Protein 6MBK (pdb70)

CATH classification: 3.90.1410.10 (+1 more: 3.90.1420.10)

GO terms:
  GO:0005737 cytoplasm (C, IDA)
  GO:0018064 protein-L-histidine N-tele-methyltransferase activity (F, IDA)
  GO:0005634 nucleus (C, EXP)
  GO:0005737 cytoplasm (C, EXP)
  GO:0005654 nucleoplasm (C, TAS)
  GO:0005515 protein binding (F, IPI)
  GO:0007015 actin filament organization (P, IDA)

Structure (mmCIF, N/CA/C/O backbone):
data_6MBK
#
_entry.id   6MBK
#
_cell.length_a   60.279
_cell.length_b   115.970
_cell.length_c   173.589
_cell.angle_alpha   90.00
_cell.angle_beta   90.00
_cell.angle_gamma   90.00
#
_symmetry.space_group_name_H-M   'P 21 21 21'
#
loop_
_entity.id
_entity.type
_entity.pdbx_description
1 polymer 'Actin peptide'
2 polymer 'Histone-lysine N-methyltransferase setd3'
3 non-polymer S-ADENOSYL-L-HOMOCYSTEINE
4 non-polymer 1,2-ETHANEDIOL
5 non-polymer GLYCEROL
6 non-polymer 'SULFATE ION'
7 water water
#
loop_
_atom_site.group_PDB
_atom_site.id
_atom_site.type_symbol
_atom_site.label_atom_id
_atom_site.label_alt_id
_atom_site.label_comp_id
_atom_site.label_asym_id
_atom_site.label_entity_id
_atom_site.label_seq_id
_atom_site.pdbx_PDB_ins_code
_atom_site.Cartn_x
_atom_site.Cartn_y
_atom_site.Cartn_z
_atom_site.occupancy
_atom_site.B_iso_or_equiv
_atom_site.auth_seq_id
_atom_site.auth_comp_id
_atom_site.auth_asym_id
_atom_site.auth_atom_id
_atom_site.pdbx_PDB_model_num
ATOM 1 N N . THR A 1 1 ? 44.322 -20.310 -21.508 1.00 68.15 66 THR Y N 1
ATOM 2 C CA . THR A 1 1 ? 45.115 -19.150 -21.891 1.00 71.92 66 THR Y CA 1
ATOM 3 C C . THR A 1 1 ? 44.421 -17.859 -21.491 1.00 64.71 66 THR Y C 1
ATOM 4 O O . THR A 1 1 ? 45.066 -16.888 -21.079 1.00 68.23 66 THR Y O 1
ATOM 8 N N . LEU A 1 2 ? 43.097 -17.856 -21.614 1.00 59.06 67 LEU Y N 1
ATOM 9 C CA . LEU A 1 2 ? 42.321 -16.623 -21.504 1.00 50.86 67 LEU Y CA 1
ATOM 10 C C . LEU A 1 2 ? 42.254 -16.175 -20.049 1.00 47.67 67 LEU Y C 1
ATOM 11 O O . LEU A 1 2 ? 41.473 -16.694 -19.249 1.00 44.92 67 LEU Y O 1
ATOM 16 N N . LYS A 1 3 ? 43.077 -15.191 -19.713 1.00 48.70 68 LYS Y N 1
ATOM 17 C CA . LYS A 1 3 ? 42.988 -14.542 -18.414 1.00 51.78 68 LYS Y CA 1
ATOM 18 C C . LYS A 1 3 ? 41.752 -13.662 -18.332 1.00 48.50 68 LYS Y C 1
ATOM 19 O O . LYS A 1 3 ? 41.186 -13.482 -17.246 1.00 47.40 68 LYS Y O 1
ATOM 25 N N . TYR A 1 4 ? 41.314 -13.121 -19.466 1.00 35.42 69 TYR Y N 1
ATOM 26 C CA . TYR A 1 4 ? 40.216 -12.168 -19.512 1.00 32.93 69 TYR Y CA 1
ATOM 27 C C . TYR A 1 4 ? 39.255 -12.600 -20.619 1.00 30.54 69 TYR Y C 1
ATOM 28 O O . TYR A 1 4 ? 39.175 -11.962 -21.674 1.00 29.79 69 TYR Y O 1
ATOM 37 N N . PRO A 1 5 ? 38.511 -13.689 -20.417 1.00 29.85 70 PRO Y N 1
ATOM 38 C CA . PRO A 1 5 ? 37.554 -14.121 -21.453 1.00 28.08 70 PRO Y CA 1
ATOM 39 C C . PRO A 1 5 ? 36.510 -13.055 -21.726 1.00 25.75 70 PRO Y C 1
ATOM 40 O O . PRO A 1 5 ? 36.034 -12.374 -20.821 1.00 25.16 70 PRO Y O 1
ATOM 44 N N . ILE A 1 6 ? 36.161 -12.918 -22.995 1.00 24.81 71 ILE Y N 1
ATOM 45 C CA . ILE A 1 6 ? 35.180 -11.930 -23.467 1.00 22.95 71 ILE Y CA 1
ATOM 46 C C . ILE A 1 6 ? 33.921 -12.648 -23.922 1.00 24.67 71 ILE Y C 1
ATOM 47 O O . ILE A 1 6 ? 33.955 -13.473 -24.844 1.00 23.07 71 ILE Y O 1
ATOM 52 N N . GLU A 1 7 ? 32.798 -12.309 -23.285 1.00 20.41 72 GLU Y N 1
ATOM 53 C CA . GLU A 1 7 ? 31.503 -12.926 -23.551 1.00 19.44 72 GLU Y CA 1
ATOM 54 C C . GLU A 1 7 ? 30.650 -11.938 -24.354 1.00 19.44 72 GLU Y C 1
ATOM 55 O O . GLU A 1 7 ? 30.245 -10.887 -23.839 1.00 25.68 72 GLU Y O 1
ATOM 61 N N . HIS A 1 8 ? 30.354 -12.295 -25.589 1.00 18.87 73 HIS Y N 1
ATOM 62 C CA . HIS A 1 8 ? 29.571 -11.456 -26.477 1.00 17.66 73 HIS Y CA 1
ATOM 63 C C . HIS A 1 8 ? 28.149 -11.347 -25.936 1.00 17.54 73 HIS Y C 1
ATOM 64 O O . HIS A 1 8 ? 27.447 -12.345 -25.871 1.00 19.36 73 HIS Y O 1
ATOM 71 N N . GLY A 1 9 ? 27.717 -10.134 -25.626 1.00 16.42 74 GLY Y N 1
ATOM 72 C CA . GLY A 1 9 ? 26.347 -9.928 -25.150 1.00 16.43 74 GLY Y CA 1
ATOM 73 C C . GLY A 1 9 ? 26.127 -10.356 -23.711 1.00 20.80 74 GLY Y C 1
ATOM 74 O O . GLY A 1 9 ? 25.009 -10.790 -23.357 1.00 19.09 74 GLY Y O 1
ATOM 75 N N . ILE A 1 10 ? 27.180 -10.303 -22.901 1.00 20.97 75 ILE Y N 1
ATOM 76 C CA . ILE A 1 10 ? 27.077 -10.708 -21.495 1.00 20.29 75 ILE Y CA 1
ATOM 77 C C . ILE A 1 10 ? 25.879 -10.039 -20.840 1.00 20.89 75 ILE Y C 1
ATOM 78 O O . ILE A 1 10 ? 25.624 -8.844 -21.029 1.00 22.29 75 ILE Y O 1
ATOM 83 N N . VAL A 1 11 ? 25.130 -10.820 -20.056 1.00 22.55 76 VAL Y N 1
ATOM 84 C CA . VAL A 1 11 ? 23.878 -10.338 -19.488 1.00 21.66 76 VAL Y CA 1
ATOM 85 C C . VAL A 1 11 ? 24.176 -9.413 -18.313 1.00 26.98 76 VAL Y C 1
ATOM 86 O O . VAL A 1 11 ? 25.015 -9.717 -17.445 1.00 28.25 76 VAL Y O 1
ATOM 90 N N . THR A 1 12 ? 23.493 -8.264 -18.286 1.00 28.90 77 THR Y N 1
ATOM 91 C CA . THR A 1 12 ? 23.635 -7.263 -17.249 1.00 26.86 77 THR Y CA 1
ATOM 92 C C . THR A 1 12 ? 22.269 -6.964 -16.637 1.00 27.86 77 THR Y C 1
ATOM 93 O O . THR A 1 12 ? 21.220 -7.327 -17.179 1.00 30.56 77 THR Y O 1
ATOM 97 N N . ASN A 1 13 ? 22.294 -6.286 -15.503 1.00 31.56 78 ASN Y N 1
ATOM 98 C CA . ASN A 1 13 ? 21.082 -5.882 -14.817 1.00 33.49 78 ASN Y CA 1
ATOM 99 C C . ASN A 1 13 ? 20.666 -4.488 -15.267 1.00 34.76 78 ASN Y C 1
ATOM 100 O O . ASN A 1 13 ? 21.452 -3.541 -15.185 1.00 33.66 78 ASN Y O 1
ATOM 105 N N . TRP A 1 14 ? 19.416 -4.361 -15.714 1.00 34.94 79 TRP Y N 1
ATOM 106 C CA . TRP A 1 14 ? 18.882 -3.087 -16.168 1.00 38.27 79 TRP Y CA 1
ATOM 107 C C . TRP A 1 14 ? 17.919 -2.449 -15.179 1.00 43.74 79 TRP Y C 1
ATOM 108 O O . TRP A 1 14 ? 17.275 -1.457 -15.526 1.00 51.20 79 TRP Y O 1
ATOM 119 N N . ASP A 1 15 ? 17.809 -2.997 -13.972 1.00 43.13 80 ASP Y N 1
ATOM 120 C CA . ASP A 1 15 ? 17.230 -2.299 -12.801 1.00 53.22 80 ASP Y CA 1
ATOM 121 C C . ASP A 1 15 ? 16.658 -3.334 -11.827 1.00 62.06 80 ASP Y C 1
ATOM 122 O O . ASP A 1 15 ? 16.735 -4.541 -12.063 1.00 63.49 80 ASP Y O 1
ATOM 127 N N . SER B 2 26 ? 2.844 20.489 -29.066 1.00 67.22 20 SER A N 1
ATOM 128 C CA . SER B 2 26 ? 3.278 19.098 -29.151 1.00 66.46 20 SER A CA 1
ATOM 129 C C . SER B 2 26 ? 4.451 18.804 -28.212 1.00 64.69 20 SER A C 1
ATOM 130 O O . SER B 2 26 ? 4.487 17.741 -27.594 1.00 64.10 20 SER A O 1
ATOM 133 N N . PRO B 2 27 ? 5.417 19.724 -28.109 1.00 62.48 21 PRO A N 1
ATOM 134 C CA . PRO B 2 27 ? 6.454 19.549 -27.073 1.00 57.23 21 PRO A CA 1
ATOM 135 C C . PRO B 2 27 ? 5.870 19.428 -25.677 1.00 55.80 21 PRO A C 1
ATOM 136 O O . PRO B 2 27 ? 6.276 18.549 -24.906 1.00 56.49 21 PRO A O 1
ATOM 140 N N . LYS B 2 28 ? 4.916 20.289 -25.326 1.00 52.98 22 LYS A N 1
ATOM 141 C CA . LYS B 2 28 ? 4.237 20.143 -24.046 1.00 50.23 22 LYS A CA 1
ATOM 142 C C . LYS B 2 28 ? 3.429 18.848 -23.994 1.00 49.88 22 LYS A C 1
ATOM 143 O O . LYS B 2 28 ? 3.274 18.261 -22.916 1.00 50.77 22 LYS A O 1
ATOM 145 N N . GLU B 2 29 ? 2.915 18.384 -25.139 1.00 51.00 23 GLU A N 1
ATOM 146 C CA . GLU B 2 29 ? 2.109 17.168 -25.143 1.00 51.69 23 GLU A CA 1
ATOM 147 C C . GLU B 2 29 ? 2.963 15.935 -24.864 1.00 44.74 23 GLU A C 1
ATOM 148 O O . GLU B 2 29 ? 2.559 15.052 -24.096 1.00 45.31 23 GLU A O 1
ATOM 154 N N . ILE B 2 30 ? 4.132 15.838 -25.496 1.00 40.14 24 ILE A N 1
ATOM 155 C CA . ILE B 2 30 ? 4.995 14.689 -25.257 1.00 37.74 24 ILE A CA 1
ATOM 156 C C . ILE B 2 30 ? 5.505 14.709 -23.821 1.00 42.01 24 ILE A C 1
ATOM 157 O O . ILE B 2 30 ? 5.567 13.669 -23.149 1.00 45.46 24 ILE A O 1
ATOM 162 N N . LEU B 2 31 ? 5.875 15.889 -23.323 1.00 41.31 25 LEU A N 1
ATOM 163 C CA . LEU B 2 31 ? 6.367 15.978 -21.954 1.00 43.09 25 LEU A CA 1
ATOM 164 C C . LEU B 2 31 ? 5.334 15.457 -20.960 1.00 42.21 25 LEU A C 1
ATOM 165 O O . LEU B 2 31 ? 5.689 14.817 -19.960 1.00 42.59 25 LEU A O 1
ATOM 170 N N . ASN B 2 32 ? 4.049 15.709 -21.220 1.00 41.91 26 ASN A N 1
ATOM 171 C CA . ASN B 2 32 ? 3.016 15.241 -20.310 1.00 39.20 26 ASN A CA 1
ATOM 172 C C . ASN B 2 32 ? 2.776 13.751 -20.470 1.00 36.83 26 ASN A C 1
ATOM 173 O O . ASN B 2 32 ? 2.512 13.061 -19.487 1.00 35.85 26 ASN A O 1
ATOM 178 N N . LEU B 2 33 ? 2.848 13.231 -21.702 1.00 33.91 27 LEU A N 1
ATOM 179 C CA . LEU B 2 33 ? 2.730 11.792 -21.889 1.00 35.19 27 LEU A CA 1
ATOM 180 C C . LEU B 2 33 ? 3.887 11.059 -21.215 1.00 33.48 27 LEU A C 1
ATOM 181 O O . LEU B 2 33 ? 3.690 9.988 -20.627 1.00 31.15 27 LEU A O 1
ATOM 186 N N . THR B 2 34 ? 5.105 11.611 -21.297 1.00 32.27 28 THR A N 1
ATOM 187 C CA . THR B 2 34 ? 6.238 10.981 -20.618 1.00 29.75 28 THR A CA 1
ATOM 188 C C . THR B 2 34 ? 6.094 11.067 -19.101 1.00 32.79 28 THR A C 1
ATOM 189 O O . THR B 2 34 ? 6.495 10.137 -18.392 1.00 32.17 28 THR A O 1
ATOM 193 N N . SER B 2 35 ? 5.526 12.162 -18.587 1.00 33.52 29 SER A N 1
ATOM 194 C CA . SER B 2 35 ? 5.271 12.262 -17.152 1.00 36.54 29 SER A CA 1
ATOM 195 C C . SER B 2 35 ? 4.372 11.123 -16.690 1.00 36.17 29 SER A C 1
ATOM 196 O O . SER B 2 35 ? 4.651 10.468 -15.677 1.00 36.72 29 SER A O 1
ATOM 199 N N . GLU B 2 36 ? 3.271 10.890 -17.413 1.00 36.21 30 GLU A N 1
ATOM 200 C CA . GLU B 2 36 ? 2.363 9.802 -17.057 1.00 40.68 30 GLU A CA 1
ATOM 201 C C . GLU B 2 36 ? 3.070 8.461 -17.176 1.00 36.11 30 GLU A C 1
ATOM 202 O O . GLU B 2 36 ? 2.856 7.556 -16.366 1.00 34.70 30 GLU A O 1
ATOM 208 N N . LEU B 2 37 ? 3.901 8.302 -18.208 1.00 27.83 31 LEU A N 1
ATOM 209 C CA . LEU B 2 37 ? 4.599 7.034 -18.389 1.00 26.73 31 LEU A CA 1
ATOM 210 C C . LEU B 2 37 ? 5.588 6.807 -17.247 1.00 28.24 31 LEU A C 1
ATOM 211 O O . LEU B 2 37 ? 5.717 5.686 -16.743 1.00 29.24 31 LEU A O 1
ATOM 216 N N . LEU B 2 38 ? 6.275 7.867 -16.809 1.00 30.28 32 LEU A N 1
ATOM 217 C CA . LEU B 2 38 ? 7.194 7.739 -15.682 1.00 29.16 32 LEU A CA 1
ATOM 218 C C . LEU B 2 38 ? 6.454 7.321 -14.424 1.00 35.75 32 LEU A C 1
ATOM 219 O O . LEU B 2 38 ? 6.910 6.438 -13.689 1.00 33.52 32 LEU A O 1
ATOM 224 N N . GLN B 2 39 ? 5.298 7.930 -14.173 1.00 33.99 33 GLN A N 1
ATOM 225 C CA . GLN B 2 39 ? 4.517 7.579 -12.992 1.00 35.38 33 GLN A CA 1
ATOM 226 C C . GLN B 2 39 ? 4.042 6.138 -13.065 1.00 33.06 33 GLN A C 1
ATOM 227 O O . GLN B 2 39 ? 4.073 5.414 -12.062 1.00 33.97 33 GLN A O 1
ATOM 233 N N . LYS B 2 40 ? 3.597 5.704 -14.248 1.00 32.29 34 LYS A N 1
ATOM 234 C CA . LYS B 2 40 ? 3.092 4.348 -14.403 1.00 31.27 34 LYS A CA 1
ATOM 235 C C . LYS B 2 40 ? 4.197 3.312 -14.234 1.00 30.76 34 LYS A C 1
ATOM 236 O O . LYS B 2 40 ? 3.982 2.254 -13.627 1.00 35.90 34 LYS A O 1
ATOM 242 N N . CYS B 2 41 ? 5.375 3.588 -14.767 1.00 31.36 35 CYS A N 1
ATOM 243 C CA . CYS B 2 41 ? 6.459 2.615 -14.774 1.00 29.02 35 CYS A CA 1
ATOM 244 C C . CYS B 2 41 ? 7.356 2.730 -13.555 1.00 32.89 35 CYS A C 1
ATOM 245 O O . CYS B 2 41 ? 8.291 1.937 -13.430 1.00 35.32 35 CYS A O 1
ATOM 248 N N . SER B 2 42 ? 7.094 3.703 -12.674 1.00 34.45 36 SER A N 1
ATOM 249 C CA . SER B 2 42 ? 7.753 3.808 -11.377 1.00 38.02 36 SER A CA 1
ATOM 250 C C . SER B 2 42 ? 6.914 3.190 -10.271 1.00 38.58 36 SER A C 1
ATOM 251 O O . SER B 2 42 ? 7.348 3.182 -9.116 1.00 39.90 36 SER A O 1
ATOM 254 N N . SER B 2 43 ? 5.722 2.695 -10.592 1.00 37.60 37 SER A N 1
ATOM 255 C CA . SER B 2 43 ? 4.864 2.114 -9.567 1.00 44.57 37 SER A CA 1
ATOM 256 C C . SER B 2 43 ? 5.445 0.779 -9.095 1.00 44.13 37 SER A C 1
ATOM 257 O O . SER B 2 43 ? 6.143 0.095 -9.844 1.00 42.60 37 SER A O 1
ATOM 260 N N . PRO B 2 44 ? 5.180 0.387 -7.852 1.00 45.57 38 PRO A N 1
ATOM 261 C CA . PRO B 2 44 ? 5.713 -0.894 -7.363 1.00 45.65 38 PRO A CA 1
ATOM 262 C C . PRO B 2 44 ? 5.197 -2.071 -8.185 1.00 50.40 38 PRO A C 1
ATOM 263 O O . PRO B 2 44 ? 4.312 -1.952 -9.039 1.00 46.67 38 PRO A O 1
ATOM 267 N N . ALA B 2 45 ? 5.784 -3.230 -7.923 1.00 50.92 39 ALA A N 1
ATOM 268 C CA . ALA B 2 45 ? 5.362 -4.449 -8.598 1.00 48.10 39 ALA A CA 1
ATOM 269 C C . ALA B 2 45 ? 3.883 -4.710 -8.328 1.00 42.65 39 ALA A C 1
ATOM 270 O O . ALA B 2 45 ? 3.448 -4.644 -7.178 1.00 44.67 39 ALA A O 1
ATOM 272 N N . PRO B 2 46 ? 3.082 -5.011 -9.351 1.00 38.03 40 PRO A N 1
ATOM 273 C CA . PRO B 2 46 ? 1.634 -5.153 -9.136 1.00 39.32 40 PRO A CA 1
ATOM 274 C C . PRO B 2 46 ? 1.194 -6.509 -8.605 1.00 45.25 40 PRO A C 1
ATOM 275 O O . PRO B 2 46 ? 0.014 -6.668 -8.256 1.00 50.34 40 PRO A O 1
ATOM 279 N N . GLY B 2 47 ? 2.092 -7.480 -8.519 1.00 40.92 41 GLY A N 1
ATOM 280 C CA . GLY B 2 47 ? 1.717 -8.840 -8.198 1.00 37.12 41 GLY A CA 1
ATOM 281 C C . GLY B 2 47 ? 1.803 -9.693 -9.439 1.00 38.05 41 GLY A C 1
ATOM 282 O O . GLY B 2 47 ? 1.373 -9.266 -10.518 1.00 36.26 41 GLY A O 1
ATOM 283 N N . PRO B 2 48 ? 2.364 -10.910 -9.326 1.00 38.87 42 PRO A N 1
ATOM 284 C CA . PRO B 2 48 ? 2.563 -11.729 -10.539 1.00 36.32 42 PRO A CA 1
ATOM 285 C C . PRO B 2 48 ? 1.297 -11.918 -11.356 1.00 36.12 42 PRO A C 1
ATOM 286 O O . PRO B 2 48 ? 1.367 -11.974 -12.604 1.00 31.58 42 PRO A O 1
ATOM 290 N N . GLY B 2 49 ? 0.140 -12.025 -10.703 1.00 34.58 43 GLY A N 1
ATOM 291 C CA . GLY B 2 49 ? -1.107 -12.240 -11.417 1.00 32.36 43 GLY A CA 1
ATOM 292 C C . GLY B 2 49 ? -1.627 -11.023 -12.158 1.00 32.29 43 GLY A C 1
ATOM 293 O O . GLY B 2 49 ? -2.562 -11.162 -12.950 1.00 30.86 43 GLY A O 1
ATOM 294 N N . LYS B 2 50 ? -1.072 -9.842 -11.905 1.00 27.86 44 LYS A N 1
ATOM 295 C CA . LYS B 2 50 ? -1.535 -8.638 -12.581 1.00 27.17 44 LYS A CA 1
ATOM 296 C C . LYS B 2 50 ? -0.460 -8.105 -13.520 1.00 25.20 44 LYS A C 1
ATOM 297 O O . LYS B 2 50 ? -0.616 -7.017 -14.075 1.00 24.44 44 LYS A O 1
ATOM 303 N N . GLU B 2 51 ? 0.627 -8.862 -13.722 1.00 23.48 45 GLU A N 1
ATOM 304 C CA . GLU B 2 51 ? 1.745 -8.349 -14.512 1.00 21.92 45 GLU A CA 1
ATOM 305 C C . GLU B 2 51 ? 1.393 -8.274 -15.992 1.00 23.01 45 GLU A C 1
ATOM 306 O O . GLU B 2 51 ? 1.865 -7.360 -16.683 1.00 24.57 45 GLU A O 1
ATOM 312 N N . TRP B 2 52 ? 0.602 -9.216 -16.499 1.00 20.71 46 TRP A N 1
ATOM 313 C CA . TRP B 2 52 ? 0.157 -9.129 -17.896 1.00 21.35 46 TRP A CA 1
ATOM 314 C C . TRP B 2 52 ? -0.690 -7.882 -18.127 1.00 23.65 46 TRP A C 1
ATOM 315 O O . TRP B 2 52 ? -0.468 -7.122 -19.086 1.00 20.25 46 TRP A O 1
ATOM 326 N N . GLU B 2 53 ? -1.666 -7.659 -17.252 1.00 23.38 47 GLU A N 1
ATOM 327 C CA . GLU B 2 53 ? -2.501 -6.466 -17.320 1.00 23.61 47 GLU A CA 1
ATOM 328 C C . GLU B 2 53 ? -1.660 -5.202 -17.308 1.00 23.63 47 GLU A C 1
ATOM 329 O O . GLU B 2 53 ? -1.910 -4.282 -18.096 1.00 23.25 47 GLU A O 1
ATOM 335 N N . GLU B 2 54 ? -0.651 -5.140 -16.427 1.00 22.30 48 GLU A N 1
ATOM 336 C CA . GLU B 2 54 ? 0.200 -3.966 -16.353 1.00 22.51 48 GLU A CA 1
ATOM 337 C C . GLU B 2 54 ? 0.981 -3.798 -17.643 1.00 21.55 48 GLU A C 1
ATOM 338 O O . GLU B 2 54 ? 1.164 -2.678 -18.131 1.00 22.30 48 GLU A O 1
ATOM 344 N N . TYR B 2 55 ? 1.499 -4.897 -18.165 1.00 20.68 49 TYR A N 1
ATOM 345 C CA . TYR B 2 55 ? 2.293 -4.852 -19.392 1.00 21.30 49 TYR A CA 1
ATOM 346 C C . TYR B 2 55 ? 1.497 -4.260 -20.545 1.00 20.22 49 TYR A C 1
ATOM 347 O O . TYR B 2 55 ? 1.996 -3.387 -21.268 1.00 20.13 49 TYR A O 1
ATOM 356 N N . VAL B 2 56 ? 0.261 -4.714 -20.730 1.00 19.78 50 VAL A N 1
ATOM 357 C CA . VAL B 2 56 ? -0.577 -4.175 -21.799 1.00 23.11 50 VAL A CA 1
ATOM 358 C C . VAL B 2 56 ? -0.824 -2.693 -21.569 1.00 21.71 50 VAL A C 1
ATOM 359 O O . VAL B 2 56 ? -0.804 -1.903 -22.521 1.00 21.58 50 VAL A O 1
ATOM 363 N N . GLN B 2 57 ? -1.090 -2.288 -20.300 1.00 21.38 51 GLN A N 1
ATOM 364 C CA . GLN B 2 57 ? -1.280 -0.868 -20.009 1.00 24.76 51 GLN A CA 1
ATOM 365 C C . GLN B 2 57 ? -0.050 -0.041 -20.388 1.00 25.11 51 GLN A C 1
ATOM 366 O O . GLN B 2 57 ? -0.179 1.084 -20.918 1.00 24.93 51 GLN A O 1
ATOM 372 N N . ILE B 2 58 ? 1.147 -0.524 -20.037 1.00 21.61 52 ILE A N 1
ATOM 373 C CA . ILE B 2 58 ? 2.363 0.216 -20.366 1.00 21.47 52 ILE A CA 1
ATOM 374 C C . ILE B 2 58 ? 2.559 0.264 -21.881 1.00 20.69 52 ILE A C 1
ATOM 375 O O . ILE B 2 58 ? 2.901 1.317 -22.433 1.00 23.01 52 ILE A O 1
ATOM 380 N N . ARG B 2 59 ? 2.325 -0.857 -22.564 1.00 19.87 53 ARG A N 1
ATOM 381 C CA . ARG B 2 59 ? 2.438 -0.902 -24.028 1.00 19.18 53 ARG A CA 1
ATOM 382 C C . ARG B 2 59 ? 1.539 0.147 -24.671 1.00 25.00 53 ARG A C 1
ATOM 383 O O . ARG B 2 59 ? 1.915 0.788 -25.660 1.00 21.01 53 ARG A O 1
ATOM 391 N N . THR B 2 60 ? 0.330 0.311 -24.137 1.00 21.57 54 THR A N 1
ATOM 392 C CA . THR B 2 60 ? -0.621 1.264 -24.708 1.00 24.09 54 THR A CA 1
ATOM 393 C C . THR B 2 60 ? -0.073 2.681 -24.638 1.00 29.53 54 THR A C 1
ATOM 394 O O . THR B 2 60 ? -0.182 3.451 -25.606 1.00 27.36 54 THR A O 1
ATOM 398 N N . LEU B 2 61 ? 0.548 3.035 -23.509 1.00 22.14 55 LEU A N 1
ATOM 399 C CA . LEU B 2 61 ? 1.112 4.366 -23.353 1.00 22.87 55 LEU A CA 1
ATOM 400 C C . LEU B 2 61 ? 2.314 4.550 -24.271 1.00 22.45 55 LEU A C 1
ATOM 401 O O . LEU B 2 61 ? 2.476 5.613 -24.893 1.00 25.25 55 LEU A O 1
ATOM 406 N N . VAL B 2 62 ? 3.188 3.540 -24.321 1.00 21.33 56 VAL A N 1
ATOM 407 C CA . VAL B 2 62 ? 4.402 3.628 -25.140 1.00 20.80 56 VAL A CA 1
ATOM 408 C C . VAL B 2 62 ? 4.028 3.776 -26.608 1.00 20.40 56 VAL A C 1
ATOM 409 O O . VAL B 2 62 ? 4.574 4.621 -27.316 1.00 21.82 56 VAL A O 1
ATOM 413 N N . GLU B 2 63 ? 3.057 2.991 -27.069 1.00 22.33 57 GLU A N 1
ATOM 414 C CA . GLU B 2 63 ? 2.715 3.017 -28.490 1.00 26.69 57 GLU A CA 1
ATOM 415 C C . GLU B 2 63 ? 2.035 4.331 -28.866 1.00 27.27 57 GLU A C 1
ATOM 416 O O . GLU B 2 63 ? 2.217 4.821 -29.992 1.00 31.45 57 GLU A O 1
ATOM 422 N N . LYS B 2 64 ? 1.298 4.937 -27.929 1.00 22.99 58 LYS A N 1
ATOM 423 C CA . LYS B 2 64 ? 0.735 6.256 -28.169 1.00 24.37 58 LYS A CA 1
ATOM 424 C C . LYS B 2 64 ? 1.834 7.310 -28.311 1.00 30.42 58 LYS A C 1
ATOM 425 O O . LYS B 2 64 ? 1.747 8.202 -29.161 1.00 34.86 58 LYS A O 1
ATOM 431 N N . ILE B 2 65 ? 2.863 7.236 -27.471 1.00 25.13 59 ILE A N 1
ATOM 432 C CA . ILE B 2 65 ? 3.993 8.152 -27.581 1.00 23.18 59 ILE A CA 1
ATOM 433 C C . ILE B 2 65 ? 4.729 7.891 -28.894 1.00 22.40 59 ILE A C 1
ATOM 434 O O . ILE B 2 65 ? 5.054 8.825 -29.636 1.00 25.03 59 ILE A O 1
ATOM 439 N N . ARG B 2 66 ? 5.003 6.620 -29.189 1.00 21.30 60 ARG A N 1
ATOM 440 C CA . ARG B 2 66 ? 5.813 6.278 -30.361 1.00 20.57 60 ARG A CA 1
ATOM 441 C C . ARG B 2 66 ? 5.142 6.741 -31.660 1.00 30.09 60 ARG A C 1
ATOM 442 O O . ARG B 2 66 ? 5.810 7.223 -32.585 1.00 27.76 60 ARG A O 1
ATOM 450 N N . LYS B 2 67 ? 3.818 6.650 -31.734 1.00 24.89 61 LYS A N 1
ATOM 451 C CA . LYS B 2 67 ? 3.120 7.049 -32.959 1.00 32.28 61 LYS A CA 1
ATOM 452 C C . LYS B 2 67 ? 3.052 8.551 -33.097 1.00 31.89 61 LYS A C 1
ATOM 453 O O . LYS B 2 67 ? 2.736 9.039 -34.181 1.00 37.20 61 LYS A O 1
ATOM 459 N N . LYS B 2 68 ? 3.346 9.297 -32.034 1.00 27.42 62 LYS A N 1
ATOM 460 C CA . LYS B 2 68 ? 3.413 10.748 -32.066 1.00 26.94 62 LYS A CA 1
ATOM 461 C C . LYS B 2 68 ? 4.825 11.253 -32.341 1.00 27.68 62 LYS A C 1
ATOM 462 O O . LYS B 2 68 ? 5.026 12.463 -32.441 1.00 30.20 62 LYS A O 1
ATOM 468 N N . GLN B 2 69 ? 5.798 10.359 -32.450 1.00 23.74 63 GLN A N 1
ATOM 469 C CA . GLN B 2 69 ? 7.184 10.714 -32.726 1.00 24.72 63 GLN A CA 1
ATOM 470 C C . GLN B 2 69 ? 7.569 10.222 -34.115 1.00 23.26 63 GLN A C 1
ATOM 471 O O . GLN B 2 69 ? 6.820 9.495 -34.780 1.00 30.82 63 GLN A O 1
ATOM 477 N N . LYS B 2 70 ? 8.771 10.619 -34.545 1.00 22.63 64 LYS A N 1
ATOM 478 C CA . LYS B 2 70 ? 9.209 10.360 -35.919 1.00 26.78 64 LYS A CA 1
ATOM 479 C C . LYS B 2 70 ? 10.262 9.260 -36.032 1.00 27.63 64 LYS A C 1
ATOM 480 O O . LYS B 2 70 ? 11.094 9.267 -36.955 1.00 24.36 64 LYS A O 1
ATOM 486 N N . GLY B 2 71 ? 10.206 8.253 -35.167 1.00 24.02 65 GLY A N 1
ATOM 487 C CA . GLY B 2 71 ? 11.132 7.145 -35.302 1.00 21.28 65 GLY A CA 1
ATOM 488 C C . GLY B 2 71 ? 12.516 7.519 -34.799 1.00 19.68 65 GLY A C 1
ATOM 489 O O . GLY B 2 71 ? 12.680 8.391 -33.976 1.00 20.45 65 GLY A O 1
ATOM 490 N N . LEU B 2 72 ? 13.534 6.863 -35.369 1.00 21.35 66 LEU A N 1
ATOM 491 C CA . LEU B 2 72 ? 14.920 7.234 -35.050 1.00 22.04 66 LEU A CA 1
ATOM 492 C C . LEU B 2 72 ? 15.186 8.672 -35.454 1.00 26.74 66 LEU A C 1
ATOM 493 O O . LEU B 2 72 ? 14.828 9.080 -36.559 1.00 25.69 66 LEU A O 1
ATOM 498 N N . SER B 2 73 ? 15.826 9.431 -34.554 1.00 22.77 67 SER A N 1
ATOM 499 C CA . SER B 2 73 ? 16.092 10.835 -34.800 1.00 22.71 67 SER A CA 1
ATOM 500 C C . SER B 2 73 ? 17.096 11.024 -35.920 1.00 28.95 67 SER A C 1
ATOM 501 O O . SER B 2 73 ? 17.016 12.000 -36.669 1.00 27.88 67 SER A O 1
ATOM 504 N N . VAL B 2 74 ? 18.042 10.108 -36.037 1.00 23.51 68 VAL A N 1
ATOM 505 C CA . VAL B 2 74 ? 19.102 10.158 -37.041 1.00 23.37 68 VAL A CA 1
ATOM 506 C C . VAL B 2 74 ? 19.015 8.884 -37.857 1.00 22.51 68 VAL A C 1
ATOM 507 O O . VAL B 2 74 ? 19.008 7.761 -37.304 1.00 23.92 68 VAL A O 1
ATOM 511 N N . THR B 2 75 ? 18.853 9.038 -39.171 1.00 21.14 69 THR A N 1
ATOM 512 C CA . THR B 2 75 ? 18.889 7.891 -40.068 1.00 21.55 69 THR A CA 1
ATOM 513 C C . THR B 2 75 ? 19.943 8.194 -41.123 1.00 21.23 69 THR A C 1
ATOM 514 O O . THR B 2 75 ? 20.351 9.340 -41.302 1.00 25.02 69 THR A O 1
ATOM 518 N N . PHE B 2 76 ? 20.391 7.157 -41.794 1.00 24.83 70 PHE A N 1
ATOM 519 C CA . PHE B 2 76 ? 21.455 7.304 -42.780 1.00 28.76 70 PHE A CA 1
ATOM 520 C C . PHE B 2 76 ? 20.923 7.030 -44.180 1.00 26.72 70 PHE A C 1
ATOM 521 O O . PHE B 2 76 ? 19.953 6.280 -44.378 1.00 28.27 70 PHE A O 1
ATOM 529 N N . ASP B 2 77 ? 21.578 7.655 -45.161 1.00 23.85 71 ASP A N 1
ATOM 530 C CA . ASP B 2 77 ? 21.075 7.600 -46.528 1.00 24.93 71 ASP A CA 1
ATOM 531 C C . ASP B 2 77 ? 21.378 6.269 -47.205 1.00 29.79 71 ASP A C 1
ATOM 532 O O . ASP B 2 77 ? 20.601 5.811 -48.057 1.00 26.42 71 ASP A O 1
ATOM 537 N N . GLY B 2 78 ? 22.497 5.663 -46.873 1.00 27.00 72 GLY A N 1
ATOM 538 C CA . GLY B 2 78 ? 22.907 4.445 -47.534 1.00 22.78 72 GLY A CA 1
ATOM 539 C C . GLY B 2 78 ? 22.381 3.224 -46.873 1.00 29.02 72 GLY A C 1
ATOM 540 O O . GLY B 2 78 ? 21.826 3.265 -45.769 1.00 29.25 72 GLY A O 1
ATOM 541 N N . LYS B 2 79 ? 22.545 2.113 -47.566 1.00 26.42 73 LYS A N 1
ATOM 542 C CA . LYS B 2 79 ? 22.183 0.822 -47.004 1.00 29.63 73 LYS A CA 1
ATOM 543 C C . LYS B 2 79 ? 23.250 0.389 -46.009 1.00 24.28 73 LYS A C 1
ATOM 544 O O . LYS B 2 79 ? 24.389 0.833 -46.054 1.00 20.37 73 LYS A O 1
ATOM 550 N N . ARG B 2 80 ? 22.872 -0.517 -45.114 1.00 26.92 74 ARG A N 1
ATOM 551 C CA . ARG B 2 80 ? 23.787 -1.022 -44.094 1.00 26.84 74 ARG A CA 1
ATOM 552 C C . ARG B 2 80 ? 25.129 -1.491 -44.660 1.00 19.84 74 ARG A C 1
ATOM 553 O O . ARG B 2 80 ? 26.183 -1.190 -44.100 1.00 23.57 74 ARG A O 1
ATOM 561 N N . GLU B 2 81 ? 25.088 -2.227 -45.767 1.00 20.23 75 GLU A N 1
ATOM 562 C CA . GLU B 2 81 ? 26.304 -2.747 -46.386 1.00 23.63 75 GLU A CA 1
ATOM 563 C C . GLU B 2 81 ? 27.111 -1.676 -47.098 1.00 22.28 75 GLU A C 1
ATOM 564 O O . GLU B 2 81 ? 28.313 -1.874 -47.325 1.00 22.69 75 GLU A O 1
ATOM 570 N N . ASP B 2 82 ? 26.518 -0.505 -47.382 1.00 21.52 76 ASP A N 1
ATOM 571 C CA . ASP B 2 82 ? 27.286 0.568 -48.006 1.00 19.86 76 ASP A CA 1
ATOM 572 C C . ASP B 2 82 ? 28.328 1.133 -47.054 1.00 20.95 76 ASP A C 1
ATOM 573 O O . ASP B 2 82 ? 29.272 1.795 -47.498 1.00 24.44 76 ASP A O 1
ATOM 578 N N . TYR B 2 83 ? 28.148 0.927 -45.730 1.00 17.57 77 TYR A N 1
ATOM 579 C CA . TYR B 2 83 ? 29.053 1.496 -44.750 1.00 19.53 77 TYR A CA 1
ATOM 580 C C . TYR B 2 83 ? 30.116 0.519 -44.252 1.00 17.87 77 TYR A C 1
ATOM 581 O O . TYR B 2 83 ? 31.041 0.942 -43.563 1.00 18.39 77 TYR A O 1
ATOM 590 N N . PHE B 2 84 ? 30.025 -0.765 -44.580 1.00 21.16 78 PHE A N 1
ATOM 591 C CA . PHE B 2 84 ? 31.071 -1.686 -44.118 1.00 22.81 78 PHE A CA 1
ATOM 592 C C . PHE B 2 84 ? 32.457 -1.378 -44.698 1.00 23.46 78 PHE A C 1
ATOM 593 O O . PHE B 2 84 ? 33.451 -1.518 -43.964 1.00 19.59 78 PHE A O 1
ATOM 601 N N . PRO B 2 85 ? 32.610 -0.883 -45.915 1.00 23.06 79 PRO A N 1
ATOM 602 C CA . PRO B 2 85 ? 33.961 -0.448 -46.322 1.00 25.90 79 PRO A CA 1
ATOM 603 C C . PRO B 2 85 ? 34.569 0.606 -45.432 1.00 23.39 79 PRO A C 1
ATOM 604 O O . PRO B 2 85 ? 35.790 0.563 -45.196 1.00 24.11 79 PRO A O 1
ATOM 608 N N . ASP B 2 86 ? 33.773 1.569 -44.943 1.00 23.80 80 ASP A N 1
ATOM 609 C CA . ASP B 2 86 ? 34.300 2.573 -44.032 1.00 28.05 80 ASP A CA 1
ATOM 610 C C . ASP B 2 86 ? 34.686 1.956 -42.694 1.00 20.53 80 ASP A C 1
ATOM 611 O O . ASP B 2 86 ? 35.662 2.397 -42.060 1.00 21.69 80 ASP A O 1
ATOM 616 N N . LEU B 2 87 ? 33.886 1.001 -42.210 1.00 20.79 81 LEU A N 1
ATOM 617 C CA . LEU B 2 87 ? 34.224 0.314 -40.963 1.00 19.49 81 LEU A CA 1
ATOM 618 C C . LEU B 2 87 ? 35.592 -0.345 -41.095 1.00 19.89 81 LEU A C 1
ATOM 619 O O . LEU B 2 87 ? 36.455 -0.189 -40.231 1.00 20.48 81 LEU A O 1
ATOM 624 N N . MET B 2 88 ? 35.815 -1.038 -42.211 1.00 22.19 82 MET A N 1
ATOM 625 C CA . MET B 2 88 ? 37.091 -1.737 -42.434 1.00 23.58 82 MET A CA 1
ATOM 626 C C . MET B 2 88 ? 38.278 -0.775 -42.534 1.00 23.74 82 MET A C 1
ATOM 627 O O . MET B 2 88 ? 39.354 -1.006 -41.940 1.00 24.92 82 MET A O 1
ATOM 632 N N . LYS B 2 89 ? 38.110 0.342 -43.251 1.00 22.34 83 LYS A N 1
ATOM 633 C CA . LYS B 2 89 ? 39.189 1.321 -43.339 1.00 24.77 83 LYS A CA 1
ATOM 634 C C . LYS B 2 89 ? 39.519 1.931 -41.990 1.00 23.30 83 LYS A C 1
ATOM 635 O O . LYS B 2 89 ? 40.697 2.077 -41.626 1.00 24.17 83 LYS A O 1
ATOM 641 N N . TRP B 2 90 ? 38.485 2.328 -41.234 1.00 22.89 84 TRP A N 1
ATOM 642 C CA . TRP B 2 90 ? 38.687 2.892 -39.912 1.00 23.43 84 TRP A CA 1
ATOM 643 C C . TRP B 2 90 ? 39.352 1.886 -38.996 1.00 23.41 84 TRP A C 1
ATOM 644 O O . TRP B 2 90 ? 40.294 2.215 -38.282 1.00 24.31 84 TRP A O 1
ATOM 655 N N . ALA B 2 91 ? 38.886 0.641 -39.009 1.00 22.65 85 ALA A N 1
ATOM 656 C CA . ALA B 2 91 ? 39.500 -0.369 -38.149 1.00 24.03 85 ALA A CA 1
ATOM 657 C C . ALA B 2 91 ? 40.948 -0.589 -38.554 1.00 23.33 85 ALA A C 1
ATOM 658 O O . ALA B 2 91 ? 41.838 -0.696 -37.707 1.00 24.06 85 ALA A O 1
ATOM 660 N N . SER B 2 92 ? 4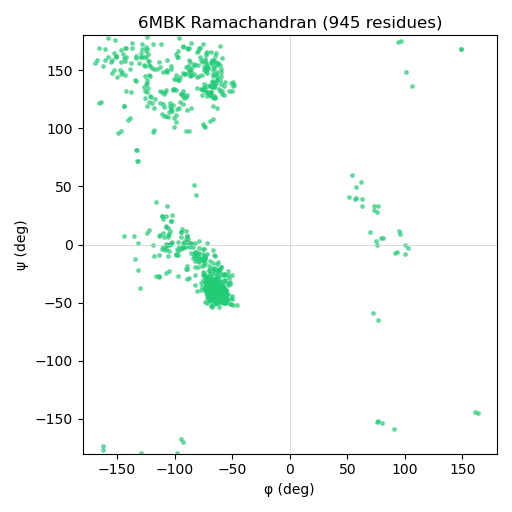1.201 -0.593 -39.853 1.00 23.35 86 SER A N 1
ATOM 661 C CA . SER B 2 92 ? 42.547 -0.825 -40.370 1.00 27.19 86 SER A CA 1
ATOM 662 C C . SER B 2 92 ? 43.502 0.264 -39.911 1.00 25.42 86 SER A C 1
ATOM 663 O O . SER B 2 92 ? 44.610 -0.016 -39.416 1.00 27.08 86 SER A O 1
ATOM 666 N N . GLU B 2 93 ? 43.091 1.525 -40.058 1.00 28.08 87 GLU A N 1
ATOM 667 C CA . GLU B 2 93 ? 43.947 2.638 -39.676 1.00 29.48 87 GLU A CA 1
ATOM 668 C C . GLU B 2 93 ? 44.291 2.614 -38.191 1.00 31.64 87 GLU A C 1
ATOM 669 O O . GLU B 2 93 ? 45.264 3.241 -37.779 1.00 30.79 87 GLU A O 1
ATOM 675 N N . ASN B 2 94 ? 43.483 1.943 -37.369 1.00 29.09 88 ASN A N 1
ATOM 676 C CA . ASN B 2 94 ? 43.672 1.931 -35.928 1.00 28.91 88 ASN A CA 1
ATOM 677 C C . ASN B 2 94 ? 44.189 0.590 -35.414 1.00 31.13 88 ASN A C 1
ATOM 678 O O . ASN B 2 94 ? 44.118 0.324 -34.207 1.00 32.58 88 ASN A O 1
ATOM 683 N N . GLY B 2 95 ? 44.703 -0.258 -36.303 1.00 28.97 89 GLY A N 1
ATOM 684 C CA . GLY B 2 95 ? 45.452 -1.433 -35.907 1.00 26.96 89 GLY A CA 1
ATOM 685 C C . GLY B 2 95 ? 44.691 -2.736 -35.831 1.00 28.19 89 GLY A C 1
ATOM 686 O O . GLY B 2 95 ? 45.248 -3.720 -35.336 1.00 27.98 89 GLY A O 1
ATOM 687 N N . ALA B 2 96 ? 43.443 -2.786 -36.292 1.00 24.70 90 ALA A N 1
A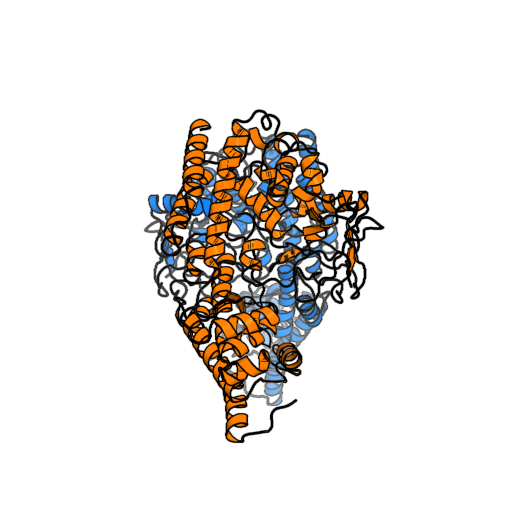TOM 688 C CA . ALA B 2 96 ? 42.666 -4.015 -36.220 1.00 23.68 90 ALA A CA 1
ATOM 689 C C . ALA B 2 96 ? 42.949 -4.891 -37.444 1.00 23.37 90 ALA A C 1
ATOM 690 O O . ALA B 2 96 ? 43.361 -4.413 -38.496 1.00 23.87 90 ALA A O 1
ATOM 692 N N . SER B 2 97 ? 42.702 -6.187 -37.288 1.00 23.97 91 SER A N 1
ATOM 693 C CA . SER B 2 97 ? 42.690 -7.133 -38.396 1.00 22.41 91 SER A CA 1
ATOM 694 C C . SER B 2 97 ? 41.501 -6.885 -39.322 1.00 21.47 91 SER A C 1
ATOM 695 O O . SER B 2 97 ? 40.363 -6.844 -38.878 1.00 21.32 91 SER A O 1
ATOM 698 N N . VAL B 2 98 ? 41.776 -6.771 -40.622 1.00 21.57 92 VAL A N 1
ATOM 699 C CA . VAL B 2 98 ? 40.759 -6.544 -41.635 1.00 20.86 92 VAL A CA 1
ATOM 700 C C . VAL B 2 98 ? 40.887 -7.479 -42.831 1.00 22.60 92 VAL A C 1
ATOM 701 O O . VAL B 2 98 ? 40.083 -7.383 -43.758 1.00 24.49 92 VAL A O 1
ATOM 705 N N . GLU B 2 99 ? 41.848 -8.394 -42.851 1.00 21.19 93 GLU A N 1
ATOM 706 C CA . GLU B 2 99 ? 42.025 -9.326 -43.961 1.00 21.18 93 GLU A CA 1
ATOM 707 C C . GLU B 2 99 ? 41.566 -10.727 -43.568 1.00 20.97 93 GLU A C 1
ATOM 708 O O . GLU B 2 99 ? 41.617 -11.111 -42.396 1.00 27.82 93 GLU A O 1
ATOM 714 N N . GLY B 2 100 ? 41.102 -11.480 -44.558 1.00 20.32 94 GLY A N 1
ATOM 715 C CA . GLY B 2 100 ? 40.756 -12.871 -44.382 1.00 20.01 94 GLY A CA 1
ATOM 716 C C . GLY B 2 100 ? 39.270 -13.121 -44.218 1.00 19.02 94 GLY A C 1
ATOM 717 O O . GLY B 2 100 ? 38.866 -14.283 -44.073 1.00 18.75 94 GLY A O 1
ATOM 718 N N . PHE B 2 101 ? 38.446 -12.079 -44.249 1.00 18.55 95 PHE A N 1
ATOM 719 C CA . PHE B 2 101 ? 36.997 -12.247 -44.077 1.00 17.67 95 PHE A CA 1
ATOM 720 C C . PHE B 2 101 ? 36.273 -11.114 -44.788 1.00 20.38 95 PHE A C 1
ATOM 721 O O . PHE B 2 101 ? 36.866 -10.093 -45.143 1.00 18.69 95 PHE A O 1
ATOM 729 N N . GLU B 2 102 ? 34.970 -11.304 -44.995 1.00 18.68 96 GLU A N 1
ATOM 730 C CA . GLU B 2 102 ? 34.121 -10.309 -45.632 1.00 19.19 96 GLU A CA 1
ATOM 731 C C . GLU B 2 102 ? 32.768 -10.353 -44.930 1.00 17.59 96 GLU A C 1
ATOM 732 O O . GLU B 2 102 ? 32.414 -11.360 -44.311 1.00 19.40 96 GLU A O 1
ATOM 738 N N . MET B 2 103 ? 32.012 -9.249 -45.038 1.00 19.51 97 MET A N 1
ATOM 739 C CA A MET B 2 103 ? 30.689 -9.163 -44.412 0.53 18.43 97 MET A CA 1
ATOM 740 C CA B MET B 2 103 ? 30.686 -9.144 -44.423 0.47 16.32 97 MET A CA 1
ATOM 741 C C . MET B 2 103 ? 29.639 -9.682 -45.384 1.00 15.44 97 MET A C 1
ATOM 742 O O . MET B 2 103 ? 29.632 -9.288 -46.572 1.00 18.32 97 MET A O 1
ATOM 751 N N . VAL B 2 104 ? 28.772 -10.590 -44.893 1.00 14.14 98 VAL A N 1
ATOM 752 C CA . VAL B 2 104 ? 27.746 -11.209 -45.701 1.00 13.86 98 VAL A CA 1
ATOM 753 C C . VAL B 2 104 ? 26.428 -11.176 -44.916 1.00 15.55 98 VAL A C 1
ATOM 754 O O . VAL B 2 104 ? 26.410 -11.418 -43.705 1.00 13.76 98 VAL A O 1
ATOM 758 N N . ASN B 2 105 ? 25.334 -10.912 -45.612 1.00 13.21 99 ASN A N 1
ATOM 759 C CA . ASN B 2 105 ? 23.984 -10.950 -45.048 1.00 14.10 99 ASN A CA 1
ATOM 760 C C . ASN B 2 105 ? 23.479 -12.366 -45.165 1.00 12.61 99 ASN A C 1
ATOM 761 O O . ASN B 2 105 ? 22.972 -12.788 -46.214 1.00 15.77 99 ASN A O 1
ATOM 766 N N . PHE B 2 106 ? 23.595 -13.126 -44.084 1.00 15.33 100 PHE A N 1
ATOM 767 C CA . PHE B 2 106 ? 23.053 -14.486 -44.015 1.00 15.07 100 PHE A CA 1
ATOM 768 C C . PHE B 2 106 ? 21.553 -14.429 -43.584 1.00 16.73 100 PHE A C 1
ATOM 769 O O . PHE B 2 106 ? 21.150 -13.625 -42.743 1.00 24.41 100 PHE A O 1
ATOM 777 N N . LYS B 2 107 ? 20.735 -15.343 -44.107 1.00 31.27 101 LYS A N 1
ATOM 778 C CA A LYS B 2 107 ? 19.310 -15.323 -43.766 0.50 33.35 101 LYS A CA 1
ATOM 779 C CA B LYS B 2 107 ? 19.316 -15.276 -43.757 0.50 33.31 101 LYS A CA 1
ATOM 780 C C . LYS B 2 107 ? 19.082 -15.638 -42.291 1.00 37.69 101 LYS A C 1
ATOM 781 O O . LYS B 2 107 ? 18.303 -14.963 -41.606 1.00 48.30 101 LYS A O 1
ATOM 792 N N . GLU B 2 108 ? 19.751 -16.674 -41.777 1.00 30.70 102 GLU A N 1
ATOM 793 C CA . GLU B 2 108 ? 19.434 -17.123 -40.427 1.00 21.64 102 GLU A CA 1
ATOM 794 C C . GLU B 2 108 ? 19.925 -16.165 -39.349 1.00 31.07 102 GLU A C 1
ATOM 795 O O . GLU B 2 108 ? 19.221 -15.936 -38.356 1.00 34.08 102 GLU A O 1
ATOM 801 N N . GLU B 2 109 ? 21.155 -15.655 -39.467 1.00 20.73 103 GLU A N 1
ATOM 802 C CA . GLU B 2 109 ? 21.714 -14.871 -38.414 1.00 23.81 103 GLU A CA 1
ATOM 803 C C . GLU B 2 109 ? 21.764 -13.383 -38.722 1.00 24.33 103 GLU A C 1
ATOM 804 O O . GLU B 2 109 ? 22.083 -12.595 -37.821 1.00 29.10 103 GLU A O 1
ATOM 810 N N . GLY B 2 110 ? 21.492 -12.985 -39.959 1.00 23.87 104 GLY A N 1
ATOM 811 C CA . GLY B 2 110 ? 21.702 -11.599 -40.333 1.00 19.91 104 GLY A CA 1
ATOM 812 C C . GLY B 2 110 ? 23.108 -11.440 -40.870 1.00 14.62 104 GLY A C 1
ATOM 813 O O . GLY B 2 110 ? 23.762 -12.422 -41.280 1.00 13.87 104 GLY A O 1
ATOM 814 N N . PHE B 2 111 ? 23.594 -10.192 -40.846 1.00 14.72 105 PHE A N 1
ATOM 815 C CA . PHE B 2 111 ? 24.972 -9.981 -41.266 1.00 15.30 105 PHE A CA 1
ATOM 816 C C . PHE B 2 111 ? 25.923 -10.723 -40.328 1.00 16.28 105 PHE A C 1
ATOM 817 O O . PHE B 2 111 ? 25.672 -10.889 -39.148 1.00 14.69 105 PHE A O 1
ATOM 825 N N . GLY B 2 112 ? 27.032 -11.179 -40.869 1.00 14.47 106 GLY A N 1
ATOM 826 C CA . GLY B 2 112 ? 28.073 -11.864 -40.125 1.00 13.51 106 GLY A CA 1
ATOM 827 C C . GLY B 2 112 ? 29.339 -11.839 -40.972 1.00 17.06 106 GLY A C 1
ATOM 828 O O . GLY B 2 112 ? 29.389 -11.237 -42.053 1.00 14.68 106 GLY A O 1
ATOM 829 N N . LEU B 2 113 ? 30.385 -12.487 -40.460 1.00 15.32 107 LEU A N 1
ATOM 830 C CA . LEU B 2 113 ? 31.664 -12.582 -41.167 1.00 14.86 107 LEU A CA 1
ATOM 831 C C . LEU B 2 113 ? 31.776 -13.914 -41.869 1.00 17.28 107 LEU A C 1
ATOM 832 O O . LEU B 2 113 ? 31.293 -14.932 -41.360 1.00 14.71 107 LEU A O 1
ATOM 837 N N . ARG B 2 114 ? 32.374 -13.897 -43.062 1.00 15.20 108 ARG A N 1
ATOM 838 C CA . ARG B 2 114 ? 32.596 -15.099 -43.859 1.00 15.38 108 ARG A CA 1
ATOM 839 C C . ARG B 2 114 ? 34.082 -15.182 -44.205 1.00 16.12 108 ARG A C 1
ATOM 840 O O . ARG B 2 114 ? 34.686 -14.185 -44.641 1.00 16.43 108 ARG A O 1
ATOM 848 N N . ALA B 2 115 ? 34.661 -16.349 -43.993 1.00 16.46 109 ALA A N 1
ATOM 849 C CA . ALA B 2 115 ? 36.073 -16.516 -44.317 1.00 17.25 109 ALA A CA 1
ATOM 850 C C . ALA B 2 115 ? 36.299 -16.385 -45.824 1.00 17.52 109 ALA A C 1
ATOM 851 O O . ALA B 2 115 ? 35.527 -16.899 -46.630 1.00 17.48 109 ALA A O 1
ATOM 853 N N . THR B 2 116 ? 37.375 -15.705 -46.206 1.00 18.12 110 THR A N 1
ATOM 854 C CA . THR B 2 116 ? 37.800 -15.643 -47.604 1.00 18.58 110 THR A CA 1
ATOM 855 C C . THR B 2 116 ? 39.036 -16.492 -47.846 1.00 20.90 110 THR A C 1
ATOM 856 O O . THR B 2 116 ? 39.554 -16.528 -48.980 1.00 19.97 110 THR A O 1
ATOM 860 N N . ARG B 2 117 ? 39.540 -17.130 -46.789 1.00 19.63 111 ARG A N 1
ATOM 861 C CA . ARG B 2 117 ? 40.659 -18.071 -46.869 1.00 21.36 111 ARG A CA 1
ATOM 862 C C . ARG B 2 117 ? 40.391 -19.130 -45.807 1.00 20.36 111 ARG A C 1
ATOM 863 O O . ARG B 2 117 ? 39.554 -18.935 -44.919 1.00 19.69 111 ARG A O 1
ATOM 871 N N . ASP B 2 118 ? 41.141 -20.238 -45.874 1.00 21.09 112 ASP A N 1
ATOM 872 C CA . ASP B 2 118 ? 41.048 -21.240 -44.818 1.00 21.26 112 ASP A CA 1
ATOM 873 C C . ASP B 2 118 ? 41.655 -20.692 -43.523 1.00 21.38 112 ASP A C 1
ATOM 874 O O . ASP B 2 118 ? 42.787 -20.175 -43.511 1.00 23.94 112 ASP A O 1
ATOM 879 N N . ILE B 2 119 ? 40.912 -20.843 -42.433 1.00 20.88 113 ILE A N 1
ATOM 880 C CA . ILE B 2 119 ? 41.327 -20.411 -41.099 1.00 21.10 113 ILE A CA 1
ATOM 881 C C . ILE B 2 119 ? 41.364 -21.644 -40.209 1.00 21.47 113 ILE A C 1
ATOM 882 O O . ILE B 2 119 ? 40.365 -22.330 -40.071 1.00 28.51 113 ILE A O 1
ATOM 887 N N . LYS B 2 120 ? 42.536 -21.943 -39.624 1.00 22.46 114 LYS A N 1
ATOM 888 C CA . LYS B 2 120 ? 42.662 -23.140 -38.799 1.00 30.07 114 LYS A CA 1
ATOM 889 C C . LYS B 2 120 ? 42.226 -22.863 -37.362 1.00 28.49 114 LYS A C 1
ATOM 890 O O . LYS B 2 120 ? 42.407 -21.763 -36.833 1.00 22.70 114 LYS A O 1
ATOM 896 N N . ALA B 2 121 ? 41.626 -23.872 -36.735 1.00 23.99 115 ALA A N 1
ATOM 897 C CA . ALA B 2 121 ? 41.273 -23.753 -35.327 1.00 25.32 115 ALA A CA 1
ATOM 898 C C . ALA B 2 121 ? 42.477 -23.295 -34.516 1.00 24.21 115 ALA A C 1
ATOM 899 O O . ALA B 2 121 ? 43.615 -23.705 -34.764 1.00 27.91 115 ALA A O 1
ATOM 901 N N . GLU B 2 122 ? 42.237 -22.403 -33.565 1.00 23.50 116 GLU A N 1
ATOM 902 C CA . GLU B 2 122 ? 43.220 -21.789 -32.677 1.00 28.68 116 GLU A CA 1
ATOM 903 C C . GLU B 2 122 ? 44.071 -20.701 -33.338 1.00 28.71 116 GLU A C 1
ATOM 904 O O . GLU B 2 122 ? 44.885 -20.105 -32.676 1.00 25.90 116 GLU A O 1
ATOM 910 N N . GLU B 2 123 ? 43.874 -20.412 -34.606 1.00 28.83 117 GLU A N 1
ATOM 911 C CA . GLU B 2 123 ? 44.613 -19.336 -35.241 1.00 28.28 117 GLU A CA 1
ATOM 912 C C . GLU B 2 123 ? 44.086 -17.986 -34.773 1.00 23.74 117 GLU A C 1
ATOM 913 O O . GLU B 2 123 ? 42.865 -17.739 -34.795 1.00 24.26 117 GLU A O 1
ATOM 919 N N . LEU B 2 124 ? 45.013 -17.097 -34.418 1.00 24.50 118 LEU A N 1
ATOM 920 C CA . LEU B 2 124 ? 44.636 -15.730 -34.062 1.00 26.48 118 LEU A CA 1
ATOM 921 C C . LEU B 2 124 ? 44.309 -14.977 -35.345 1.00 27.27 118 LEU A C 1
ATOM 922 O O . LEU B 2 124 ? 45.204 -14.587 -36.099 1.00 29.44 118 LEU A O 1
ATOM 927 N N . PHE B 2 125 ? 43.029 -14.782 -35.610 1.00 23.80 119 PHE A N 1
ATOM 928 C CA . PHE B 2 125 ? 42.610 -14.204 -36.884 1.00 28.07 119 PHE A CA 1
ATOM 929 C C . PHE B 2 125 ? 41.872 -12.871 -36.755 1.00 30.79 119 PHE A C 1
ATOM 930 O O . PHE B 2 125 ? 41.615 -12.217 -37.781 1.00 27.35 119 PHE A O 1
ATOM 938 N N . LEU B 2 126 ? 41.497 -12.467 -35.547 1.00 24.86 120 LEU A N 1
ATOM 939 C CA . LEU B 2 126 ? 40.810 -11.220 -35.321 1.00 20.96 120 LEU A CA 1
ATOM 940 C C . LEU B 2 126 ? 41.379 -10.546 -34.085 1.00 28.17 120 LEU A C 1
ATOM 941 O O . LEU B 2 126 ? 41.512 -11.174 -33.026 1.00 24.55 120 LEU A O 1
ATOM 946 N N . TRP B 2 127 ? 41.700 -9.263 -34.207 1.00 22.15 121 TRP A N 1
ATOM 947 C CA . TRP B 2 127 ? 42.132 -8.484 -33.052 1.00 22.96 121 TRP A CA 1
ATOM 948 C C . TRP B 2 127 ? 41.654 -7.051 -33.218 1.00 26.27 121 TRP A C 1
ATOM 949 O O . TRP B 2 127 ? 41.569 -6.539 -34.332 1.00 24.01 121 TRP A O 1
ATOM 960 N N . VAL B 2 128 ? 41.341 -6.410 -32.094 1.00 23.42 122 VAL A N 1
ATOM 961 C CA . VAL B 2 128 ? 40.698 -5.100 -32.092 1.00 23.04 122 VAL A CA 1
ATOM 962 C C . VAL B 2 128 ? 41.307 -4.256 -30.973 1.00 24.17 122 VAL A C 1
ATOM 963 O O . VAL B 2 128 ? 41.029 -4.488 -29.781 1.00 24.36 122 VAL A O 1
ATOM 967 N N . PRO B 2 129 ? 42.128 -3.263 -31.296 1.00 25.22 123 PRO A N 1
ATOM 968 C CA . PRO B 2 129 ? 42.772 -2.459 -30.241 1.00 26.25 123 PRO A CA 1
ATOM 969 C C . PRO B 2 129 ? 41.772 -1.627 -29.451 1.00 26.14 123 PRO A C 1
ATOM 970 O O . PRO B 2 129 ? 40.671 -1.305 -29.919 1.00 25.25 123 PRO A O 1
ATOM 974 N N . ARG B 2 130 ? 42.189 -1.253 -28.240 1.00 27.18 124 ARG A N 1
ATOM 975 C CA . ARG B 2 130 ? 41.272 -0.628 -27.296 1.00 27.21 124 ARG A CA 1
ATOM 976 C C . ARG B 2 130 ? 40.734 0.712 -27.795 1.00 27.20 124 ARG A C 1
ATOM 977 O O . ARG B 2 130 ? 39.587 1.095 -27.451 1.00 26.72 124 ARG A O 1
ATOM 985 N N . LYS B 2 131 ? 41.539 1.442 -28.579 1.00 27.81 125 LYS A N 1
ATOM 986 C CA . LYS B 2 131 ? 41.104 2.749 -29.056 1.00 27.98 125 LYS A CA 1
ATOM 987 C C . LYS B 2 131 ? 39.848 2.685 -29.918 1.00 26.65 125 LYS A C 1
ATOM 988 O O . LYS B 2 131 ? 39.116 3.677 -29.991 1.00 28.94 125 LYS A O 1
ATOM 994 N N . LEU B 2 132 ? 39.547 1.542 -30.520 1.00 25.57 126 LEU A N 1
ATOM 995 C CA . LEU B 2 132 ? 38.327 1.421 -31.317 1.00 24.37 126 LEU A CA 1
ATOM 996 C C . LEU B 2 132 ? 37.080 1.193 -30.468 1.00 23.76 126 LEU A C 1
ATOM 997 O O . LEU B 2 132 ? 35.954 1.386 -30.957 1.00 22.98 126 LEU A O 1
ATOM 1002 N N . LEU B 2 133 ? 37.250 0.748 -29.230 1.00 24.14 127 LEU A N 1
ATOM 1003 C CA . LEU B 2 133 ? 36.107 0.377 -28.407 1.00 25.82 127 LEU A CA 1
ATOM 1004 C C . LEU B 2 133 ? 35.304 1.598 -27.941 1.00 23.94 127 LEU A C 1
ATOM 1005 O O . LEU B 2 133 ? 35.818 2.705 -27.806 1.00 24.93 127 LEU A O 1
ATOM 1010 N N . MET B 2 134 ? 34.020 1.371 -27.672 1.00 23.19 128 MET A N 1
ATOM 1011 C CA . MET B 2 134 ? 33.192 2.321 -26.940 1.00 24.54 128 MET A CA 1
ATOM 1012 C C . MET B 2 134 ? 33.044 1.744 -25.542 1.00 23.98 128 MET A C 1
ATOM 1013 O O . MET B 2 134 ? 32.567 0.609 -25.384 1.00 27.68 128 MET A O 1
ATOM 1018 N N . THR B 2 135 ? 33.454 2.507 -24.546 1.00 25.08 129 THR A N 1
ATOM 1019 C CA . THR B 2 135 ? 33.511 2.025 -23.171 1.00 25.64 129 THR A CA 1
ATOM 1020 C C . THR B 2 135 ? 32.788 2.995 -22.248 1.00 26.85 129 THR A C 1
ATOM 1021 O O . THR B 2 135 ? 32.490 4.138 -22.603 1.00 26.67 129 THR A O 1
ATOM 1025 N N . VAL B 2 136 ? 32.561 2.539 -21.020 1.00 28.18 130 VAL A N 1
ATOM 1026 C CA . VAL B 2 136 ? 32.091 3.453 -19.984 1.00 31.73 130 VAL A CA 1
ATOM 1027 C C . VAL B 2 136 ? 33.059 4.626 -19.861 1.00 30.64 130 VAL A C 1
ATOM 1028 O O . VAL B 2 136 ? 32.654 5.785 -19.695 1.00 33.09 130 VAL A O 1
ATOM 1032 N N . GLU B 2 137 ? 34.365 4.358 -19.974 1.00 31.00 131 GLU A N 1
ATOM 1033 C CA . GLU B 2 137 ? 35.337 5.436 -19.870 1.00 33.35 131 GLU A CA 1
ATOM 1034 C C . GLU B 2 137 ? 35.188 6.443 -21.002 1.00 30.83 131 GLU A C 1
ATOM 1035 O O . GLU B 2 137 ? 35.280 7.654 -20.769 1.00 33.97 131 GLU A O 1
ATOM 1041 N N . SER B 2 138 ? 34.999 5.973 -22.245 1.00 29.67 132 SER A N 1
ATOM 1042 C CA . SER B 2 138 ? 34.827 6.906 -23.352 1.00 33.25 132 SER A CA 1
ATOM 1043 C C . SER B 2 138 ? 33.504 7.662 -23.234 1.00 29.28 132 SER A C 1
ATOM 1044 O O . SER B 2 138 ? 33.422 8.845 -23.604 1.00 29.92 132 SER A O 1
ATOM 1047 N N . ALA B 2 139 ? 32.477 7.028 -22.665 1.00 28.59 133 ALA A N 1
ATOM 1048 C CA . ALA B 2 139 ? 31.220 7.735 -22.448 1.00 28.58 133 ALA A CA 1
ATOM 1049 C C . ALA B 2 139 ? 31.434 8.939 -21.550 1.00 34.09 133 ALA A C 1
ATOM 1050 O O . ALA B 2 139 ? 30.889 10.020 -21.809 1.00 36.39 133 ALA A O 1
ATOM 1052 N N . LYS B 2 140 ? 32.235 8.767 -20.492 1.00 34.35 134 LYS A N 1
ATOM 1053 C CA . LYS B 2 140 ? 32.438 9.843 -19.526 1.00 40.18 134 LYS A CA 1
ATOM 1054 C C . LYS B 2 140 ? 33.162 11.024 -20.159 1.00 45.19 134 LYS A C 1
ATOM 1055 O O . LYS B 2 140 ? 32.870 12.182 -19.840 1.00 50.39 134 LYS A O 1
ATOM 1061 N N . ASN B 2 141 ? 34.122 10.749 -21.037 1.00 40.42 135 ASN A N 1
ATOM 1062 C CA . ASN B 2 141 ? 34.954 11.793 -21.616 1.00 43.35 135 ASN A CA 1
ATOM 1063 C C . ASN B 2 141 ? 34.345 12.393 -22.871 1.00 47.29 135 ASN A C 1
ATOM 1064 O O . ASN B 2 141 ? 34.984 13.236 -23.512 1.00 48.42 135 ASN A O 1
ATOM 1069 N N . SER B 2 142 ? 33.128 11.990 -23.221 1.00 42.57 136 SER A N 1
ATOM 1070 C CA . SER B 2 142 ? 32.464 12.486 -24.410 1.00 33.24 136 SER A CA 1
ATOM 1071 C C . SER B 2 142 ? 31.563 13.667 -24.048 1.00 32.85 136 SER A C 1
ATOM 1072 O O . SER B 2 142 ? 31.622 14.217 -22.947 1.00 34.12 136 SER A O 1
ATOM 1075 N N . VAL B 2 143 ? 30.689 14.056 -24.977 1.00 35.36 137 VAL A N 1
ATOM 1076 C CA . VAL B 2 143 ? 29.736 15.131 -24.720 1.00 36.84 137 VAL A CA 1
ATOM 1077 C C . VAL B 2 143 ? 28.725 14.732 -23.658 1.00 36.92 137 VAL A C 1
ATOM 1078 O O . VAL B 2 143 ? 28.057 15.594 -23.090 1.00 35.91 137 VAL A O 1
ATOM 1082 N N . LEU B 2 144 ? 28.614 13.441 -23.344 1.00 34.94 138 LEU A N 1
ATOM 1083 C CA . LEU B 2 144 ? 27.753 12.992 -22.247 1.00 33.52 138 LEU A CA 1
ATOM 1084 C C . LEU B 2 144 ? 28.344 13.296 -20.882 1.00 39.09 138 LEU A C 1
ATOM 1085 O O . LEU B 2 144 ? 27.609 13.300 -19.897 1.00 39.50 138 LEU A O 1
ATOM 1090 N N . GLY B 2 145 ? 29.646 13.576 -20.814 1.00 42.96 139 GLY A N 1
ATOM 1091 C CA . GLY B 2 145 ? 30.360 13.719 -19.568 1.00 45.22 139 GLY A CA 1
ATOM 1092 C C . GLY B 2 145 ? 29.684 14.571 -18.511 1.00 45.27 139 GLY A C 1
ATOM 1093 O O . GLY B 2 145 ? 29.547 14.161 -17.355 1.00 50.11 139 GLY A O 1
ATOM 1094 N N . PRO B 2 146 ? 29.281 15.791 -18.871 1.00 42.12 140 PRO A N 1
ATOM 1095 C CA . PRO B 2 146 ? 28.639 16.653 -17.860 1.00 46.04 140 PRO A CA 1
ATOM 1096 C C . PRO B 2 146 ? 27.431 16.002 -17.207 1.00 45.76 140 PRO A C 1
ATOM 1097 O O . PRO B 2 146 ? 27.338 15.977 -15.976 1.00 46.99 140 PRO A O 1
ATOM 1101 N N . LEU B 2 147 ? 26.504 15.459 -17.996 1.00 42.80 141 LEU A N 1
ATOM 1102 C CA . LEU B 2 147 ? 25.334 14.806 -17.410 1.00 43.10 141 LEU A CA 1
ATOM 1103 C C . LEU B 2 147 ? 25.737 13.551 -16.644 1.00 41.09 141 LEU A C 1
ATOM 1104 O O . LEU B 2 147 ? 25.174 13.257 -15.584 1.00 43.99 141 LEU A O 1
ATOM 1109 N N . TYR B 2 148 ? 26.717 12.800 -17.159 1.00 40.03 142 TYR A N 1
ATOM 1110 C CA . TYR B 2 148 ? 27.206 11.630 -16.439 1.00 36.36 142 TYR A CA 1
ATOM 1111 C C . TYR B 2 148 ? 27.704 12.018 -15.046 1.00 41.99 142 TYR A C 1
ATOM 1112 O O . TYR B 2 148 ? 27.411 11.331 -14.057 1.00 38.86 142 TYR A O 1
ATOM 1121 N N . SER B 2 149 ? 28.448 13.124 -14.946 1.00 44.44 143 SER A N 1
ATOM 1122 C CA A SER B 2 149 ? 29.033 13.521 -13.672 0.45 50.21 143 SER A CA 1
ATOM 1123 C CA B SER B 2 149 ? 29.033 13.535 -13.676 0.55 50.24 143 SER A CA 1
ATOM 1124 C C . SER B 2 149 ? 27.992 13.928 -12.639 1.00 51.20 143 SER A C 1
ATOM 1125 O O . SER B 2 149 ? 28.344 14.067 -11.463 1.00 54.43 143 SER A O 1
ATOM 1130 N N . GLN B 2 150 ? 26.735 14.114 -13.041 1.00 50.20 144 GLN A N 1
ATOM 1131 C CA . GLN B 2 150 ? 25.689 14.567 -12.137 1.00 54.99 144 GLN A CA 1
ATOM 1132 C C . GLN B 2 150 ? 24.604 13.537 -11.879 1.00 53.98 144 GLN A C 1
ATOM 1133 O O . GLN B 2 150 ? 23.981 13.571 -10.814 1.00 57.99 144 GLN A O 1
ATOM 1139 N N . ASP B 2 151 ? 24.356 12.623 -12.817 1.00 49.02 145 ASP A N 1
ATOM 1140 C CA . ASP B 2 151 ? 23.196 11.742 -12.737 1.00 44.46 145 ASP A CA 1
ATOM 1141 C C . ASP B 2 151 ? 23.563 10.436 -12.041 1.00 45.36 145 ASP A C 1
ATOM 1142 O O . ASP B 2 151 ? 24.433 9.692 -12.516 1.00 45.13 145 ASP A O 1
ATOM 1147 N N . ARG B 2 152 ? 22.873 10.144 -10.937 1.00 44.25 146 ARG A N 1
ATOM 1148 C CA . ARG B 2 152 ? 23.180 8.961 -10.143 1.00 45.38 146 ARG A CA 1
ATOM 1149 C C . ARG B 2 152 ? 22.941 7.671 -10.921 1.00 42.33 146 ARG A C 1
ATOM 1150 O O . ARG B 2 152 ? 23.663 6.686 -10.725 1.00 45.00 146 ARG A O 1
ATOM 1158 N N . ILE B 2 153 ? 21.959 7.651 -11.818 1.00 38.20 147 ILE A N 1
ATOM 1159 C CA . ILE B 2 153 ? 21.645 6.413 -12.531 1.00 33.96 147 ILE A CA 1
ATOM 1160 C C . ILE B 2 153 ? 22.745 6.085 -13.538 1.00 33.78 147 ILE A C 1
ATOM 1161 O O . ILE B 2 153 ? 23.229 4.948 -13.605 1.00 35.85 147 ILE A O 1
ATOM 1166 N N . LEU B 2 154 ? 23.179 7.084 -14.315 1.00 31.87 148 LEU A N 1
ATOM 1167 C CA . LEU B 2 154 ? 24.256 6.857 -15.270 1.00 32.94 148 LEU A CA 1
ATOM 1168 C C . LEU B 2 154 ? 25.523 6.371 -14.573 1.00 34.65 148 LEU A C 1
ATOM 1169 O O . LEU B 2 154 ? 26.212 5.478 -15.074 1.00 31.96 148 LEU A O 1
ATOM 1174 N N . GLN B 2 155 ? 25.851 6.944 -13.412 1.00 38.16 149 GLN A N 1
ATOM 1175 C CA . GLN B 2 155 ? 27.078 6.548 -12.734 1.00 39.37 149 GLN A CA 1
ATOM 1176 C C . GLN B 2 155 ? 27.001 5.115 -12.228 1.00 38.85 149 GLN A C 1
ATOM 1177 O O . GLN B 2 155 ? 28.026 4.427 -12.152 1.00 43.02 149 GLN A O 1
ATOM 1183 N N . ALA B 2 156 ? 25.806 4.648 -11.889 1.00 36.11 150 ALA A N 1
ATOM 1184 C CA . ALA B 2 156 ? 25.639 3.306 -11.342 1.00 40.05 150 ALA A CA 1
ATOM 1185 C C . ALA B 2 156 ? 25.406 2.227 -12.393 1.00 40.78 150 ALA A C 1
ATOM 1186 O O . ALA B 2 156 ? 25.647 1.047 -12.112 1.00 42.81 150 ALA A O 1
ATOM 1188 N N . MET B 2 157 ? 24.964 2.595 -13.591 1.00 33.91 151 MET A N 1
ATOM 1189 C CA A MET B 2 157 ? 24.506 1.649 -14.608 0.50 30.54 151 MET A CA 1
ATOM 1190 C CA B MET B 2 157 ? 24.531 1.628 -14.600 0.50 30.53 151 MET A CA 1
ATOM 1191 C C . MET B 2 157 ? 25.315 1.863 -15.885 1.00 29.26 151 MET A C 1
ATOM 1192 O O . MET B 2 157 ? 24.904 2.643 -16.751 1.00 27.29 151 MET A O 1
ATOM 1201 N N . GLY B 2 158 ? 26.442 1.160 -15.996 1.00 26.64 152 GLY A N 1
ATOM 1202 C CA . GLY B 2 158 ? 27.309 1.305 -17.148 1.00 27.60 152 GLY A CA 1
ATOM 1203 C C . GLY B 2 158 ? 26.638 0.930 -18.446 1.00 26.36 152 GLY A C 1
ATOM 1204 O O . GLY B 2 158 ? 27.010 1.445 -19.514 1.00 25.92 152 GLY A O 1
ATOM 1205 N N . ASN B 2 159 ? 25.680 -0.005 -18.393 1.00 23.93 153 ASN A N 1
ATOM 1206 C CA . ASN B 2 159 ? 24.960 -0.398 -19.609 1.00 22.63 153 ASN A CA 1
ATOM 1207 C C . ASN B 2 159 ? 24.099 0.755 -20.112 1.00 23.96 153 ASN A C 1
ATOM 1208 O O . ASN B 2 159 ? 24.072 1.032 -21.317 1.00 21.98 153 ASN A O 1
ATOM 1213 N N . ILE B 2 160 ? 23.418 1.467 -19.197 1.00 23.36 154 ILE A N 1
ATOM 1214 C CA . ILE B 2 160 ? 22.635 2.632 -19.610 1.00 23.51 154 ILE A CA 1
ATOM 1215 C C . ILE B 2 160 ? 23.555 3.741 -20.104 1.00 24.15 154 ILE A C 1
ATOM 1216 O O . ILE B 2 160 ? 23.244 4.436 -21.091 1.00 24.58 154 ILE A O 1
ATOM 1221 N N . ALA B 2 161 ? 24.730 3.892 -19.470 1.00 25.05 155 ALA A N 1
ATOM 1222 C CA . ALA B 2 161 ? 25.683 4.890 -19.935 1.00 25.73 155 ALA A CA 1
ATOM 1223 C C . ALA B 2 161 ? 26.130 4.609 -21.359 1.00 24.80 155 ALA A C 1
ATOM 1224 O O . ALA B 2 161 ? 26.234 5.539 -22.169 1.00 26.91 155 ALA A O 1
ATOM 1226 N N . LEU B 2 162 ? 26.421 3.341 -21.677 1.00 23.91 156 LEU A N 1
ATOM 1227 C CA . LEU B 2 162 ? 26.802 2.989 -23.046 1.00 23.04 156 LEU A CA 1
ATOM 1228 C C . LEU B 2 162 ? 25.692 3.306 -24.028 1.00 25.63 156 LEU A C 1
ATOM 1229 O O . LEU B 2 162 ? 25.963 3.689 -25.174 1.00 23.37 156 LEU A O 1
ATOM 1234 N N . ALA B 2 163 ? 24.431 3.084 -23.626 1.00 22.67 157 ALA A N 1
ATOM 1235 C CA . ALA B 2 163 ? 23.330 3.356 -24.546 1.00 21.29 157 ALA A CA 1
ATOM 1236 C C . ALA B 2 163 ? 23.286 4.842 -24.902 1.00 22.04 157 ALA A C 1
ATOM 1237 O O . ALA B 2 163 ? 23.070 5.200 -26.062 1.00 21.67 157 ALA A O 1
ATOM 1239 N N . PHE B 2 164 ? 23.479 5.732 -23.906 1.00 23.20 158 PHE A N 1
ATOM 1240 C CA . PHE B 2 164 ? 23.449 7.159 -24.210 1.00 24.05 158 PHE A CA 1
ATOM 1241 C C . PHE B 2 164 ? 24.710 7.578 -24.943 1.00 24.37 158 PHE A C 1
ATOM 1242 O O . PHE B 2 164 ? 24.652 8.452 -25.814 1.00 24.59 158 PHE A O 1
ATOM 1250 N N . HIS B 2 165 ? 25.844 6.934 -24.648 1.00 25.46 159 HIS A N 1
ATOM 1251 C CA . HIS B 2 165 ? 27.067 7.139 -25.433 1.00 28.94 159 HIS A CA 1
ATOM 1252 C C . HIS B 2 165 ? 26.802 6.830 -26.913 1.00 25.96 159 HIS A C 1
ATOM 1253 O O . HIS B 2 165 ? 27.122 7.622 -27.803 1.00 24.75 159 HIS A O 1
ATOM 1260 N N . LEU B 2 166 ? 26.150 5.697 -27.190 1.00 22.45 160 LEU A N 1
ATOM 1261 C CA . LEU B 2 166 ? 25.784 5.353 -28.554 1.00 21.52 160 LEU A CA 1
ATOM 1262 C C . LEU B 2 166 ? 24.886 6.421 -29.169 1.00 22.32 160 LEU A C 1
ATOM 1263 O O . LEU B 2 166 ? 25.131 6.887 -30.290 1.00 21.75 160 LEU A O 1
ATOM 1268 N N . LEU B 2 167 ? 23.837 6.841 -28.448 1.00 23.78 161 LEU A N 1
ATOM 1269 C CA . LEU B 2 167 ? 22.922 7.835 -29.008 1.00 22.29 161 LEU A CA 1
ATOM 1270 C C . LEU B 2 167 ? 23.597 9.182 -29.224 1.00 23.43 161 LEU A C 1
ATOM 1271 O O . LEU B 2 167 ? 23.330 9.862 -30.226 1.00 27.54 161 LEU A O 1
ATOM 1276 N N . CYS B 2 168 ? 24.434 9.613 -28.286 1.00 24.37 162 CYS A N 1
ATOM 1277 C CA . CYS B 2 168 ? 25.081 10.911 -28.435 1.00 28.40 162 CYS A CA 1
ATOM 1278 C C . CYS B 2 168 ? 26.038 10.899 -29.625 1.00 26.46 162 CYS A C 1
ATOM 1279 O O . CYS B 2 168 ? 26.126 11.880 -30.365 1.00 27.01 162 CYS A O 1
ATOM 1282 N N . GLU B 2 169 ? 26.784 9.811 -29.804 1.00 24.70 163 GLU A N 1
ATOM 1283 C CA . GLU B 2 169 ? 27.694 9.754 -30.944 1.00 24.59 163 GLU A CA 1
ATOM 1284 C C . GLU B 2 169 ? 26.937 9.577 -32.256 1.00 25.03 163 GLU A C 1
ATOM 1285 O O . GLU B 2 169 ? 27.350 10.136 -33.282 1.00 31.41 163 GLU A O 1
ATOM 1291 N N . ARG B 2 170 ? 25.821 8.854 -32.235 1.00 22.84 164 ARG A N 1
ATOM 1292 C CA . ARG B 2 170 ? 24.975 8.722 -33.417 1.00 22.96 164 ARG A CA 1
ATOM 1293 C C . ARG B 2 170 ? 24.495 10.088 -33.889 1.00 24.76 164 ARG A C 1
ATOM 1294 O O . ARG B 2 170 ? 24.414 10.342 -35.097 1.00 25.63 164 ARG A O 1
ATOM 1302 N N . ALA B 2 171 ? 24.206 10.986 -32.953 1.00 23.93 165 ALA A N 1
ATOM 1303 C CA . ALA B 2 171 ? 23.699 12.308 -33.256 1.00 26.68 165 ALA A CA 1
ATOM 1304 C C . ALA B 2 171 ? 24.805 13.331 -33.455 1.00 32.97 165 ALA A C 1
ATOM 1305 O O . ALA B 2 171 ? 24.505 14.525 -33.555 1.00 33.90 165 ALA A O 1
ATOM 1307 N N . SER B 2 172 ? 26.070 12.902 -33.476 1.00 33.30 166 SER A N 1
ATOM 1308 C CA . SER B 2 172 ? 27.209 13.812 -33.613 1.00 34.01 166 SER A CA 1
ATOM 1309 C C . SER B 2 172 ? 27.837 13.636 -34.989 1.00 42.87 166 SER A C 1
ATOM 1310 O O . SER B 2 172 ? 28.361 12.555 -35.287 1.00 39.21 166 SER A O 1
ATOM 1313 N N . PRO B 2 173 ? 27.854 14.666 -35.838 1.00 55.31 167 PRO A N 1
ATOM 1314 C CA . PRO B 2 173 ? 28.240 14.445 -37.245 1.00 59.58 167 PRO A CA 1
ATOM 1315 C C . PRO B 2 173 ? 29.661 13.936 -37.439 1.00 53.13 167 PRO A C 1
ATOM 1316 O O . PRO B 2 173 ? 29.913 13.193 -38.397 1.00 58.34 167 PRO A O 1
ATOM 1320 N N . ASN B 2 174 ? 30.598 14.303 -36.573 1.00 40.99 168 ASN A N 1
ATOM 1321 C CA . ASN B 2 174 ? 32.001 13.939 -36.769 1.00 39.59 168 ASN A CA 1
ATOM 1322 C C . ASN B 2 174 ? 32.519 13.026 -35.663 1.00 35.19 168 ASN A C 1
ATOM 1323 O O . ASN B 2 174 ? 33.674 13.102 -35.254 1.00 37.81 168 ASN A O 1
ATOM 1328 N N . SER B 2 175 ? 31.667 12.125 -35.172 1.00 30.80 169 SER A N 1
ATOM 1329 C CA . SER B 2 175 ? 32.098 11.212 -34.126 1.00 29.23 169 SER A CA 1
ATOM 1330 C C . SER B 2 175 ? 33.208 10.292 -34.632 1.00 26.36 169 SER A C 1
ATOM 1331 O O . SER B 2 175 ? 33.151 9.775 -35.748 1.00 25.66 169 SER A O 1
ATOM 1334 N N . PHE B 2 176 ? 34.211 10.067 -33.782 1.00 28.03 170 PHE A N 1
ATOM 1335 C CA . PHE B 2 176 ? 35.226 9.051 -34.077 1.00 27.05 170 PHE A CA 1
ATOM 1336 C C . PHE B 2 176 ? 34.600 7.705 -34.416 1.00 25.98 170 PHE A C 1
ATOM 1337 O O . PHE B 2 176 ? 35.128 6.948 -35.235 1.00 24.67 170 PHE A O 1
ATOM 1345 N N . TRP B 2 177 ? 33.476 7.368 -33.792 1.00 24.45 171 TRP A N 1
ATOM 1346 C CA . TRP B 2 177 ? 32.882 6.048 -33.983 1.00 23.17 171 TRP A CA 1
ATOM 1347 C C . TRP B 2 177 ? 31.807 6.009 -35.065 1.00 22.37 171 TRP A C 1
ATOM 1348 O O . TRP B 2 177 ? 31.091 5.008 -35.180 1.00 21.36 171 TRP A O 1
ATOM 1359 N N . GLN B 2 178 ? 31.668 7.059 -35.862 1.00 22.87 172 GLN A N 1
ATOM 1360 C CA A GLN B 2 178 ? 30.667 7.033 -36.923 0.50 22.23 172 GLN A CA 1
ATOM 1361 C CA B GLN B 2 178 ? 30.678 7.041 -36.936 0.50 22.24 172 GLN A CA 1
ATOM 1362 C C . GLN B 2 178 ? 30.759 5.797 -37.811 1.00 22.65 172 GLN A C 1
ATOM 1363 O O . GLN B 2 178 ? 29.705 5.276 -38.203 1.00 20.48 172 GLN A O 1
ATOM 1374 N N . PRO B 2 179 ? 31.932 5.288 -38.171 1.00 22.41 173 PRO A N 1
ATOM 1375 C CA . PRO B 2 179 ? 31.950 4.085 -39.027 1.00 21.74 173 PRO A CA 1
ATOM 1376 C C . PRO B 2 179 ? 31.377 2.860 -38.346 1.00 21.29 173 PRO A C 1
ATOM 1377 O O . PRO B 2 179 ? 30.820 1.993 -39.018 1.00 22.78 173 PRO A O 1
ATOM 1381 N N . TYR B 2 180 ? 31.476 2.760 -37.021 1.00 19.83 174 TYR A N 1
ATOM 1382 C CA . TYR B 2 180 ? 30.811 1.678 -36.300 1.00 19.06 174 TYR A CA 1
ATOM 1383 C C . TYR B 2 180 ? 29.311 1.897 -36.225 1.00 18.57 174 TYR A C 1
ATOM 1384 O O . TYR B 2 180 ? 28.529 0.987 -36.509 1.00 21.07 174 TYR A O 1
ATOM 1393 N N . ILE B 2 181 ? 28.886 3.091 -35.823 1.00 19.15 175 ILE A N 1
ATOM 1394 C CA . ILE B 2 181 ? 27.458 3.328 -35.629 1.00 18.81 175 ILE A CA 1
ATOM 1395 C C . ILE B 2 181 ? 26.688 3.212 -36.930 1.00 18.29 175 ILE A C 1
ATOM 1396 O O . ILE B 2 181 ? 25.563 2.667 -36.974 1.00 17.67 175 ILE A O 1
ATOM 1401 N N . GLN B 2 182 ? 27.304 3.608 -38.051 1.00 19.54 176 GLN A N 1
ATOM 1402 C CA . GLN B 2 182 ? 26.596 3.494 -39.320 1.00 18.21 176 GLN A CA 1
ATOM 1403 C C . GLN B 2 182 ? 26.490 2.073 -39.840 1.00 19.28 176 GLN A C 1
ATOM 1404 O O . GLN B 2 182 ? 25.677 1.832 -40.731 1.00 18.90 176 GLN A O 1
ATOM 1410 N N . THR B 2 183 ? 27.220 1.110 -39.266 1.00 17.08 177 THR A N 1
ATOM 1411 C CA . THR B 2 183 ? 27.061 -0.277 -39.629 1.00 16.34 177 THR A CA 1
ATOM 1412 C C . THR B 2 183 ? 26.255 -1.103 -38.635 1.00 15.77 177 THR A C 1
ATOM 1413 O O . THR B 2 183 ? 26.057 -2.285 -38.888 1.00 15.34 177 THR A O 1
ATOM 1417 N N . LEU B 2 184 ? 25.735 -0.505 -37.580 1.00 17.01 178 LEU A N 1
ATOM 1418 C CA . LEU B 2 184 ? 24.882 -1.242 -36.651 1.00 16.11 178 LEU A CA 1
ATOM 1419 C C . LEU B 2 184 ? 23.503 -1.489 -37.252 1.00 19.06 178 LEU A C 1
ATOM 1420 O O . LEU B 2 184 ? 23.042 -0.734 -38.114 1.00 18.24 178 LEU A O 1
ATOM 1425 N N . PRO B 2 185 ? 22.822 -2.558 -36.824 1.00 14.44 179 PRO A N 1
ATOM 1426 C CA . PRO B 2 185 ? 21.446 -2.771 -37.278 1.00 14.77 179 PRO A CA 1
ATOM 1427 C C . PRO B 2 185 ? 20.585 -1.574 -36.894 1.00 15.22 179 PRO A C 1
ATOM 1428 O O . PRO B 2 185 ? 20.941 -0.795 -36.007 1.00 17.89 179 PRO A O 1
ATOM 1432 N N . SER B 2 186 ? 19.436 -1.454 -37.585 1.00 15.86 180 SER A N 1
ATOM 1433 C CA A SER B 2 186 ? 18.453 -0.424 -37.269 0.50 18.44 180 SER A CA 1
ATOM 1434 C CA B SER B 2 186 ? 18.463 -0.419 -37.252 0.50 18.37 180 SER A CA 1
ATOM 1435 C C . SER B 2 186 ? 17.276 -0.951 -36.460 1.00 17.26 180 SER A C 1
ATOM 1436 O O . SER B 2 186 ? 16.463 -0.165 -36.025 1.00 19.46 180 SER A O 1
ATOM 1441 N N . GLU B 2 187 ? 17.155 -2.256 -36.320 1.00 15.44 181 GLU A N 1
ATOM 1442 C CA . GLU B 2 187 ? 16.076 -2.964 -35.646 1.00 19.47 181 GLU A CA 1
ATOM 1443 C C . GLU B 2 187 ? 16.672 -4.213 -35.013 1.00 16.79 181 GLU A C 1
ATOM 1444 O O . GLU B 2 187 ? 17.683 -4.730 -35.499 1.00 16.65 181 GLU A O 1
ATOM 1450 N N . TYR B 2 188 ? 16.004 -4.748 -33.985 1.00 13.82 182 TYR A N 1
ATOM 1451 C CA . TYR B 2 188 ? 16.442 -5.969 -33.312 1.00 12.91 182 TYR A CA 1
ATOM 1452 C C . TYR B 2 188 ? 15.229 -6.852 -33.064 1.00 18.34 182 TYR A C 1
ATOM 1453 O O . TYR B 2 188 ? 14.099 -6.443 -33.286 1.00 15.86 182 TYR A O 1
ATOM 1462 N N . ASP B 2 189 ? 15.487 -8.101 -32.655 1.00 14.14 183 ASP A N 1
ATOM 1463 C CA . ASP B 2 189 ? 14.452 -9.035 -32.255 1.00 14.09 183 ASP A CA 1
ATOM 1464 C C . ASP B 2 189 ? 14.439 -9.251 -30.738 1.00 12.60 183 ASP A C 1
ATOM 1465 O O . ASP B 2 189 ? 13.998 -10.312 -30.299 1.00 15.36 183 ASP A O 1
ATOM 1470 N N . THR B 2 190 ? 14.921 -8.302 -29.975 1.00 13.00 184 THR A N 1
ATOM 1471 C CA . THR B 2 190 ? 14.664 -8.317 -28.517 1.00 13.42 184 THR A CA 1
ATOM 1472 C C . THR B 2 190 ? 13.154 -8.209 -28.308 1.00 14.18 184 THR A C 1
ATOM 1473 O O . THR B 2 190 ? 12.418 -7.714 -29.185 1.00 14.25 184 THR A O 1
ATOM 1477 N N . PRO B 2 191 ? 12.655 -8.674 -27.156 1.00 14.75 185 PRO A N 1
ATOM 1478 C CA . PRO B 2 191 ? 11.204 -8.610 -26.924 1.00 14.45 185 PRO A CA 1
ATOM 1479 C C . PRO B 2 191 ? 10.640 -7.192 -26.943 1.00 14.29 185 PRO A C 1
ATOM 1480 O O . PRO B 2 191 ? 9.399 -7.050 -27.065 1.00 16.15 185 PRO A O 1
ATOM 1484 N N . LEU B 2 192 ? 11.466 -6.171 -26.724 1.00 14.61 186 LEU A N 1
ATOM 1485 C CA . LEU B 2 192 ? 11.005 -4.794 -26.847 1.00 16.56 186 LEU A CA 1
ATOM 1486 C C . LEU B 2 192 ? 10.352 -4.540 -28.211 1.00 18.73 186 LEU A C 1
ATOM 1487 O O . LEU B 2 192 ? 9.546 -3.616 -28.351 1.00 16.29 186 LEU A O 1
ATOM 1492 N N . TYR B 2 193 ? 10.726 -5.293 -29.216 1.00 14.12 187 TYR A N 1
ATOM 1493 C CA . TYR B 2 193 ? 10.180 -5.141 -30.566 1.00 17.88 187 TYR A CA 1
ATOM 1494 C C . TYR B 2 193 ? 9.007 -6.064 -30.861 1.00 16.96 187 TYR A C 1
ATOM 1495 O O . TYR B 2 193 ? 8.423 -5.982 -31.961 1.00 15.21 187 TYR A O 1
ATOM 1504 N N . PHE B 2 194 ? 8.640 -6.961 -29.933 1.00 15.83 188 PHE A N 1
ATOM 1505 C CA . PHE B 2 194 ? 7.586 -7.905 -30.236 1.00 18.25 188 PHE A CA 1
ATOM 1506 C C . PHE B 2 194 ? 6.230 -7.215 -30.260 1.00 13.94 188 PHE A C 1
ATOM 1507 O O . PHE B 2 194 ? 5.988 -6.249 -29.515 1.00 16.84 188 PHE A O 1
ATOM 1515 N N . GLU B 2 195 ? 5.324 -7.785 -31.043 1.00 13.93 189 GLU A N 1
ATOM 1516 C CA . GLU B 2 195 ? 3.914 -7.445 -30.963 1.00 14.30 189 GLU A CA 1
ATOM 1517 C C . GLU B 2 195 ? 3.320 -8.061 -29.692 1.00 18.72 189 GLU A C 1
ATOM 1518 O O . GLU B 2 195 ? 3.833 -9.044 -29.146 1.00 15.03 189 GLU A O 1
ATOM 1524 N N . GLU B 2 196 ? 2.208 -7.486 -29.245 1.00 16.59 190 GLU A N 1
ATOM 1525 C CA . GLU B 2 196 ? 1.545 -7.980 -28.036 1.00 15.54 190 GLU A CA 1
ATOM 1526 C C . GLU B 2 196 ? 1.225 -9.468 -28.164 1.00 15.29 190 GLU A C 1
ATOM 1527 O O . GLU B 2 196 ? 1.466 -10.253 -27.238 1.00 18.08 190 GLU A O 1
ATOM 1533 N N . ASP B 2 197 ? 0.697 -9.886 -29.315 1.00 16.93 191 ASP A N 1
ATOM 1534 C CA . ASP B 2 197 ? 0.305 -11.269 -29.492 1.00 16.26 191 ASP A CA 1
ATOM 1535 C C . ASP B 2 197 ? 1.506 -12.202 -29.558 1.00 19.90 191 ASP A C 1
ATOM 1536 O O . ASP B 2 197 ? 1.357 -13.389 -29.257 1.00 20.22 191 ASP A O 1
ATOM 1541 N N . GLU B 2 198 ? 2.683 -11.703 -29.959 1.00 15.70 192 GLU A N 1
ATOM 1542 C CA . GLU B 2 198 ? 3.884 -12.518 -29.955 1.00 15.78 192 GLU A CA 1
ATOM 1543 C C . GLU B 2 198 ? 4.356 -12.779 -28.521 1.00 20.19 192 GLU A C 1
ATOM 1544 O O . GLU B 2 198 ? 4.766 -13.896 -28.195 1.00 20.31 192 GLU A O 1
ATOM 1550 N N . VAL B 2 199 ? 4.259 -11.777 -27.639 1.00 18.37 193 VAL A N 1
ATOM 1551 C CA . VAL B 2 199 ? 4.579 -11.990 -26.232 1.00 17.49 193 VAL A CA 1
ATOM 1552 C C . VAL B 2 199 ? 3.517 -12.844 -25.551 1.00 19.29 193 VAL A C 1
ATOM 1553 O O . VAL B 2 199 ? 3.835 -13.626 -24.643 1.00 17.11 193 VAL A O 1
ATOM 1557 N N . ARG B 2 200 ? 2.259 -12.739 -25.984 1.00 16.81 194 ARG A N 1
ATOM 1558 C CA . ARG B 2 200 ? 1.176 -13.505 -25.369 1.00 16.39 194 ARG A CA 1
ATOM 1559 C C . ARG B 2 200 ? 1.453 -15.015 -25.400 1.00 17.28 194 ARG A C 1
ATOM 1560 O O . ARG B 2 200 ? 0.995 -15.743 -24.512 1.00 18.86 194 ARG A O 1
ATOM 1568 N N . TYR B 2 201 ? 2.179 -15.497 -26.413 1.00 14.95 195 TYR A N 1
ATOM 1569 C CA . TYR B 2 201 ? 2.569 -16.897 -26.469 1.00 15.67 195 TYR A CA 1
ATOM 1570 C C . TYR B 2 201 ? 3.360 -17.353 -25.231 1.00 16.45 195 TYR A C 1
ATOM 1571 O O . TYR B 2 201 ? 3.386 -18.551 -24.920 1.00 18.07 195 TYR A O 1
ATOM 1580 N N . LEU B 2 202 ? 4.027 -16.440 -24.544 1.00 15.13 196 LEU A N 1
ATOM 1581 C CA . LEU B 2 202 ? 4.844 -16.752 -23.366 1.00 15.44 196 LEU A CA 1
ATOM 1582 C C . LEU B 2 202 ? 4.028 -16.780 -22.058 1.00 16.19 196 LEU A C 1
ATOM 1583 O O . LEU B 2 202 ? 4.620 -16.974 -20.979 1.00 19.50 196 LEU A O 1
ATOM 1588 N N . GLN B 2 203 ? 2.721 -16.536 -22.110 1.00 16.47 197 GLN A N 1
ATOM 1589 C CA . GLN B 2 203 ? 1.942 -16.566 -20.872 1.00 17.25 197 GLN A CA 1
ATOM 1590 C C . GLN B 2 203 ? 2.118 -17.921 -20.209 1.00 18.07 197 GLN A C 1
ATOM 1591 O O . GLN B 2 203 ? 2.142 -18.952 -20.875 1.00 18.23 197 GLN A O 1
ATOM 1597 N N . SER B 2 204 ? 2.307 -17.905 -18.892 1.00 19.07 198 SER A N 1
ATOM 1598 C CA . SER B 2 204 ? 2.453 -19.094 -18.027 1.00 18.83 198 SER A CA 1
ATOM 1599 C C . SER B 2 204 ? 3.859 -19.691 -18.034 1.00 20.45 198 SER A C 1
ATOM 1600 O O . SER B 2 204 ? 4.077 -20.729 -17.396 1.00 23.52 198 SER A O 1
ATOM 1603 N N . THR B 2 205 ? 4.840 -19.070 -18.690 1.00 17.95 199 THR A N 1
ATOM 1604 C CA . THR B 2 205 ? 6.209 -19.568 -18.684 1.00 17.81 199 THR A CA 1
ATOM 1605 C C . THR B 2 205 ? 7.026 -18.942 -17.570 1.00 18.28 199 THR A C 1
ATOM 1606 O O . THR B 2 205 ? 6.624 -17.981 -16.918 1.00 20.11 199 THR A O 1
ATOM 1610 N N . GLN B 2 206 ? 8.221 -19.483 -17.356 1.00 18.37 200 GLN A N 1
ATOM 1611 C CA . GLN B 2 206 ? 9.175 -18.836 -16.468 1.00 20.06 200 GLN A CA 1
ATOM 1612 C C . GLN B 2 206 ? 9.709 -17.535 -17.083 1.00 24.02 200 GLN A C 1
ATOM 1613 O O . GLN B 2 206 ? 9.967 -16.566 -16.378 1.00 29.64 200 GLN A O 1
ATOM 1619 N N . ALA B 2 207 ? 9.870 -17.502 -18.395 1.00 17.53 201 ALA A N 1
ATOM 1620 C CA . ALA B 2 207 ? 10.577 -16.398 -19.037 1.00 16.98 201 ALA A CA 1
ATOM 1621 C C . ALA B 2 207 ? 9.769 -15.100 -19.092 1.00 18.13 201 ALA A C 1
ATOM 1622 O O . ALA B 2 207 ? 10.341 -14.012 -19.176 1.00 17.98 201 ALA A O 1
ATOM 1624 N N . ILE B 2 208 ? 8.453 -15.165 -19.048 1.00 17.05 202 ILE A N 1
ATOM 1625 C CA . ILE B 2 208 ? 7.690 -13.962 -19.371 1.00 19.06 202 ILE A CA 1
ATOM 1626 C C . ILE B 2 208 ? 7.872 -12.880 -18.307 1.00 17.99 202 ILE A C 1
ATOM 1627 O O . ILE B 2 208 ? 7.852 -11.677 -18.620 1.00 18.60 202 ILE A O 1
ATOM 1632 N N . HIS B 2 209 ? 8.116 -13.250 -17.033 1.00 18.45 203 HIS A N 1
ATOM 1633 C CA . HIS B 2 209 ? 8.309 -12.195 -16.043 1.00 22.36 203 HIS A CA 1
ATOM 1634 C C . HIS B 2 209 ? 9.456 -11.275 -16.452 1.00 18.90 203 HIS A C 1
ATOM 1635 O O . HIS B 2 209 ? 9.388 -10.045 -16.264 1.00 19.67 203 HIS A O 1
ATOM 1642 N N . ASP B 2 210 ? 10.537 -11.855 -17.018 1.00 20.73 204 ASP A N 1
ATOM 1643 C CA . ASP B 2 210 ? 11.697 -11.059 -17.382 1.00 21.06 204 ASP A CA 1
ATOM 1644 C C . ASP B 2 210 ? 11.422 -10.185 -18.607 1.00 17.64 204 ASP A C 1
ATOM 1645 O O . ASP B 2 210 ? 12.038 -9.111 -18.728 1.00 19.09 204 ASP A O 1
ATOM 1650 N N . VAL B 2 211 ? 10.500 -10.616 -19.469 1.00 19.25 205 VAL A N 1
ATOM 1651 C CA . VAL B 2 211 ? 10.020 -9.798 -20.585 1.00 17.99 205 VAL A CA 1
ATOM 1652 C C . VAL B 2 211 ? 9.234 -8.614 -20.063 1.00 23.43 205 VAL A C 1
ATOM 1653 O O . VAL B 2 211 ? 9.480 -7.480 -20.469 1.00 17.21 205 VAL A O 1
ATOM 1657 N N . PHE B 2 212 ? 8.306 -8.851 -19.110 1.00 17.74 206 PHE A N 1
ATOM 1658 C CA . PHE B 2 212 ? 7.613 -7.737 -18.465 1.00 18.46 206 PHE A CA 1
ATOM 1659 C C . PHE B 2 212 ? 8.586 -6.742 -17.851 1.00 19.01 206 PHE A C 1
ATOM 1660 O O . PHE B 2 212 ? 8.425 -5.514 -17.979 1.00 20.96 206 PHE A O 1
ATOM 1668 N N . SER B 2 213 ? 9.588 -7.245 -17.100 1.00 19.29 207 SER A N 1
ATOM 1669 C CA . SER B 2 213 ? 10.516 -6.345 -16.429 1.00 19.97 207 SER A CA 1
ATOM 1670 C C . SER B 2 213 ? 11.314 -5.518 -17.425 1.00 19.56 207 SER A C 1
ATOM 1671 O O . SER B 2 213 ? 11.532 -4.316 -17.211 1.00 20.84 207 SER A O 1
ATOM 1674 N N . GLN B 2 214 ? 11.772 -6.157 -18.488 1.00 18.67 208 GLN A N 1
ATOM 1675 C CA . GLN B 2 214 ? 12.525 -5.442 -19.512 1.00 18.28 208 GLN A CA 1
ATOM 1676 C C . GLN B 2 214 ? 11.698 -4.289 -20.077 1.00 18.35 208 GLN A C 1
ATOM 1677 O O . GLN B 2 214 ? 12.214 -3.168 -20.244 1.00 19.54 208 GLN A O 1
ATOM 1683 N N . TYR B 2 215 ? 10.430 -4.549 -20.373 1.00 18.12 209 TYR A N 1
ATOM 1684 C CA . TYR B 2 215 ? 9.579 -3.522 -20.970 1.00 20.16 209 TYR A CA 1
ATOM 1685 C C . TYR B 2 215 ? 9.336 -2.373 -20.011 1.00 21.42 209 TYR A C 1
ATOM 1686 O O . TYR B 2 215 ? 9.440 -1.194 -20.387 1.00 20.44 209 TYR A O 1
ATOM 1695 N N . LYS B 2 216 ? 9.031 -2.687 -18.747 1.00 19.88 210 LYS A N 1
ATOM 1696 C CA . LYS B 2 216 ? 8.786 -1.636 -17.765 1.00 20.97 210 LYS A CA 1
ATOM 1697 C C . LYS B 2 216 ? 10.041 -0.840 -17.449 1.00 23.96 210 LYS A C 1
ATOM 1698 O O . LYS B 2 216 ? 9.988 0.393 -17.402 1.00 22.14 210 LYS A O 1
ATOM 1704 N N . ASN B 2 217 ? 11.184 -1.524 -17.293 1.00 21.23 211 ASN A N 1
ATOM 1705 C CA . ASN B 2 217 ? 12.450 -0.845 -17.077 1.00 23.70 211 ASN A CA 1
ATOM 1706 C C . ASN B 2 217 ? 12.735 0.135 -18.207 1.00 30.28 211 ASN A C 1
ATOM 1707 O O . ASN B 2 217 ? 13.120 1.281 -17.962 1.00 22.49 211 ASN A O 1
ATOM 1712 N N . THR B 2 218 ? 12.598 -0.329 -19.462 1.00 20.43 212 THR A N 1
ATOM 1713 C CA . THR B 2 218 ? 12.963 0.499 -20.605 1.00 20.19 212 THR A CA 1
ATOM 1714 C C . THR B 2 218 ? 12.063 1.721 -20.705 1.00 22.83 212 THR A C 1
ATOM 1715 O O . THR B 2 218 ? 12.532 2.822 -21.013 1.00 21.27 212 THR A O 1
ATOM 1719 N N . ALA B 2 219 ? 10.761 1.539 -20.479 1.00 22.12 213 ALA A N 1
ATOM 1720 C CA . ALA B 2 219 ? 9.849 2.670 -20.572 1.00 22.53 213 ALA A CA 1
ATOM 1721 C C . ALA B 2 219 ? 10.074 3.651 -19.426 1.00 22.76 213 ALA A C 1
ATOM 1722 O O . ALA B 2 219 ? 10.043 4.880 -19.613 1.00 23.45 213 ALA A O 1
ATOM 1724 N N . ARG B 2 220 ? 10.341 3.136 -18.232 1.00 23.16 214 ARG A N 1
ATOM 1725 C CA . ARG B 2 220 ? 10.660 4.026 -17.120 1.00 24.44 214 ARG A CA 1
ATOM 1726 C C . ARG B 2 220 ? 11.917 4.839 -17.393 1.00 24.79 214 ARG A C 1
ATOM 1727 O O . ARG B 2 220 ? 11.958 6.043 -17.118 1.00 25.81 214 ARG A O 1
ATOM 1735 N N . GLN B 2 221 ? 12.956 4.183 -17.930 1.00 24.01 215 GLN A N 1
ATOM 1736 C CA . GLN B 2 221 ? 14.198 4.869 -18.215 1.00 24.34 215 GLN A CA 1
ATOM 1737 C C . GLN B 2 221 ? 14.013 5.916 -19.297 1.00 24.36 215 GLN A C 1
ATOM 1738 O O . GLN B 2 221 ? 14.563 7.013 -19.196 1.00 25.25 215 GLN A O 1
ATOM 1744 N N . TYR B 2 222 ? 13.262 5.591 -20.351 1.00 23.46 216 TYR A N 1
ATOM 1745 C CA . TYR B 2 222 ? 13.008 6.584 -21.394 1.00 23.57 216 TYR A CA 1
ATOM 1746 C C . TYR B 2 222 ? 12.320 7.819 -20.807 1.00 24.82 216 TYR A C 1
ATOM 1747 O O . TYR B 2 222 ? 12.728 8.954 -21.043 1.00 25.58 216 TYR A O 1
ATOM 1756 N N . ALA B 2 223 ? 11.258 7.601 -20.041 1.00 25.11 217 ALA A N 1
ATOM 1757 C CA . ALA B 2 223 ? 10.500 8.722 -19.482 1.00 26.65 217 ALA A CA 1
ATOM 1758 C C . ALA B 2 223 ? 11.345 9.550 -18.516 1.00 29.56 217 ALA A C 1
ATOM 1759 O O . ALA B 2 223 ? 11.284 10.790 -18.525 1.00 28.66 217 ALA A O 1
ATOM 1761 N N . TYR B 2 224 ? 12.162 8.885 -17.694 1.00 27.59 218 TYR A N 1
ATOM 1762 C CA . TYR B 2 224 ? 13.014 9.602 -16.758 1.00 29.96 218 TYR A CA 1
ATOM 1763 C C . TYR B 2 224 ? 14.020 10.462 -17.498 1.00 29.11 218 TYR A C 1
ATOM 1764 O O . TYR B 2 224 ? 14.167 11.654 -17.213 1.00 30.37 218 TYR A O 1
ATOM 1773 N N . PHE B 2 225 ? 14.721 9.878 -18.462 1.00 28.22 219 PHE A N 1
ATOM 1774 C CA . PHE B 2 225 ? 15.766 10.635 -19.140 1.00 28.31 219 PHE A CA 1
ATOM 1775 C C . PHE B 2 225 ? 15.188 11.664 -20.095 1.00 28.56 219 PHE A C 1
ATOM 1776 O O . PHE B 2 225 ? 15.828 12.682 -20.352 1.00 29.39 219 PHE A O 1
ATOM 1784 N N . TYR B 2 226 ? 14.000 11.426 -20.637 1.00 27.95 220 TYR A N 1
ATOM 1785 C CA . TYR B 2 226 ? 13.375 12.447 -21.468 1.00 28.58 220 TYR A CA 1
ATOM 1786 C C . TYR B 2 226 ? 13.169 13.721 -20.666 1.00 30.66 220 TYR A C 1
ATOM 1787 O O . TYR B 2 226 ? 13.504 14.818 -21.117 1.00 32.19 220 TYR A O 1
ATOM 1796 N N . LYS B 2 227 ? 12.621 13.584 -19.464 1.00 30.98 221 LYS A N 1
ATOM 1797 C CA . LYS B 2 227 ? 12.449 14.728 -18.581 1.00 32.69 221 LYS A CA 1
ATOM 1798 C C . LYS B 2 227 ? 13.783 15.359 -18.210 1.00 35.27 221 LYS A C 1
ATOM 1799 O O . LYS B 2 227 ? 13.917 16.591 -18.218 1.00 38.27 221 LYS A O 1
ATOM 1805 N N . VAL B 2 228 ? 14.783 14.538 -17.888 1.00 32.69 222 VAL A N 1
ATOM 1806 C CA . VAL B 2 228 ? 16.094 15.066 -17.506 1.00 33.61 222 VAL A CA 1
ATOM 1807 C C . VAL B 2 228 ? 16.699 15.879 -18.648 1.00 35.26 222 VAL A C 1
ATOM 1808 O O . VAL B 2 228 ? 17.217 16.982 -18.443 1.00 40.22 222 VAL A O 1
ATOM 1812 N N . ILE B 2 229 ? 16.642 15.343 -19.869 1.00 32.38 223 ILE A N 1
ATOM 1813 C CA . ILE B 2 229 ? 17.273 16.011 -20.996 1.00 36.75 223 ILE A CA 1
ATOM 1814 C C . ILE B 2 229 ? 16.555 17.300 -21.355 1.00 45.32 223 ILE A C 1
ATOM 1815 O O . ILE B 2 229 ? 17.197 18.273 -21.758 1.00 47.23 223 ILE A O 1
ATOM 1820 N N . GLN B 2 230 ? 15.238 17.349 -21.206 1.00 44.93 224 GLN A N 1
ATOM 1821 C CA . GLN B 2 230 ? 14.492 18.529 -21.621 1.00 53.11 224 GLN A CA 1
ATOM 1822 C C . GLN B 2 230 ? 14.487 19.640 -20.576 1.00 58.24 224 GLN A C 1
ATOM 1823 O O . GLN B 2 230 ? 14.049 20.753 -20.890 1.00 63.68 224 GLN A O 1
ATOM 1829 N N . THR B 2 231 ? 14.966 19.382 -19.363 1.00 57.40 225 THR A N 1
ATOM 1830 C CA . THR B 2 231 ? 14.882 20.388 -18.309 1.00 58.63 225 THR A CA 1
ATOM 1831 C C . THR B 2 231 ? 16.201 20.636 -17.593 1.00 57.73 225 THR A C 1
ATOM 1832 O O . THR B 2 231 ? 16.494 21.779 -17.242 1.00 64.85 225 THR A O 1
ATOM 1836 N N . HIS B 2 232 ? 17.004 19.605 -17.368 1.00 51.62 226 HIS A N 1
ATOM 1837 C CA . HIS B 2 232 ? 18.176 19.750 -16.513 1.00 53.25 226 HIS A CA 1
ATOM 1838 C C . HIS B 2 232 ? 19.281 20.518 -17.235 1.00 56.14 226 HIS A C 1
ATOM 1839 O O . HIS B 2 232 ? 19.538 20.278 -18.425 1.00 56.35 226 HIS A O 1
ATOM 1846 N N . PRO B 2 233 ? 19.960 21.440 -16.542 1.00 53.75 227 PRO A N 1
ATOM 1847 C CA . PRO B 2 233 ? 20.990 22.243 -17.223 1.00 53.15 227 PRO A CA 1
ATOM 1848 C C . PRO B 2 233 ? 22.226 21.447 -17.602 1.00 55.88 227 PRO A C 1
ATOM 1849 O O . PRO B 2 233 ? 22.838 21.730 -18.645 1.00 52.45 227 PRO A O 1
ATOM 1853 N N . HIS B 2 234 ? 22.614 20.457 -16.789 1.00 62.10 228 HIS A N 1
ATOM 1854 C CA . HIS B 2 234 ? 23.791 19.645 -17.084 1.00 69.45 228 HIS A CA 1
ATOM 1855 C C . HIS B 2 234 ? 23.614 18.777 -18.328 1.00 70.00 228 HIS A C 1
ATOM 1856 O O . HIS B 2 234 ? 24.567 18.096 -18.729 1.00 72.66 228 HIS A O 1
ATOM 1863 N N . ALA B 2 235 ? 22.427 18.777 -18.937 1.00 64.52 229 ALA A N 1
ATOM 1864 C CA . ALA B 2 235 ? 22.194 18.127 -20.217 1.00 54.71 229 ALA A CA 1
ATOM 1865 C C . ALA B 2 235 ? 21.961 19.140 -21.334 1.00 55.63 229 ALA A C 1
ATOM 1866 O O . ALA B 2 235 ? 21.582 18.749 -22.445 1.00 55.29 229 ALA A O 1
ATOM 1868 N N . ASN B 2 236 ? 22.187 20.432 -21.065 1.00 55.95 230 ASN A N 1
ATOM 1869 C CA . ASN B 2 236 ? 21.841 21.468 -22.030 1.00 57.17 230 ASN A CA 1
ATOM 1870 C C . ASN B 2 236 ? 22.610 21.314 -23.333 1.00 61.31 230 ASN A C 1
ATOM 1871 O O . ASN B 2 236 ? 22.074 21.626 -24.405 1.00 62.99 230 ASN A O 1
ATOM 1876 N N . LYS B 2 237 ? 23.855 20.841 -23.263 1.00 60.82 231 LYS A N 1
ATOM 1877 C CA . LYS B 2 237 ? 24.723 20.754 -24.429 1.00 59.16 231 LYS A CA 1
ATOM 1878 C C . LYS B 2 237 ? 24.669 19.392 -25.111 1.00 56.17 231 LYS A C 1
ATOM 1879 O O . LYS B 2 237 ? 25.522 19.102 -25.958 1.00 61.61 231 LYS A O 1
ATOM 1885 N N . LEU B 2 238 ? 23.677 18.551 -24.779 1.00 45.97 232 LEU A N 1
ATOM 1886 C CA . LEU B 2 238 ? 23.634 17.235 -25.382 1.00 40.32 232 LEU A CA 1
ATOM 1887 C C . LEU B 2 238 ? 23.018 17.320 -26.774 1.00 42.73 232 LEU A C 1
ATOM 1888 O O . LEU B 2 238 ? 22.086 18.100 -26.996 1.00 44.46 232 LEU A O 1
ATOM 1893 N N . PRO B 2 239 ? 23.505 16.518 -27.725 1.00 42.93 233 PRO A N 1
ATOM 1894 C CA . PRO B 2 239 ? 22.837 16.451 -29.035 1.00 43.70 233 PRO A CA 1
ATOM 1895 C C . PRO B 2 239 ? 21.442 15.853 -28.971 1.00 42.01 233 PRO A C 1
ATOM 1896 O O . PRO B 2 239 ? 20.723 15.892 -29.979 1.00 47.45 233 PRO A O 1
ATOM 1900 N N . LEU B 2 240 ? 21.045 15.292 -27.830 1.00 34.46 234 LEU A N 1
ATOM 1901 C CA . LEU B 2 240 ? 19.734 14.676 -27.691 1.00 32.50 234 LEU A CA 1
ATOM 1902 C C . LEU B 2 240 ? 18.636 15.668 -27.307 1.00 34.29 234 LEU A C 1
ATOM 1903 O O . LEU B 2 240 ? 17.457 15.292 -27.292 1.00 37.89 234 LEU A O 1
ATOM 1908 N N . LYS B 2 241 ? 18.988 16.918 -26.989 1.00 31.60 235 LYS A N 1
ATOM 1909 C CA . LYS B 2 241 ? 17.967 17.887 -26.597 1.00 34.17 235 LYS A CA 1
ATOM 1910 C C . LYS B 2 241 ? 17.040 18.225 -27.755 1.00 37.81 235 LYS A C 1
ATOM 1911 O O . LYS B 2 241 ? 15.849 18.463 -27.540 1.00 42.23 235 LYS A O 1
ATOM 1917 N N . ASP B 2 242 ? 17.560 18.249 -28.982 1.00 37.01 236 ASP A N 1
ATOM 1918 C CA . ASP B 2 242 ? 16.711 18.505 -30.141 1.00 45.29 236 ASP A CA 1
ATOM 1919 C C . ASP B 2 242 ? 15.756 17.340 -30.419 1.00 42.31 236 ASP A C 1
ATOM 1920 O O . ASP B 2 242 ? 14.633 17.555 -30.896 1.00 44.66 236 ASP A O 1
ATOM 1925 N N . SER B 2 243 ? 16.168 16.108 -30.128 1.00 34.46 237 SER A N 1
ATOM 1926 C CA . SER B 2 243 ? 15.338 14.962 -30.470 1.00 35.81 237 SER A CA 1
ATOM 1927 C C . SER B 2 243 ? 15.802 13.738 -29.699 1.00 31.95 237 SER A C 1
ATOM 1928 O O . SER B 2 243 ? 16.955 13.310 -29.820 1.00 28.82 237 SER A O 1
ATOM 1931 N N . PHE B 2 244 ? 14.887 13.146 -28.942 1.00 25.72 238 PHE A N 1
ATOM 1932 C CA . PHE B 2 244 ? 15.166 11.936 -28.174 1.00 25.34 238 PHE A CA 1
ATOM 1933 C C . PHE B 2 244 ? 13.845 11.168 -28.107 1.00 24.20 238 PHE A C 1
ATOM 1934 O O . PHE B 2 244 ? 12.995 11.455 -27.265 1.00 24.76 238 PHE A O 1
ATOM 1942 N N . THR B 2 245 ? 13.676 10.223 -29.021 1.00 23.08 239 THR A N 1
ATOM 1943 C CA . THR B 2 245 ? 12.428 9.499 -29.181 1.00 22.46 239 THR A CA 1
ATOM 1944 C C . THR B 2 245 ? 12.492 8.166 -28.444 1.00 21.63 239 THR A C 1
ATOM 1945 O O . THR B 2 245 ? 13.573 7.654 -28.148 1.00 21.32 239 THR A O 1
ATOM 1949 N N . TYR B 2 246 ? 11.314 7.584 -28.179 1.00 21.34 240 TYR A N 1
ATOM 1950 C CA . TYR B 2 246 ? 11.299 6.255 -27.588 1.00 20.57 240 TYR A CA 1
ATOM 1951 C C . TYR B 2 246 ? 12.025 5.260 -28.488 1.00 21.18 240 TYR A C 1
ATOM 1952 O O . TYR B 2 246 ? 12.764 4.384 -28.011 1.00 19.09 240 TYR A O 1
ATOM 1961 N N . GLU B 2 247 ? 11.813 5.366 -29.806 1.00 19.22 241 GLU A N 1
ATOM 1962 C CA . GLU B 2 247 ? 12.518 4.480 -30.730 1.00 18.35 241 GLU A CA 1
ATOM 1963 C C . GLU B 2 247 ? 14.037 4.594 -30.586 1.00 19.46 241 GLU A C 1
ATOM 1964 O O . GLU B 2 247 ? 14.736 3.566 -30.611 1.00 17.77 241 GLU A O 1
ATOM 1970 N N . ASP B 2 248 ? 14.550 5.821 -30.454 1.00 19.28 242 ASP A N 1
ATOM 1971 C CA . ASP B 2 248 ? 15.967 6.030 -30.165 1.00 19.56 242 ASP A CA 1
ATOM 1972 C C . ASP B 2 248 ? 16.410 5.194 -28.964 1.00 19.39 242 ASP A C 1
ATOM 1973 O O . ASP B 2 248 ? 17.444 4.513 -29.005 1.00 19.01 242 ASP A O 1
ATOM 1978 N N . TYR B 2 249 ? 15.671 5.293 -27.851 1.00 19.79 243 TYR A N 1
ATOM 1979 C CA . TYR B 2 249 ? 16.107 4.617 -26.646 1.00 19.83 243 TYR A CA 1
ATOM 1980 C C . TYR B 2 249 ? 15.980 3.106 -26.781 1.00 18.82 243 TYR A C 1
ATOM 1981 O O . TYR B 2 249 ? 16.882 2.371 -26.362 1.00 18.63 243 TYR A O 1
ATOM 1990 N N . ARG B 2 250 ? 14.876 2.619 -27.357 1.00 18.25 244 ARG A N 1
ATOM 1991 C CA . ARG B 2 250 ? 14.736 1.187 -27.574 1.00 17.35 244 ARG A CA 1
ATOM 1992 C C . ARG B 2 250 ? 15.897 0.661 -28.437 1.00 22.19 244 ARG A C 1
ATOM 1993 O O . ARG B 2 250 ? 16.423 -0.443 -28.218 1.00 16.39 244 ARG A O 1
ATOM 2001 N N . TRP B 2 251 ? 16.241 1.407 -29.479 1.00 16.91 245 TRP A N 1
ATOM 2002 C CA . TRP B 2 251 ? 17.358 1.018 -30.329 1.00 16.54 245 TRP A CA 1
ATOM 2003 C C . TRP B 2 251 ? 18.660 0.961 -29.547 1.00 16.89 245 TRP A C 1
ATOM 2004 O O . TRP B 2 251 ? 19.481 0.030 -29.753 1.00 16.47 245 TRP A O 1
ATOM 2015 N N . ALA B 2 252 ? 18.874 1.962 -28.675 1.00 17.76 246 ALA A N 1
ATOM 2016 C CA . ALA B 2 252 ? 20.143 2.084 -27.964 1.00 18.29 246 ALA A CA 1
ATOM 2017 C C . ALA B 2 252 ? 20.299 0.954 -26.941 1.00 18.44 246 ALA A C 1
ATOM 2018 O O . ALA B 2 252 ? 21.341 0.283 -26.891 1.00 17.99 246 ALA A O 1
ATOM 2020 N N . VAL B 2 253 ? 19.277 0.718 -26.120 1.00 19.09 247 VAL A N 1
ATOM 2021 C CA . VAL B 2 253 ? 19.442 -0.336 -25.123 1.00 20.51 247 VAL A CA 1
ATOM 2022 C C . VAL B 2 253 ? 19.488 -1.702 -25.806 1.00 17.15 247 VAL A C 1
ATOM 2023 O O . VAL B 2 253 ? 20.193 -2.604 -25.342 1.00 17.70 247 VAL A O 1
ATOM 2027 N N . SER B 2 254 ? 18.819 -1.861 -26.958 1.00 16.49 248 SER A N 1
ATOM 2028 C CA . SER B 2 254 ? 18.844 -3.132 -27.651 1.00 15.70 248 SER A CA 1
ATOM 2029 C C . SER B 2 254 ? 20.208 -3.353 -28.289 1.00 15.69 248 SER A C 1
ATOM 2030 O O . SER B 2 254 ? 20.693 -4.480 -28.321 1.00 15.28 248 SER A O 1
ATOM 2033 N N . SER B 2 255 ? 20.818 -2.282 -28.817 1.00 15.96 249 SER A N 1
ATOM 2034 C CA . SER B 2 255 ? 22.195 -2.375 -29.329 1.00 16.05 249 SER A CA 1
ATOM 2035 C C . SER B 2 255 ? 23.161 -2.826 -28.229 1.00 19.48 249 SER A C 1
ATOM 2036 O O . SER B 2 255 ? 23.988 -3.715 -28.424 1.00 17.16 249 SER A O 1
ATOM 2039 N N . VAL B 2 256 ? 23.076 -2.210 -27.060 1.00 17.19 250 VAL A N 1
ATOM 2040 C CA . VAL B 2 256 ? 23.985 -2.556 -25.967 1.00 17.79 250 VAL A CA 1
ATOM 2041 C C . VAL B 2 256 ? 23.712 -3.983 -25.468 1.00 17.38 250 VAL A C 1
ATOM 2042 O O . VAL B 2 256 ? 24.637 -4.785 -25.289 1.00 17.48 250 VAL A O 1
ATOM 2046 N N . MET B 2 257 ? 22.446 -4.321 -25.200 1.00 17.03 251 MET A N 1
ATOM 2047 C CA . MET B 2 257 ? 22.199 -5.635 -24.599 1.00 16.82 251 MET A CA 1
ATOM 2048 C C . MET B 2 257 ? 22.604 -6.774 -25.529 1.00 16.23 251 MET A C 1
ATOM 2049 O O . MET B 2 257 ? 23.072 -7.815 -25.055 1.00 17.05 251 MET A O 1
ATOM 2054 N N . THR B 2 258 ? 22.446 -6.613 -26.846 1.00 15.59 252 THR A N 1
ATOM 2055 C CA . THR B 2 258 ? 22.777 -7.693 -27.762 1.00 15.03 252 THR A CA 1
ATOM 2056 C C . THR B 2 258 ? 24.274 -7.758 -28.068 1.00 18.96 252 THR A C 1
ATOM 2057 O O . THR B 2 258 ? 24.699 -8.724 -28.733 1.00 20.37 252 THR A O 1
ATOM 2061 N N . ARG B 2 259 ? 25.070 -6.764 -27.701 1.00 15.95 253 ARG A N 1
ATOM 2062 C CA . ARG B 2 259 ? 26.473 -6.850 -28.093 1.00 16.26 253 ARG A CA 1
ATOM 2063 C C . ARG B 2 259 ? 27.498 -6.322 -27.108 1.00 20.43 253 ARG A C 1
ATOM 2064 O O . ARG B 2 259 ? 28.681 -6.235 -27.438 1.00 20.35 253 ARG A O 1
ATOM 2072 N N . GLN B 2 260 ? 27.071 -5.967 -25.906 1.00 19.06 254 GLN A N 1
ATOM 2073 C CA . GLN B 2 260 ? 28.046 -5.469 -24.950 1.00 18.69 254 GLN A CA 1
ATOM 2074 C C . GLN B 2 260 ? 28.885 -6.595 -24.352 1.00 19.03 254 GLN A C 1
ATOM 2075 O O . GLN B 2 260 ? 28.485 -7.760 -24.330 1.00 18.95 254 GLN A O 1
ATOM 2081 N N . ASN B 2 261 ? 30.059 -6.200 -23.863 1.00 22.33 255 ASN A N 1
ATOM 2082 C CA . ASN B 2 261 ? 31.091 -7.107 -23.368 1.00 23.28 255 ASN A CA 1
ATOM 2083 C C . ASN B 2 261 ? 31.699 -6.520 -22.104 1.00 21.71 255 ASN A C 1
ATOM 2084 O O . ASN B 2 261 ? 31.833 -5.291 -21.956 1.00 22.42 255 ASN A O 1
ATOM 2089 N N . GLN B 2 262 ? 32.166 -7.398 -21.222 1.00 25.86 256 GLN A N 1
ATOM 2090 C CA . GLN B 2 262 ? 32.977 -6.935 -20.089 1.00 31.17 256 GLN A CA 1
ATOM 2091 C C . GLN B 2 262 ? 34.458 -7.136 -20.425 1.00 30.18 256 GLN A C 1
ATOM 2092 O O . GLN B 2 262 ? 34.855 -8.181 -20.957 1.00 28.37 256 GLN A O 1
ATOM 2098 N N . ILE B 2 263 ? 35.254 -6.106 -20.185 1.00 25.17 257 ILE A N 1
ATOM 2099 C CA . ILE B 2 263 ? 36.696 -6.173 -20.411 1.00 26.56 257 ILE A CA 1
ATOM 2100 C C . ILE B 2 263 ? 37.396 -5.591 -19.196 1.00 28.91 257 ILE A C 1
ATOM 2101 O O . ILE B 2 263 ? 36.812 -4.814 -18.417 1.00 28.47 257 ILE A O 1
ATOM 2106 N N . PRO B 2 264 ? 38.671 -5.914 -19.016 1.00 32.18 258 PRO A N 1
ATOM 2107 C CA . PRO B 2 264 ? 39.426 -5.293 -17.926 1.00 33.41 258 PRO A CA 1
ATOM 2108 C C . PRO B 2 264 ? 39.740 -3.843 -18.244 1.00 35.76 258 PRO A C 1
ATOM 2109 O O . PRO B 2 264 ? 39.821 -3.439 -19.408 1.00 34.83 258 PRO A O 1
ATOM 2113 N N . THR B 2 265 ? 39.899 -3.051 -17.188 1.00 39.20 259 THR A N 1
ATOM 2114 C CA . THR B 2 265 ? 40.433 -1.708 -17.353 1.00 44.42 259 THR A CA 1
ATOM 2115 C C . THR B 2 265 ? 41.903 -1.794 -17.764 1.00 49.35 259 THR A C 1
ATOM 2116 O O . THR B 2 265 ? 42.541 -2.842 -17.668 1.00 42.84 259 THR A O 1
ATOM 2120 N N . GLU B 2 266 ? 42.439 -0.669 -18.244 1.00 57.59 260 GLU A N 1
ATOM 2121 C CA . GLU B 2 266 ? 43.777 -0.679 -18.830 1.00 64.72 260 GLU A CA 1
ATOM 2122 C C . GLU B 2 266 ? 44.814 -1.196 -17.842 1.00 64.63 260 GLU A C 1
ATOM 2123 O O . GLU B 2 266 ? 45.731 -1.933 -18.226 1.00 65.15 260 GLU A O 1
ATOM 2129 N N . ASP B 2 267 ? 44.682 -0.842 -16.569 1.00 63.77 261 ASP A N 1
ATOM 2130 C CA . ASP B 2 267 ? 45.606 -1.357 -15.564 1.00 64.91 261 ASP A CA 1
ATOM 2131 C C . ASP B 2 267 ? 45.229 -2.756 -15.085 1.00 62.63 261 ASP A C 1
ATOM 2132 O O . ASP B 2 267 ? 45.907 -3.303 -14.208 1.00 63.40 261 ASP A O 1
ATOM 2137 N N . GLY B 2 268 ? 44.162 -3.341 -15.627 1.00 58.06 262 GLY A N 1
ATOM 2138 C CA . GLY B 2 268 ? 43.797 -4.711 -15.321 1.00 53.38 262 GLY A CA 1
ATOM 2139 C C . GLY B 2 268 ? 43.292 -4.972 -13.923 1.00 51.17 262 GLY A C 1
ATOM 2140 O O . GLY B 2 268 ? 43.150 -6.137 -13.547 1.00 54.28 262 GLY A O 1
ATOM 2141 N N . SER B 2 269 ? 43.009 -3.934 -13.144 1.00 46.49 263 SER A N 1
ATOM 2142 C CA . SER B 2 269 ? 42.580 -4.120 -11.766 1.00 51.80 263 SER A CA 1
ATOM 2143 C C . SER B 2 269 ? 41.078 -4.262 -11.630 1.00 54.15 263 SER A C 1
ATOM 2144 O O . SER B 2 269 ? 40.612 -4.938 -10.702 1.00 57.73 263 SER A O 1
ATOM 2147 N N . ARG B 2 270 ? 40.312 -3.635 -12.523 1.00 50.84 264 ARG A N 1
ATOM 2148 C CA . ARG B 2 270 ? 38.862 -3.692 -12.487 1.00 42.79 264 ARG A CA 1
ATOM 2149 C C . ARG B 2 270 ? 38.332 -4.094 -13.863 1.00 38.27 264 ARG A C 1
ATOM 2150 O O . ARG B 2 270 ? 39.093 -4.326 -14.808 1.00 35.37 264 ARG A O 1
ATOM 2158 N N . VAL B 2 271 ? 37.011 -4.170 -13.965 1.00 36.48 265 VAL A N 1
ATOM 2159 C CA . VAL B 2 271 ? 36.335 -4.532 -15.211 1.00 35.00 265 VAL A CA 1
ATOM 2160 C C . VAL B 2 271 ? 35.368 -3.422 -15.587 1.00 36.01 265 VAL A C 1
ATOM 2161 O O . VAL B 2 271 ? 34.929 -2.633 -14.751 1.00 37.09 265 VAL A O 1
ATOM 2165 N N . THR B 2 272 ? 35.025 -3.377 -16.870 1.00 30.56 266 THR A N 1
ATOM 2166 C CA . THR B 2 272 ? 34.187 -2.316 -17.401 1.00 29.92 266 THR A CA 1
ATOM 2167 C C . THR B 2 272 ? 33.413 -2.898 -18.575 1.00 26.40 266 THR A C 1
ATOM 2168 O O . THR B 2 272 ? 33.762 -3.962 -19.095 1.00 30.09 266 THR A O 1
ATOM 2172 N N . LEU B 2 273 ? 32.344 -2.205 -18.955 1.00 25.67 267 LEU A N 1
ATOM 2173 C CA . LEU B 2 273 ? 31.555 -2.638 -20.107 1.00 24.25 267 LEU A CA 1
ATOM 2174 C C . LEU B 2 273 ? 32.047 -1.959 -21.386 1.00 23.95 267 LEU A C 1
ATOM 2175 O O . LEU B 2 273 ? 32.526 -0.822 -21.358 1.00 26.58 267 LEU A O 1
ATOM 2180 N N . ALA B 2 274 ? 31.941 -2.684 -22.511 1.00 22.89 268 ALA A N 1
ATOM 2181 C CA . ALA B 2 274 ? 32.429 -2.154 -23.778 1.00 28.57 268 ALA A CA 1
ATOM 2182 C C . ALA B 2 274 ? 31.669 -2.731 -24.964 1.00 21.34 268 ALA A C 1
ATOM 2183 O O . ALA B 2 274 ? 31.198 -3.874 -24.925 1.00 21.59 268 ALA A O 1
ATOM 2185 N N . LEU B 2 275 ? 31.584 -1.927 -26.028 1.00 21.09 269 LEU A N 1
ATOM 2186 C CA . LEU B 2 275 ? 31.207 -2.381 -27.366 1.00 20.08 269 LEU A CA 1
ATOM 2187 C C . LEU B 2 275 ? 32.480 -2.523 -28.178 1.00 21.57 269 LEU A C 1
ATOM 2188 O O . LEU B 2 275 ? 33.343 -1.636 -28.141 1.00 21.16 269 LEU A O 1
ATOM 2193 N N . ILE B 2 276 ? 32.607 -3.636 -28.884 1.00 20.12 270 ILE A N 1
ATOM 2194 C CA . ILE B 2 276 ? 33.840 -4.006 -29.569 1.00 21.68 270 ILE A CA 1
ATOM 2195 C C . ILE B 2 276 ? 33.569 -4.087 -31.072 1.00 19.20 270 ILE A C 1
ATOM 2196 O O . ILE B 2 276 ? 33.078 -5.099 -31.567 1.00 18.44 270 ILE A O 1
ATOM 2201 N N . PRO B 2 277 ? 33.887 -3.048 -31.834 1.00 19.49 271 PRO A N 1
ATOM 2202 C CA . PRO B 2 277 ? 33.557 -3.056 -33.269 1.00 19.74 271 PRO A CA 1
ATOM 2203 C C . PRO B 2 277 ? 34.283 -4.154 -34.032 1.00 21.13 271 PRO A C 1
ATOM 2204 O O . PRO B 2 277 ? 35.357 -4.608 -33.624 1.00 23.67 271 PRO A O 1
ATOM 2208 N N . LEU B 2 278 ? 33.686 -4.541 -35.174 1.00 17.97 272 LEU A N 1
ATOM 2209 C CA . LEU B 2 278 ? 34.160 -5.540 -36.130 1.00 17.73 272 LEU A CA 1
ATOM 2210 C C . LEU B 2 278 ? 34.037 -6.950 -35.584 1.00 17.39 272 LEU A C 1
ATOM 2211 O O . LEU B 2 278 ? 33.317 -7.788 -36.148 1.00 16.83 272 LEU A O 1
ATOM 2216 N N . TRP B 2 279 ? 34.696 -7.232 -34.445 1.00 18.38 273 TRP A N 1
ATOM 2217 C CA . TRP B 2 279 ? 34.527 -8.565 -33.865 1.00 18.12 273 TRP A CA 1
ATOM 2218 C C . TRP B 2 279 ? 33.093 -8.844 -33.448 1.00 16.98 273 TRP A C 1
ATOM 2219 O O . TRP B 2 279 ? 32.628 -9.990 -33.559 1.00 16.59 273 TRP A O 1
ATOM 2230 N N . ASP B 2 280 ? 32.340 -7.833 -33.007 1.00 18.82 274 ASP A N 1
ATOM 2231 C CA . ASP B 2 280 ? 30.967 -8.153 -32.566 1.00 16.31 274 ASP A CA 1
ATOM 2232 C C . ASP B 2 280 ? 30.034 -8.485 -33.707 1.00 17.19 274 ASP A C 1
ATOM 2233 O O . ASP B 2 280 ? 28.879 -8.852 -33.456 1.00 19.76 274 ASP A O 1
ATOM 2238 N N . MET B 2 281 ? 30.517 -8.482 -34.965 1.00 15.47 275 MET A N 1
ATOM 2239 C CA . MET B 2 281 ? 29.695 -8.942 -36.066 1.00 14.84 275 MET A CA 1
ATOM 2240 C C . MET B 2 281 ? 29.632 -10.465 -36.158 1.00 22.29 275 MET A C 1
ATOM 2241 O O . MET B 2 281 ? 28.828 -10.998 -36.944 1.00 19.19 275 MET A O 1
ATOM 2246 N N . CYS B 2 282 ? 30.507 -11.185 -35.428 1.00 18.56 276 CYS A N 1
ATOM 2247 C CA . CYS B 2 282 ? 30.421 -12.640 -35.460 1.00 17.22 276 CYS A CA 1
ATOM 2248 C C . CYS B 2 282 ? 29.145 -13.146 -34.797 1.00 14.38 276 CYS A C 1
ATOM 2249 O O . CYS B 2 282 ? 28.803 -12.715 -33.693 1.00 15.18 276 CYS A O 1
ATOM 2252 N N . ASN B 2 283 ? 28.501 -14.096 -35.442 1.00 13.99 277 ASN A N 1
ATOM 2253 C CA . ASN B 2 283 ? 27.321 -14.793 -34.936 1.00 13.64 277 ASN A CA 1
ATOM 2254 C C . ASN B 2 283 ? 27.751 -16.005 -34.091 1.00 17.37 277 ASN A C 1
ATOM 2255 O O . ASN B 2 283 ? 28.938 -16.396 -34.042 1.00 14.49 277 ASN A O 1
ATOM 2260 N N . HIS B 2 284 ? 26.770 -16.567 -33.404 1.00 13.82 278 HIS A N 1
ATOM 2261 C CA . HIS B 2 284 ? 26.980 -17.559 -32.361 1.00 14.98 278 HIS A CA 1
ATOM 2262 C C . HIS B 2 284 ? 26.833 -18.990 -32.858 1.00 14.23 278 HIS A C 1
ATOM 2263 O O . HIS B 2 284 ? 25.933 -19.314 -33.659 1.00 16.11 278 HIS A O 1
ATOM 2270 N N . THR B 2 285 ? 27.720 -19.874 -32.321 1.00 15.06 279 THR A N 1
ATOM 2271 C CA . THR B 2 285 ? 27.565 -21.312 -32.473 1.00 15.04 279 THR A CA 1
ATOM 2272 C C . THR B 2 285 ? 28.053 -21.967 -31.180 1.00 15.73 279 THR A C 1
ATOM 2273 O O . THR B 2 285 ? 28.651 -21.319 -30.321 1.00 16.80 279 THR A O 1
ATOM 2277 N N . ASN B 2 286 ? 27.692 -23.244 -30.997 1.00 21.84 280 ASN A N 1
ATOM 2278 C CA . ASN B 2 286 ? 28.118 -23.954 -29.788 1.00 22.16 280 ASN A CA 1
ATOM 2279 C C . ASN B 2 286 ? 29.635 -24.090 -29.767 1.00 21.73 280 ASN A C 1
ATOM 2280 O O . ASN B 2 286 ? 30.274 -24.241 -30.797 1.00 21.94 280 ASN A O 1
ATOM 2285 N N . GLY B 2 287 ? 30.211 -24.050 -28.573 1.00 20.63 281 GLY A N 1
ATOM 2286 C CA . GLY B 2 287 ? 31.635 -24.267 -28.428 1.00 23.79 281 GLY A CA 1
ATOM 2287 C C . GLY B 2 287 ? 32.162 -23.735 -27.114 1.00 22.18 281 GLY A C 1
ATOM 2288 O O . GLY B 2 287 ? 31.495 -23.833 -26.078 1.00 27.35 281 GLY A O 1
ATOM 2289 N N . LEU B 2 288 ? 33.378 -23.204 -27.141 1.00 22.45 282 LEU A N 1
ATOM 2290 C CA . LEU B 2 288 ? 34.004 -22.578 -25.987 1.00 27.20 282 LEU A CA 1
ATOM 2291 C C . LEU B 2 288 ? 34.381 -21.139 -26.332 1.00 26.47 282 LEU A C 1
ATOM 2292 O O . LEU B 2 288 ? 34.596 -20.798 -27.500 1.00 24.78 282 LEU A O 1
ATOM 2297 N N . ILE B 2 289 ? 34.524 -20.308 -25.301 1.00 22.84 283 ILE A N 1
ATOM 2298 C CA . ILE B 2 289 ? 34.981 -18.940 -25.503 1.00 22.10 283 ILE A CA 1
ATOM 2299 C C . ILE B 2 289 ? 36.423 -18.956 -26.005 1.00 26.48 283 ILE A C 1
ATOM 2300 O O . ILE B 2 289 ? 37.309 -19.601 -25.425 1.00 26.10 283 ILE A O 1
ATOM 2305 N N . THR B 2 290 ? 36.663 -18.259 -27.116 1.00 25.76 284 THR A N 1
ATOM 2306 C CA . THR B 2 290 ? 37.997 -18.155 -27.708 1.00 23.91 284 THR A CA 1
ATOM 2307 C C . THR B 2 290 ? 38.437 -16.710 -27.868 1.00 24.96 284 THR A C 1
ATOM 2308 O O . THR B 2 290 ? 39.452 -16.435 -28.539 1.00 23.60 284 THR A O 1
ATOM 2312 N N . THR B 2 291 ? 37.694 -15.784 -27.287 1.00 21.48 285 THR A N 1
ATOM 2313 C CA . THR B 2 291 ? 38.007 -14.365 -27.323 1.00 21.65 285 THR A CA 1
ATOM 2314 C C . THR B 2 291 ? 38.459 -13.924 -25.946 1.00 26.37 285 THR A C 1
ATOM 2315 O O . THR B 2 291 ? 37.769 -14.200 -24.961 1.00 27.23 285 THR A O 1
ATOM 2319 N N . GLY B 2 292 ? 39.604 -13.238 -25.880 1.00 26.65 286 GLY A N 1
ATOM 2320 C CA . GLY B 2 292 ? 40.149 -12.770 -24.617 1.00 25.87 286 GLY A CA 1
ATOM 2321 C C . GLY B 2 292 ? 40.778 -11.403 -24.793 1.00 29.61 286 GLY A C 1
ATOM 2322 O O . GLY B 2 292 ? 41.083 -10.969 -25.908 1.00 31.78 286 GLY A O 1
ATOM 2323 N N . TYR B 2 293 ? 40.960 -10.721 -23.674 1.00 26.23 287 TYR A N 1
ATOM 2324 C CA . TYR B 2 293 ? 41.647 -9.444 -23.703 1.00 26.73 287 TYR A CA 1
ATOM 2325 C C . TYR B 2 293 ? 43.128 -9.666 -23.448 1.00 31.82 287 TYR A C 1
ATOM 2326 O O . TYR B 2 293 ? 43.508 -10.362 -22.506 1.00 30.97 287 TYR A O 1
ATOM 2335 N N . ASN B 2 294 ? 43.944 -9.058 -24.282 1.00 28.36 288 ASN A N 1
ATOM 2336 C CA . ASN B 2 294 ? 45.407 -9.049 -24.117 1.00 33.00 288 ASN A CA 1
ATOM 2337 C C . ASN B 2 294 ? 45.802 -7.714 -23.510 1.00 35.24 288 ASN A C 1
ATOM 2338 O O . ASN B 2 294 ? 45.897 -6.701 -24.211 1.00 34.83 288 ASN A O 1
ATOM 2343 N N . LEU B 2 295 ? 46.050 -7.715 -22.198 1.00 31.85 289 LEU A N 1
ATOM 2344 C CA . LEU B 2 295 ? 46.373 -6.471 -21.507 1.00 39.35 289 LEU A CA 1
ATOM 2345 C C . LEU B 2 295 ? 47.688 -5.880 -22.002 1.00 45.19 289 LEU A C 1
ATOM 2346 O O . LEU B 2 295 ? 47.809 -4.660 -22.166 1.00 48.17 289 LEU A O 1
ATOM 2351 N N . GLU B 2 296 ? 48.688 -6.728 -22.247 1.00 39.17 290 GLU A N 1
ATOM 2352 C CA . GLU B 2 296 ? 50.021 -6.229 -22.567 1.00 46.61 290 GLU A CA 1
ATOM 2353 C C . GLU B 2 296 ? 50.001 -5.404 -23.843 1.00 48.22 290 GLU A C 1
ATOM 2354 O O . GLU B 2 296 ? 50.657 -4.367 -23.930 1.00 45.41 290 GLU A O 1
ATOM 2360 N N . ASP B 2 297 ? 49.234 -5.841 -24.837 1.00 47.01 291 ASP A N 1
ATOM 2361 C CA . ASP B 2 297 ? 49.140 -5.162 -26.120 1.00 43.21 291 ASP A CA 1
ATOM 2362 C C . ASP B 2 297 ? 47.835 -4.397 -26.279 1.00 41.71 291 ASP A C 1
ATOM 2363 O O . ASP B 2 297 ? 47.614 -3.776 -27.325 1.00 39.42 291 ASP A O 1
ATOM 2368 N N . ASP B 2 298 ? 46.966 -4.434 -25.271 1.00 35.21 292 ASP A N 1
ATOM 2369 C CA . ASP B 2 298 ? 45.818 -3.535 -25.207 1.00 34.29 292 ASP A CA 1
ATOM 2370 C C . ASP B 2 298 ? 44.876 -3.758 -26.386 1.00 31.60 292 ASP A C 1
ATOM 2371 O O . ASP B 2 298 ? 44.548 -2.829 -27.127 1.00 32.41 292 ASP A O 1
ATOM 2376 N N . ARG B 2 299 ? 44.453 -5.008 -26.568 1.00 28.49 293 ARG A N 1
ATOM 2377 C CA . ARG B 2 299 ? 43.530 -5.306 -27.660 1.00 27.44 293 ARG A CA 1
ATOM 2378 C C . ARG B 2 299 ? 42.756 -6.584 -27.377 1.00 26.20 293 ARG A C 1
ATOM 2379 O O . ARG B 2 299 ? 43.243 -7.479 -26.674 1.00 26.74 293 ARG A O 1
ATOM 2387 N N A CYS B 2 300 ? 41.532 -6.644 -27.906 0.30 24.95 294 CYS A N 1
ATOM 2388 N N B CYS B 2 300 ? 41.517 -6.631 -27.876 0.70 24.96 294 CYS A N 1
ATOM 2389 C CA A CYS B 2 300 ? 40.743 -7.866 -27.879 0.30 25.45 294 CYS A CA 1
ATOM 2390 C CA B CYS B 2 300 ? 40.761 -7.869 -27.866 0.70 24.47 294 CYS A CA 1
ATOM 2391 C C A CYS B 2 300 ? 41.238 -8.818 -28.959 0.30 27.56 294 CYS A C 1
ATOM 2392 C C B CYS B 2 300 ? 41.325 -8.799 -28.928 0.70 29.28 294 CYS A C 1
ATOM 2393 O O A CYS B 2 300 ? 41.438 -8.405 -30.105 0.30 28.15 294 CYS A O 1
ATOM 2394 O O B CYS B 2 300 ? 41.687 -8.351 -30.017 0.70 28.68 294 CYS A O 1
ATOM 2399 N N . GLU B 2 301 ? 41.418 -10.093 -28.600 1.00 25.80 295 GLU A N 1
ATOM 2400 C CA . GLU B 2 301 ? 41.976 -11.089 -29.523 1.00 25.93 295 GLU A CA 1
ATOM 2401 C C . GLU B 2 301 ? 41.051 -12.285 -29.608 1.00 28.10 295 GLU A C 1
ATOM 2402 O O . GLU B 2 301 ? 40.602 -12.796 -28.575 1.00 28.61 295 GLU A O 1
ATOM 2408 N N . CYS B 2 302 ? 40.767 -12.732 -30.830 1.00 22.19 296 CYS A N 1
ATOM 2409 C CA . CYS B 2 302 ? 39.907 -13.885 -31.044 1.00 21.44 296 CYS A CA 1
ATOM 2410 C C . CYS B 2 302 ? 40.692 -14.930 -31.825 1.00 27.56 296 CYS A C 1
ATOM 2411 O O . CYS B 2 302 ? 41.215 -14.628 -32.905 1.00 23.37 296 CYS A O 1
ATOM 2414 N N . VAL B 2 303 ? 40.733 -16.176 -31.309 1.00 22.01 297 VAL A N 1
ATOM 2415 C CA . VAL B 2 303 ? 41.243 -17.308 -32.076 1.00 23.70 297 VAL A CA 1
ATOM 2416 C C . VAL B 2 303 ? 40.080 -18.151 -32.586 1.00 23.56 297 VAL A C 1
ATOM 2417 O O . VAL B 2 303 ? 38.964 -18.186 -32.018 1.00 22.71 297 VAL A O 1
ATOM 2421 N N . ALA B 2 304 ? 40.329 -18.846 -33.689 1.00 21.26 298 ALA A N 1
ATOM 2422 C CA . ALA B 2 304 ? 39.281 -19.540 -34.407 1.00 20.87 298 ALA A CA 1
ATOM 2423 C C . ALA B 2 304 ? 38.759 -20.689 -33.554 1.00 22.68 298 ALA A C 1
ATOM 2424 O O . ALA B 2 304 ? 39.544 -21.517 -33.038 1.00 21.42 298 ALA A O 1
ATOM 2426 N N . LEU B 2 305 ? 37.441 -20.694 -33.370 1.00 24.33 299 LEU A N 1
ATOM 2427 C CA . LEU B 2 305 ? 36.777 -21.691 -32.558 1.00 29.31 299 LEU A CA 1
ATOM 2428 C C . LEU B 2 305 ? 36.886 -23.070 -33.182 1.00 26.80 299 LEU A C 1
ATOM 2429 O O . LEU B 2 305 ? 36.905 -24.076 -32.469 1.00 31.99 299 LEU A O 1
ATOM 2434 N N . GLN B 2 306 ? 36.903 -23.139 -34.497 1.00 24.42 300 GLN A N 1
ATOM 2435 C CA . GLN B 2 306 ? 37.032 -24.385 -35.234 1.00 23.88 300 GLN A CA 1
ATOM 2436 C C . GLN B 2 306 ? 37.694 -24.033 -36.557 1.00 28.13 300 GLN A C 1
ATOM 2437 O O . GLN B 2 306 ? 37.927 -22.853 -36.850 1.00 26.19 300 GLN A O 1
ATOM 2443 N N . ASP B 2 307 ? 37.985 -25.052 -37.367 1.00 28.95 301 ASP A N 1
ATOM 2444 C CA . ASP B 2 307 ? 38.437 -24.785 -38.729 1.00 29.79 301 ASP A CA 1
ATOM 2445 C C . ASP B 2 307 ? 37.301 -24.122 -39.510 1.00 27.08 301 ASP A C 1
ATOM 2446 O O . ASP B 2 307 ? 36.145 -24.551 -39.443 1.00 22.18 301 ASP A O 1
ATOM 2451 N N . PHE B 2 308 ? 37.643 -23.084 -40.267 1.00 23.18 302 PHE A N 1
ATOM 2452 C CA . PHE B 2 308 ? 36.711 -22.442 -41.175 1.00 18.61 302 PHE A CA 1
ATOM 2453 C C . PHE B 2 308 ? 37.336 -22.471 -42.562 1.00 23.82 302 PHE A C 1
ATOM 2454 O O . PHE B 2 308 ? 38.408 -21.899 -42.766 1.00 29.12 302 PHE A O 1
ATOM 2462 N N . ARG B 2 309 ? 36.679 -23.128 -43.509 1.00 18.85 303 ARG A N 1
ATOM 2463 C CA . ARG B 2 309 ? 37.158 -23.096 -44.887 1.00 19.23 303 ARG A CA 1
ATOM 2464 C C . ARG B 2 309 ? 36.667 -21.815 -45.554 1.00 21.31 303 ARG A C 1
ATOM 2465 O O . ARG B 2 309 ? 35.653 -21.220 -45.150 1.00 18.87 303 ARG A O 1
ATOM 2473 N N . ALA B 2 310 ? 37.394 -21.378 -46.562 1.00 20.28 304 ALA A N 1
ATOM 2474 C CA . ALA B 2 310 ? 36.948 -20.245 -47.366 1.00 20.91 304 ALA A CA 1
ATOM 2475 C C . ALA B 2 310 ? 35.508 -20.473 -47.815 1.00 19.16 304 ALA A C 1
ATOM 2476 O O . ALA B 2 310 ? 35.151 -21.565 -48.257 1.00 19.67 304 ALA A O 1
ATOM 2478 N N . GLY B 2 311 ? 34.668 -19.451 -47.635 1.00 18.79 305 GLY A N 1
ATOM 2479 C CA . GLY B 2 311 ? 33.269 -19.539 -47.951 1.00 16.81 305 GLY A CA 1
ATOM 2480 C C . GLY B 2 311 ? 32.387 -19.977 -46.802 1.00 19.82 305 GLY A C 1
ATOM 2481 O O . GLY B 2 311 ? 31.153 -19.960 -46.956 1.00 16.27 305 GLY A O 1
ATOM 2482 N N . GLU B 2 312 ? 32.971 -20.377 -45.670 1.00 18.60 306 GLU A N 1
ATOM 2483 C CA . GLU B 2 312 ? 32.198 -20.690 -44.470 1.00 19.16 306 GLU A CA 1
ATOM 2484 C C . GLU B 2 312 ? 32.053 -19.475 -43.566 1.00 16.29 306 GLU A C 1
ATOM 2485 O O . GLU B 2 312 ? 32.975 -18.693 -43.394 1.00 17.70 306 GLU A O 1
ATOM 2491 N N . GLN B 2 313 ? 30.920 -19.393 -42.885 1.00 15.05 307 GLN A N 1
ATOM 2492 C CA . GLN B 2 313 ? 30.707 -18.345 -41.913 1.00 14.74 307 GLN A CA 1
ATOM 2493 C C . GLN B 2 313 ? 31.614 -18.570 -40.701 1.00 15.85 307 GLN A C 1
ATOM 2494 O O . GLN B 2 313 ? 31.775 -19.696 -40.227 1.00 17.11 307 GLN A O 1
ATOM 2500 N N . ILE B 2 314 ? 32.201 -17.500 -40.240 1.00 15.28 308 ILE A N 1
ATOM 2501 C CA . ILE B 2 314 ? 33.009 -17.457 -39.025 1.00 15.72 308 ILE A CA 1
ATOM 2502 C C . ILE B 2 314 ? 32.089 -17.235 -37.845 1.00 19.56 308 ILE A C 1
ATOM 2503 O O . ILE B 2 314 ? 31.455 -16.176 -37.743 1.00 20.68 308 ILE A O 1
ATOM 2508 N N . TYR B 2 315 ? 32.058 -18.210 -36.931 1.00 17.31 309 TYR A N 1
ATOM 2509 C CA . TYR B 2 315 ? 31.249 -18.113 -35.724 1.00 15.35 309 TYR A CA 1
ATOM 2510 C C . TYR B 2 315 ? 32.156 -18.033 -34.508 1.00 15.99 309 TYR A C 1
ATOM 2511 O O . TYR B 2 315 ? 33.350 -18.390 -34.555 1.00 16.65 309 TYR A O 1
ATOM 2520 N N . ILE B 2 316 ? 31.599 -17.471 -33.437 1.00 15.90 310 ILE A N 1
ATOM 2521 C CA . ILE B 2 316 ? 32.195 -17.555 -32.099 1.00 16.55 310 ILE A CA 1
ATOM 2522 C C . ILE B 2 316 ? 31.165 -18.158 -31.156 1.00 16.39 310 ILE A C 1
ATOM 2523 O O . ILE B 2 316 ? 30.019 -18.340 -31.519 1.00 15.77 310 ILE A O 1
ATOM 2528 N N . PHE B 2 317 ? 31.606 -18.524 -29.963 1.00 17.05 311 PHE A N 1
ATOM 2529 C CA . PHE B 2 317 ? 30.726 -18.937 -28.870 1.00 21.09 311 PHE A CA 1
ATOM 2530 C C . PHE B 2 317 ? 30.489 -17.729 -27.965 1.00 17.16 311 PHE A C 1
ATOM 2531 O O . PHE B 2 317 ? 31.422 -17.231 -27.342 1.00 18.15 311 PHE A O 1
ATOM 2539 N N . TYR B 2 318 ? 29.225 -17.292 -27.854 1.00 16.57 312 TYR A N 1
ATOM 2540 C CA . TYR B 2 318 ? 28.935 -16.105 -27.064 1.00 16.69 312 TYR A CA 1
ATOM 2541 C C . TYR B 2 318 ? 29.132 -16.347 -25.573 1.00 21.14 312 TYR A C 1
ATOM 2542 O O . TYR B 2 318 ? 29.584 -15.454 -24.873 1.00 24.39 312 TYR A O 1
ATOM 2551 N N . GLY B 2 319 ? 28.826 -17.540 -25.095 1.00 23.63 313 GLY A N 1
ATOM 2552 C CA . GLY B 2 319 ? 28.814 -17.841 -23.678 1.00 23.71 313 GLY A CA 1
ATOM 2553 C C . GLY B 2 319 ? 27.767 -18.895 -23.373 1.00 27.39 313 GLY A C 1
ATOM 2554 O O . GLY B 2 319 ? 26.950 -19.268 -24.218 1.00 24.00 313 GLY A O 1
ATOM 2555 N N . THR B 2 320 ? 27.837 -19.420 -22.129 1.00 22.94 314 THR A N 1
ATOM 2556 C CA . THR B 2 320 ? 26.969 -20.532 -21.762 1.00 20.09 314 THR A CA 1
ATOM 2557 C C . THR B 2 320 ? 25.566 -20.098 -21.327 1.00 21.12 314 THR A C 1
ATOM 2558 O O . THR B 2 320 ? 25.048 -20.536 -20.286 1.00 25.26 314 THR A O 1
ATOM 2562 N N . ARG B 2 321 ? 24.916 -19.285 -22.126 1.00 22.36 315 ARG A N 1
ATOM 2563 C CA . ARG B 2 321 ? 23.635 -18.719 -21.772 1.00 21.22 315 ARG A CA 1
ATOM 2564 C C . ARG B 2 321 ? 22.510 -19.639 -22.205 1.00 19.45 315 ARG A C 1
ATOM 2565 O O . ARG B 2 321 ? 22.651 -20.428 -23.148 1.00 21.96 315 ARG A O 1
ATOM 2573 N N . SER B 2 322 ? 21.389 -19.534 -21.495 1.00 17.50 316 SER A N 1
ATOM 2574 C CA . SER B 2 322 ? 20.191 -20.277 -21.815 1.00 16.79 316 SER A CA 1
ATOM 2575 C C . SER B 2 322 ? 19.460 -19.622 -22.979 1.00 16.62 316 SER A C 1
ATOM 2576 O O . SER B 2 322 ? 19.722 -18.473 -23.328 1.00 18.38 316 SER A O 1
ATOM 2579 N N . ASN B 2 323 ? 18.467 -20.334 -23.507 1.00 18.56 317 ASN A N 1
ATOM 2580 C CA . ASN B 2 323 ? 17.676 -19.760 -24.609 1.00 17.06 317 ASN A CA 1
ATOM 2581 C C . ASN B 2 323 ? 16.795 -18.632 -24.115 1.00 16.22 317 ASN A C 1
ATOM 2582 O O . ASN B 2 323 ? 16.533 -17.687 -24.874 1.00 18.31 317 ASN A O 1
ATOM 2587 N N A ALA B 2 324 ? 16.419 -18.631 -22.831 0.26 18.84 318 ALA A N 1
ATOM 2588 N N B ALA B 2 324 ? 16.360 -18.684 -22.851 0.74 18.92 318 ALA A N 1
ATOM 2589 C CA A ALA B 2 324 ? 15.664 -17.496 -22.298 0.26 19.48 318 ALA A CA 1
ATOM 2590 C CA B ALA B 2 324 ? 15.695 -17.529 -22.256 0.74 19.53 318 ALA A CA 1
ATOM 2591 C C A ALA B 2 324 ? 16.533 -16.242 -22.175 0.26 17.98 318 ALA A C 1
ATOM 2592 C C B ALA B 2 324 ? 16.580 -16.289 -22.364 0.74 17.64 318 ALA A C 1
ATOM 2593 O O A ALA B 2 324 ? 16.027 -15.118 -22.294 0.26 16.35 318 ALA A O 1
ATOM 2594 O O B ALA B 2 324 ? 16.143 -15.231 -22.831 0.74 18.63 318 ALA A O 1
ATOM 2597 N N . GLU B 2 325 ? 17.828 -16.403 -21.915 1.00 15.85 319 GLU A N 1
ATOM 2598 C CA . GLU B 2 325 ? 18.734 -15.276 -21.940 1.00 15.96 319 GLU A CA 1
ATOM 2599 C C . GLU B 2 325 ? 19.043 -14.845 -23.380 1.00 15.27 319 GLU A C 1
ATOM 2600 O O . GLU B 2 325 ? 19.150 -13.642 -23.660 1.00 16.30 319 GLU A O 1
ATOM 2606 N N . PHE B 2 326 ? 19.225 -15.801 -24.280 1.00 15.56 320 PHE A N 1
ATOM 2607 C CA . PHE B 2 326 ? 19.471 -15.454 -25.689 1.00 17.62 320 PHE A CA 1
ATOM 2608 C C . PHE B 2 326 ? 18.276 -14.707 -26.291 1.00 15.52 320 PHE A C 1
ATOM 2609 O O . PHE B 2 326 ? 18.468 -13.712 -27.013 1.00 14.67 320 PHE A O 1
ATOM 2617 N N . VAL B 2 327 ? 17.038 -15.141 -25.989 1.00 13.80 321 VAL A N 1
ATOM 2618 C CA . VAL B 2 327 ? 15.875 -14.456 -26.550 1.00 15.38 321 VAL A CA 1
ATOM 2619 C C . VAL B 2 327 ? 15.775 -13.060 -25.954 1.00 17.84 321 VAL A C 1
ATOM 2620 O O . VAL B 2 327 ? 15.633 -12.059 -26.674 1.00 15.36 321 VAL A O 1
ATOM 2624 N N . ILE B 2 328 ? 15.771 -12.974 -24.625 1.00 15.67 322 ILE A N 1
ATOM 2625 C CA . ILE B 2 328 ? 15.451 -11.708 -23.966 1.00 15.66 322 ILE A CA 1
ATOM 2626 C C . ILE B 2 328 ? 16.556 -10.684 -24.151 1.00 18.12 322 ILE A C 1
ATOM 2627 O O . ILE B 2 328 ? 16.279 -9.496 -24.392 1.00 16.75 322 ILE A O 1
ATOM 2632 N N . HIS B 2 329 ? 17.828 -11.102 -24.062 1.00 14.99 323 HIS A N 1
ATOM 2633 C CA . HIS B 2 329 ? 18.936 -10.154 -24.043 1.00 17.94 323 HIS A CA 1
ATOM 2634 C C . HIS B 2 329 ? 19.741 -10.132 -25.347 1.00 16.08 323 HIS A C 1
ATOM 2635 O O . HIS B 2 329 ? 20.406 -9.126 -25.603 1.00 15.91 323 HIS A O 1
ATOM 2642 N N . SER B 2 330 ? 19.738 -11.217 -26.126 1.00 19.22 324 SER A N 1
ATOM 2643 C CA . SER B 2 330 ? 20.420 -11.241 -27.428 1.00 20.78 324 SER A CA 1
ATOM 2644 C C . SER B 2 330 ? 19.479 -11.233 -28.617 1.00 18.47 324 SER A C 1
ATOM 2645 O O . SER B 2 330 ? 19.953 -11.215 -29.765 1.00 18.89 324 SER A O 1
ATOM 2648 N N . GLY B 2 331 ? 18.173 -11.293 -28.406 1.00 16.82 325 GLY A N 1
ATOM 2649 C CA . GLY B 2 331 ? 17.252 -11.287 -29.535 1.00 17.39 325 GLY A CA 1
ATOM 2650 C C . GLY B 2 331 ? 17.336 -12.446 -30.497 1.00 16.97 325 GLY A C 1
ATOM 2651 O O . GLY B 2 331 ? 17.067 -12.269 -31.690 1.00 17.13 325 GLY A O 1
ATOM 2652 N N . PHE B 2 332 ? 17.666 -13.650 -30.032 1.00 12.63 326 PHE A N 1
ATOM 2653 C CA . PHE B 2 332 ? 17.493 -14.796 -30.884 1.00 15.67 326 PHE A CA 1
ATOM 2654 C C . PHE B 2 332 ? 17.316 -16.067 -30.070 1.00 18.56 326 PHE A C 1
ATOM 2655 O O . PHE B 2 332 ? 17.652 -16.123 -28.895 1.00 15.07 326 PHE A O 1
ATOM 2663 N N . PHE B 2 333 ? 16.689 -17.055 -30.701 1.00 16.22 327 PHE A N 1
ATOM 2664 C CA . PHE B 2 333 ? 16.583 -18.401 -30.133 1.00 17.77 327 PHE A CA 1
ATOM 2665 C C . PHE B 2 333 ? 17.609 -19.301 -30.818 1.00 15.84 327 PHE A C 1
ATOM 2666 O O . PHE B 2 333 ? 17.682 -19.318 -32.052 1.00 17.75 327 PHE A O 1
ATOM 2674 N N . PHE B 2 334 ? 18.349 -20.082 -30.030 1.00 16.13 328 PHE A N 1
ATOM 2675 C CA . PHE B 2 334 ? 19.415 -20.930 -30.575 1.00 16.43 328 PHE A CA 1
ATOM 2676 C C . PHE B 2 334 ? 19.019 -22.394 -30.497 1.00 17.65 328 PHE A C 1
ATOM 2677 O O . PHE B 2 334 ? 18.971 -22.979 -29.407 1.00 19.66 328 PHE A O 1
ATOM 2685 N N . ASP B 2 335 ? 18.773 -22.994 -31.655 1.00 16.50 329 ASP A N 1
ATOM 2686 C CA . ASP B 2 335 ? 18.455 -24.413 -31.721 1.00 23.11 329 ASP A CA 1
ATOM 2687 C C . ASP B 2 335 ? 19.645 -25.233 -31.230 1.00 27.34 329 ASP A C 1
ATOM 2688 O O . ASP B 2 335 ? 20.806 -24.863 -31.427 1.00 28.12 329 ASP A O 1
ATOM 2693 N N . ASN B 2 336 ? 19.361 -26.310 -30.503 1.00 35.27 330 ASN A N 1
ATOM 2694 C CA . ASN B 2 336 ? 20.457 -27.183 -30.031 1.00 37.96 330 ASN A CA 1
ATOM 2695 C C . ASN B 2 336 ? 21.493 -26.416 -29.184 1.00 29.48 330 ASN A C 1
ATOM 2696 O O . ASN B 2 336 ? 22.711 -26.599 -29.300 1.00 28.92 330 ASN A O 1
ATOM 2701 N N . ASN B 2 337 ? 21.001 -25.521 -28.339 1.00 23.32 331 ASN A N 1
ATOM 2702 C CA . ASN B 2 337 ? 21.778 -24.885 -27.298 1.00 20.30 331 ASN A CA 1
ATOM 2703 C C . ASN B 2 337 ? 22.110 -25.924 -26.238 1.00 21.35 331 ASN A C 1
ATOM 2704 O O . ASN B 2 337 ? 21.219 -26.351 -25.508 1.00 21.92 331 ASN A O 1
ATOM 2709 N N . SER B 2 338 ? 23.367 -26.362 -26.194 1.00 23.94 332 SER A N 1
ATOM 2710 C CA . SER B 2 338 ? 23.774 -27.406 -25.253 1.00 27.79 332 SER A CA 1
ATOM 2711 C C . SER B 2 338 ? 23.889 -26.910 -23.810 1.00 27.44 332 SER A C 1
ATOM 2712 O O . SER B 2 338 ? 24.139 -27.729 -22.902 1.00 32.76 332 SER A O 1
ATOM 2715 N N . HIS B 2 339 ? 23.697 -25.612 -23.559 1.00 21.13 333 HIS A N 1
ATOM 2716 C CA . HIS B 2 339 ? 23.676 -25.067 -22.215 1.00 22.64 333 HIS A CA 1
ATOM 2717 C C . HIS B 2 339 ? 22.293 -24.592 -21.766 1.00 22.24 333 HIS A C 1
ATOM 2718 O O . HIS B 2 339 ? 22.191 -23.780 -20.835 1.00 25.89 333 HIS A O 1
ATOM 2725 N N . ASP B 2 340 ? 21.234 -25.091 -22.382 1.00 20.91 334 ASP A N 1
ATOM 2726 C CA . ASP B 2 340 ? 19.912 -24.629 -22.057 1.00 19.74 334 ASP A CA 1
ATOM 2727 C C . ASP B 2 340 ? 19.507 -25.175 -20.687 1.00 25.19 334 ASP A C 1
ATOM 2728 O O . ASP B 2 340 ? 19.909 -26.274 -20.296 1.00 22.97 334 ASP A O 1
ATOM 2733 N N . ARG B 2 341 ? 18.680 -24.405 -19.979 1.00 21.25 335 ARG A N 1
ATOM 2734 C CA A ARG B 2 341 ? 18.272 -24.768 -18.634 0.53 22.20 335 ARG A CA 1
ATOM 2735 C CA B ARG B 2 341 ? 18.303 -24.729 -18.612 0.47 22.27 335 ARG A CA 1
ATOM 2736 C C . ARG B 2 341 ? 17.007 -24.014 -18.278 1.00 23.70 335 ARG A C 1
ATOM 2737 O O . ARG B 2 341 ? 16.623 -23.043 -18.947 1.00 24.19 335 ARG A O 1
ATOM 2752 N N . VAL B 2 342 ? 16.360 -24.490 -17.217 1.00 17.88 336 VAL A N 1
ATOM 2753 C CA . VAL B 2 342 ? 15.219 -23.842 -16.597 1.00 17.94 336 VAL A CA 1
ATOM 2754 C C . VAL B 2 342 ? 15.507 -23.746 -15.102 1.00 22.25 336 VAL A C 1
ATOM 2755 O O . VAL B 2 342 ? 16.399 -24.421 -14.584 1.00 22.43 336 VAL A O 1
ATOM 2759 N N . LYS B 2 343 ? 14.778 -22.862 -14.431 1.00 18.98 337 LYS A N 1
ATOM 2760 C CA . LYS B 2 343 ? 14.908 -22.679 -12.983 1.00 22.92 337 LYS A CA 1
ATOM 2761 C C . LYS B 2 343 ? 14.006 -23.642 -12.213 1.00 25.92 337 LYS A C 1
ATOM 2762 O O . LYS B 2 343 ? 12.918 -24.020 -12.669 1.00 24.96 337 LYS A O 1
ATOM 2768 N N . ILE B 2 344 ? 14.448 -24.015 -11.007 1.00 22.61 338 ILE A N 1
ATOM 2769 C CA . ILE B 2 344 ? 13.588 -24.776 -10.094 1.00 21.11 338 ILE A CA 1
ATOM 2770 C C . ILE B 2 344 ? 13.915 -24.284 -8.688 1.00 22.68 338 ILE A C 1
ATOM 2771 O O . ILE B 2 344 ? 15.067 -24.368 -8.253 1.00 23.93 338 ILE A O 1
ATOM 2776 N N . LYS B 2 345 ? 12.922 -23.732 -8.006 1.00 22.73 339 LYS A N 1
ATOM 2777 C CA . LYS B 2 345 ? 13.118 -23.154 -6.684 1.00 22.88 339 LYS A CA 1
ATOM 2778 C C . LYS B 2 345 ? 12.781 -24.194 -5.623 1.00 22.92 339 LYS A C 1
ATOM 2779 O O . LYS B 2 345 ? 11.713 -24.791 -5.659 1.00 21.02 339 LYS A O 1
ATOM 2785 N N . LEU B 2 346 ? 13.685 -24.388 -4.670 1.00 20.12 340 LEU A N 1
ATOM 2786 C CA . LEU B 2 346 ? 13.520 -25.420 -3.651 1.00 17.14 340 LEU A CA 1
ATOM 2787 C C . LEU B 2 346 ? 14.099 -24.932 -2.344 1.00 20.03 340 LEU A C 1
ATOM 2788 O O . LEU B 2 346 ? 15.072 -24.173 -2.309 1.00 22.21 340 LEU A O 1
ATOM 2793 N N . GLY B 2 347 ? 13.507 -25.392 -1.254 1.00 23.23 341 GLY A N 1
ATOM 2794 C CA . GLY B 2 347 ? 14.028 -25.064 0.063 1.00 25.76 341 GLY A CA 1
ATOM 2795 C C . GLY B 2 347 ? 13.503 -26.012 1.112 1.00 25.41 341 GLY A C 1
ATOM 2796 O O . GLY B 2 347 ? 12.426 -26.591 0.962 1.00 27.46 341 GLY A O 1
ATOM 2797 N N . VAL B 2 348 ? 14.275 -26.173 2.190 1.00 26.36 342 VAL A N 1
ATOM 2798 C CA . VAL B 2 348 ? 13.809 -26.940 3.334 1.00 25.10 342 VAL A CA 1
ATOM 2799 C C . VAL B 2 348 ? 12.731 -26.148 4.053 1.00 27.07 342 VAL A C 1
ATOM 2800 O O . VAL B 2 348 ? 12.917 -24.976 4.394 1.00 31.67 342 VAL A O 1
ATOM 2804 N N . SER B 2 349 ? 11.592 -26.785 4.287 1.00 31.90 343 SER A N 1
ATOM 2805 C CA . SER B 2 349 ? 10.475 -26.102 4.920 1.00 40.90 343 SER A CA 1
ATOM 2806 C C . SER B 2 349 ? 10.737 -25.902 6.405 1.00 46.33 343 SER A C 1
ATOM 2807 O O . SER B 2 349 ? 11.188 -26.815 7.114 1.00 41.14 343 SER A O 1
ATOM 2810 N N . LYS B 2 350 ? 10.443 -24.692 6.882 1.00 51.37 344 LYS A N 1
ATOM 2811 C CA . LYS B 2 350 ? 10.573 -24.397 8.307 1.00 53.35 344 LYS A CA 1
ATOM 2812 C C . LYS B 2 350 ? 9.650 -25.261 9.161 1.00 48.30 344 LYS A C 1
ATOM 2813 O O . LYS B 2 350 ? 9.841 -25.337 10.377 1.00 48.37 344 LYS A O 1
ATOM 2819 N N . SER B 2 351 ? 8.663 -25.913 8.555 1.00 48.02 345 SER A N 1
ATOM 2820 C CA . SER B 2 351 ? 7.780 -26.829 9.260 1.00 51.13 345 SER A CA 1
ATOM 2821 C C . SER B 2 351 ? 8.338 -28.241 9.341 1.00 47.98 345 SER A C 1
ATOM 2822 O O . SER B 2 351 ? 7.697 -29.110 9.943 1.00 43.53 345 SER A O 1
ATOM 2825 N N . ASP B 2 352 ? 9.498 -28.487 8.742 1.00 42.47 346 ASP A N 1
ATOM 2826 C CA . ASP B 2 352 ? 10.129 -29.796 8.816 1.00 37.59 346 ASP A CA 1
ATOM 2827 C C . ASP B 2 352 ? 10.627 -30.039 10.236 1.00 36.60 346 ASP A C 1
ATOM 2828 O O . ASP B 2 352 ? 11.316 -29.198 10.828 1.00 35.14 346 ASP A O 1
ATOM 2833 N N . ARG B 2 353 ? 10.255 -31.190 10.799 1.00 39.68 347 ARG A N 1
ATOM 2834 C CA . ARG B 2 353 ? 10.764 -31.566 12.114 1.00 45.16 347 ARG A CA 1
ATOM 2835 C C . ARG B 2 353 ? 12.286 -31.631 12.123 1.00 41.65 347 ARG A C 1
ATOM 2836 O O . ARG B 2 353 ? 12.915 -31.436 13.170 1.00 43.17 347 ARG A O 1
ATOM 2844 N N . LEU B 2 354 ? 12.899 -31.881 10.966 1.00 34.97 348 LEU A N 1
ATOM 2845 C CA . LEU B 2 354 ? 14.350 -31.992 10.850 1.00 31.85 348 LEU A CA 1
ATOM 2846 C C . LEU B 2 354 ? 14.999 -30.748 10.240 1.00 29.93 348 LEU A C 1
ATOM 2847 O O . LEU B 2 354 ? 16.146 -30.817 9.771 1.00 30.61 348 LEU A O 1
ATOM 2852 N N . TYR B 2 355 ? 14.309 -29.609 10.271 1.00 30.92 349 TYR A N 1
ATOM 2853 C CA . TYR B 2 355 ? 14.829 -28.414 9.617 1.00 28.93 349 TYR A CA 1
ATOM 2854 C C . TYR B 2 355 ? 16.200 -28.033 10.169 1.00 29.25 349 TYR A C 1
ATOM 2855 O O . TYR B 2 355 ? 17.141 -27.772 9.409 1.00 27.77 349 TYR A O 1
ATOM 2864 N N . ALA B 2 356 ? 16.327 -27.968 11.499 1.00 27.34 350 ALA A N 1
ATOM 2865 C CA . ALA B 2 356 ? 17.581 -27.513 12.089 1.00 26.88 350 ALA A CA 1
ATOM 2866 C C . ALA B 2 356 ? 18.752 -28.369 11.617 1.00 25.14 350 ALA A C 1
ATOM 2867 O O . ALA B 2 356 ? 19.802 -27.846 11.230 1.00 26.07 350 ALA A O 1
ATOM 2869 N N . MET B 2 357 ? 18.594 -29.692 11.645 1.00 25.91 351 MET A N 1
ATOM 2870 C CA . MET B 2 357 ? 19.690 -30.561 11.234 1.00 22.35 351 MET A CA 1
ATOM 2871 C C . MET B 2 357 ? 19.956 -30.441 9.740 1.00 22.65 351 MET A C 1
ATOM 2872 O O . MET B 2 357 ? 21.112 -30.462 9.312 1.00 21.56 351 MET A O 1
ATOM 2877 N N . LYS B 2 358 ? 18.896 -30.328 8.930 1.00 21.97 352 LYS A N 1
ATOM 2878 C CA . LYS B 2 358 ? 19.099 -30.230 7.488 1.00 20.32 352 LYS A CA 1
ATOM 2879 C C . LYS B 2 358 ? 19.769 -28.910 7.144 1.00 18.49 352 LYS A C 1
ATOM 2880 O O . LYS B 2 358 ? 20.692 -28.871 6.323 1.00 19.21 352 LYS A O 1
ATOM 2886 N N . ALA B 2 359 ? 19.354 -27.823 7.794 1.00 21.77 353 ALA A N 1
ATOM 2887 C CA . ALA B 2 359 ? 19.970 -26.533 7.507 1.00 24.23 353 ALA A CA 1
ATOM 2888 C C . ALA B 2 359 ? 21.439 -26.531 7.913 1.00 23.66 353 ALA A C 1
ATOM 2889 O O . ALA B 2 359 ? 22.269 -25.901 7.251 1.00 24.24 353 ALA A O 1
ATOM 2891 N N . GLU B 2 360 ? 21.782 -27.239 9.008 1.00 22.52 354 GLU A N 1
ATOM 2892 C CA . GLU B 2 360 ? 23.176 -27.294 9.449 1.00 24.60 354 GLU A CA 1
ATOM 2893 C C . GLU B 2 360 ? 24.030 -28.106 8.477 1.00 23.39 354 GLU A C 1
ATOM 2894 O O . GLU B 2 360 ? 25.143 -27.699 8.137 1.00 23.45 354 GLU A O 1
ATOM 2900 N N . VAL B 2 361 ? 23.509 -29.231 7.978 1.00 19.85 355 VAL A N 1
ATOM 2901 C CA . VAL B 2 361 ? 24.241 -30.015 6.997 1.00 18.15 355 VAL A CA 1
ATOM 2902 C C . VAL B 2 361 ? 24.472 -29.191 5.734 1.00 20.04 355 VAL A C 1
ATOM 2903 O O . VAL B 2 361 ? 25.575 -29.170 5.173 1.00 22.11 355 VAL A O 1
ATOM 2907 N N . LEU B 2 362 ? 23.429 -28.489 5.272 1.00 22.31 356 LEU A N 1
ATOM 2908 C CA . LEU B 2 362 ? 23.575 -27.661 4.087 1.00 20.80 356 LEU A CA 1
ATOM 2909 C C . LEU B 2 362 ? 24.603 -26.556 4.312 1.00 21.72 356 LEU A C 1
ATOM 2910 O O . LEU B 2 362 ? 25.449 -26.313 3.447 1.00 24.03 356 LEU A O 1
ATOM 2915 N N . ALA B 2 363 ? 24.557 -25.890 5.469 1.00 21.42 357 ALA A N 1
ATOM 2916 C CA . ALA B 2 363 ? 25.517 -24.837 5.747 1.00 25.99 357 ALA A CA 1
ATOM 2917 C C . ALA B 2 363 ? 26.937 -25.378 5.733 1.00 25.91 357 ALA A C 1
ATOM 2918 O O . ALA B 2 363 ? 27.846 -24.748 5.186 1.00 26.73 357 ALA A O 1
ATOM 2920 N N . ARG B 2 364 ? 27.151 -26.565 6.308 1.00 24.53 358 ARG A N 1
ATOM 2921 C CA . ARG B 2 364 ? 28.489 -27.154 6.292 1.00 27.05 358 ARG A CA 1
ATOM 2922 C C . ARG B 2 364 ? 28.921 -27.518 4.883 1.00 28.17 358 ARG A C 1
ATOM 2923 O O . ARG B 2 364 ? 30.122 -27.498 4.574 1.00 30.82 358 ARG A O 1
ATOM 2931 N N . ALA B 2 365 ? 27.968 -27.841 4.018 1.00 28.42 359 ALA A N 1
ATOM 2932 C CA . ALA B 2 365 ? 28.260 -28.138 2.630 1.00 28.43 359 ALA A CA 1
ATOM 2933 C C . ALA B 2 365 ? 28.346 -26.885 1.765 1.00 30.12 359 ALA A C 1
ATOM 2934 O O . ALA B 2 365 ? 28.629 -27.001 0.567 1.00 32.67 359 ALA A O 1
ATOM 2936 N N . GLY B 2 366 ? 28.113 -25.708 2.334 1.00 26.83 360 GLY A N 1
ATOM 2937 C CA . GLY B 2 366 ? 28.161 -24.484 1.553 1.00 30.08 360 GLY A CA 1
ATOM 2938 C C . GLY B 2 366 ? 26.978 -24.296 0.630 1.00 31.12 360 GLY A C 1
ATOM 2939 O O . GLY B 2 366 ? 27.127 -23.738 -0.462 1.00 32.75 360 GLY A O 1
ATOM 2940 N N . ILE B 2 367 ? 25.797 -24.766 1.037 1.00 27.04 361 ILE A N 1
ATOM 2941 C CA . ILE B 2 367 ? 24.580 -24.688 0.238 1.00 26.73 361 ILE A CA 1
ATOM 2942 C C . ILE B 2 367 ? 23.540 -23.955 1.059 1.00 27.50 361 ILE A C 1
ATOM 2943 O O . ILE B 2 367 ? 23.388 -24.239 2.248 1.00 23.87 361 ILE A O 1
ATOM 2948 N N . PRO B 2 368 ? 22.802 -23.002 0.491 1.00 30.65 362 PRO A N 1
ATOM 2949 C CA . PRO B 2 368 ? 21.763 -22.320 1.268 1.00 27.84 362 PRO A CA 1
ATOM 2950 C C . PRO B 2 368 ? 20.587 -23.242 1.516 1.00 24.38 362 PRO A C 1
ATOM 2951 O O . PRO B 2 368 ? 20.395 -24.256 0.831 1.00 27.25 362 PRO A O 1
ATOM 2955 N N A THR B 2 369 ? 19.786 -22.858 2.514 0.47 24.59 363 THR A N 1
ATOM 2956 N N B THR B 2 369 ? 19.768 -22.865 2.498 0.53 24.51 363 THR A N 1
ATOM 2957 C CA A THR B 2 369 ? 18.620 -23.651 2.876 0.47 24.25 363 THR A CA 1
ATOM 2958 C CA B THR B 2 369 ? 18.622 -23.692 2.857 0.53 24.19 363 THR A CA 1
ATOM 2959 C C A THR B 2 369 ? 17.590 -23.635 1.755 0.47 23.37 363 THR A C 1
ATOM 2960 C C B THR B 2 369 ? 17.488 -23.576 1.848 0.53 23.46 363 THR A C 1
ATOM 2961 O O A THR B 2 369 ? 16.919 -24.643 1.502 0.47 22.89 363 THR A O 1
ATOM 2962 O O B THR B 2 369 ? 16.631 -24.465 1.791 0.53 21.63 363 THR A O 1
ATOM 2969 N N . SER B 2 370 ? 17.464 -22.499 1.069 1.00 21.54 364 SER A N 1
ATOM 2970 C CA . SER B 2 370 ? 16.499 -22.335 -0.005 1.00 22.77 364 SER A CA 1
ATOM 2971 C C . SER B 2 370 ? 17.203 -21.578 -1.122 1.00 24.81 364 SER A C 1
ATOM 2972 O O . SER B 2 370 ? 17.956 -20.633 -0.866 1.00 28.75 364 SER A O 1
ATOM 2975 N N . SER B 2 371 ? 16.969 -21.994 -2.351 1.00 24.34 365 SER A N 1
ATOM 2976 C CA . SER B 2 371 ? 17.672 -21.371 -3.461 1.00 28.66 365 SER A CA 1
ATOM 2977 C C . SER B 2 371 ? 16.925 -21.659 -4.748 1.00 26.82 365 SER A C 1
ATOM 2978 O O . SER B 2 371 ? 16.041 -22.517 -4.802 1.00 24.42 365 SER A O 1
ATOM 2981 N N . VAL B 2 372 ? 17.327 -20.943 -5.794 1.00 25.23 366 VAL A N 1
ATOM 2982 C CA . VAL B 2 372 ? 16.867 -21.201 -7.152 1.00 21.12 366 VAL A CA 1
ATOM 2983 C C . VAL B 2 372 ? 17.964 -22.021 -7.819 1.00 24.24 366 VAL A C 1
ATOM 2984 O O . VAL B 2 372 ? 19.083 -21.534 -8.031 1.00 31.93 366 VAL A O 1
ATOM 2988 N N . PHE B 2 373 ? 17.675 -23.277 -8.111 1.00 18.15 367 PHE A N 1
ATOM 2989 C CA . PHE B 2 373 ? 18.591 -24.163 -8.792 1.00 20.82 367 PHE A CA 1
ATOM 2990 C C . PHE B 2 373 ? 18.253 -24.204 -10.282 1.00 20.99 367 PHE A C 1
ATOM 2991 O O . PHE B 2 373 ? 17.316 -23.566 -10.745 1.00 21.65 367 PHE A O 1
ATOM 2999 N N . ALA B 2 374 ? 19.003 -24.995 -11.018 1.00 19.11 368 ALA A N 1
ATOM 3000 C CA . ALA B 2 374 ? 18.777 -25.166 -12.452 1.00 23.72 368 ALA A CA 1
ATOM 3001 C C . ALA B 2 374 ? 18.514 -26.627 -12.789 1.00 27.74 368 ALA A C 1
ATOM 3002 O O . ALA B 2 374 ? 19.073 -27.536 -12.165 1.00 27.01 368 ALA A O 1
ATOM 3004 N N . LEU B 2 375 ? 17.646 -26.851 -13.764 1.00 19.06 369 LEU A N 1
ATOM 3005 C CA . LEU B 2 375 ? 17.529 -28.133 -14.436 1.00 18.88 369 LEU A CA 1
ATOM 3006 C C . LEU B 2 375 ? 18.107 -27.971 -15.845 1.00 19.38 369 LEU A C 1
ATOM 3007 O O . LEU B 2 375 ? 17.774 -27.013 -16.553 1.00 21.28 369 LEU A O 1
ATOM 3012 N N . HIS B 2 376 ? 18.972 -28.887 -16.243 1.00 17.75 370 HIS A N 1
ATOM 3013 C CA . HIS B 2 376 ? 19.775 -28.756 -17.460 1.00 18.42 370 HIS A CA 1
ATOM 3014 C C . HIS B 2 376 ? 19.233 -29.704 -18.522 1.00 21.97 370 HIS A C 1
ATOM 3015 O O . HIS B 2 376 ? 18.656 -30.747 -18.212 1.00 23.63 370 HIS A O 1
ATOM 3022 N N . PHE B 2 377 ? 19.364 -29.304 -19.794 1.00 23.19 371 PHE A N 1
ATOM 3023 C CA . PHE B 2 377 ? 18.938 -30.189 -20.868 1.00 29.55 371 PHE A CA 1
ATOM 3024 C C . PHE B 2 377 ? 19.940 -31.302 -21.119 1.00 29.52 371 PHE A C 1
ATOM 3025 O O . PHE B 2 377 ? 19.545 -32.457 -21.359 1.00 31.23 371 PHE A O 1
ATOM 3033 N N . THR B 2 378 ? 21.230 -30.982 -21.046 1.00 27.31 372 THR A N 1
ATOM 3034 C CA . THR B 2 378 ? 22.276 -31.958 -21.310 1.00 28.49 372 THR A CA 1
ATOM 3035 C C . THR B 2 378 ? 22.613 -32.745 -20.047 1.00 29.20 372 THR A C 1
ATOM 3036 O O . THR B 2 378 ? 22.488 -32.241 -18.926 1.00 35.98 372 THR A O 1
ATOM 3040 N N . GLU B 2 379 ? 23.041 -33.988 -20.243 1.00 32.49 373 GLU A N 1
ATOM 3041 C CA . GLU B 2 379 ? 23.370 -34.859 -19.117 1.00 39.81 373 GLU A CA 1
ATOM 3042 C C . GLU B 2 379 ? 24.597 -34.331 -18.376 1.00 41.12 373 GLU A C 1
ATOM 3043 O O . GLU B 2 379 ? 25.582 -33.920 -19.009 1.00 44.71 373 GLU A O 1
ATOM 3049 N N . PRO B 2 380 ? 24.568 -34.307 -17.024 1.00 42.59 374 PRO A N 1
ATOM 3050 C CA . PRO B 2 380 ? 23.435 -34.676 -16.165 1.00 36.54 374 PRO A CA 1
ATOM 3051 C C . PRO B 2 380 ? 22.455 -33.532 -15.937 1.00 29.34 374 PRO A C 1
ATOM 3052 O O . PRO B 2 380 ? 22.871 -32.367 -15.887 1.00 29.13 374 PRO A O 1
ATOM 3056 N N . PRO B 2 381 ? 21.177 -33.862 -15.744 1.00 32.52 375 PRO A N 1
ATOM 3057 C CA . PRO B 2 381 ? 20.167 -32.805 -15.606 1.00 30.32 375 PRO A CA 1
ATOM 3058 C C . PRO B 2 381 ? 20.299 -31.974 -14.337 1.00 26.64 375 PRO A C 1
ATOM 3059 O O . PRO B 2 381 ? 19.801 -30.840 -14.310 1.00 24.62 375 PRO A O 1
ATOM 3063 N N . ILE B 2 382 ? 20.913 -32.492 -13.267 1.00 25.73 376 ILE A N 1
ATOM 3064 C CA . ILE B 2 382 ? 21.085 -31.705 -12.051 1.00 22.10 376 ILE A CA 1
ATOM 3065 C C . ILE B 2 382 ? 22.568 -31.614 -11.714 1.00 20.14 376 ILE A C 1
ATOM 3066 O O . ILE B 2 382 ? 23.334 -32.567 -11.925 1.00 26.55 376 ILE A O 1
ATOM 3071 N N . SER B 2 383 ? 22.955 -30.470 -11.155 1.00 18.37 377 SER A N 1
ATOM 3072 C CA . SER B 2 383 ? 24.326 -30.181 -10.806 1.00 19.24 377 SER A CA 1
ATOM 3073 C C . SER B 2 383 ? 24.704 -30.905 -9.507 1.00 20.89 377 SER A C 1
ATOM 3074 O O . SER B 2 383 ? 23.843 -31.393 -8.772 1.00 18.23 377 SER A O 1
ATOM 3077 N N . ALA B 2 384 ? 25.997 -30.906 -9.208 1.00 22.24 378 ALA A N 1
ATOM 3078 C CA . ALA B 2 384 ? 26.470 -31.427 -7.920 1.00 21.73 378 ALA A CA 1
ATOM 3079 C C . ALA B 2 384 ? 25.802 -30.718 -6.748 1.00 22.57 378 ALA A C 1
ATOM 3080 O O . ALA B 2 384 ? 25.435 -31.353 -5.751 1.00 20.77 378 ALA A O 1
ATOM 3082 N N . GLN B 2 385 ? 25.612 -29.404 -6.856 1.00 23.07 379 GLN A N 1
ATOM 3083 C CA . GLN B 2 385 ? 24.980 -28.645 -5.785 1.00 24.22 379 GLN A CA 1
ATOM 3084 C C . GLN B 2 385 ? 23.536 -29.064 -5.573 1.00 21.60 379 GLN A C 1
ATOM 3085 O O . GLN B 2 385 ? 23.093 -29.210 -4.423 1.00 19.38 379 GLN A O 1
ATOM 3091 N N . LEU B 2 386 ? 22.760 -29.212 -6.659 1.00 16.98 380 LEU A N 1
ATOM 3092 C CA . LEU B 2 386 ? 21.377 -29.622 -6.515 1.00 15.58 380 LEU A CA 1
ATOM 3093 C C . LEU B 2 386 ? 21.269 -31.072 -6.029 1.00 16.32 380 LEU A C 1
ATOM 3094 O O . LEU B 2 386 ? 20.373 -31.405 -5.249 1.00 17.68 380 LEU A O 1
ATOM 3099 N N . LEU B 2 387 ? 22.154 -31.942 -6.486 1.00 18.29 381 LEU A N 1
ATOM 3100 C CA . LEU B 2 387 ? 22.156 -33.320 -5.983 1.00 18.48 381 LEU A CA 1
ATOM 3101 C C . LEU B 2 387 ? 22.391 -33.327 -4.482 1.00 16.26 381 LEU A C 1
ATOM 3102 O O . LEU B 2 387 ? 21.656 -33.995 -3.730 1.00 17.61 381 LEU A O 1
ATOM 3107 N N . ALA B 2 388 ? 23.379 -32.561 -4.030 1.00 19.47 382 ALA A N 1
ATOM 3108 C CA . ALA B 2 388 ? 23.653 -32.453 -2.594 1.00 18.04 382 ALA A CA 1
ATOM 3109 C C . ALA B 2 388 ? 22.456 -31.925 -1.846 1.00 21.86 382 ALA A C 1
ATOM 3110 O O . ALA B 2 388 ? 22.082 -32.473 -0.798 1.00 20.27 382 ALA A O 1
ATOM 3112 N N . PHE B 2 389 ? 21.819 -30.872 -2.369 1.00 17.92 383 PHE A N 1
ATOM 3113 C CA . PHE B 2 389 ? 20.626 -30.356 -1.729 1.00 17.22 383 PHE A CA 1
ATOM 3114 C C . PHE B 2 389 ? 19.535 -31.415 -1.598 1.00 18.73 383 PHE A C 1
ATOM 3115 O O . PHE B 2 389 ? 18.909 -31.536 -0.535 1.00 17.53 383 PHE A O 1
ATOM 3123 N N . LEU B 2 390 ? 19.250 -32.149 -2.679 1.00 16.01 384 LEU A N 1
ATOM 3124 C CA . LEU B 2 390 ? 18.144 -33.081 -2.663 1.00 16.53 384 LEU A CA 1
ATOM 3125 C C . LEU B 2 390 ? 18.456 -34.267 -1.743 1.00 15.00 384 LEU A C 1
ATOM 3126 O O . LEU B 2 390 ? 17.537 -34.809 -1.100 1.00 17.64 384 LEU A O 1
ATOM 3131 N N . ARG B 2 391 ? 19.725 -34.683 -1.681 1.00 15.97 385 ARG A N 1
ATOM 3132 C CA . ARG B 2 391 ? 20.099 -35.739 -0.725 1.00 16.21 385 ARG A CA 1
ATOM 3133 C C . ARG B 2 391 ? 19.800 -35.310 0.712 1.00 18.98 385 ARG A C 1
ATOM 3134 O O . ARG B 2 391 ? 19.137 -36.035 1.469 1.00 20.32 385 ARG A O 1
ATOM 3142 N N . VAL B 2 392 ? 20.205 -34.098 1.091 1.00 19.05 386 VAL A N 1
ATOM 3143 C CA . VAL B 2 392 ? 19.910 -33.613 2.451 1.00 17.75 386 VAL A CA 1
ATOM 3144 C C . VAL B 2 392 ? 18.414 -33.432 2.656 1.00 23.25 386 VAL A C 1
ATOM 3145 O O . VAL B 2 392 ? 17.846 -33.789 3.700 1.00 20.45 386 VAL A O 1
ATOM 3149 N N . PHE B 2 393 ? 17.740 -32.851 1.671 1.00 21.47 387 PHE A N 1
ATOM 3150 C CA . PHE B 2 393 ? 16.306 -32.658 1.727 1.00 21.82 387 PHE A CA 1
ATOM 3151 C C . PHE B 2 393 ? 15.591 -33.946 2.059 1.00 22.75 387 PHE A C 1
ATOM 3152 O O . PHE B 2 393 ? 14.546 -33.916 2.709 1.00 25.29 387 PHE A O 1
ATOM 3160 N N . CYS B 2 394 ? 16.136 -35.089 1.630 1.00 21.00 388 CYS A N 1
ATOM 3161 C CA . CYS B 2 394 ? 15.467 -36.369 1.796 1.00 20.88 388 CYS A CA 1
ATOM 3162 C C . CYS B 2 394 ? 16.085 -37.248 2.895 1.00 23.07 388 CYS A C 1
ATOM 3163 O O . CYS B 2 394 ? 15.671 -38.410 3.051 1.00 25.74 388 CYS A O 1
ATOM 3166 N N . MET B 2 395 ? 17.045 -36.733 3.653 1.00 22.27 389 MET A N 1
ATOM 3167 C CA . MET B 2 395 ? 17.715 -37.582 4.649 1.00 22.13 389 MET A CA 1
ATOM 3168 C C . MET B 2 395 ? 16.821 -37.884 5.845 1.00 20.70 389 MET A C 1
ATOM 3169 O O . MET B 2 395 ? 16.017 -37.058 6.266 1.00 21.26 389 MET A O 1
ATOM 3174 N N . THR B 2 396 ? 17.034 -39.066 6.437 1.00 21.98 390 THR A N 1
ATOM 3175 C CA . THR B 2 396 ? 16.472 -39.416 7.728 1.00 24.68 390 THR A CA 1
ATOM 3176 C C . THR B 2 396 ? 17.294 -38.792 8.861 1.00 21.74 390 THR A C 1
ATOM 3177 O O . THR B 2 396 ? 18.419 -38.354 8.673 1.00 19.63 390 THR A O 1
ATOM 3181 N N . GLU B 2 397 ? 16.726 -38.798 10.074 1.00 23.25 391 GLU A N 1
ATOM 3182 C CA . GLU B 2 397 ? 17.437 -38.252 11.228 1.00 21.90 391 GLU A CA 1
ATOM 3183 C C . GLU B 2 397 ? 18.787 -38.936 11.438 1.00 27.02 391 GLU A C 1
ATOM 3184 O O . GLU B 2 397 ? 19.798 -38.270 11.687 1.00 28.24 391 GLU A O 1
ATOM 3190 N N . GLU B 2 398 ? 18.840 -40.264 11.328 1.00 24.20 392 GLU A N 1
ATOM 3191 C CA . GLU B 2 398 ? 20.118 -40.942 11.539 1.00 26.56 392 GLU A CA 1
ATOM 3192 C C . GLU B 2 398 ? 21.133 -40.637 10.444 1.00 24.27 392 GLU A C 1
ATOM 3193 O O . GLU B 2 398 ? 22.343 -40.562 10.718 1.00 24.30 392 GLU A O 1
ATOM 3199 N N . GLU B 2 399 ? 20.679 -40.451 9.202 1.00 22.12 393 GLU A N 1
ATOM 3200 C CA . GLU B 2 399 ? 21.606 -40.021 8.163 1.00 21.61 393 GLU A CA 1
ATOM 3201 C C . GLU B 2 399 ? 22.136 -38.622 8.447 1.00 16.72 393 GLU A C 1
ATOM 3202 O O . GLU B 2 399 ? 23.338 -38.367 8.249 1.00 20.22 393 GLU A O 1
ATOM 3208 N N . LEU B 2 400 ? 21.264 -37.712 8.865 1.00 17.86 394 LEU A N 1
ATOM 3209 C CA . LEU B 2 400 ? 21.687 -36.358 9.208 1.00 18.43 394 LEU A CA 1
ATOM 3210 C C . LEU B 2 400 ? 22.731 -36.389 10.328 1.00 19.92 394 LEU A C 1
ATOM 3211 O O . LEU B 2 400 ? 23.764 -35.703 10.264 1.00 20.50 394 LEU A O 1
ATOM 3216 N N . LYS B 2 401 ? 22.499 -37.201 11.361 1.00 23.46 395 LYS A N 1
ATOM 3217 C CA . LYS B 2 401 ? 23.482 -37.286 12.439 1.00 21.96 395 LYS A CA 1
ATOM 3218 C C . LYS B 2 401 ? 24.838 -37.750 11.926 1.00 19.38 395 LYS A C 1
ATOM 3219 O O . LYS B 2 401 ? 25.882 -37.251 12.358 1.00 21.86 395 LYS A O 1
ATOM 3225 N N . GLU B 2 402 ? 24.858 -38.700 11.002 1.00 19.52 396 GLU A N 1
ATOM 3226 C CA . GLU B 2 402 ? 26.104 -39.181 10.453 1.00 19.82 396 GLU A CA 1
ATOM 3227 C C . GLU B 2 402 ? 26.838 -38.126 9.647 1.00 21.83 396 GLU A C 1
ATOM 3228 O O . GLU B 2 402 ? 28.042 -38.210 9.507 1.00 20.87 396 GLU A O 1
ATOM 3234 N N . HIS B 2 403 ? 26.155 -37.117 9.149 1.00 19.49 397 HIS A N 1
ATOM 3235 C CA . HIS B 2 403 ? 26.807 -36.020 8.457 1.00 16.60 397 HIS A CA 1
ATOM 3236 C C . HIS B 2 403 ? 27.143 -34.858 9.385 1.00 18.48 397 HIS A C 1
ATOM 3237 O O . HIS B 2 403 ? 27.763 -33.884 8.943 1.00 21.34 397 HIS A O 1
ATOM 3244 N N . LEU B 2 404 ? 26.782 -34.955 10.668 1.00 16.52 398 LEU A N 1
ATOM 3245 C CA . LEU B 2 404 ? 27.037 -33.903 11.635 1.00 18.57 398 LEU A CA 1
ATOM 3246 C C . LEU B 2 404 ? 28.034 -34.283 12.712 1.00 22.01 398 LEU A C 1
ATOM 3247 O O . LEU B 2 404 ? 28.733 -33.394 13.211 1.00 22.88 398 LEU A O 1
ATOM 3252 N N . LEU B 2 405 ? 28.137 -35.564 13.045 1.00 19.11 399 LEU A N 1
ATOM 3253 C CA . LEU B 2 405 ? 28.890 -35.996 14.232 1.00 19.03 399 LEU A CA 1
ATOM 3254 C C . LEU B 2 405 ? 29.963 -37.013 13.875 1.00 19.61 399 LEU A C 1
ATOM 3255 O O . LEU B 2 405 ? 29.755 -37.916 13.059 1.00 19.34 399 LEU A O 1
ATOM 3260 N N . GLY B 2 406 ? 31.135 -36.861 14.478 1.00 18.27 400 GLY A N 1
ATOM 3261 C CA . GLY B 2 406 ? 32.157 -37.881 14.433 1.00 18.52 400 GLY A CA 1
ATOM 3262 C C . GLY B 2 406 ? 33.201 -37.633 13.356 1.00 20.08 400 GLY A C 1
ATOM 3263 O O . GLY B 2 406 ? 33.105 -36.731 12.505 1.00 18.32 400 GLY A O 1
ATOM 3264 N N . ASP B 2 407 ? 34.202 -38.501 13.365 1.00 18.72 401 ASP A N 1
ATOM 3265 C CA . ASP B 2 407 ? 35.409 -38.291 12.583 1.00 22.00 401 ASP A CA 1
ATOM 3266 C C . ASP B 2 407 ? 35.222 -38.559 11.093 1.00 24.49 401 ASP A C 1
ATOM 3267 O O . ASP B 2 407 ? 36.092 -38.193 10.324 1.00 25.01 401 ASP A O 1
ATOM 3272 N N . SER B 2 408 ? 34.074 -39.093 10.673 1.00 19.53 402 SER A N 1
ATOM 3273 C CA . SER B 2 408 ? 33.796 -39.290 9.255 1.00 23.22 402 SER A CA 1
ATOM 3274 C C . SER B 2 408 ? 32.757 -38.317 8.713 1.00 18.82 402 SER A C 1
ATOM 3275 O O . SER B 2 408 ? 32.445 -38.376 7.512 1.00 20.61 402 SER A O 1
ATOM 3278 N N . ALA B 2 409 ? 32.236 -37.414 9.547 1.00 16.32 403 ALA A N 1
ATOM 3279 C CA . ALA B 2 409 ? 31.160 -36.526 9.121 1.00 18.52 403 ALA A CA 1
ATOM 3280 C C . ALA B 2 409 ? 31.607 -35.611 7.991 1.00 21.34 403 ALA A C 1
ATOM 3281 O O . ALA B 2 409 ? 30.863 -35.417 7.010 1.00 21.96 403 ALA A O 1
ATOM 3283 N N . ILE B 2 410 ? 32.828 -35.081 8.083 1.00 23.67 404 ILE A N 1
ATOM 3284 C CA . ILE B 2 410 ? 33.318 -34.161 7.062 1.00 24.71 404 ILE A CA 1
ATOM 3285 C C . ILE B 2 410 ? 33.545 -34.895 5.745 1.00 24.18 404 ILE A C 1
ATOM 3286 O O . ILE B 2 410 ? 33.230 -34.363 4.659 1.00 22.99 404 ILE A O 1
ATOM 3291 N N . ASP B 2 411 ? 34.082 -36.116 5.818 1.00 23.21 405 ASP A N 1
ATOM 3292 C CA . ASP B 2 411 ? 34.210 -36.968 4.631 1.00 25.15 405 ASP A CA 1
ATOM 3293 C C . ASP B 2 411 ? 32.854 -37.228 3.975 1.00 24.24 405 ASP A C 1
ATOM 3294 O O . ASP B 2 411 ? 32.745 -37.244 2.732 1.00 25.56 405 ASP A O 1
ATOM 3299 N N . ARG B 2 412 ? 31.817 -37.475 4.780 1.00 20.68 406 ARG A N 1
ATOM 3300 C CA . ARG B 2 412 ? 30.482 -37.687 4.215 1.00 23.71 406 ARG A CA 1
ATOM 3301 C C . ARG B 2 412 ? 29.958 -36.423 3.532 1.00 24.56 406 ARG A C 1
ATOM 3302 O O . ARG B 2 412 ? 29.359 -36.504 2.453 1.00 23.06 406 ARG A O 1
ATOM 3310 N N . ILE B 2 413 ? 30.171 -35.253 4.132 1.00 20.57 407 ILE A N 1
ATOM 3311 C CA . ILE B 2 413 ? 29.783 -33.995 3.502 1.00 23.42 407 ILE A CA 1
ATOM 3312 C C . ILE B 2 413 ? 30.445 -33.869 2.139 1.00 25.45 407 ILE A C 1
ATOM 3313 O O . ILE B 2 413 ? 29.821 -33.418 1.167 1.00 25.19 407 ILE A O 1
ATOM 3318 N N . PHE B 2 414 ? 31.716 -34.260 2.055 1.00 25.63 408 PHE A N 1
ATOM 3319 C CA . PHE B 2 414 ? 32.545 -34.010 0.873 1.00 29.55 408 PHE A CA 1
ATOM 3320 C C . PHE B 2 414 ? 32.019 -34.732 -0.352 1.00 28.28 408 PHE A C 1
ATOM 3321 O O . PHE B 2 414 ? 32.212 -34.247 -1.467 1.00 26.83 408 PHE A O 1
ATOM 3329 N N . THR B 2 415 ? 31.315 -35.856 -0.172 1.00 26.16 409 THR A N 1
ATOM 3330 C CA . THR B 2 415 ? 30.818 -36.655 -1.292 1.00 25.65 409 THR A CA 1
ATOM 3331 C C . THR B 2 415 ? 29.353 -36.346 -1.649 1.00 23.50 409 THR A C 1
ATOM 3332 O O . THR B 2 415 ? 28.790 -36.996 -2.536 1.00 26.95 409 THR A O 1
ATOM 3336 N N . LEU B 2 416 ? 28.720 -35.395 -0.972 1.00 22.95 410 LEU A N 1
ATOM 3337 C CA . LEU B 2 416 ? 27.276 -35.192 -1.132 1.00 23.28 410 LEU A CA 1
ATOM 3338 C C . LEU B 2 416 ? 26.925 -34.792 -2.558 1.00 25.86 410 LEU A C 1
ATOM 3339 O O . LEU B 2 416 ? 25.831 -35.100 -3.036 1.00 24.01 410 LEU A O 1
ATOM 3344 N N . GLY B 2 417 ? 27.846 -34.159 -3.253 1.00 23.43 411 GLY A N 1
ATOM 3345 C CA . GLY B 2 417 ? 27.593 -33.764 -4.633 1.00 27.52 411 GLY A CA 1
ATOM 3346 C C . GLY B 2 417 ? 27.954 -34.794 -5.667 1.00 27.42 411 GLY A C 1
ATOM 3347 O O . GLY B 2 417 ? 27.823 -34.541 -6.876 1.00 26.66 411 GLY A O 1
ATOM 3348 N N . ASN B 2 418 ? 28.414 -35.973 -5.237 1.00 23.87 412 ASN A N 1
ATOM 3349 C CA . ASN B 2 418 ? 28.982 -36.958 -6.138 1.00 25.94 412 ASN A CA 1
ATOM 3350 C C . ASN B 2 418 ? 27.982 -38.073 -6.407 1.00 28.05 412 ASN A C 1
ATOM 3351 O O . ASN B 2 418 ? 27.633 -38.826 -5.489 1.00 25.19 412 ASN A O 1
ATOM 3356 N N . SER B 2 419 ? 27.572 -38.212 -7.676 1.00 26.43 413 SER A N 1
ATOM 3357 C CA A SER B 2 419 ? 26.575 -39.220 -8.015 0.48 28.55 413 SER A CA 1
ATOM 3358 C CA B SER B 2 419 ? 26.585 -39.222 -8.040 0.52 28.56 413 SER A CA 1
ATOM 3359 C C . SER B 2 419 ? 27.064 -40.636 -7.742 1.00 29.83 413 SER A C 1
ATOM 3360 O O . SER B 2 419 ? 26.242 -41.544 -7.566 1.00 28.65 413 SER A O 1
ATOM 3365 N N . GLU B 2 420 ? 28.377 -40.856 -7.722 1.00 29.79 414 GLU A N 1
ATOM 3366 C CA . GLU B 2 420 ? 28.901 -42.201 -7.533 1.00 28.14 414 GLU A CA 1
ATOM 3367 C C . GLU B 2 420 ? 28.815 -42.700 -6.087 1.00 26.50 414 GLU A C 1
ATOM 3368 O O . GLU B 2 420 ? 29.040 -43.893 -5.857 1.00 32.70 414 GLU A O 1
ATOM 3374 N N . PHE B 2 421 ? 28.515 -41.838 -5.117 1.00 26.18 415 PHE A N 1
ATOM 3375 C CA . PHE B 2 421 ? 28.582 -42.180 -3.694 1.00 27.32 415 PHE A CA 1
ATOM 3376 C C . PHE B 2 421 ? 27.324 -41.739 -2.967 1.00 22.78 415 PHE A C 1
ATOM 3377 O O . PHE B 2 421 ? 27.286 -40.701 -2.287 1.00 22.25 415 PHE A O 1
ATOM 3385 N N . PRO B 2 422 ? 26.271 -42.535 -3.057 1.00 25.39 416 PRO A N 1
ATOM 3386 C CA . PRO B 2 422 ? 25.015 -42.155 -2.413 1.00 22.14 416 PRO A CA 1
ATOM 3387 C C . PRO B 2 422 ? 25.084 -42.288 -0.903 1.00 23.20 416 PRO A C 1
ATOM 3388 O O . PRO B 2 422 ? 25.871 -43.054 -0.345 1.00 27.79 416 PRO A O 1
ATOM 3392 N N . VAL B 2 423 ? 24.226 -41.520 -0.245 1.00 20.36 417 VAL A N 1
ATOM 3393 C CA . VAL B 2 423 ? 24.050 -41.636 1.199 1.00 20.72 417 VAL A CA 1
ATOM 3394 C C . VAL B 2 423 ? 23.476 -43.004 1.542 1.00 24.91 417 VAL A C 1
ATOM 3395 O O . VAL B 2 423 ? 23.925 -43.674 2.485 1.00 24.00 417 VAL A O 1
ATOM 3399 N N . SER B 2 424 ? 22.471 -43.433 0.786 1.00 22.84 418 SER A N 1
ATOM 3400 C CA . SER B 2 424 ? 21.831 -44.737 0.919 1.00 23.75 418 SER A CA 1
ATOM 3401 C C . SER B 2 424 ? 20.973 -44.926 -0.316 1.00 25.37 418 SER A C 1
ATOM 3402 O O . SER B 2 424 ? 20.641 -43.952 -0.989 1.00 25.83 418 SER A O 1
ATOM 3405 N N . TRP B 2 425 ? 20.644 -46.183 -0.625 1.00 22.63 419 TRP A N 1
ATOM 3406 C CA . TRP B 2 425 ? 19.746 -46.437 -1.753 1.00 26.29 419 TRP A CA 1
ATOM 3407 C C . TRP B 2 425 ? 18.376 -45.802 -1.501 1.00 28.59 419 TRP A C 1
ATOM 3408 O O . TRP B 2 425 ? 17.760 -45.223 -2.415 1.00 26.42 419 TRP A O 1
ATOM 3419 N N . ASP B 2 426 ? 17.872 -45.928 -0.266 1.00 25.23 420 ASP A N 1
ATOM 3420 C CA . ASP B 2 426 ? 16.601 -45.320 0.114 1.00 30.30 420 ASP A CA 1
ATOM 3421 C C . ASP B 2 426 ? 16.617 -43.818 -0.119 1.00 25.50 420 ASP A C 1
ATOM 3422 O O . ASP B 2 426 ? 15.638 -43.246 -0.618 1.00 26.79 420 ASP A O 1
ATOM 3427 N N . ASN B 2 427 ? 17.730 -43.170 0.205 1.00 22.27 421 ASN A N 1
ATOM 3428 C CA . ASN B 2 427 ? 17.845 -41.730 0.010 1.00 18.35 421 ASN A CA 1
ATOM 3429 C C . ASN B 2 427 ? 17.712 -41.366 -1.460 1.00 21.74 421 ASN A C 1
ATOM 3430 O O . ASN B 2 427 ? 17.008 -40.401 -1.798 1.00 19.70 421 ASN A O 1
ATOM 3435 N N . GLU B 2 428 ? 18.324 -42.166 -2.331 1.00 19.51 422 GLU A N 1
ATOM 3436 C CA . GLU B 2 428 ? 18.261 -41.937 -3.785 1.00 19.42 422 GLU A CA 1
ATOM 3437 C C . GLU B 2 428 ? 16.845 -42.154 -4.316 1.00 24.23 422 GLU A C 1
ATOM 3438 O O . GLU B 2 428 ? 16.338 -41.359 -5.115 1.00 22.46 422 GLU A O 1
ATOM 3444 N N . VAL B 2 429 ? 16.192 -43.248 -3.927 1.00 18.68 423 VAL A N 1
ATOM 3445 C CA . VAL B 2 429 ? 14.829 -43.474 -4.390 1.00 20.49 423 VAL A CA 1
ATOM 3446 C C . VAL B 2 429 ? 13.945 -42.290 -4.005 1.00 22.34 423 VAL A C 1
ATOM 3447 O O . VAL B 2 429 ? 13.172 -41.770 -4.822 1.00 23.57 423 VAL A O 1
ATOM 3451 N N . LYS B 2 430 ? 14.070 -41.827 -2.764 1.00 19.70 424 LYS A N 1
ATOM 3452 C CA . LYS B 2 430 ? 13.274 -40.706 -2.292 1.00 22.44 424 LYS A CA 1
ATOM 3453 C C . LYS B 2 430 ? 13.530 -39.449 -3.128 1.00 19.05 424 LYS A C 1
ATOM 3454 O O . LYS B 2 430 ? 12.587 -38.766 -3.533 1.00 23.75 424 LYS A O 1
ATOM 3460 N N . LEU B 2 431 ? 14.792 -39.121 -3.379 1.00 16.67 425 LEU A N 1
ATOM 3461 C CA . LEU B 2 431 ? 15.101 -37.831 -3.994 1.00 16.03 425 LEU A CA 1
ATOM 3462 C C . LEU B 2 431 ? 14.726 -37.834 -5.479 1.00 18.26 425 LEU A C 1
ATOM 3463 O O . LEU B 2 431 ? 14.214 -36.827 -6.000 1.00 20.98 425 LEU A O 1
ATOM 3468 N N . TRP B 2 432 ? 14.914 -38.970 -6.164 1.00 18.35 426 TRP A N 1
ATOM 3469 C CA . TRP B 2 432 ? 14.500 -39.040 -7.576 1.00 19.39 426 TRP A CA 1
ATOM 3470 C C . TRP B 2 432 ? 12.987 -39.117 -7.714 1.00 22.78 426 TRP A C 1
ATOM 3471 O O . TRP B 2 432 ? 12.417 -38.603 -8.701 1.00 22.44 426 TRP A O 1
ATOM 3482 N N . THR B 2 433 ? 12.319 -39.750 -6.751 1.00 20.74 427 THR A N 1
ATOM 3483 C CA . THR B 2 433 ? 10.874 -39.716 -6.709 1.00 23.04 427 THR A CA 1
ATOM 3484 C C . THR B 2 433 ? 10.370 -38.292 -6.537 1.00 24.12 427 THR A C 1
ATOM 3485 O O . THR B 2 433 ? 9.419 -37.875 -7.218 1.00 24.30 427 THR A O 1
ATOM 3489 N N . PHE B 2 434 ? 10.996 -37.534 -5.632 1.00 23.18 428 PHE A N 1
ATOM 3490 C CA . PHE B 2 434 ? 10.605 -36.145 -5.438 1.00 22.21 428 PHE A CA 1
ATOM 3491 C C . PHE B 2 434 ? 10.814 -35.324 -6.711 1.00 22.36 428 PHE A C 1
ATOM 3492 O O . PHE B 2 434 ? 9.923 -34.565 -7.113 1.00 26.01 428 PHE A O 1
ATOM 3500 N N . LEU B 2 435 ? 11.987 -35.459 -7.340 1.00 18.86 429 LEU A N 1
ATOM 3501 C CA . LEU B 2 435 ? 12.296 -34.668 -8.536 1.00 22.64 429 LEU A CA 1
ATOM 3502 C C . LEU B 2 435 ? 11.375 -35.044 -9.688 1.00 21.95 429 LEU A C 1
ATOM 3503 O O . LEU B 2 435 ? 10.876 -34.169 -10.426 1.00 22.82 429 LEU A O 1
ATOM 3508 N N . GLU B 2 436 ? 11.128 -36.344 -9.877 1.00 19.60 430 GLU A N 1
ATOM 3509 C CA . GLU B 2 436 ? 10.173 -36.742 -10.901 1.00 22.18 430 GLU A CA 1
ATOM 3510 C C . GLU B 2 436 ? 8.821 -36.088 -10.660 1.00 25.47 430 GLU A C 1
ATOM 3511 O O . GLU B 2 436 ? 8.191 -35.566 -11.604 1.00 26.46 430 GLU A O 1
ATOM 3517 N N . ASP 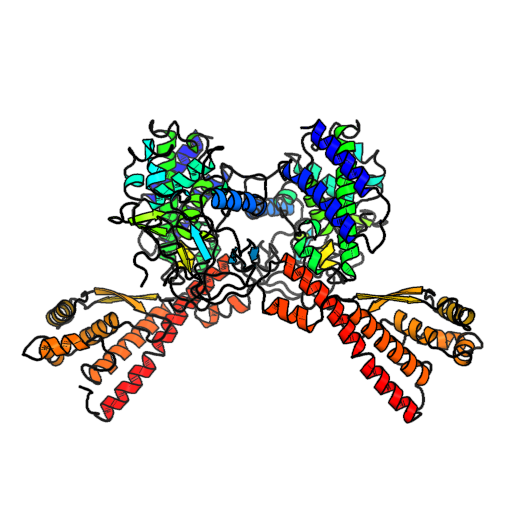B 2 437 ? 8.363 -36.084 -9.400 1.00 22.24 431 ASP A N 1
ATOM 3518 C CA . ASP B 2 437 ? 7.047 -35.543 -9.113 1.00 25.17 431 ASP A CA 1
ATOM 3519 C C . ASP B 2 437 ? 7.029 -34.027 -9.259 1.00 20.79 431 ASP A C 1
ATOM 3520 O O . ASP B 2 437 ? 6.024 -33.457 -9.718 1.00 23.13 431 ASP A O 1
ATOM 3525 N N . ARG B 2 438 ? 8.109 -33.363 -8.843 1.00 21.06 432 ARG A N 1
ATOM 3526 C CA . ARG B 2 438 ? 8.149 -31.901 -8.918 1.00 21.25 432 ARG A CA 1
ATOM 3527 C C . ARG B 2 438 ? 8.221 -31.420 -10.361 1.00 21.54 432 ARG A C 1
ATOM 3528 O O . ARG B 2 438 ? 7.529 -30.467 -10.728 1.00 21.51 432 ARG A O 1
ATOM 3536 N N . ALA B 2 439 ? 9.049 -32.060 -11.175 1.00 19.18 433 ALA A N 1
ATOM 3537 C CA . ALA B 2 439 ? 9.141 -31.686 -12.595 1.00 21.05 433 ALA A CA 1
ATOM 3538 C C . ALA B 2 439 ? 7.833 -31.955 -13.326 1.00 22.74 433 ALA A C 1
ATOM 3539 O O . ALA B 2 439 ? 7.427 -31.171 -14.213 1.00 21.06 433 ALA A O 1
ATOM 3541 N N . SER B 2 440 ? 7.161 -33.075 -12.989 1.00 17.50 434 SER A N 1
ATOM 3542 C CA . SER B 2 440 ? 5.859 -33.365 -13.578 1.00 20.45 434 SER A CA 1
ATOM 3543 C C . SER B 2 440 ? 4.834 -32.306 -13.191 1.00 26.69 434 SER A C 1
ATOM 3544 O O . SER B 2 440 ? 3.992 -31.912 -14.015 1.00 33.93 434 SER A O 1
ATOM 3547 N N . LEU B 2 441 ? 4.893 -31.835 -11.946 1.00 21.65 435 LEU A N 1
ATOM 3548 C CA . LEU B 2 441 ? 3.975 -30.800 -11.484 1.00 23.69 435 LEU A CA 1
ATOM 3549 C C . LEU B 2 441 ? 4.226 -29.495 -12.230 1.00 23.87 435 LEU A C 1
ATOM 3550 O O . LEU B 2 441 ? 3.273 -28.839 -12.692 1.00 23.26 435 LEU A O 1
ATOM 3555 N N . LEU B 2 442 ? 5.495 -29.109 -12.347 1.00 20.52 436 LEU A N 1
ATOM 3556 C CA . LEU B 2 442 ? 5.858 -27.904 -13.093 1.00 22.18 436 LEU A CA 1
ATOM 3557 C C . LEU B 2 442 ? 5.354 -27.960 -14.533 1.00 22.53 436 LEU A C 1
ATOM 3558 O O . LEU B 2 442 ? 4.818 -26.959 -15.050 1.00 21.74 436 LEU A O 1
ATOM 3563 N N . LEU B 2 443 ? 5.468 -29.131 -15.182 1.00 21.60 437 LEU A N 1
ATOM 3564 C CA . LEU B 2 443 ? 4.946 -29.271 -16.538 1.00 19.35 437 LEU A CA 1
ATOM 3565 C C . LEU B 2 443 ? 3.449 -28.987 -16.612 1.00 24.27 437 LEU A C 1
ATOM 3566 O O . LEU B 2 443 ? 2.970 -28.474 -17.622 1.00 23.18 437 LEU A O 1
ATOM 3571 N N . LYS B 2 444 ? 2.685 -29.333 -15.570 1.00 18.01 438 LYS A N 1
ATOM 3572 C CA . LYS B 2 444 ? 1.252 -29.112 -15.573 1.00 22.39 438 LYS A CA 1
ATOM 3573 C C . LYS B 2 444 ? 0.867 -27.643 -15.360 1.00 24.33 438 LYS A C 1
ATOM 3574 O O . LYS B 2 444 ? -0.331 -27.339 -15.404 1.00 26.97 438 LYS A O 1
ATOM 3580 N N . THR B 2 445 ? 1.825 -26.739 -15.114 1.00 20.69 439 THR A N 1
ATOM 3581 C CA . THR B 2 445 ? 1.465 -25.344 -14.913 1.00 21.39 439 THR A CA 1
ATOM 3582 C C . THR B 2 445 ? 1.523 -24.533 -16.215 1.00 24.85 439 THR A C 1
ATOM 3583 O O . THR B 2 445 ? 1.245 -23.328 -16.197 1.00 21.49 439 THR A O 1
ATOM 3587 N N . TYR B 2 446 ? 1.861 -25.169 -17.331 1.00 18.80 440 TYR A N 1
ATOM 3588 C CA . TYR B 2 446 ? 1.874 -24.490 -18.623 1.00 19.73 440 TYR A CA 1
ATOM 3589 C C . TYR B 2 446 ? 0.524 -24.558 -19.305 1.00 21.61 440 TYR A C 1
ATOM 3590 O O . TYR B 2 446 ? -0.231 -25.534 -19.172 1.00 22.64 440 TYR A O 1
ATOM 3599 N N . LYS B 2 447 ? 0.217 -23.491 -20.056 1.00 21.21 441 LYS A N 1
ATOM 3600 C CA . LYS B 2 447 ? -1.076 -23.376 -20.703 1.00 26.69 441 LYS A CA 1
ATOM 3601 C C . LYS B 2 447 ? -1.186 -24.207 -21.974 1.00 26.57 441 LYS A C 1
ATOM 3602 O O . LYS B 2 447 ? -2.298 -24.394 -22.479 1.00 29.60 441 LYS A O 1
ATOM 3608 N N . THR B 2 448 ? -0.069 -24.685 -22.529 1.00 24.05 442 THR A N 1
ATOM 3609 C CA . THR B 2 448 ? -0.096 -25.634 -23.629 1.00 26.02 442 THR A CA 1
ATOM 3610 C C . THR B 2 448 ? 0.803 -26.822 -23.295 1.00 24.98 442 THR A C 1
ATOM 3611 O O . THR B 2 448 ? 1.603 -26.779 -22.364 1.00 28.73 442 THR A O 1
ATOM 3615 N N . THR B 2 449 ? 0.637 -27.898 -24.055 1.00 27.35 443 THR A N 1
ATOM 3616 C CA . THR B 2 449 ? 1.481 -29.075 -23.914 1.00 25.48 443 THR A CA 1
ATOM 3617 C C . THR B 2 449 ? 2.589 -29.072 -24.969 1.00 24.74 443 THR A C 1
ATOM 3618 O O . THR B 2 449 ? 2.514 -28.366 -25.986 1.00 21.56 443 THR A O 1
ATOM 3622 N N . ILE B 2 450 ? 3.601 -29.917 -24.728 1.00 23.74 444 ILE A N 1
ATOM 3623 C CA . ILE B 2 450 ? 4.653 -30.121 -25.729 1.00 23.15 444 ILE A CA 1
ATOM 3624 C C . ILE B 2 450 ? 4.050 -30.502 -27.091 1.00 23.56 444 ILE A C 1
ATOM 3625 O O . ILE B 2 450 ? 4.397 -29.926 -28.124 1.00 22.97 444 ILE A O 1
ATOM 3630 N N . GLU B 2 451 ? 3.117 -31.458 -27.106 1.00 25.07 445 GLU A N 1
ATOM 3631 C CA . GLU B 2 451 ? 2.522 -31.911 -28.341 1.00 28.37 445 GLU A CA 1
ATOM 3632 C C . GLU B 2 451 ? 1.810 -30.766 -29.062 1.00 28.51 445 GLU A C 1
ATOM 3633 O O . GLU B 2 451 ? 1.915 -30.629 -30.292 1.00 24.92 445 GLU A O 1
ATOM 3639 N N . GLU B 2 452 ? 1.105 -29.920 -28.305 1.00 27.78 446 GLU A N 1
ATOM 3640 C CA . GLU B 2 452 ? 0.399 -28.787 -28.902 1.00 28.35 446 GLU A CA 1
ATOM 3641 C C . GLU B 2 452 ? 1.358 -27.773 -29.502 1.00 23.64 446 GLU A C 1
ATOM 3642 O O . GLU B 2 452 ? 1.103 -27.247 -30.602 1.00 26.26 446 GLU A O 1
ATOM 3648 N N . ASP B 2 453 ? 2.468 -27.481 -28.803 1.00 20.26 447 ASP A N 1
ATOM 3649 C CA . ASP B 2 453 ? 3.454 -26.541 -29.315 1.00 19.31 447 ASP A CA 1
ATOM 3650 C C . ASP B 2 453 ? 4.079 -27.049 -30.608 1.00 21.29 447 ASP A C 1
ATOM 3651 O O . ASP B 2 453 ? 4.271 -26.289 -31.569 1.00 20.30 447 ASP A O 1
ATOM 3656 N N . LYS B 2 454 ? 4.403 -28.342 -30.649 1.00 18.77 448 LYS A N 1
ATOM 3657 C CA . LYS B 2 454 ? 4.937 -28.933 -31.873 1.00 19.26 448 LYS A CA 1
ATOM 3658 C C . LYS B 2 454 ? 3.937 -28.831 -33.020 1.00 19.90 448 LYS A C 1
ATOM 3659 O O . LYS B 2 454 ? 4.321 -28.568 -34.174 1.00 23.37 448 LYS A O 1
ATOM 3665 N N . SER B 2 455 ? 2.648 -29.044 -32.729 1.00 21.54 449 SER A N 1
ATOM 3666 C CA . SER B 2 455 ? 1.649 -28.884 -33.765 1.00 23.19 449 SER A CA 1
ATOM 3667 C C . SER B 2 455 ? 1.611 -27.442 -34.262 1.00 25.65 449 SER A C 1
ATOM 3668 O O . SER B 2 455 ? 1.477 -27.206 -35.464 1.00 29.02 449 SER A O 1
ATOM 3671 N N . VAL B 2 456 ? 1.699 -26.472 -33.355 1.00 21.79 450 VAL A N 1
ATOM 3672 C CA . VAL B 2 456 ? 1.703 -25.067 -33.758 1.00 23.66 450 VAL A CA 1
ATOM 3673 C C . VAL B 2 456 ? 2.845 -24.790 -34.727 1.00 27.04 450 VAL A C 1
ATOM 3674 O O . VAL B 2 456 ? 2.663 -24.172 -35.784 1.00 24.19 450 VAL A O 1
ATOM 3678 N N . LEU B 2 457 ? 4.058 -25.206 -34.367 1.00 21.39 451 LEU A N 1
ATOM 3679 C CA . LEU B 2 457 ? 5.209 -24.935 -35.205 1.00 20.51 451 LEU A CA 1
ATOM 3680 C C . LEU B 2 457 ? 5.084 -25.634 -36.555 1.00 24.79 451 LEU A C 1
ATOM 3681 O O . LEU B 2 457 ? 5.565 -25.117 -37.571 1.00 30.21 451 LEU A O 1
ATOM 3686 N N . LYS B 2 458 ? 4.428 -26.804 -36.591 1.00 23.24 452 LYS A N 1
ATOM 3687 C CA . LYS B 2 458 ? 4.321 -27.535 -37.850 1.00 25.44 452 LYS A CA 1
ATOM 3688 C C . LYS B 2 458 ? 3.193 -27.013 -38.723 1.00 26.40 452 LYS A C 1
ATOM 3689 O O . LYS B 2 458 ? 3.302 -27.029 -39.964 1.00 30.01 452 LYS A O 1
ATOM 3695 N N . ASN B 2 459 ? 2.088 -26.583 -38.121 1.00 30.17 453 ASN A N 1
ATOM 3696 C CA . ASN B 2 459 ? 0.843 -26.368 -38.876 1.00 31.81 453 ASN A CA 1
ATOM 3697 C C . ASN B 2 459 ? 0.445 -24.894 -39.020 1.00 32.43 453 ASN A C 1
ATOM 3698 O O . ASN B 2 459 ? -0.559 -24.595 -39.679 1.00 36.81 453 ASN A O 1
ATOM 3703 N N . HIS B 2 460 ? 1.199 -23.973 -38.433 1.00 22.62 454 HIS A N 1
ATOM 3704 C CA . HIS B 2 460 ? 0.975 -22.546 -38.566 1.00 21.63 454 HIS A CA 1
ATOM 3705 C C . HIS B 2 460 ? 2.184 -21.895 -39.233 1.00 23.54 454 HIS A C 1
ATOM 3706 O O . HIS B 2 460 ? 3.323 -22.345 -39.069 1.00 24.35 454 HIS A O 1
ATOM 3713 N N . ASP B 2 461 ? 1.943 -20.799 -39.956 1.00 18.72 455 ASP A N 1
ATOM 3714 C CA . ASP B 2 461 ? 3.022 -20.008 -40.565 1.00 16.19 455 ASP A CA 1
ATOM 3715 C C . ASP B 2 461 ? 3.289 -18.785 -39.723 1.00 16.90 455 ASP A C 1
ATOM 3716 O O . ASP B 2 461 ? 2.384 -17.979 -39.479 1.00 17.01 455 ASP A O 1
ATOM 3721 N N . LEU B 2 462 ? 4.521 -18.668 -39.217 1.00 16.39 456 LEU A N 1
ATOM 3722 C CA . LEU B 2 462 ? 4.805 -17.749 -38.119 1.00 17.21 456 LEU A CA 1
ATOM 3723 C C . LEU B 2 462 ? 5.944 -16.812 -38.471 1.00 12.28 456 LEU A C 1
ATOM 3724 O O . LEU B 2 462 ? 6.783 -17.136 -39.309 1.00 14.24 456 LEU A O 1
ATOM 3729 N N . SER B 2 463 ? 5.964 -15.639 -37.834 1.00 13.23 457 SER A N 1
ATOM 3730 C CA . SER B 2 463 ? 7.074 -14.724 -37.931 1.00 16.33 457 SER A CA 1
ATOM 3731 C C . SER B 2 463 ? 8.272 -15.254 -37.147 1.00 14.23 457 SER A C 1
ATOM 3732 O O . SER B 2 463 ? 8.122 -16.155 -36.298 1.00 12.89 457 SER A O 1
ATOM 3735 N N . VAL B 2 464 ? 9.447 -14.681 -37.410 1.00 15.35 458 VAL A N 1
ATOM 3736 C CA . VAL B 2 464 ? 10.649 -15.050 -36.649 1.00 12.44 458 VAL A CA 1
ATOM 3737 C C . VAL B 2 464 ? 10.391 -14.855 -35.158 1.00 14.03 458 VAL A C 1
ATOM 3738 O O . VAL B 2 464 ? 10.708 -15.709 -34.324 1.00 13.30 458 VAL A O 1
ATOM 3742 N N . ARG B 2 465 ? 9.837 -13.694 -34.799 1.00 12.76 459 ARG A N 1
ATOM 3743 C CA . ARG B 2 465 ? 9.608 -13.370 -33.391 1.00 12.87 459 ARG A CA 1
ATOM 3744 C C . ARG B 2 465 ? 8.633 -14.331 -32.743 1.00 13.13 459 ARG A C 1
ATOM 3745 O O . ARG B 2 465 ? 8.870 -14.751 -31.584 1.00 12.76 459 ARG A O 1
ATOM 3753 N N . ALA B 2 466 ? 7.520 -14.666 -33.432 1.00 11.72 460 ALA A N 1
ATOM 3754 C CA . ALA B 2 466 ? 6.560 -15.616 -32.860 1.00 14.95 460 ALA A CA 1
ATOM 3755 C C . ALA B 2 466 ? 7.212 -16.986 -32.656 1.00 13.34 460 ALA A C 1
ATOM 3756 O O . ALA B 2 466 ? 7.000 -17.652 -31.617 1.00 14.92 460 ALA A O 1
ATOM 3758 N N . LYS B 2 467 ? 8.033 -17.409 -33.631 1.00 12.68 461 LYS A N 1
ATOM 3759 C CA . LYS B 2 467 ? 8.731 -18.691 -33.487 1.00 16.35 461 LYS A CA 1
ATOM 3760 C C . LYS B 2 467 ? 9.690 -18.667 -32.309 1.00 15.42 461 LYS A C 1
ATOM 3761 O O . LYS B 2 467 ? 9.836 -19.678 -31.594 1.00 18.62 461 LYS A O 1
ATOM 3767 N N . MET B 2 468 ? 10.342 -17.531 -32.070 1.00 13.00 462 MET A N 1
ATOM 3768 C CA . MET B 2 468 ? 11.204 -17.414 -30.895 1.00 13.90 462 MET A CA 1
ATOM 3769 C C . MET B 2 468 ? 10.420 -17.671 -29.628 1.00 16.93 462 MET A C 1
ATOM 3770 O O . MET B 2 468 ? 10.877 -18.404 -28.735 1.00 16.56 462 MET A O 1
ATOM 3775 N N . ALA B 2 469 ? 9.211 -17.086 -29.534 1.00 14.01 463 ALA A N 1
ATOM 3776 C CA . ALA B 2 469 ? 8.402 -17.222 -28.321 1.00 13.12 463 ALA A CA 1
ATOM 3777 C C . ALA B 2 469 ? 7.889 -18.641 -28.159 1.00 12.57 463 ALA A C 1
ATOM 3778 O O . ALA B 2 469 ? 7.971 -19.206 -27.054 1.00 15.16 463 ALA A O 1
ATOM 3780 N N . ILE B 2 470 ? 7.415 -19.248 -29.245 1.00 13.16 464 ILE A N 1
ATOM 3781 C CA . ILE B 2 470 ? 6.872 -20.602 -29.158 1.00 16.05 464 ILE A CA 1
ATOM 3782 C C . ILE B 2 470 ? 7.975 -21.628 -28.893 1.00 14.16 464 ILE A C 1
ATOM 3783 O O . ILE B 2 470 ? 7.793 -22.581 -28.105 1.00 13.47 464 ILE A O 1
ATOM 3788 N N . LYS B 2 471 ? 9.114 -21.471 -29.545 1.00 13.38 465 LYS A N 1
ATOM 3789 C CA . LYS B 2 471 ? 10.218 -22.373 -29.272 1.00 14.67 465 LYS A CA 1
ATOM 3790 C C . LYS B 2 471 ? 10.731 -22.233 -27.854 1.00 13.92 465 LYS A C 1
ATOM 3791 O O . LYS B 2 471 ? 11.172 -23.228 -27.252 1.00 16.77 465 LYS A O 1
ATOM 3797 N N . LEU B 2 472 ? 10.723 -21.020 -27.305 1.00 13.29 466 LEU A N 1
ATOM 3798 C CA . LEU B 2 472 ? 11.127 -20.813 -25.904 1.00 17.07 466 LEU A CA 1
ATOM 3799 C C . LEU B 2 472 ? 10.184 -21.538 -24.940 1.00 22.18 466 LEU A C 1
ATOM 3800 O O . LEU B 2 472 ? 10.638 -22.253 -24.033 1.00 16.09 466 LEU A O 1
ATOM 3805 N N . ARG B 2 473 ? 8.866 -21.412 -25.126 1.00 15.98 467 ARG A N 1
ATOM 3806 C CA . ARG B 2 473 ? 7.971 -22.107 -24.205 1.00 21.35 467 ARG A CA 1
ATOM 3807 C C . ARG B 2 473 ? 8.033 -23.618 -24.390 1.00 18.94 467 ARG A C 1
ATOM 3808 O O . ARG B 2 473 ? 7.889 -24.372 -23.413 1.00 18.57 467 ARG A O 1
ATOM 3816 N N . LEU B 2 474 ? 8.210 -24.087 -25.622 1.00 15.01 468 LEU A N 1
ATOM 3817 C CA . LEU B 2 474 ? 8.409 -25.503 -25.876 1.00 16.18 468 LEU A CA 1
ATOM 3818 C C . LEU B 2 474 ? 9.679 -25.971 -25.170 1.00 16.09 468 LEU A C 1
ATOM 3819 O O . LEU B 2 474 ? 9.712 -27.052 -24.586 1.00 18.13 468 LEU A O 1
ATOM 3824 N N . GLY B 2 475 ? 10.748 -25.192 -25.284 1.00 17.01 469 GLY A N 1
ATOM 3825 C CA . GLY B 2 475 ? 12.034 -25.596 -24.719 1.00 20.17 469 GLY A CA 1
ATOM 3826 C C . GLY B 2 475 ? 11.985 -25.755 -23.219 1.00 21.49 469 GLY A C 1
ATOM 3827 O O . GLY B 2 475 ? 12.591 -26.675 -22.675 1.00 19.23 469 GLY A O 1
ATOM 3828 N N . GLU B 2 476 ? 11.293 -24.843 -22.537 1.00 17.42 470 GLU A N 1
ATOM 3829 C CA . GLU B 2 476 ? 11.129 -24.951 -21.090 1.00 18.40 470 GLU A CA 1
ATOM 3830 C C . GLU B 2 476 ? 10.516 -26.311 -20.745 1.00 20.02 470 GLU A C 1
ATOM 3831 O O . GLU B 2 476 ? 11.028 -27.043 -19.884 1.00 19.32 470 GLU A O 1
ATOM 3837 N N . LYS B 2 477 ? 9.436 -26.682 -21.444 1.00 17.77 471 LYS A N 1
ATOM 3838 C CA . LYS B 2 477 ? 8.748 -27.941 -21.171 1.00 19.51 471 LYS A CA 1
ATOM 3839 C C . LYS B 2 477 ? 9.605 -29.148 -21.548 1.00 25.32 471 LYS A C 1
ATOM 3840 O O . LYS B 2 477 ? 9.591 -30.177 -20.860 1.00 19.08 471 LYS A O 1
ATOM 3846 N N . GLU B 2 478 ? 10.342 -29.069 -22.658 1.00 19.33 472 GLU A N 1
ATOM 3847 C CA . GLU B 2 478 ? 11.171 -30.213 -23.041 1.00 20.54 472 GLU A CA 1
ATOM 3848 C C . GLU B 2 478 ? 12.244 -30.504 -21.979 1.00 17.54 472 GLU A C 1
ATOM 3849 O O . GLU B 2 478 ? 12.597 -31.673 -21.756 1.00 22.15 472 GLU A O 1
ATOM 3855 N N . ILE B 2 479 ? 12.779 -29.472 -21.346 1.00 15.90 473 ILE A N 1
ATOM 3856 C CA . ILE B 2 479 ? 13.752 -29.682 -20.271 1.00 16.84 473 ILE A CA 1
ATOM 3857 C C . ILE B 2 479 ? 13.084 -30.346 -19.070 1.00 22.16 473 ILE A C 1
ATOM 3858 O O . ILE B 2 479 ? 13.663 -31.252 -18.453 1.00 21.95 473 ILE A O 1
ATOM 3863 N N . LEU B 2 480 ? 11.877 -29.902 -18.713 1.00 19.93 474 LEU A N 1
ATOM 3864 C CA . LEU B 2 480 ? 11.152 -30.536 -17.610 1.00 19.14 474 LEU A CA 1
ATOM 3865 C C . LEU B 2 480 ? 10.849 -31.988 -17.941 1.00 21.12 474 LEU A C 1
ATOM 3866 O O . LEU B 2 480 ? 11.008 -32.876 -17.086 1.00 19.74 474 LEU A O 1
ATOM 3871 N N . GLU B 2 481 ? 10.406 -32.254 -19.182 1.00 20.76 475 GLU A N 1
ATOM 3872 C CA . GLU B 2 481 ? 10.074 -33.608 -19.584 1.00 21.54 475 GLU A CA 1
ATOM 3873 C C . GLU B 2 481 ? 11.305 -34.509 -19.568 1.00 24.47 475 GLU A C 1
ATOM 3874 O O . GLU B 2 481 ? 11.225 -35.684 -19.168 1.00 24.82 475 GLU A O 1
ATOM 3880 N N . LYS B 2 482 ? 12.446 -33.986 -20.006 1.00 21.33 476 LYS A N 1
ATOM 3881 C CA . LYS B 2 482 ? 13.682 -34.760 -19.940 1.00 24.88 476 LYS A CA 1
ATOM 3882 C C . LYS B 2 482 ? 14.039 -35.089 -18.492 1.00 24.63 476 LYS A C 1
ATOM 3883 O O . LYS B 2 482 ? 14.502 -36.199 -18.206 1.00 27.42 476 LYS A O 1
ATOM 3889 N N . ALA B 2 483 ? 13.835 -34.135 -17.578 1.00 23.13 477 ALA A N 1
ATOM 3890 C CA . ALA B 2 483 ? 14.107 -34.370 -16.159 1.00 22.97 477 ALA A CA 1
ATOM 3891 C C . ALA B 2 483 ? 13.183 -35.438 -15.588 1.00 26.08 477 ALA A C 1
ATOM 3892 O O . ALA B 2 483 ? 13.629 -36.279 -14.797 1.00 23.88 477 ALA A O 1
ATOM 3894 N N . VAL B 2 484 ? 11.894 -35.400 -15.944 1.00 22.80 478 VAL A N 1
ATOM 3895 C CA . VAL B 2 484 ? 10.971 -36.456 -15.532 1.00 23.16 478 VAL A CA 1
ATOM 3896 C C . VAL B 2 484 ? 11.490 -37.831 -15.962 1.00 29.06 478 VAL A C 1
ATOM 3897 O O . VAL B 2 484 ? 11.537 -38.792 -15.165 1.00 26.14 478 VAL A O 1
ATOM 3901 N N . LYS B 2 485 ? 11.886 -37.954 -17.235 1.00 20.03 479 LYS A N 1
ATOM 3902 C CA . LYS B 2 485 ? 12.309 -39.257 -17.735 1.00 23.43 479 LYS A CA 1
ATOM 3903 C C . LYS B 2 485 ? 13.603 -39.705 -17.077 1.00 25.11 479 LYS A C 1
ATOM 3904 O O . LYS B 2 485 ? 13.766 -40.897 -16.756 1.00 29.04 479 LYS A O 1
ATOM 3910 N N A SER B 2 486 ? 14.538 -38.773 -16.860 0.33 23.33 480 SER A N 1
ATOM 3911 N N B SER B 2 486 ? 14.549 -38.779 -16.908 0.67 24.07 480 SER A N 1
ATOM 3912 C CA A SER B 2 486 ? 15.814 -39.139 -16.246 0.33 23.34 480 SER A CA 1
ATOM 3913 C CA B SER B 2 486 ? 15.807 -39.117 -16.241 0.67 23.42 480 SER A CA 1
ATOM 3914 C C A SER B 2 486 ? 15.643 -39.473 -14.767 0.33 22.85 480 SER A C 1
ATOM 3915 C C B SER B 2 486 ? 15.565 -39.531 -14.794 0.67 23.02 480 SER A C 1
ATOM 3916 O O A SER B 2 486 ? 16.296 -40.388 -14.253 0.33 22.75 480 SER A O 1
ATOM 3917 O O B SER B 2 486 ? 16.077 -40.558 -14.335 0.67 23.31 480 SER A O 1
ATOM 3922 N N . ALA B 2 487 ? 14.773 -38.744 -14.064 1.00 21.46 481 ALA A N 1
ATOM 3923 C CA . ALA B 2 487 ? 14.509 -39.068 -12.668 1.00 22.29 481 ALA A CA 1
ATOM 3924 C C . ALA B 2 487 ? 13.863 -40.434 -12.565 1.00 25.42 481 ALA A C 1
ATOM 3925 O O . ALA B 2 487 ? 14.147 -41.192 -11.627 1.00 26.25 481 ALA A O 1
ATOM 3927 N N . ALA B 2 488 ? 12.977 -40.766 -13.516 1.00 21.97 482 ALA A N 1
ATOM 3928 C CA . ALA B 2 488 ? 12.316 -42.067 -13.489 1.00 26.30 482 ALA A CA 1
ATOM 3929 C C . ALA B 2 488 ? 13.302 -43.206 -13.732 1.00 27.48 482 ALA A C 1
ATOM 3930 O O . ALA B 2 488 ? 13.197 -44.272 -13.108 1.00 24.91 482 ALA A O 1
ATOM 3932 N N . VAL B 2 489 ? 14.255 -43.014 -14.643 1.00 27.85 483 VAL A N 1
ATOM 3933 C CA . VAL B 2 489 ? 15.291 -44.020 -14.855 1.00 29.37 483 VAL A CA 1
ATOM 3934 C C . VAL B 2 489 ? 16.127 -44.196 -13.591 1.00 26.00 483 VAL A C 1
ATOM 3935 O O . VAL B 2 489 ? 16.433 -45.324 -13.185 1.00 29.17 483 VAL A O 1
ATOM 3939 N N . ASN B 2 490 ? 16.551 -43.080 -12.978 1.00 26.23 484 ASN A N 1
ATOM 3940 C CA . ASN B 2 490 ? 17.362 -43.159 -11.757 1.00 24.87 484 ASN A CA 1
ATOM 3941 C C . ASN B 2 490 ? 16.589 -43.812 -10.615 1.00 30.15 484 ASN A C 1
ATOM 3942 O O . ASN B 2 490 ? 17.130 -44.662 -9.896 1.00 30.26 484 ASN A O 1
ATOM 3947 N N . ARG B 2 491 ? 15.325 -43.431 -10.439 1.00 27.28 485 ARG A N 1
ATOM 3948 C CA . ARG B 2 491 ? 14.500 -44.026 -9.398 1.00 29.12 485 ARG A CA 1
ATOM 3949 C C . ARG B 2 491 ? 14.453 -45.533 -9.547 1.00 31.25 485 ARG A C 1
ATOM 3950 O O . ARG B 2 491 ? 14.614 -46.261 -8.562 1.00 30.46 485 ARG A O 1
ATOM 3958 N N . GLU B 2 492 ? 14.234 -46.022 -10.776 1.00 28.79 486 GLU A N 1
ATOM 3959 C CA . GLU B 2 492 ? 14.136 -47.460 -10.997 1.00 30.22 486 GLU A CA 1
ATOM 3960 C C . GLU B 2 492 ? 15.479 -48.143 -10.791 1.00 32.71 486 GLU A C 1
ATOM 3961 O O . GLU B 2 492 ? 15.535 -49.267 -10.281 1.00 32.39 486 GLU A O 1
ATOM 3967 N N . TYR B 2 493 ? 16.575 -47.481 -11.158 1.00 27.34 487 TYR A N 1
ATOM 3968 C CA . TYR B 2 493 ? 17.896 -48.055 -10.913 1.00 29.61 487 TYR A CA 1
ATOM 3969 C C . TYR B 2 493 ? 18.135 -48.235 -9.424 1.00 28.15 487 TYR A C 1
ATOM 3970 O O . TYR B 2 493 ? 18.549 -49.308 -8.963 1.00 32.83 487 TYR A O 1
ATOM 3979 N N . TYR B 2 494 ? 17.868 -47.193 -8.648 1.00 24.77 488 TYR A N 1
ATOM 3980 C CA . TYR B 2 494 ? 18.154 -47.253 -7.209 1.00 27.11 488 TYR A CA 1
ATOM 3981 C C . TYR B 2 494 ? 17.131 -48.105 -6.460 1.00 29.17 488 TYR A C 1
ATOM 3982 O O . TYR B 2 494 ? 17.464 -48.707 -5.427 1.00 25.46 488 TYR A O 1
ATOM 3991 N N . ARG B 2 495 ? 15.906 -48.222 -6.984 1.00 31.69 489 ARG A N 1
ATOM 3992 C CA . ARG B 2 495 ? 14.949 -49.157 -6.396 1.00 33.01 489 ARG A CA 1
ATOM 3993 C C . ARG B 2 495 ? 15.455 -50.594 -6.496 1.00 35.61 489 ARG A C 1
ATOM 3994 O O . ARG B 2 495 ? 15.285 -51.395 -5.563 1.00 35.30 489 ARG A O 1
ATOM 4002 N N . GLN B 2 496 ? 16.052 -50.949 -7.638 1.00 37.07 490 GLN A N 1
ATOM 4003 C CA . GLN B 2 496 ? 16.585 -52.293 -7.813 1.00 38.19 490 GLN A CA 1
ATOM 4004 C C . GLN B 2 496 ? 17.775 -52.541 -6.895 1.00 36.03 490 GLN A C 1
ATOM 4005 O O . GLN B 2 496 ? 17.905 -53.633 -6.334 1.00 38.22 490 GLN A O 1
ATOM 4011 N N . GLN B 2 497 ? 18.654 -51.544 -6.725 1.00 34.65 491 GLN A N 1
ATOM 4012 C CA . GLN B 2 497 ? 19.770 -51.711 -5.797 1.00 33.57 491 GLN A CA 1
ATOM 4013 C C . GLN B 2 497 ? 19.256 -51.941 -4.381 1.00 37.66 491 GLN A C 1
ATOM 4014 O O . GLN B 2 497 ? 19.826 -52.725 -3.617 1.00 36.84 491 GLN A O 1
ATOM 4020 N N . MET B 2 498 ? 18.184 -51.243 -4.012 1.00 34.12 492 MET A N 1
ATOM 4021 C CA . MET B 2 498 ? 17.597 -51.396 -2.686 1.00 39.52 492 MET A CA 1
ATOM 4022 C C . MET B 2 498 ? 16.932 -52.759 -2.543 1.00 45.78 492 MET A C 1
ATOM 4023 O O . MET B 2 498 ? 17.034 -53.393 -1.488 1.00 46.16 492 MET A O 1
ATOM 4028 N N . GLU B 2 499 ? 16.248 -53.219 -3.595 1.00 44.54 493 GLU A N 1
ATOM 4029 C CA . GLU B 2 499 ? 15.634 -54.546 -3.588 1.00 53.40 493 GLU A CA 1
ATOM 4030 C C . GLU B 2 499 ? 16.687 -55.636 -3.431 1.00 59.88 493 GLU A C 1
ATOM 4031 O O . GLU B 2 499 ? 16.499 -56.585 -2.661 1.00 64.69 493 GLU A O 1
ATOM 4037 N N . GLU B 2 500 ? 17.802 -55.517 -4.151 1.00 57.35 494 GLU A N 1
ATOM 4038 C CA . GLU B 2 500 ? 18.901 -56.464 -4.032 1.00 58.76 494 GLU A CA 1
ATOM 4039 C C . GLU B 2 500 ? 19.769 -56.209 -2.809 1.00 61.80 494 GLU A C 1
ATOM 4040 O O . GLU B 2 500 ? 20.642 -57.030 -2.509 1.00 67.10 494 GLU A O 1
ATOM 4046 N N . LYS B 2 501 ? 19.543 -55.112 -2.089 1.00 59.00 495 LYS A N 1
ATOM 4047 C CA . LYS B 2 501 ? 20.336 -54.755 -0.912 1.00 56.33 495 LYS A CA 1
ATOM 4048 C C . LYS B 2 501 ? 21.828 -54.778 -1.236 1.00 52.69 495 LYS A C 1
ATOM 4049 O O . LYS B 2 501 ? 22.657 -55.223 -0.436 1.00 49.61 495 LYS A O 1
ATOM 4055 N N . ALA B 2 502 ? 22.169 -54.269 -2.421 1.00 48.16 496 ALA A N 1
ATOM 4056 C CA . ALA B 2 502 ? 23.550 -54.261 -2.876 1.00 42.92 496 ALA A CA 1
ATOM 4057 C C . ALA B 2 502 ? 24.421 -53.470 -1.904 1.00 38.75 496 ALA A C 1
ATOM 4058 O O . ALA B 2 502 ? 23.937 -52.553 -1.217 1.00 40.06 496 ALA A O 1
ATOM 4060 N N . PRO B 2 503 ? 25.708 -53.814 -1.798 1.00 41.92 497 PRO A N 1
ATOM 4061 C CA . PRO B 2 503 ? 26.605 -53.017 -0.950 1.00 45.08 497 PRO A CA 1
ATOM 4062 C C . PRO B 2 503 ? 26.779 -51.615 -1.519 1.00 47.05 497 PRO A C 1
ATOM 4063 O O . PRO B 2 503 ? 26.949 -51.433 -2.725 1.00 48.57 497 PRO A O 1
ATOM 4067 N N . LEU B 2 504 ? 26.720 -50.627 -0.635 1.00 45.26 498 LEU A N 1
ATOM 4068 C CA . LEU B 2 504 ? 26.897 -49.243 -1.042 1.00 44.45 498 LEU A CA 1
ATOM 4069 C C . LEU B 2 504 ? 28.332 -49.003 -1.507 1.00 44.82 498 LEU A C 1
ATOM 4070 O O . LEU B 2 504 ? 29.276 -49.529 -0.910 1.00 40.57 498 LEU A O 1
ATOM 4075 N N . PRO B 2 505 ? 28.531 -48.209 -2.557 1.00 43.31 499 PRO A N 1
ATOM 4076 C CA . PRO B 2 505 ? 29.884 -47.721 -2.855 1.00 48.39 499 PRO A CA 1
ATOM 4077 C C . PRO B 2 505 ? 30.433 -46.910 -1.691 1.00 55.11 499 PRO A C 1
ATOM 4078 O O . PRO B 2 505 ? 29.699 -46.200 -1.000 1.00 56.40 499 PRO A O 1
ATOM 4082 N N . LYS B 2 506 ? 31.740 -47.025 -1.479 1.00 56.80 500 LYS A N 1
ATOM 4083 C CA . LYS B 2 506 ? 32.454 -46.245 -0.476 1.00 54.78 500 LYS A CA 1
ATOM 4084 C C . LYS B 2 506 ? 33.582 -45.493 -1.166 1.00 51.87 500 LYS A C 1
ATOM 4085 O O . LYS B 2 506 ? 34.340 -46.085 -1.936 1.00 49.96 500 LYS A O 1
ATOM 4091 N N . TYR B 2 507 ? 33.683 -44.197 -0.898 1.00 51.58 501 TYR A N 1
ATOM 4092 C CA . TYR B 2 507 ? 34.762 -43.392 -1.454 1.00 56.03 501 TYR A CA 1
ATOM 4093 C C . TYR B 2 507 ? 36.057 -43.683 -0.701 1.00 59.34 501 TYR A C 1
ATOM 4094 O O . TYR B 2 507 ? 36.089 -43.636 0.532 1.00 60.62 501 TYR A O 1
ATOM 4103 N N . GLU B 2 508 ? 37.115 -43.992 -1.446 1.00 61.78 502 GLU A N 1
ATOM 4104 C CA . GLU B 2 508 ? 38.403 -44.326 -0.849 1.00 63.32 502 GLU A CA 1
ATOM 4105 C C . GLU B 2 508 ? 39.453 -43.279 -1.209 1.00 60.07 502 GLU A C 1
ATOM 4106 O O . GLU B 2 508 ? 39.788 -43.108 -2.382 1.00 57.78 502 GLU A O 1
ATOM 4112 N N . THR C 1 1 ? -12.960 -21.050 -68.215 1.00 67.13 66 THR Z N 1
ATOM 4113 C CA . THR C 1 1 ? -12.896 -20.666 -66.808 1.00 62.17 66 THR Z CA 1
ATOM 4114 C C . THR C 1 1 ? -12.885 -19.140 -66.672 1.00 53.75 66 THR Z C 1
ATOM 4115 O O . THR C 1 1 ? -13.821 -18.468 -67.114 1.00 56.69 66 THR Z O 1
ATOM 4119 N N . LEU C 1 2 ? -11.838 -18.595 -66.063 1.00 48.97 67 LEU Z N 1
ATOM 4120 C CA . LEU C 1 2 ? -11.786 -17.161 -65.817 1.00 42.34 67 LEU Z CA 1
ATOM 4121 C C . LEU C 1 2 ? -11.708 -16.401 -67.132 1.00 39.50 67 LEU Z C 1
ATOM 4122 O O . LEU C 1 2 ? -10.816 -16.636 -67.950 1.00 39.09 67 LEU Z O 1
ATOM 4127 N N . LYS C 1 3 ? -12.632 -15.462 -67.323 1.00 39.99 68 LYS Z N 1
ATOM 4128 C CA . LYS C 1 3 ? -12.632 -14.673 -68.558 1.00 42.74 68 LYS Z CA 1
ATOM 4129 C C . LYS C 1 3 ? -11.447 -13.708 -68.591 1.00 35.77 68 LYS Z C 1
ATOM 4130 O O . LYS C 1 3 ? -10.858 -13.460 -69.652 1.00 37.38 68 LYS Z O 1
ATOM 4136 N N . TYR C 1 4 ? -11.070 -13.164 -67.437 1.00 29.88 69 TYR Z N 1
ATOM 4137 C CA . TYR C 1 4 ? -9.980 -12.196 -67.344 1.00 30.26 69 TYR Z CA 1
ATOM 4138 C C . TYR C 1 4 ? -9.030 -12.607 -66.216 1.00 26.33 69 TYR Z C 1
ATOM 4139 O O . TYR C 1 4 ? -8.968 -11.953 -65.173 1.00 26.54 69 TYR Z O 1
ATOM 4148 N N . PRO C 1 5 ? -8.255 -13.670 -66.412 1.00 27.65 70 PRO Z N 1
ATOM 4149 C CA . PRO C 1 5 ? -7.330 -14.102 -65.356 1.00 26.04 70 PRO Z CA 1
ATOM 4150 C C . PRO C 1 5 ? -6.278 -13.034 -65.078 1.00 22.34 70 PRO Z C 1
ATOM 4151 O O . PRO C 1 5 ? -5.809 -12.341 -65.989 1.00 24.43 70 PRO Z O 1
ATOM 4155 N N . ILE C 1 6 ? -5.899 -12.929 -63.814 1.00 20.06 71 ILE Z N 1
ATOM 4156 C CA . ILE C 1 6 ? -4.926 -11.936 -63.348 1.00 20.70 71 ILE Z CA 1
ATOM 4157 C C . ILE C 1 6 ? -3.661 -12.660 -62.899 1.00 23.21 71 ILE Z C 1
ATOM 4158 O O . ILE C 1 6 ? -3.695 -13.451 -61.948 1.00 22.67 71 ILE Z O 1
ATOM 4163 N N . GLU C 1 7 ? -2.543 -12.304 -63.520 1.00 23.05 72 GLU Z N 1
ATOM 4164 C CA . GLU C 1 7 ? -1.236 -12.905 -63.271 1.00 20.59 72 GLU Z CA 1
ATOM 4165 C C . GLU C 1 7 ? -0.375 -11.927 -62.473 1.00 20.24 72 GLU Z C 1
ATOM 4166 O O . GLU C 1 7 ? 0.072 -10.892 -63.007 1.00 22.09 72 GLU Z O 1
ATOM 4172 N N . HIS C 1 8 ? -0.131 -12.273 -61.209 1.00 19.36 73 HIS Z N 1
ATOM 4173 C CA . HIS C 1 8 ? 0.653 -11.447 -60.296 1.00 17.96 73 HIS Z CA 1
ATOM 4174 C C . HIS C 1 8 ? 2.082 -11.312 -60.813 1.00 18.13 73 HIS Z C 1
ATOM 4175 O O . HIS C 1 8 ? 2.812 -12.310 -60.934 1.00 17.17 73 HIS Z O 1
ATOM 4182 N N . GLY C 1 9 ? 2.483 -10.073 -61.121 1.00 17.83 74 GLY Z N 1
ATOM 4183 C CA . GLY C 1 9 ? 3.842 -9.876 -61.654 1.00 18.75 74 GLY Z CA 1
ATOM 4184 C C . GLY C 1 9 ? 4.063 -10.329 -63.100 1.00 23.10 74 GLY Z C 1
ATOM 4185 O O . GLY C 1 9 ? 5.147 -10.776 -63.449 1.00 19.99 74 GLY Z O 1
ATOM 4186 N N . ILE C 1 10 ? 3.022 -10.279 -63.947 1.00 18.41 75 ILE Z N 1
ATOM 4187 C CA . ILE C 1 10 ? 3.145 -10.671 -65.339 1.00 20.16 75 ILE Z CA 1
ATOM 4188 C C . ILE C 1 10 ? 4.375 -10.010 -65.963 1.00 18.29 75 ILE Z C 1
ATOM 4189 O O . ILE C 1 10 ? 4.654 -8.827 -65.749 1.00 20.74 75 ILE Z O 1
ATOM 4194 N N . VAL C 1 11 ? 5.113 -10.780 -66.735 1.00 20.60 76 VAL Z N 1
ATOM 4195 C CA . VAL C 1 11 ? 6.371 -10.304 -67.305 1.00 19.73 76 VAL Z CA 1
ATOM 4196 C C . VAL C 1 11 ? 6.080 -9.353 -68.447 1.00 25.11 76 VAL Z C 1
ATOM 4197 O O . VAL C 1 11 ? 5.211 -9.625 -69.292 1.00 26.67 76 VAL Z O 1
ATOM 4201 N N . THR C 1 12 ? 6.772 -8.217 -68.450 1.00 21.87 77 THR Z N 1
ATOM 4202 C CA . THR C 1 12 ? 6.667 -7.229 -69.527 1.00 27.19 77 THR Z CA 1
ATOM 4203 C C . THR C 1 12 ? 8.035 -6.958 -70.130 1.00 28.81 77 THR Z C 1
ATOM 4204 O O . THR C 1 12 ? 9.066 -7.291 -69.539 1.00 31.12 77 THR Z O 1
ATOM 4208 N N . ASN C 1 13 ? 8.039 -6.336 -71.319 1.00 27.13 78 ASN Z N 1
ATOM 4209 C CA . ASN C 1 13 ? 9.274 -5.922 -71.952 1.00 29.16 78 ASN Z CA 1
ATOM 4210 C C . ASN C 1 13 ? 9.640 -4.513 -71.510 1.00 35.26 78 ASN Z C 1
ATOM 4211 O O . ASN C 1 13 ? 8.816 -3.597 -71.599 1.00 34.82 78 ASN Z O 1
ATOM 4216 N N . TRP C 1 14 ? 10.880 -4.345 -71.042 1.00 30.99 79 TRP Z N 1
ATOM 4217 C CA . TRP C 1 14 ? 11.399 -3.044 -70.649 1.00 32.91 79 TRP Z CA 1
ATOM 4218 C C . TRP C 1 14 ? 12.449 -2.530 -71.620 1.00 36.58 79 TRP Z C 1
ATOM 4219 O O . TRP C 1 14 ? 13.080 -1.504 -71.347 1.00 36.03 79 TRP Z O 1
ATOM 4230 N N . ASP C 1 15 ? 12.667 -3.220 -72.746 1.00 40.09 80 ASP Z N 1
ATOM 4231 C CA . ASP C 1 15 ? 13.723 -2.852 -73.676 1.00 48.06 80 ASP Z CA 1
ATOM 4232 C C . ASP C 1 15 ? 13.426 -1.506 -74.339 1.00 53.19 80 ASP Z C 1
ATOM 4233 O O . ASP C 1 15 ? 14.142 -1.078 -75.249 1.00 59.83 80 ASP Z O 1
ATOM 4238 N N . SER D 2 26 ? 27.212 20.449 -57.489 1.00 69.19 20 SER B N 1
ATOM 4239 C CA . SER D 2 26 ? 26.704 19.083 -57.434 1.00 67.09 20 SER B CA 1
ATOM 4240 C C . SER D 2 26 ? 25.647 18.824 -58.513 1.00 70.36 20 SER B C 1
ATOM 4241 O O . SER D 2 26 ? 25.674 17.776 -59.162 1.00 74.31 20 SER B O 1
ATOM 4244 N N . PRO D 2 27 ? 24.709 19.760 -58.705 1.00 66.90 21 PRO B N 1
ATOM 4245 C CA . PRO D 2 27 ? 23.752 19.587 -59.813 1.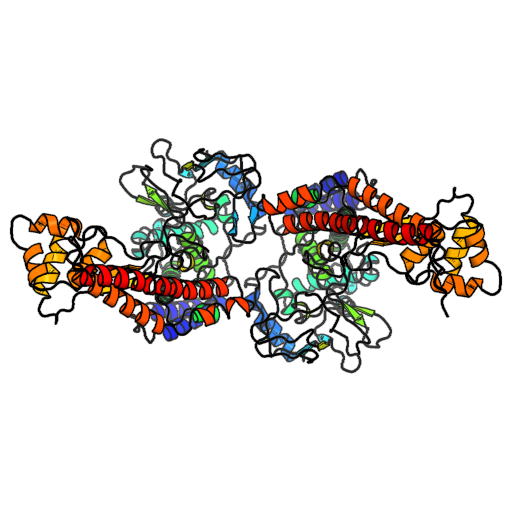00 61.28 21 PRO B CA 1
ATOM 4246 C C . PRO D 2 27 ? 24.430 19.475 -61.166 1.00 57.76 21 PRO B C 1
ATOM 4247 O O . PRO D 2 27 ? 24.023 18.648 -61.994 1.00 55.82 21 PRO B O 1
ATOM 4251 N N . LYS D 2 28 ? 25.468 20.275 -61.412 1.00 55.74 22 LYS B N 1
ATOM 4252 C CA . LYS D 2 28 ? 26.195 20.169 -62.671 1.00 54.97 22 LYS B CA 1
ATOM 4253 C C . LYS D 2 28 ? 26.910 18.826 -62.783 1.00 54.11 22 LYS B C 1
ATOM 4254 O O . LYS D 2 28 ? 26.893 18.195 -63.847 1.00 51.25 22 LYS B O 1
ATOM 4256 N N . GLU D 2 29 ? 27.526 18.363 -61.691 1.00 54.04 23 GLU B N 1
ATOM 4257 C CA . GLU D 2 29 ? 28.293 17.122 -61.739 1.00 53.58 23 GLU B CA 1
ATOM 4258 C C . GLU D 2 29 ? 27.396 15.915 -61.998 1.00 44.47 23 GLU B C 1
ATOM 4259 O O . GLU D 2 29 ? 27.764 15.025 -62.774 1.00 42.26 23 GLU B O 1
ATOM 4265 N N . ILE D 2 30 ? 26.230 15.851 -61.348 1.00 39.45 24 ILE B N 1
ATOM 4266 C CA . ILE D 2 30 ? 25.341 14.717 -61.564 1.00 38.42 24 ILE B CA 1
ATOM 4267 C C . ILE D 2 30 ? 24.825 14.718 -62.999 1.00 38.87 24 ILE B C 1
ATOM 4268 O O . ILE D 2 30 ? 24.735 13.670 -63.647 1.00 36.62 24 ILE B O 1
ATOM 4273 N N . LEU D 2 31 ? 24.472 15.891 -63.518 1.00 42.63 25 LEU B N 1
ATOM 4274 C CA . LEU D 2 31 ? 24.022 15.973 -64.901 1.00 45.25 25 LEU B CA 1
ATOM 4275 C C . LEU D 2 31 ? 25.102 15.475 -65.849 1.00 44.19 25 LEU B C 1
ATOM 4276 O O . LEU D 2 31 ? 24.801 14.806 -66.847 1.00 46.32 25 LEU B O 1
ATOM 4281 N N . ASN D 2 32 ? 26.369 15.797 -65.560 1.00 42.15 26 ASN B N 1
ATOM 4282 C CA . ASN D 2 32 ? 27.463 15.305 -66.390 1.00 39.01 26 ASN B CA 1
ATOM 4283 C C . ASN D 2 32 ? 27.575 13.790 -66.316 1.00 37.43 26 ASN B C 1
ATOM 4284 O O . ASN D 2 32 ? 27.765 13.124 -67.341 1.00 38.28 26 ASN B O 1
ATOM 4289 N N . LEU D 2 33 ? 27.469 13.225 -65.111 1.00 34.77 27 LEU B N 1
ATOM 4290 C CA . LEU D 2 33 ? 27.573 11.772 -64.977 1.00 32.90 27 LEU B CA 1
ATOM 4291 C C . LEU D 2 33 ? 26.394 11.066 -65.637 1.00 30.05 27 LEU B C 1
ATOM 4292 O O . LEU D 2 33 ? 26.561 10.001 -66.230 1.00 28.20 27 LEU B O 1
ATOM 4297 N N . THR D 2 34 ? 25.174 11.609 -65.506 1.00 29.69 28 THR B N 1
ATOM 4298 C CA . THR D 2 34 ? 24.044 10.952 -66.161 1.00 27.72 28 THR B CA 1
ATOM 4299 C C . THR D 2 34 ? 24.152 11.057 -67.676 1.00 28.86 28 THR B C 1
ATOM 4300 O O . THR D 2 34 ? 23.722 10.146 -68.387 1.00 29.85 28 THR B O 1
ATOM 4304 N N . SER D 2 35 ? 24.752 12.131 -68.191 1.00 31.31 29 SER B N 1
ATOM 4305 C CA . SER D 2 35 ? 24.989 12.208 -69.628 1.00 33.63 29 SER B CA 1
ATOM 4306 C C . SER D 2 35 ? 25.949 11.112 -70.071 1.00 32.96 29 SER B C 1
ATOM 4307 O O . SER D 2 35 ? 25.736 10.463 -71.104 1.00 34.74 29 SER B O 1
ATOM 4310 N N . GLU D 2 36 ? 27.037 10.915 -69.323 1.00 32.97 30 GLU B N 1
ATOM 4311 C CA . GLU D 2 36 ? 27.959 9.836 -69.655 1.00 34.21 30 GLU B CA 1
ATOM 4312 C C . GLU D 2 36 ? 27.267 8.485 -69.560 1.00 30.41 30 GLU B C 1
ATOM 4313 O O . GLU D 2 36 ? 27.548 7.581 -70.362 1.00 32.19 30 GLU B O 1
ATOM 4319 N N . LEU D 2 37 ? 26.368 8.331 -68.577 1.00 30.05 31 LEU B N 1
ATOM 4320 C CA . LEU D 2 37 ? 25.655 7.072 -68.404 1.00 27.56 31 LEU B CA 1
ATOM 4321 C C . LEU D 2 37 ? 24.701 6.820 -69.562 1.00 27.86 31 LEU B C 1
ATOM 4322 O O . LEU D 2 37 ? 24.608 5.693 -70.061 1.00 25.29 31 LEU B O 1
ATOM 4327 N N . LEU D 2 38 ? 23.980 7.858 -70.002 1.00 31.18 32 LEU B N 1
ATOM 4328 C CA . LEU D 2 38 ? 23.063 7.691 -71.126 1.00 30.78 32 LEU B CA 1
ATOM 4329 C C . LEU D 2 38 ? 23.817 7.316 -72.395 1.00 32.27 32 LEU B C 1
ATOM 4330 O O . LEU D 2 38 ? 23.377 6.443 -73.152 1.00 33.54 32 LEU B O 1
ATOM 4335 N N . GLN D 2 39 ? 24.951 7.969 -72.649 1.00 31.94 33 GLN B N 1
ATOM 4336 C CA . GLN D 2 39 ? 25.784 7.613 -73.793 1.00 35.36 33 GLN B CA 1
ATOM 4337 C C . GLN D 2 39 ? 26.238 6.157 -73.712 1.00 34.29 33 GLN B C 1
ATOM 4338 O O . GLN D 2 39 ? 26.206 5.425 -74.708 1.00 34.97 33 GLN B O 1
ATOM 4344 N N . LYS D 2 40 ? 26.699 5.726 -72.541 1.00 32.07 34 LYS B N 1
ATOM 4345 C CA . LYS D 2 40 ? 27.210 4.365 -72.403 1.00 34.13 34 LYS B CA 1
ATOM 4346 C C . LYS D 2 40 ? 26.106 3.331 -72.598 1.00 31.47 34 LYS B C 1
ATOM 4347 O O . LYS D 2 40 ? 26.315 2.310 -73.254 1.00 36.78 34 LYS B O 1
ATOM 4353 N N . CYS D 2 41 ? 24.913 3.603 -72.097 1.00 30.10 35 CYS B N 1
ATOM 4354 C CA . CYS D 2 41 ? 23.829 2.624 -72.110 1.00 29.34 35 CYS B CA 1
ATOM 4355 C C . CYS D 2 41 ? 22.947 2.755 -73.336 1.00 34.95 35 CYS B C 1
ATOM 4356 O O . CYS D 2 41 ? 21.975 2.002 -73.460 1.00 34.20 35 CYS B O 1
ATOM 4359 N N . SER D 2 42 ? 23.236 3.715 -74.206 1.00 30.80 36 SER B N 1
ATOM 4360 C CA . SER D 2 42 ? 22.610 3.814 -75.519 1.00 37.00 36 SER B CA 1
ATOM 4361 C C . SER D 2 42 ? 23.470 3.189 -76.600 1.00 38.08 36 SER B C 1
ATOM 4362 O O . SER D 2 42 ? 23.039 3.113 -77.756 1.00 43.68 36 SER B O 1
ATOM 4365 N N . SER D 2 43 ? 24.676 2.757 -76.255 1.00 39.52 37 SER B N 1
ATOM 4366 C CA . SER D 2 43 ? 25.583 2.204 -77.246 1.00 42.44 37 SER B CA 1
ATOM 4367 C C . SER D 2 43 ? 25.027 0.879 -77.758 1.00 43.46 37 SER B C 1
ATOM 4368 O O . SER D 2 43 ? 24.196 0.235 -77.092 1.00 40.08 37 SER B O 1
ATOM 4371 N N . PRO D 2 44 ? 25.462 0.452 -78.941 1.00 45.39 38 PRO B N 1
ATOM 4372 C CA . PRO D 2 44 ? 24.960 -0.812 -79.495 1.00 48.42 38 PRO B CA 1
ATOM 4373 C C . PRO D 2 44 ? 25.347 -2.009 -78.636 1.00 49.38 38 PRO B C 1
ATOM 4374 O O . PRO D 2 44 ? 26.209 -1.935 -77.760 1.00 44.95 38 PRO B O 1
ATOM 4378 N N . ALA D 2 45 ? 24.674 -3.123 -78.893 1.00 52.46 39 ALA B N 1
ATOM 4379 C CA . ALA D 2 45 ? 24.999 -4.367 -78.215 1.00 50.24 39 ALA B CA 1
ATOM 4380 C C . ALA D 2 45 ? 26.448 -4.729 -78.507 1.00 42.60 39 ALA B C 1
ATOM 4381 O O . ALA D 2 45 ? 26.855 -4.738 -79.671 1.00 43.68 39 ALA B O 1
ATOM 4383 N N . PRO D 2 46 ? 27.254 -5.036 -77.487 1.00 36.67 40 PRO B N 1
ATOM 4384 C CA . PRO D 2 46 ? 28.687 -5.260 -77.718 1.00 33.01 40 PRO B CA 1
ATOM 4385 C C . PRO D 2 46 ? 29.043 -6.647 -78.237 1.00 36.06 40 PRO B C 1
ATOM 4386 O O . PRO D 2 46 ? 30.215 -6.877 -78.589 1.00 38.62 40 PRO B O 1
ATOM 4390 N N . GLY D 2 47 ? 28.088 -7.567 -78.312 1.00 36.53 41 GLY B N 1
ATOM 4391 C CA . GLY D 2 47 ? 28.375 -8.940 -78.682 1.00 38.47 41 GLY B CA 1
ATOM 4392 C C . GLY D 2 47 ? 28.403 -9.785 -77.422 1.00 34.99 41 GLY B C 1
ATOM 4393 O O . GLY D 2 47 ? 28.775 -9.304 -76.351 1.00 35.72 41 GLY B O 1
ATOM 4394 N N . PRO D 2 48 ? 28.020 -11.061 -77.520 1.00 40.58 42 PRO B N 1
ATOM 4395 C CA . PRO D 2 48 ? 27.853 -11.856 -76.280 1.00 38.44 42 PRO B CA 1
ATOM 4396 C C . PRO D 2 48 ? 29.129 -11.960 -75.464 1.00 34.71 42 PRO B C 1
ATOM 4397 O O . PRO D 2 48 ? 29.071 -11.923 -74.217 1.00 33.38 42 PRO B O 1
ATOM 4401 N N . GLY D 2 49 ? 30.280 -12.041 -76.132 1.00 35.35 43 GLY B N 1
ATOM 4402 C CA . GLY D 2 49 ? 31.559 -12.192 -75.459 1.00 35.62 43 GLY B CA 1
ATOM 4403 C C . GLY D 2 49 ? 32.012 -10.974 -74.686 1.00 36.31 43 GLY B C 1
ATOM 4404 O O . GLY D 2 49 ? 32.926 -11.080 -73.860 1.00 32.49 43 GLY B O 1
ATOM 4405 N N . LYS D 2 50 ? 31.388 -9.825 -74.920 1.00 35.68 44 LYS B N 1
ATOM 4406 C CA . LYS D 2 50 ? 31.776 -8.598 -74.242 1.00 31.54 44 LYS B CA 1
ATOM 4407 C C . LYS D 2 50 ? 30.696 -8.083 -73.310 1.00 24.76 44 LYS B C 1
ATOM 4408 O O . LYS D 2 50 ? 30.838 -6.977 -72.781 1.00 24.05 44 LYS B O 1
ATOM 4414 N N . GLU D 2 51 ? 29.621 -8.852 -73.103 1.00 24.62 45 GLU B N 1
ATOM 4415 C CA . GLU D 2 51 ? 28.505 -8.366 -72.298 1.00 22.80 45 GLU B CA 1
ATOM 4416 C C . GLU D 2 51 ? 28.872 -8.284 -70.829 1.00 23.43 45 GLU B C 1
ATOM 4417 O O . GLU D 2 51 ? 28.438 -7.362 -70.139 1.00 21.78 45 GLU B O 1
ATOM 4423 N N . TRP D 2 52 ? 29.671 -9.220 -70.323 1.00 24.61 46 TRP B N 1
ATOM 4424 C CA . TRP D 2 52 ? 30.091 -9.121 -68.924 1.00 21.55 46 TRP B CA 1
ATOM 4425 C C . TRP D 2 52 ? 30.937 -7.871 -68.700 1.00 21.38 46 TRP B C 1
ATOM 4426 O O . TRP D 2 52 ? 30.679 -7.083 -67.785 1.00 21.60 46 TRP B O 1
ATOM 4437 N N . GLU D 2 53 ? 31.957 -7.667 -69.546 1.00 22.40 47 GLU B N 1
ATOM 4438 C CA . GLU D 2 53 ? 32.794 -6.472 -69.438 1.00 22.73 47 GLU B CA 1
ATOM 4439 C C . GLU D 2 53 ? 31.952 -5.200 -69.494 1.00 23.51 47 GLU B C 1
ATOM 4440 O O . GLU D 2 53 ? 32.161 -4.281 -68.694 1.00 22.78 47 GLU B O 1
ATOM 4446 N N . GLU D 2 54 ? 30.976 -5.139 -70.412 1.00 23.15 48 GLU B N 1
ATOM 4447 C CA . GLU D 2 54 ? 30.073 -3.988 -70.464 1.00 24.67 48 GLU B CA 1
ATOM 4448 C C . GLU D 2 54 ? 29.272 -3.823 -69.164 1.00 21.02 48 GLU B C 1
ATOM 4449 O O . GLU D 2 54 ? 29.078 -2.706 -68.683 1.00 20.85 48 GLU B O 1
ATOM 4455 N N . TYR D 2 55 ? 28.776 -4.925 -68.604 1.00 20.34 49 TYR B N 1
ATOM 4456 C CA . TYR D 2 55 ? 27.993 -4.870 -67.381 1.00 19.81 49 TYR B CA 1
ATOM 4457 C C . TYR D 2 55 ? 28.806 -4.265 -66.259 1.00 19.16 49 TYR B C 1
ATOM 4458 O O . TYR D 2 55 ? 28.354 -3.351 -65.564 1.00 19.28 49 TYR B O 1
ATOM 4467 N N . VAL D 2 56 ? 30.032 -4.719 -66.088 1.00 19.61 50 VAL B N 1
ATOM 4468 C CA . VAL D 2 56 ? 30.869 -4.163 -65.027 1.00 23.20 50 VAL B CA 1
ATOM 4469 C C . VAL D 2 56 ? 31.131 -2.677 -65.274 1.00 20.14 50 VAL B C 1
ATOM 4470 O O . VAL D 2 56 ? 31.123 -1.856 -64.359 1.00 21.08 50 VAL B O 1
ATOM 4474 N N . GLN D 2 57 ? 31.278 -2.292 -66.529 1.00 21.85 51 GLN B N 1
ATOM 4475 C CA . GLN D 2 57 ? 31.524 -0.885 -66.815 1.00 23.81 51 GLN B CA 1
ATOM 4476 C C . GLN D 2 57 ? 30.313 -0.041 -66.461 1.00 20.96 51 GLN B C 1
ATOM 4477 O O . GLN D 2 57 ? 30.458 1.029 -65.850 1.00 23.49 51 GLN B O 1
ATOM 4483 N N . ILE D 2 58 ? 29.100 -0.527 -66.783 1.00 20.40 52 ILE B N 1
ATOM 4484 C CA . ILE D 2 58 ? 27.888 0.213 -66.433 1.00 20.86 52 ILE B CA 1
ATOM 4485 C C . ILE D 2 58 ? 27.687 0.241 -64.926 1.00 20.91 52 ILE B C 1
ATOM 4486 O O . ILE D 2 58 ? 27.339 1.277 -64.360 1.00 20.83 52 ILE B O 1
ATOM 4491 N N . ARG D 2 59 ? 27.873 -0.899 -64.264 1.00 18.76 53 ARG B N 1
ATOM 4492 C CA . ARG D 2 59 ? 27.827 -0.944 -62.813 1.00 18.42 53 ARG B CA 1
ATOM 4493 C C . ARG D 2 59 ? 28.724 0.121 -62.194 1.00 19.74 53 ARG B C 1
ATOM 4494 O O . ARG D 2 59 ? 28.343 0.764 -61.206 1.00 20.84 53 ARG B O 1
ATOM 4502 N N . THR D 2 60 ? 29.951 0.253 -62.700 1.00 21.54 54 THR B N 1
ATOM 4503 C CA . THR D 2 60 ? 30.910 1.200 -62.142 1.00 21.75 54 THR B CA 1
ATOM 4504 C C . THR D 2 60 ? 30.373 2.628 -62.216 1.00 26.15 54 THR B C 1
ATOM 4505 O O . THR D 2 60 ? 30.455 3.378 -61.237 1.00 25.39 54 THR B O 1
ATOM 4509 N N . LEU D 2 61 ? 29.759 2.996 -63.346 1.00 25.40 55 LEU B N 1
ATOM 4510 C CA . LEU D 2 61 ? 29.165 4.326 -63.486 1.00 25.38 55 LEU B CA 1
ATOM 4511 C C . LEU D 2 61 ? 27.956 4.516 -62.573 1.00 24.12 55 LEU B C 1
ATOM 4512 O O . LEU D 2 61 ? 27.858 5.550 -61.902 1.00 22.48 55 LEU B O 1
ATOM 4517 N N . VAL D 2 62 ? 27.043 3.523 -62.512 1.00 24.93 56 VAL B N 1
ATOM 4518 C CA . VAL D 2 62 ? 25.844 3.607 -61.684 1.00 20.11 56 VAL B CA 1
ATOM 4519 C C . VAL D 2 62 ? 26.226 3.758 -60.226 1.00 20.28 56 VAL B C 1
ATOM 4520 O O . VAL D 2 62 ? 25.658 4.585 -59.511 1.00 19.48 56 VAL B O 1
ATOM 4524 N N . GLU D 2 63 ? 27.220 2.988 -59.770 1.00 22.41 57 GLU B N 1
ATOM 4525 C CA . GLU D 2 63 ? 27.579 3.042 -58.355 1.00 25.03 57 GLU B CA 1
ATOM 4526 C C . GLU D 2 63 ? 28.230 4.362 -57.995 1.00 22.31 57 GLU B C 1
ATOM 4527 O O . GLU D 2 63 ? 28.038 4.850 -56.877 1.00 25.60 57 GLU B O 1
ATOM 4533 N N . LYS D 2 64 ? 28.986 4.965 -58.910 1.00 24.79 58 LYS B N 1
ATOM 4534 C CA . LYS D 2 64 ? 29.538 6.287 -58.647 1.00 25.54 58 LYS B CA 1
ATOM 4535 C C . LYS D 2 64 ? 28.426 7.324 -58.479 1.00 28.34 58 LYS B C 1
ATOM 4536 O O . LYS D 2 64 ? 28.477 8.157 -57.565 1.00 27.76 58 LYS B O 1
ATOM 4542 N N . ILE D 2 65 ? 27.391 7.255 -59.322 1.00 23.22 59 ILE B N 1
ATOM 4543 C CA . ILE D 2 65 ? 26.238 8.149 -59.202 1.00 23.35 59 ILE B CA 1
ATOM 4544 C C . ILE D 2 65 ? 25.490 7.888 -57.897 1.00 22.76 59 ILE B C 1
ATOM 4545 O O . ILE D 2 65 ? 25.200 8.812 -57.121 1.00 25.92 59 ILE B O 1
ATOM 4550 N N . ARG D 2 66 ? 25.148 6.619 -57.640 1.00 21.39 60 ARG B N 1
ATOM 4551 C CA . ARG D 2 66 ? 24.421 6.272 -56.422 1.00 19.37 60 ARG B CA 1
ATOM 4552 C C . ARG D 2 66 ? 25.153 6.759 -55.177 1.00 23.54 60 ARG B C 1
ATOM 4553 O O . ARG D 2 66 ? 24.523 7.253 -54.223 1.00 25.90 60 ARG B O 1
ATOM 4561 N N . LYS D 2 67 ? 26.487 6.651 -55.163 1.00 24.91 61 LYS B N 1
ATOM 4562 C CA . LYS D 2 67 ? 27.224 7.059 -53.977 1.00 28.01 61 LYS B CA 1
ATOM 4563 C C . LYS D 2 67 ? 27.213 8.563 -53.779 1.00 32.24 61 LYS B C 1
ATOM 4564 O O . LYS D 2 67 ? 27.372 9.030 -52.638 1.00 34.93 61 LYS B O 1
ATOM 4570 N N . LYS D 2 68 ? 26.987 9.328 -54.842 1.00 28.72 62 LYS B N 1
ATOM 4571 C CA . LYS D 2 68 ? 26.852 10.774 -54.760 1.00 30.74 62 LYS B CA 1
ATOM 4572 C C . LYS D 2 68 ? 25.415 11.244 -54.531 1.00 32.13 62 LYS B C 1
ATOM 4573 O O . LYS D 2 68 ? 25.165 12.455 -54.514 1.00 34.98 62 LYS B O 1
ATOM 4579 N N . GLN D 2 69 ? 24.469 10.335 -54.340 1.00 27.77 63 GLN B N 1
ATOM 4580 C CA . GLN D 2 69 ? 23.084 10.693 -54.093 1.00 23.81 63 GLN B CA 1
ATOM 4581 C C . GLN D 2 69 ? 22.647 10.174 -52.724 1.00 27.37 63 GLN B C 1
ATOM 4582 O O . GLN D 2 69 ? 23.370 9.430 -52.066 1.00 32.88 63 GLN B O 1
ATOM 4588 N N . LYS D 2 70 ? 21.440 10.576 -52.312 1.00 26.11 64 LYS B N 1
ATOM 4589 C CA . LYS D 2 70 ? 20.963 10.419 -50.944 1.00 26.50 64 LYS B CA 1
ATOM 4590 C C . LYS D 2 70 ? 19.987 9.262 -50.761 1.00 27.14 64 LYS B C 1
ATOM 4591 O O . LYS D 2 70 ? 19.160 9.286 -49.828 1.00 25.61 64 LYS B O 1
ATOM 4597 N N . GLY D 2 71 ? 20.047 8.245 -51.606 1.00 27.21 65 GLY B N 1
ATOM 4598 C CA . GLY D 2 71 ? 19.113 7.149 -51.471 1.00 26.85 65 GLY B CA 1
ATOM 4599 C C . GLY D 2 71 ? 17.719 7.508 -51.978 1.00 27.30 65 GLY B C 1
ATOM 4600 O O . GLY D 2 71 ? 17.551 8.337 -52.865 1.00 23.62 65 GLY B O 1
ATOM 4601 N N . LEU D 2 72 ? 16.709 6.849 -51.423 1.00 25.66 66 LEU B N 1
ATOM 4602 C CA . LEU D 2 72 ? 15.329 7.182 -51.770 1.00 25.26 66 LEU B CA 1
ATOM 4603 C C . LEU D 2 72 ? 15.054 8.636 -51.400 1.00 23.86 66 LEU B C 1
ATOM 4604 O O . LEU D 2 72 ? 15.388 9.092 -50.299 1.00 25.24 66 LEU B O 1
ATOM 4609 N N . SER D 2 73 ? 14.463 9.387 -52.340 1.00 24.12 67 SER B N 1
ATOM 4610 C CA . SER D 2 73 ? 14.171 10.801 -52.069 1.00 23.61 67 SER B CA 1
ATOM 4611 C C . SER D 2 73 ? 13.160 10.981 -50.944 1.00 23.34 67 SER B C 1
ATOM 4612 O O . SER D 2 73 ? 13.241 11.956 -50.188 1.00 26.63 67 SER B O 1
ATOM 4615 N N . VAL D 2 74 ? 12.202 10.073 -50.835 1.00 22.82 68 VAL B N 1
ATOM 4616 C CA . VAL D 2 74 ? 11.177 10.121 -49.802 1.00 23.33 68 VAL B CA 1
ATOM 4617 C C . VAL D 2 74 ? 11.265 8.840 -48.978 1.00 21.79 68 VAL B C 1
ATOM 4618 O O . VAL D 2 74 ? 11.275 7.732 -49.537 1.00 23.87 68 VAL B O 1
ATOM 4622 N N . THR D 2 75 ? 11.368 9.003 -47.661 1.00 24.31 69 THR B N 1
ATOM 4623 C CA . THR D 2 75 ? 11.332 7.881 -46.732 1.00 23.17 69 THR B CA 1
ATOM 4624 C C . THR D 2 75 ? 10.306 8.203 -45.656 1.00 24.88 69 THR B C 1
ATOM 4625 O O . THR D 2 75 ? 9.897 9.358 -45.467 1.00 26.01 69 THR B O 1
ATOM 4629 N N . PHE D 2 76 ? 9.861 7.166 -44.965 1.00 24.15 70 PHE B N 1
ATOM 4630 C CA . PHE D 2 76 ? 8.790 7.298 -43.988 1.00 24.93 70 PHE B CA 1
ATOM 4631 C C . PHE D 2 76 ? 9.345 6.978 -42.607 1.00 28.32 70 PHE B C 1
ATOM 4632 O O . PHE D 2 76 ? 10.316 6.224 -42.463 1.00 32.09 70 PHE B O 1
ATOM 4640 N N . ASP D 2 77 ? 8.746 7.582 -41.606 1.00 26.69 71 ASP B N 1
ATOM 4641 C CA . ASP D 2 77 ? 9.325 7.521 -40.266 1.00 31.44 71 ASP B CA 1
ATOM 4642 C C . ASP D 2 77 ? 8.960 6.222 -39.560 1.00 32.49 71 ASP B C 1
ATOM 4643 O O . ASP D 2 77 ? 9.674 5.793 -38.655 1.00 32.40 71 ASP B O 1
ATOM 4648 N N . GLY D 2 78 ? 7.834 5.616 -39.923 1.00 31.74 72 GLY B N 1
ATOM 4649 C CA . GLY D 2 78 ? 7.398 4.411 -39.263 1.00 32.20 72 GLY B CA 1
ATOM 4650 C C . GLY D 2 78 ? 7.975 3.185 -39.917 1.00 30.14 72 GLY B C 1
ATOM 4651 O O . GLY D 2 78 ? 8.514 3.211 -41.000 1.00 25.31 72 GLY B O 1
ATOM 4652 N N . LYS D 2 79 ? 7.827 2.058 -39.240 1.00 30.33 73 LYS B N 1
ATOM 4653 C CA . LYS D 2 79 ? 8.164 0.799 -39.882 1.00 31.42 73 LYS B CA 1
ATOM 4654 C C . LYS D 2 79 ? 7.044 0.382 -40.838 1.00 27.39 73 LYS B C 1
ATOM 4655 O O . LYS D 2 79 ? 5.910 0.829 -40.753 1.00 20.93 73 LYS B O 1
ATOM 4661 N N . ARG D 2 80 ? 7.380 -0.511 -41.742 1.00 28.33 74 ARG B N 1
ATOM 4662 C CA . ARG D 2 80 ? 6.436 -0.966 -42.742 1.00 26.52 74 ARG B CA 1
ATOM 4663 C C . ARG D 2 80 ? 5.105 -1.401 -42.121 1.00 26.70 74 ARG B C 1
ATOM 4664 O O . ARG D 2 80 ? 4.018 -0.988 -42.569 1.00 24.73 74 ARG B O 1
ATOM 4672 N N . GLU D 2 81 ? 5.160 -2.206 -41.055 1.00 22.76 75 GLU B N 1
ATOM 4673 C CA . GLU D 2 81 ? 3.937 -2.718 -40.472 1.00 23.93 75 GLU B CA 1
ATOM 4674 C C . GLU D 2 81 ? 3.126 -1.640 -39.762 1.00 21.00 75 GLU B C 1
ATOM 4675 O O . GLU D 2 81 ? 1.924 -1.827 -39.584 1.00 24.59 75 GLU B O 1
ATOM 4681 N N . ASP D 2 82 ? 3.732 -0.503 -39.408 1.00 21.50 76 ASP B N 1
ATOM 4682 C CA . ASP D 2 82 ? 2.981 0.569 -38.807 1.00 22.95 76 ASP B CA 1
ATOM 4683 C C . ASP D 2 82 ? 1.905 1.098 -39.747 1.00 18.02 76 ASP B C 1
ATOM 4684 O O . ASP D 2 82 ? 0.959 1.750 -39.267 1.00 23.11 76 ASP B O 1
ATOM 4689 N N . TYR D 2 83 ? 2.083 0.906 -41.057 1.00 18.59 77 TYR B N 1
ATOM 4690 C CA . TYR D 2 83 ? 1.179 1.479 -42.052 1.00 19.67 77 TYR B CA 1
ATOM 4691 C C . TYR D 2 83 ? 0.143 0.497 -42.565 1.00 23.71 77 TYR B C 1
ATOM 4692 O O . TYR D 2 83 ? -0.800 0.908 -43.270 1.00 19.64 77 TYR B O 1
ATOM 4701 N N . PHE D 2 84 ? 0.238 -0.783 -42.218 1.00 21.83 78 PHE B N 1
ATOM 4702 C CA . PHE D 2 84 ? -0.797 -1.704 -42.683 1.00 22.89 78 PHE B CA 1
ATOM 4703 C C . PHE D 2 84 ? -2.178 -1.365 -42.136 1.00 20.38 78 PHE B C 1
ATOM 4704 O O . PHE D 2 84 ? -3.148 -1.523 -42.890 1.00 20.41 78 PHE B O 1
ATOM 4712 N N . PRO D 2 85 ? -2.356 -0.916 -40.891 1.00 21.35 79 PRO B N 1
ATOM 4713 C CA . PRO D 2 85 ? -3.727 -0.549 -40.474 1.00 22.57 79 PRO B CA 1
ATOM 4714 C C . PRO D 2 85 ? -4.360 0.518 -41.359 1.00 23.68 79 PRO B C 1
ATOM 4715 O O . PRO D 2 85 ? -5.567 0.464 -41.635 1.00 25.40 79 PRO B O 1
ATOM 4719 N N . ASP D 2 86 ? -3.575 1.505 -41.803 1.00 24.78 80 ASP B N 1
ATOM 4720 C CA . ASP D 2 86 ? -4.103 2.530 -42.697 1.00 28.46 80 ASP B CA 1
ATOM 4721 C C . ASP D 2 86 ? -4.425 1.973 -44.077 1.00 22.33 80 ASP B C 1
ATOM 4722 O O . ASP D 2 86 ? -5.375 2.444 -44.715 1.00 20.23 80 ASP B O 1
ATOM 4727 N N . LEU D 2 87 ? -3.648 1.001 -44.566 1.00 19.59 81 LEU B N 1
ATOM 4728 C CA . LEU D 2 87 ? -3.994 0.344 -45.824 1.00 21.19 81 LEU B CA 1
ATOM 4729 C C . LEU D 2 87 ? -5.341 -0.348 -45.715 1.00 19.27 81 LEU B C 1
ATOM 4730 O O . LEU D 2 87 ? -6.165 -0.272 -46.637 1.00 20.05 81 LEU B O 1
ATOM 4735 N N . MET D 2 88 ? -5.582 -1.034 -44.587 1.00 20.06 82 MET B N 1
ATOM 4736 C CA . MET D 2 88 ? -6.861 -1.710 -44.395 1.00 20.90 82 MET B CA 1
ATOM 4737 C C . MET D 2 88 ? -8.026 -0.721 -44.315 1.00 19.89 82 MET B C 1
ATOM 4738 O O . MET D 2 88 ? -9.103 -0.967 -44.896 1.00 22.97 82 MET B O 1
ATOM 4743 N N . LYS D 2 89 ? -7.855 0.379 -43.591 1.00 19.38 83 LYS B N 1
ATOM 4744 C CA . LYS D 2 89 ? -8.937 1.357 -43.465 1.00 24.86 83 LYS B CA 1
ATOM 4745 C C . LYS D 2 89 ? -9.277 1.950 -44.827 1.00 23.43 83 LYS B C 1
ATOM 4746 O O . LYS D 2 89 ? -10.451 2.096 -45.174 1.00 24.27 83 LYS B O 1
ATOM 4752 N N . TRP D 2 90 ? -8.246 2.298 -45.602 1.00 20.62 84 TRP B N 1
ATOM 4753 C CA . TRP D 2 90 ? -8.445 2.888 -46.920 1.00 22.97 84 TRP B CA 1
ATOM 4754 C C . TRP D 2 90 ? -9.090 1.896 -47.869 1.00 23.65 84 TRP B C 1
ATOM 4755 O O . TRP D 2 90 ? -10.060 2.228 -48.577 1.00 21.85 84 TRP B O 1
ATOM 4766 N N . ALA D 2 91 ? -8.596 0.657 -47.864 1.00 19.75 85 ALA B N 1
ATOM 4767 C CA . ALA D 2 91 ? -9.208 -0.377 -48.687 1.00 20.57 85 ALA B CA 1
ATOM 4768 C C . ALA D 2 91 ? -10.651 -0.607 -48.293 1.00 20.44 85 ALA B C 1
ATOM 4769 O O . ALA D 2 91 ? -11.523 -0.717 -49.163 1.00 21.45 85 ALA B O 1
ATOM 4771 N N . SER D 2 92 ? -10.930 -0.643 -46.985 1.00 20.52 86 SER B N 1
ATOM 4772 C CA . SER D 2 92 ? -12.283 -0.883 -46.503 1.00 23.10 86 SER B CA 1
ATOM 4773 C C . SER D 2 92 ? -13.235 0.223 -46.923 1.00 22.75 86 SER B C 1
ATOM 4774 O O . SER D 2 92 ? -14.380 -0.048 -47.313 1.00 27.37 86 SER B O 1
ATOM 4777 N N . GLU D 2 93 ? -12.796 1.474 -46.810 1.00 23.22 87 GLU B N 1
ATOM 4778 C CA . GLU D 2 93 ? -13.637 2.611 -47.154 1.00 28.84 87 GLU B CA 1
ATOM 4779 C C . GLU D 2 93 ? -13.969 2.654 -48.630 1.00 27.00 87 GLU B C 1
ATOM 4780 O O . GLU D 2 93 ? -14.949 3.305 -49.002 1.00 29.58 87 GLU B O 1
ATOM 4786 N N . ASN D 2 94 ? -13.178 1.980 -49.467 1.00 26.38 88 ASN B N 1
ATOM 4787 C CA . ASN D 2 94 ? -13.373 1.954 -50.909 1.00 24.74 88 ASN B CA 1
ATOM 4788 C C . ASN D 2 94 ? -13.931 0.633 -51.413 1.00 30.67 88 ASN B C 1
ATOM 4789 O O . ASN D 2 94 ? -13.923 0.384 -52.627 1.00 35.57 88 ASN B O 1
ATOM 4794 N N . GLY D 2 95 ? -14.432 -0.211 -50.520 1.00 28.50 89 GLY B N 1
ATOM 4795 C CA . GLY D 2 95 ? -15.175 -1.380 -50.914 1.00 25.77 89 GLY B CA 1
ATOM 4796 C C . GLY D 2 95 ? -14.414 -2.685 -51.030 1.00 24.51 89 GLY B C 1
ATOM 4797 O O . GLY D 2 95 ? -14.988 -3.658 -51.540 1.00 25.00 89 GLY B O 1
ATOM 4798 N N . ALA D 2 96 ? -13.184 -2.756 -50.557 1.00 22.54 90 ALA B N 1
ATOM 4799 C CA . ALA D 2 96 ? -12.414 -3.986 -50.614 1.00 20.59 90 ALA B CA 1
ATOM 4800 C C . ALA D 2 96 ? -12.687 -4.853 -49.395 1.00 21.79 90 ALA B C 1
ATOM 4801 O O . ALA D 2 96 ? -13.089 -4.362 -48.335 1.00 22.24 90 ALA B O 1
ATOM 4803 N N . SER D 2 97 ? -12.393 -6.150 -49.544 1.00 22.71 91 SER B N 1
ATOM 4804 C CA . SER D 2 97 ? -12.403 -7.093 -48.421 1.00 22.24 91 SER B CA 1
ATOM 4805 C C . SER D 2 97 ? -11.254 -6.857 -47.461 1.00 20.03 91 SER B C 1
ATOM 4806 O O . SER D 2 97 ? -10.082 -6.799 -47.876 1.00 23.38 91 SER B O 1
ATOM 4809 N N . VAL D 2 98 ? -11.570 -6.775 -46.166 1.00 18.93 92 VAL B N 1
ATOM 4810 C CA . VAL D 2 98 ? -10.520 -6.513 -45.188 1.00 17.93 92 VAL B CA 1
ATOM 4811 C C . VAL D 2 98 ? -10.650 -7.420 -43.961 1.00 20.28 92 VAL B C 1
ATOM 4812 O O . VAL D 2 98 ? -9.939 -7.230 -42.970 1.00 24.51 92 VAL B O 1
ATOM 4816 N N . GLU D 2 99 ? -11.559 -8.384 -44.004 1.00 18.34 93 GLU B N 1
ATOM 4817 C CA . GLU D 2 99 ? -11.771 -9.301 -42.881 1.00 23.51 93 GLU B CA 1
ATOM 4818 C C . GLU D 2 99 ? -11.286 -10.705 -43.254 1.00 21.56 93 GLU B C 1
ATOM 4819 O O . GLU D 2 99 ? -11.314 -11.107 -44.419 1.00 21.50 93 GLU B O 1
ATOM 4825 N N . GLY D 2 100 ? -10.807 -11.438 -42.244 1.00 20.50 94 GLY B N 1
ATOM 4826 C CA . GLY D 2 100 ? -10.468 -12.839 -42.420 1.00 20.01 94 GLY B CA 1
ATOM 4827 C C . GLY D 2 100 ? -8.975 -13.110 -42.546 1.00 20.29 94 GLY B C 1
ATOM 4828 O O . GLY D 2 100 ? -8.579 -14.261 -42.759 1.00 20.62 94 GLY B O 1
ATOM 4829 N N . PHE D 2 101 ? -8.168 -12.079 -42.546 1.00 18.25 95 PHE B N 1
ATOM 4830 C CA . PHE D 2 101 ? -6.713 -12.239 -42.729 1.00 19.01 95 PHE B CA 1
ATOM 4831 C C . PHE D 2 101 ? -6.001 -11.122 -42.016 1.00 22.22 95 PHE B C 1
ATOM 4832 O O . PHE D 2 101 ? -6.604 -10.109 -41.655 1.00 20.72 95 PHE B O 1
ATOM 4840 N N . GLU D 2 102 ? -4.702 -11.333 -41.767 1.00 19.24 96 GLU B N 1
ATOM 4841 C CA . GLU D 2 102 ? -3.835 -10.362 -41.133 1.00 17.59 96 GLU B CA 1
ATOM 4842 C C . GLU D 2 102 ? -2.503 -10.367 -41.872 1.00 18.71 96 GLU B C 1
ATOM 4843 O O . GLU D 2 102 ? -2.160 -11.342 -42.508 1.00 18.77 96 GLU B O 1
ATOM 4849 N N . MET D 2 103 ? -1.769 -9.257 -41.790 1.00 16.99 97 MET B N 1
ATOM 4850 C CA A MET D 2 103 ? -0.438 -9.161 -42.385 0.48 18.40 97 MET B CA 1
ATOM 4851 C CA B MET D 2 103 ? -0.437 -9.148 -42.379 0.52 18.35 97 MET B CA 1
ATOM 4852 C C . MET D 2 103 ? 0.609 -9.696 -41.418 1.00 14.72 97 MET B C 1
ATOM 4853 O O . MET D 2 103 ? 0.669 -9.281 -40.261 1.00 14.64 97 MET B O 1
ATOM 4862 N N . VAL D 2 104 ? 1.462 -10.573 -41.912 1.00 13.69 98 VAL B N 1
ATOM 4863 C CA . VAL D 2 104 ? 2.498 -11.211 -41.102 1.00 14.18 98 VAL B CA 1
ATOM 4864 C C . VAL D 2 104 ? 3.813 -11.172 -41.858 1.00 13.54 98 VAL B C 1
ATOM 4865 O O . VAL D 2 104 ? 3.832 -11.379 -43.079 1.00 13.45 98 VAL B O 1
ATOM 4869 N N . ASN D 2 105 ? 4.924 -10.935 -41.129 1.00 13.82 99 ASN B N 1
ATOM 4870 C CA . ASN D 2 105 ? 6.262 -10.952 -41.741 1.00 14.85 99 ASN B CA 1
ATOM 4871 C C . ASN D 2 105 ? 6.822 -12.363 -41.657 1.00 14.36 99 ASN B C 1
ATOM 4872 O O . ASN D 2 105 ? 7.338 -12.760 -40.621 1.00 16.33 99 ASN B O 1
ATOM 4877 N N . PHE D 2 106 ? 6.696 -13.119 -42.719 1.00 16.01 100 PHE B N 1
ATOM 4878 C CA . PHE D 2 106 ? 7.218 -14.482 -42.789 1.00 19.68 100 PHE B CA 1
ATOM 4879 C C . PHE D 2 106 ? 8.719 -14.466 -43.172 1.00 19.09 100 PHE B C 1
ATOM 4880 O O . PHE D 2 106 ? 9.162 -13.674 -43.983 1.00 25.81 100 PHE B O 1
ATOM 4888 N N . LYS D 2 107 ? 9.472 -15.426 -42.643 1.00 33.03 101 LYS B N 1
ATOM 4889 C CA . LYS D 2 107 ? 10.904 -15.488 -42.946 1.00 36.60 101 LYS B CA 1
ATOM 4890 C C . LYS D 2 107 ? 11.151 -15.692 -44.433 1.00 32.87 101 LYS B C 1
ATOM 4891 O O . LYS D 2 107 ? 11.917 -14.955 -45.063 1.00 30.40 101 LYS B O 1
ATOM 4897 N N . GLU D 2 108 ? 10.489 -16.690 -45.026 1.00 29.75 102 GLU B N 1
ATOM 4898 C CA A GLU D 2 108 ? 10.850 -17.112 -46.373 0.50 25.45 102 GLU B CA 1
ATOM 4899 C CA B GLU D 2 108 ? 10.880 -17.099 -46.366 0.50 25.46 102 GLU B CA 1
ATOM 4900 C C . GLU D 2 108 ? 10.409 -16.103 -47.420 1.00 29.48 102 GLU B C 1
ATOM 4901 O O . GLU D 2 108 ? 11.156 -15.799 -48.363 1.00 33.48 102 GLU B O 1
ATOM 4912 N N . GLU D 2 109 ? 9.179 -15.607 -47.307 1.00 21.04 103 GLU B N 1
ATOM 4913 C CA . GLU D 2 109 ? 8.620 -14.818 -48.370 1.00 19.62 103 GLU B CA 1
ATOM 4914 C C . GLU D 2 109 ? 8.570 -13.333 -48.078 1.00 16.79 103 GLU B C 1
ATOM 4915 O O . GLU D 2 109 ? 8.157 -12.570 -48.946 1.00 30.15 103 GLU B O 1
ATOM 4921 N N . GLY D 2 110 ? 8.920 -12.908 -46.872 1.00 20.73 104 GLY B N 1
ATOM 4922 C CA . GLY D 2 110 ? 8.643 -11.558 -46.399 1.00 21.74 104 GLY B CA 1
ATOM 4923 C C . GLY D 2 110 ? 7.191 -11.444 -45.930 1.00 17.16 104 GLY B C 1
ATOM 4924 O O . GLY D 2 110 ? 6.521 -12.442 -45.604 1.00 15.53 104 GLY B O 1
ATOM 4925 N N . PHE D 2 111 ? 6.665 -10.215 -46.007 1.00 13.62 105 PHE B N 1
ATOM 4926 C CA . PHE D 2 111 ? 5.290 -9.995 -45.574 1.00 14.30 105 PHE B CA 1
ATOM 4927 C C . PHE D 2 111 ? 4.313 -10.722 -46.519 1.00 12.00 105 PHE B C 1
ATOM 4928 O O . PHE D 2 111 ? 4.564 -10.920 -47.719 1.00 11.79 105 PHE B O 1
ATOM 4936 N N . GLY D 2 112 ? 3.222 -11.180 -45.934 1.00 13.23 106 GLY B N 1
ATOM 4937 C CA . GLY D 2 112 ? 2.165 -11.836 -46.644 1.00 12.40 106 GLY B CA 1
ATOM 4938 C C . GLY D 2 112 ? 0.908 -11.841 -45.813 1.00 12.78 106 GLY B C 1
ATOM 4939 O O . GLY D 2 112 ? 0.827 -11.198 -44.778 1.00 13.11 106 GLY B O 1
ATOM 4940 N N . LEU D 2 113 ? -0.085 -12.539 -46.326 1.00 13.02 107 LEU B N 1
ATOM 4941 C CA . LEU D 2 113 ? -1.367 -12.604 -45.647 1.00 14.33 107 LEU B CA 1
ATOM 4942 C C . LEU D 2 113 ? -1.467 -13.931 -44.895 1.00 16.47 107 LEU B C 1
ATOM 4943 O O . LEU D 2 113 ? -1.127 -14.983 -45.437 1.00 15.03 107 LEU B O 1
ATOM 4948 N N . ARG D 2 114 ? -2.071 -13.897 -43.726 1.00 15.43 108 ARG B N 1
ATOM 4949 C CA . ARG D 2 114 ? -2.329 -15.104 -42.955 1.00 14.88 108 ARG B CA 1
ATOM 4950 C C . ARG D 2 114 ? -3.811 -15.169 -42.602 1.00 15.42 108 ARG B C 1
ATOM 4951 O O . ARG D 2 114 ? -4.377 -14.178 -42.137 1.00 15.49 108 ARG B O 1
ATOM 4959 N N . ALA D 2 115 ? -4.393 -16.334 -42.767 1.00 15.93 109 ALA B N 1
ATOM 4960 C CA . ALA D 2 115 ? -5.815 -16.533 -42.470 1.00 16.57 109 ALA B CA 1
ATOM 4961 C C . ALA D 2 115 ? -6.065 -16.421 -40.970 1.00 18.63 109 ALA B C 1
ATOM 4962 O O . ALA D 2 115 ? -5.305 -16.954 -40.153 1.00 17.30 109 ALA B O 1
ATOM 4964 N N . THR D 2 116 ? -7.137 -15.712 -40.596 1.00 17.65 110 THR B N 1
ATOM 4965 C CA . THR D 2 116 ? -7.590 -15.642 -39.208 1.00 18.05 110 THR B CA 1
ATOM 4966 C C . THR D 2 116 ? -8.822 -16.493 -38.952 1.00 21.11 110 THR B C 1
ATOM 4967 O O . THR D 2 116 ? -9.321 -16.527 -37.817 1.00 21.13 110 THR B O 1
ATOM 4971 N N . ARG D 2 117 ? -9.310 -17.181 -39.983 1.00 18.99 111 ARG B N 1
ATOM 4972 C CA . ARG D 2 117 ? -10.439 -18.098 -39.933 1.00 19.89 111 ARG B CA 1
ATOM 4973 C C . ARG D 2 117 ? -10.186 -19.123 -41.022 1.00 19.88 111 ARG B C 1
ATOM 4974 O O . ARG D 2 117 ? -9.362 -18.890 -41.921 1.00 20.44 111 ARG B O 1
ATOM 4982 N N . ASP D 2 118 ? -10.874 -20.257 -40.942 1.00 20.80 112 ASP B N 1
ATOM 4983 C CA . ASP D 2 118 ? -10.722 -21.254 -41.989 1.00 21.67 112 ASP B CA 1
ATOM 4984 C C . ASP D 2 118 ? -11.336 -20.724 -43.282 1.00 25.91 112 ASP B C 1
ATOM 4985 O O . ASP D 2 118 ? -12.462 -20.224 -43.289 1.00 26.07 112 ASP B O 1
ATOM 4990 N N . ILE D 2 119 ? -10.590 -20.826 -44.373 1.00 20.72 113 ILE B N 1
ATOM 4991 C CA . ILE D 2 119 ? -11.066 -20.425 -45.700 1.00 20.29 113 ILE B CA 1
ATOM 4992 C C . ILE D 2 119 ? -11.086 -21.671 -46.564 1.00 22.67 113 ILE B C 1
ATOM 4993 O O . ILE D 2 119 ? -10.056 -22.345 -46.710 1.00 25.77 113 ILE B O 1
ATOM 4998 N N . LYS D 2 120 ? -12.238 -21.964 -47.167 1.00 21.91 114 LYS B N 1
ATOM 4999 C CA . LYS D 2 120 ? -12.380 -23.150 -47.989 1.00 22.83 114 LYS B CA 1
ATOM 5000 C C . LYS D 2 120 ? -11.946 -22.874 -49.434 1.00 25.25 114 LYS B C 1
ATOM 5001 O O . LYS D 2 120 ? -12.098 -21.769 -49.965 1.00 25.46 114 LYS B O 1
ATOM 5007 N N . ALA D 2 121 ? -11.346 -23.879 -50.055 1.00 23.01 115 ALA B N 1
ATOM 5008 C CA . ALA D 2 121 ? -11.011 -23.771 -51.471 1.00 24.95 115 ALA B CA 1
ATOM 5009 C C . ALA D 2 121 ? -12.223 -23.284 -52.264 1.00 27.60 115 ALA B C 1
ATOM 5010 O O . ALA D 2 121 ? -13.358 -23.677 -51.994 1.00 26.03 115 ALA B O 1
ATOM 5012 N N . GLU D 2 122 ? -11.968 -22.404 -53.225 1.00 25.65 116 GLU B N 1
ATOM 5013 C CA . GLU D 2 122 ? -12.948 -21.809 -54.122 1.00 26.24 116 GLU B CA 1
ATOM 5014 C C . GLU D 2 122 ? -13.800 -20.744 -53.446 1.00 26.98 116 GLU B C 1
ATOM 5015 O O . GLU D 2 122 ? -14.672 -20.159 -54.110 1.00 24.53 116 GLU B O 1
ATOM 5021 N N . GLU D 2 123 ? -13.545 -20.421 -52.179 1.00 24.01 117 GLU B N 1
ATOM 5022 C CA . GLU D 2 123 ? -14.231 -19.320 -51.531 1.00 24.90 117 GLU B CA 1
ATOM 5023 C C . GLU D 2 123 ? -13.731 -17.978 -52.046 1.00 22.00 117 GLU B C 1
ATOM 5024 O O . GLU D 2 123 ? -12.532 -17.748 -52.124 1.00 22.16 117 GLU B O 1
ATOM 5030 N N . LEU D 2 124 ? -14.657 -17.094 -52.416 1.00 25.57 118 LEU B N 1
ATOM 5031 C CA . LEU D 2 124 ? -14.294 -15.720 -52.761 1.00 23.44 118 LEU B CA 1
ATOM 5032 C C . LEU D 2 124 ? -13.970 -14.979 -51.475 1.00 26.14 118 LEU B C 1
ATOM 5033 O O . LEU D 2 124 ? -14.865 -14.587 -50.729 1.00 33.04 118 LEU B O 1
ATOM 5038 N N . PHE D 2 125 ? -12.691 -14.798 -51.191 1.00 25.18 119 PHE B N 1
ATOM 5039 C CA . PHE D 2 125 ? -12.267 -14.214 -49.925 1.00 24.59 119 PHE B CA 1
ATOM 5040 C C . PHE D 2 125 ? -11.603 -12.867 -50.080 1.00 21.76 119 PHE B C 1
ATOM 5041 O O . PHE D 2 125 ? -11.369 -12.197 -49.066 1.00 21.16 119 PHE B O 1
ATOM 5049 N N . LEU D 2 126 ? -11.305 -12.448 -51.315 1.00 20.61 120 LEU B N 1
ATOM 5050 C CA . LEU D 2 126 ? -10.569 -11.216 -51.542 1.00 18.16 120 LEU B CA 1
ATOM 5051 C C . LEU D 2 126 ? -11.133 -10.519 -52.782 1.00 19.24 120 LEU B C 1
ATOM 5052 O O . LEU D 2 126 ? -11.308 -11.140 -53.837 1.00 22.12 120 LEU B O 1
ATOM 5057 N N . TRP D 2 127 ? -11.401 -9.224 -52.658 1.00 20.09 121 TRP B N 1
ATOM 5058 C CA . TRP D 2 127 ? -11.893 -8.447 -53.803 1.00 21.97 121 TRP B CA 1
ATOM 5059 C C . TRP D 2 127 ? -11.403 -7.019 -53.631 1.00 24.73 121 TRP B C 1
ATOM 5060 O O . TRP D 2 127 ? -11.298 -6.528 -52.500 1.00 21.66 121 TRP B O 1
ATOM 5071 N N . VAL D 2 128 ? -11.064 -6.377 -54.751 1.00 20.22 122 VAL B N 1
ATOM 5072 C CA . VAL D 2 128 ? -10.439 -5.049 -54.739 1.00 20.10 122 VAL B CA 1
ATOM 5073 C C . VAL D 2 128 ? -11.066 -4.208 -55.848 1.00 21.40 122 VAL B C 1
ATOM 5074 O O . VAL D 2 128 ? -10.840 -4.492 -57.029 1.00 23.26 122 VAL B O 1
ATOM 5078 N N . PRO D 2 129 ? -11.880 -3.207 -55.520 1.00 22.31 123 PRO B N 1
ATOM 5079 C CA . PRO D 2 129 ? -12.499 -2.372 -56.560 1.00 23.77 123 PRO B CA 1
ATOM 5080 C C . PRO D 2 129 ? -11.483 -1.591 -57.393 1.00 24.02 123 PRO B C 1
ATOM 5081 O O . PRO D 2 129 ? -10.421 -1.217 -56.930 1.00 25.00 123 PRO B O 1
ATOM 5085 N N . ARG D 2 130 ? -11.874 -1.256 -58.624 1.00 25.21 124 ARG B N 1
ATOM 5086 C CA . ARG D 2 130 ? -10.938 -0.590 -59.524 1.00 27.73 124 ARG B CA 1
ATOM 5087 C C . ARG D 2 130 ? -10.437 0.736 -58.974 1.00 25.15 124 ARG B C 1
ATOM 5088 O O . ARG D 2 130 ? -9.326 1.150 -59.300 1.00 24.69 124 ARG B O 1
ATOM 5096 N N . LYS D 2 131 ? -11.262 1.451 -58.200 1.00 27.86 125 LYS B N 1
ATOM 5097 C CA . LYS D 2 131 ? -10.839 2.759 -57.699 1.00 28.10 125 LYS B CA 1
ATOM 5098 C C . LYS D 2 131 ? -9.534 2.709 -56.910 1.00 25.74 125 LYS B C 1
ATOM 5099 O O . LYS D 2 131 ? -8.798 3.715 -56.842 1.00 28.36 125 LYS B O 1
ATOM 5105 N N . LEU D 2 132 ? -9.212 1.561 -56.309 1.00 24.98 126 LEU B N 1
ATOM 5106 C CA . LEU D 2 132 ? -8.011 1.457 -55.515 1.00 22.97 126 LEU B CA 1
ATOM 5107 C C . LEU D 2 132 ? -6.768 1.204 -56.354 1.00 21.85 126 LEU B C 1
ATOM 5108 O O . LEU D 2 132 ? -5.659 1.411 -55.864 1.00 21.07 126 LEU B O 1
ATOM 5113 N N . LEU D 2 133 ? -6.936 0.723 -57.574 1.00 21.53 127 LEU B N 1
ATOM 5114 C CA . LEU D 2 133 ? -5.809 0.352 -58.414 1.00 22.50 127 LEU B CA 1
ATOM 5115 C C . LEU D 2 133 ? -5.041 1.578 -58.902 1.00 23.15 127 LEU B C 1
ATOM 5116 O O . LEU D 2 133 ? -5.586 2.684 -59.033 1.00 24.38 127 LEU B O 1
ATOM 5121 N N . MET D 2 134 ? -3.747 1.376 -59.156 1.00 21.66 128 MET B N 1
ATOM 5122 C CA . MET D 2 134 ? -2.923 2.338 -59.869 1.00 21.16 128 MET B CA 1
ATOM 5123 C C . MET D 2 134 ? -2.745 1.783 -61.271 1.00 22.83 128 MET B C 1
ATOM 5124 O O . MET D 2 134 ? -2.249 0.667 -61.438 1.00 23.41 128 MET B O 1
ATOM 5129 N N . THR D 2 135 ? -3.204 2.530 -62.274 1.00 23.06 129 THR B N 1
ATOM 5130 C CA . THR D 2 135 ? -3.188 2.042 -63.642 1.00 25.09 129 THR B CA 1
ATOM 5131 C C . THR D 2 135 ? -2.521 3.072 -64.540 1.00 27.42 129 THR B C 1
ATOM 5132 O O . THR D 2 135 ? -2.214 4.192 -64.125 1.00 25.03 129 THR B O 1
ATOM 5136 N N . VAL D 2 136 ? -2.308 2.668 -65.788 1.00 28.75 130 VAL B N 1
ATOM 5137 C CA . VAL D 2 136 ? -1.767 3.597 -66.788 1.00 30.40 130 VAL B CA 1
ATOM 5138 C C . VAL D 2 136 ? -2.705 4.781 -66.985 1.00 29.59 130 VAL B C 1
ATOM 5139 O O . VAL D 2 136 ? -2.256 5.918 -67.209 1.00 31.76 130 VAL B O 1
ATOM 5143 N N . GLU D 2 137 ? -4.017 4.550 -66.880 1.00 29.07 131 GLU B N 1
ATOM 5144 C CA . GLU D 2 137 ? -4.955 5.650 -67.054 1.00 36.64 131 GLU B CA 1
ATOM 5145 C C . GLU D 2 137 ? -4.912 6.597 -65.861 1.00 35.32 131 GLU B C 1
ATOM 5146 O O . GLU D 2 137 ? -4.979 7.815 -66.036 1.00 37.57 131 GLU B O 1
ATOM 5152 N N . SER D 2 138 ? -4.787 6.069 -64.629 1.00 28.89 132 SER B N 1
ATOM 5153 C CA . SER D 2 138 ? -4.640 6.980 -63.501 1.00 28.66 132 SER B CA 1
ATOM 5154 C C . SER D 2 138 ? -3.297 7.704 -63.553 1.00 29.17 132 SER B C 1
ATOM 5155 O O . SER D 2 138 ? -3.185 8.840 -63.063 1.00 31.71 132 SER B O 1
ATOM 5158 N N . ALA D 2 139 ? -2.278 7.089 -64.176 1.00 27.60 133 ALA B N 1
ATOM 5159 C CA . ALA D 2 139 ? -1.011 7.795 -64.375 1.00 27.58 133 ALA B CA 1
ATOM 5160 C C . ALA D 2 139 ? -1.185 8.966 -65.325 1.00 33.71 133 ALA B C 1
ATOM 5161 O O . ALA D 2 139 ? -0.650 10.054 -65.074 1.00 33.54 133 ALA B O 1
ATOM 5163 N N . LYS D 2 140 ? -1.941 8.761 -66.413 1.00 33.77 134 LYS B N 1
ATOM 5164 C CA . LYS D 2 140 ? -2.141 9.830 -67.395 1.00 39.27 134 LYS B CA 1
ATOM 5165 C C . LYS D 2 140 ? -2.892 11.015 -66.800 1.00 42.10 134 LYS B C 1
ATOM 5166 O O . LYS D 2 140 ? -2.654 12.171 -67.180 1.00 46.82 134 LYS B O 1
ATOM 5172 N N . ASN D 2 141 ? -3.846 10.747 -65.920 1.00 40.76 135 ASN B N 1
ATOM 5173 C CA . ASN D 2 141 ? -4.680 11.782 -65.327 1.00 45.30 135 ASN B CA 1
ATOM 5174 C C . ASN D 2 141 ? -4.050 12.427 -64.104 1.00 44.58 135 ASN B C 1
ATOM 5175 O O . ASN D 2 141 ? -4.671 13.310 -63.494 1.00 46.75 135 ASN B O 1
ATOM 5180 N N . SER D 2 142 ? -2.845 12.012 -63.737 1.00 39.60 136 SER B N 1
ATOM 5181 C CA . SER D 2 142 ? -2.182 12.501 -62.546 1.00 36.41 136 SER B CA 1
ATOM 5182 C C . SER D 2 142 ? -1.291 13.688 -62.895 1.00 35.70 136 SER B C 1
ATOM 5183 O O . SER D 2 142 ? -1.330 14.227 -64.003 1.00 34.85 136 SER B O 1
ATOM 5186 N N . VAL D 2 143 ? -0.460 14.102 -61.934 1.00 34.75 137 VAL B N 1
ATOM 5187 C CA . VAL D 2 143 ? 0.506 15.170 -62.164 1.00 33.58 137 VAL B CA 1
ATOM 5188 C C . VAL D 2 143 ? 1.524 14.785 -63.223 1.00 40.08 137 VAL B C 1
ATOM 5189 O O . VAL D 2 143 ? 2.207 15.653 -63.776 1.00 37.25 137 VAL B O 1
ATOM 5193 N N . LEU D 2 144 ? 1.642 13.495 -63.530 1.00 40.19 138 LEU B N 1
ATOM 5194 C CA . LEU D 2 144 ? 2.524 13.041 -64.602 1.00 39.18 138 LEU B CA 1
ATOM 5195 C C . LEU D 2 144 ? 1.953 13.321 -65.987 1.00 38.29 138 LEU B C 1
ATOM 5196 O O . LEU D 2 144 ? 2.692 13.267 -66.970 1.00 39.11 138 LEU B O 1
ATOM 5201 N N . GLY D 2 145 ? 0.671 13.645 -66.076 1.00 39.61 139 GLY B N 1
ATOM 5202 C CA . GLY D 2 145 ? -0.018 13.784 -67.336 1.00 45.33 139 GLY B CA 1
ATOM 5203 C C . GLY D 2 145 ? 0.704 14.643 -68.348 1.00 44.26 139 GLY B C 1
ATOM 5204 O O . GLY D 2 145 ? 0.901 14.244 -69.503 1.00 45.54 139 GLY B O 1
ATOM 5205 N N . PRO D 2 146 ? 1.094 15.855 -67.945 1.00 42.94 140 PRO B N 1
ATOM 5206 C CA . PRO D 2 146 ? 1.791 16.738 -68.898 1.00 44.20 140 PRO B CA 1
ATOM 5207 C C . PRO D 2 146 ? 3.032 16.112 -69.516 1.00 42.72 140 PRO B C 1
ATOM 5208 O O . PRO D 2 146 ? 3.289 16.302 -70.714 1.00 45.06 140 PRO B O 1
ATOM 5212 N N . LEU D 2 147 ? 3.826 15.383 -68.734 1.00 43.67 141 LEU B N 1
ATOM 5213 C CA . LEU D 2 147 ? 4.986 14.714 -69.311 1.00 42.66 141 LEU B CA 1
ATOM 5214 C C . LEU D 2 147 ? 4.565 13.510 -70.143 1.00 42.80 141 LEU B C 1
ATOM 5215 O O . LEU D 2 147 ? 5.141 13.248 -71.210 1.00 45.71 141 LEU B O 1
ATOM 5220 N N . TYR D 2 148 ? 3.566 12.763 -69.671 1.00 41.36 142 TYR B N 1
ATOM 5221 C CA . TYR D 2 148 ? 3.089 11.595 -70.408 1.00 43.43 142 TYR B CA 1
ATOM 5222 C C . TYR D 2 148 ? 2.642 11.972 -71.818 1.00 45.45 142 TYR B C 1
ATOM 5223 O O . TYR D 2 148 ? 2.863 11.211 -72.770 1.00 42.96 142 TYR B O 1
ATOM 5232 N N . SER D 2 149 ? 2.008 13.140 -71.978 1.00 47.92 143 SER B N 1
ATOM 5233 C CA A SER D 2 149 ? 1.531 13.543 -73.296 0.49 52.95 143 SER B CA 1
ATOM 5234 C CA B SER D 2 149 ? 1.531 13.556 -73.292 0.51 52.96 143 SER B CA 1
ATOM 5235 C C . SER D 2 149 ? 2.660 13.958 -74.230 1.00 55.61 143 SER B C 1
ATOM 5236 O O . SER D 2 149 ? 2.482 13.900 -75.452 1.00 56.10 143 SER B O 1
ATOM 5241 N N . GLN D 2 150 ? 3.809 14.362 -73.693 1.00 58.97 144 GLN B N 1
ATOM 5242 C CA . GLN D 2 150 ? 4.924 14.826 -74.510 1.00 58.76 144 GLN B CA 1
ATOM 5243 C C . GLN D 2 150 ? 5.967 13.752 -74.783 1.00 56.81 144 GLN B C 1
ATOM 5244 O O . GLN D 2 150 ? 6.640 13.809 -75.814 1.00 60.16 144 GLN B O 1
ATOM 5250 N N . ASP D 2 151 ? 6.106 12.763 -73.903 1.00 49.28 145 ASP B N 1
ATOM 5251 C CA . ASP D 2 151 ? 7.205 11.808 -73.975 1.00 44.33 145 ASP B CA 1
ATOM 5252 C C . ASP D 2 151 ? 6.761 10.551 -74.712 1.00 43.05 145 ASP B C 1
ATOM 5253 O O . ASP D 2 151 ? 5.813 9.878 -74.293 1.00 43.55 145 ASP B O 1
ATOM 5258 N N . ARG D 2 152 ? 7.473 10.216 -75.792 1.00 42.31 146 ARG B N 1
ATOM 5259 C CA . ARG D 2 152 ? 7.111 9.033 -76.569 1.00 44.65 146 ARG B CA 1
ATOM 5260 C C . ARG D 2 152 ? 7.377 7.736 -75.819 1.00 39.96 146 ARG B C 1
ATOM 5261 O O . ARG D 2 152 ? 6.682 6.736 -76.045 1.00 36.76 146 ARG B O 1
ATOM 5269 N N . ILE D 2 153 ? 8.376 7.717 -74.944 1.00 38.25 147 ILE B N 1
ATOM 5270 C CA . ILE D 2 153 ? 8.679 6.494 -74.199 1.00 35.54 147 ILE B CA 1
ATOM 5271 C C . ILE D 2 153 ? 7.548 6.156 -73.229 1.00 33.28 147 ILE B C 1
ATOM 5272 O O . ILE D 2 153 ? 7.071 5.017 -73.181 1.00 34.45 147 ILE B O 1
ATOM 5277 N N . LEU D 2 154 ? 7.079 7.143 -72.463 1.00 31.76 148 LEU B N 1
ATOM 5278 C CA . LEU D 2 154 ? 5.996 6.887 -71.522 1.00 29.41 148 LEU B CA 1
ATOM 5279 C C . LEU D 2 154 ? 4.744 6.393 -72.235 1.00 33.59 148 LEU B C 1
ATOM 5280 O O . LEU D 2 154 ? 4.010 5.547 -71.703 1.00 33.05 148 LEU B O 1
ATOM 5285 N N . GLN D 2 155 ? 4.482 6.904 -73.443 1.00 40.99 149 GLN B N 1
ATOM 5286 C CA . GLN D 2 155 ? 3.272 6.520 -74.161 1.00 43.55 149 GLN B CA 1
ATOM 5287 C C . GLN D 2 155 ? 3.354 5.090 -74.674 1.00 41.68 149 GLN B C 1
ATOM 5288 O O . GLN D 2 155 ? 2.326 4.414 -74.795 1.00 42.09 149 GLN B O 1
ATOM 5294 N N . ALA D 2 156 ? 4.559 4.617 -74.987 1.00 37.61 150 ALA B N 1
ATOM 5295 C CA . ALA D 2 156 ? 4.734 3.278 -75.538 1.00 37.82 150 ALA B CA 1
ATOM 5296 C C . ALA D 2 156 ? 4.925 2.200 -74.472 1.00 37.23 150 ALA B C 1
ATOM 5297 O O . ALA D 2 156 ? 4.712 1.018 -74.766 1.00 42.53 150 ALA B O 1
ATOM 5299 N N . MET D 2 157 ? 5.293 2.570 -73.250 1.00 34.96 151 MET B N 1
ATOM 5300 C CA A MET D 2 157 ? 5.729 1.630 -72.209 0.53 30.34 151 MET B CA 1
ATOM 5301 C CA B MET D 2 157 ? 5.700 1.605 -72.220 0.47 30.43 151 MET B CA 1
ATOM 5302 C C . MET D 2 157 ? 4.920 1.878 -70.941 1.00 27.58 151 MET B C 1
ATOM 5303 O O . MET D 2 157 ? 5.350 2.656 -70.088 1.00 25.01 151 MET B O 1
ATOM 5312 N N . GLY D 2 158 ? 3.762 1.214 -70.822 1.00 26.61 152 GLY B N 1
ATOM 5313 C CA . GLY D 2 158 ? 2.931 1.408 -69.656 1.00 25.04 152 GLY B CA 1
ATOM 5314 C C . GLY D 2 158 ? 3.612 0.981 -68.367 1.00 23.66 152 GLY B C 1
ATOM 5315 O O . GLY D 2 158 ? 3.302 1.498 -67.300 1.00 22.65 152 GLY B O 1
ATOM 5316 N N . ASN D 2 159 ? 4.550 0.040 -68.444 1.00 22.28 153 ASN B N 1
ATOM 5317 C CA . ASN D 2 159 ? 5.246 -0.361 -67.232 1.00 20.69 153 ASN B CA 1
ATOM 5318 C C . ASN D 2 159 ? 6.129 0.771 -66.718 1.00 21.57 153 ASN B C 1
ATOM 5319 O O . ASN D 2 159 ? 6.167 1.043 -65.508 1.00 21.92 153 ASN B O 1
ATOM 5324 N N . ILE D 2 160 ? 6.810 1.483 -67.624 1.00 21.37 154 ILE B N 1
ATOM 5325 C CA . ILE D 2 160 ? 7.591 2.644 -67.190 1.00 21.41 154 ILE B CA 1
ATOM 5326 C C . ILE D 2 160 ? 6.666 3.752 -66.699 1.00 25.08 154 ILE B C 1
ATOM 5327 O O . ILE D 2 160 ? 6.964 4.449 -65.715 1.00 21.71 154 ILE B O 1
ATOM 5332 N N . ALA D 2 161 ? 5.530 3.931 -67.362 1.00 23.85 155 ALA B N 1
ATOM 5333 C CA . ALA D 2 161 ? 4.545 4.908 -66.894 1.00 25.77 155 ALA B CA 1
ATOM 5334 C C . ALA D 2 161 ? 4.112 4.620 -65.466 1.00 22.89 155 ALA B C 1
ATOM 5335 O O . ALA D 2 161 ? 4.005 5.544 -64.646 1.00 22.98 155 ALA B O 1
ATOM 5337 N N . LEU D 2 162 ? 3.871 3.346 -65.148 1.00 22.44 156 LEU B N 1
ATOM 5338 C CA . LEU D 2 162 ? 3.492 2.977 -63.790 1.00 21.68 156 LEU B CA 1
ATOM 5339 C C . LEU D 2 162 ? 4.593 3.302 -62.791 1.00 22.20 156 LEU B C 1
ATOM 5340 O O . LEU D 2 162 ? 4.306 3.708 -61.660 1.00 22.18 156 LEU B O 1
ATOM 5345 N N . ALA D 2 163 ? 5.848 3.064 -63.167 1.00 22.49 157 ALA B N 1
ATOM 5346 C CA . ALA D 2 163 ? 6.967 3.354 -62.268 1.00 18.63 157 ALA B CA 1
ATOM 5347 C C . ALA D 2 163 ? 7.014 4.833 -61.913 1.00 19.74 157 ALA B C 1
ATOM 5348 O O . ALA D 2 163 ? 7.193 5.198 -60.745 1.00 20.41 157 ALA B O 1
ATOM 5350 N N . PHE D 2 164 ? 6.832 5.716 -62.912 1.00 20.80 158 PHE B N 1
ATOM 5351 C CA . PHE D 2 164 ? 6.835 7.143 -62.616 1.00 21.83 158 PHE B CA 1
ATOM 5352 C C . PHE D 2 164 ? 5.580 7.585 -61.890 1.00 22.25 158 PHE B C 1
ATOM 5353 O O . PHE D 2 164 ? 5.649 8.492 -61.052 1.00 25.41 158 PHE B O 1
ATOM 5361 N N . HIS D 2 165 ? 4.440 6.955 -62.179 1.00 22.31 159 HIS B N 1
ATOM 5362 C CA . HIS D 2 165 ? 3.219 7.184 -61.396 1.00 25.33 159 HIS B CA 1
ATOM 5363 C C . HIS D 2 165 ? 3.463 6.861 -59.922 1.00 23.66 159 HIS B C 1
ATOM 5364 O O . HIS D 2 165 ? 3.094 7.630 -59.026 1.00 21.80 159 HIS B O 1
ATOM 5371 N N . LEU D 2 166 ? 4.116 5.729 -59.656 1.00 20.01 160 LEU B N 1
ATOM 5372 C CA . LEU D 2 166 ? 4.434 5.366 -58.280 1.00 19.47 160 LEU B CA 1
ATOM 5373 C C . LEU D 2 166 ? 5.331 6.418 -57.629 1.00 19.36 160 LEU B C 1
ATOM 5374 O O . LEU D 2 166 ? 5.095 6.844 -56.490 1.00 23.23 160 LEU B O 1
ATOM 5379 N N . LEU D 2 167 ? 6.382 6.850 -58.347 1.00 19.60 161 LEU B N 1
ATOM 5380 C CA . LEU D 2 167 ? 7.312 7.819 -57.789 1.00 20.00 161 LEU B CA 1
ATOM 5381 C C . LEU D 2 167 ? 6.655 9.169 -57.562 1.00 23.61 161 LEU B C 1
ATOM 5382 O O . LEU D 2 167 ? 6.925 9.837 -56.549 1.00 23.50 161 LEU B O 1
ATOM 5387 N N . CYS D 2 168 ? 5.828 9.623 -58.520 1.00 25.04 162 CYS B N 1
ATOM 5388 C CA . CYS D 2 168 ? 5.178 10.917 -58.353 1.00 27.98 162 CYS B CA 1
ATOM 5389 C C . CYS D 2 168 ? 4.267 10.912 -57.133 1.00 25.77 162 CYS B C 1
ATOM 5390 O O . CYS D 2 168 ? 4.271 11.856 -56.342 1.00 26.62 162 CYS B O 1
ATOM 5393 N N . GLU D 2 169 ? 3.459 9.861 -56.976 1.00 26.19 163 GLU B N 1
ATOM 5394 C CA . GLU D 2 169 ? 2.552 9.792 -55.837 1.00 25.13 163 GLU B CA 1
ATOM 5395 C C . GLU D 2 169 ? 3.315 9.573 -54.534 1.00 23.45 163 GLU B C 1
ATOM 5396 O O . GLU D 2 169 ? 2.940 10.117 -53.499 1.00 27.10 163 GLU B O 1
ATOM 5402 N N . ARG D 2 170 ? 4.438 8.860 -54.583 1.00 21.81 164 ARG B N 1
ATOM 5403 C CA . ARG D 2 170 ? 5.273 8.738 -53.390 1.00 21.66 164 ARG B CA 1
ATOM 5404 C C . ARG D 2 170 ? 5.748 10.099 -52.912 1.00 27.03 164 ARG B C 1
ATOM 5405 O O . ARG D 2 170 ? 5.822 10.366 -51.701 1.00 26.73 164 ARG B O 1
ATOM 5413 N N . ALA D 2 171 ? 6.034 10.998 -53.846 1.00 25.73 165 ALA B N 1
ATOM 5414 C CA . ALA D 2 171 ? 6.519 12.330 -53.516 1.00 26.24 165 ALA B CA 1
ATOM 5415 C C . ALA D 2 171 ? 5.396 13.336 -53.349 1.00 31.51 165 ALA B C 1
ATOM 5416 O O . ALA D 2 171 ? 5.667 14.533 -53.246 1.00 32.19 165 ALA B O 1
ATOM 5418 N N . SER D 2 172 ? 4.157 12.881 -53.288 1.00 31.81 166 SER B N 1
ATOM 5419 C CA . SER D 2 172 ? 3.004 13.750 -53.074 1.00 34.61 166 SER B CA 1
ATOM 5420 C C . SER D 2 172 ? 2.437 13.474 -51.687 1.00 43.31 166 SER B C 1
ATOM 5421 O O . SER D 2 172 ? 1.863 12.393 -51.456 1.00 45.74 166 SER B O 1
ATOM 5424 N N . PRO D 2 173 ? 2.529 14.416 -50.748 1.00 51.83 167 PRO B N 1
ATOM 5425 C CA . PRO D 2 173 ? 2.077 14.117 -49.375 1.00 54.55 167 PRO B CA 1
ATOM 5426 C C . PRO D 2 173 ? 0.588 13.830 -49.250 1.00 50.55 167 PRO B C 1
ATOM 5427 O O . PRO D 2 173 ? 0.176 13.190 -48.271 1.00 55.95 167 PRO B O 1
ATOM 5431 N N . ASN D 2 174 ? -0.234 14.259 -50.209 1.00 40.17 168 ASN B N 1
ATOM 5432 C CA . ASN D 2 174 ? -1.683 14.088 -50.120 1.00 37.13 168 ASN B CA 1
ATOM 5433 C C . ASN D 2 174 ? -2.226 13.090 -51.135 1.00 32.43 168 ASN B C 1
ATOM 5434 O O . ASN D 2 174 ? -3.409 13.142 -51.481 1.00 35.86 168 ASN B O 1
ATOM 5439 N N . SER D 2 175 ? -1.397 12.168 -51.605 1.00 27.83 169 SER B N 1
ATOM 5440 C CA . SER D 2 175 ? -1.829 11.258 -52.648 1.00 27.01 169 SER B CA 1
ATOM 5441 C C . SER D 2 175 ? -2.922 10.319 -52.155 1.00 30.34 169 SER B C 1
ATOM 5442 O O . SER D 2 175 ? -2.860 9.793 -51.041 1.00 24.83 169 SER B O 1
ATOM 5445 N N . PHE D 2 176 ? -3.911 10.078 -53.017 1.00 26.82 170 PHE B N 1
ATOM 5446 C CA . PHE D 2 176 ? -4.939 9.087 -52.711 1.00 27.30 170 PHE B CA 1
ATOM 5447 C C . PHE D 2 176 ? -4.328 7.735 -52.367 1.00 25.99 170 PHE B C 1
ATOM 5448 O O . PHE D 2 176 ? -4.879 6.995 -51.542 1.00 23.46 170 PHE B O 1
ATOM 5456 N N . TRP D 2 177 ? -3.207 7.391 -52.988 1.00 22.55 171 TRP B N 1
ATOM 5457 C CA . TRP D 2 177 ? -2.616 6.055 -52.853 1.00 22.72 171 TRP B CA 1
ATOM 5458 C C . TRP D 2 177 ? -1.541 5.987 -51.750 1.00 23.08 171 TRP B C 1
ATOM 5459 O O . TRP D 2 177 ? -0.825 4.981 -51.640 1.00 19.95 171 TRP B O 1
ATOM 5470 N N . GLN D 2 178 ? -1.417 7.022 -50.925 1.00 22.90 172 GLN B N 1
ATOM 5471 C CA . GLN D 2 178 ? -0.372 6.988 -49.907 1.00 24.61 172 GLN B CA 1
ATOM 5472 C C . GLN D 2 178 ? -0.492 5.753 -49.015 1.00 23.07 172 GLN B C 1
ATOM 5473 O O . GLN D 2 178 ? 0.552 5.204 -48.642 1.00 22.87 172 GLN B O 1
ATOM 5479 N N . PRO D 2 179 ? -1.686 5.290 -48.618 1.00 22.87 173 PRO B N 1
ATOM 5480 C CA . PRO D 2 179 ? -1.755 4.069 -47.800 1.00 23.04 173 PRO B CA 1
ATOM 5481 C C . PRO D 2 179 ? -1.114 2.875 -48.475 1.00 20.78 173 PRO B C 1
ATOM 5482 O O . PRO D 2 179 ? -0.533 2.010 -47.794 1.00 22.96 173 PRO B O 1
ATOM 5486 N N . TYR D 2 180 ? -1.227 2.769 -49.809 1.00 21.97 174 TYR B N 1
ATOM 5487 C CA . TYR D 2 180 ? -0.569 1.695 -50.532 1.00 20.67 174 TYR B CA 1
ATOM 5488 C C . TYR D 2 180 ? 0.944 1.900 -50.588 1.00 24.33 174 TYR B C 1
ATOM 5489 O O . TYR D 2 180 ? 1.718 0.972 -50.310 1.00 19.54 174 TYR B O 1
ATOM 5498 N N . ILE D 2 181 ? 1.378 3.100 -50.994 1.00 16.59 175 ILE B N 1
ATOM 5499 C CA . ILE D 2 181 ? 2.787 3.356 -51.169 1.00 19.07 175 ILE B CA 1
ATOM 5500 C C . ILE D 2 181 ? 3.546 3.189 -49.860 1.00 18.58 175 ILE B C 1
ATOM 5501 O O . ILE D 2 181 ? 4.678 2.672 -49.850 1.00 18.36 175 ILE B O 1
ATOM 5506 N N . GLN D 2 182 ? 2.939 3.591 -48.743 1.00 19.40 176 GLN B N 1
ATOM 5507 C CA . GLN D 2 182 ? 3.654 3.510 -47.479 1.00 21.39 176 GLN B CA 1
ATOM 5508 C C . GLN D 2 182 ? 3.771 2.069 -46.964 1.00 20.21 176 GLN B C 1
ATOM 5509 O O . GLN D 2 182 ? 4.532 1.837 -46.039 1.00 20.36 176 GLN B O 1
ATOM 5515 N N . THR D 2 183 ? 3.060 1.108 -47.541 1.00 16.92 177 THR B N 1
ATOM 5516 C CA . THR D 2 183 ? 3.204 -0.297 -47.146 1.00 17.25 177 THR B CA 1
ATOM 5517 C C . THR D 2 183 ? 4.011 -1.107 -48.138 1.00 18.76 177 THR B C 1
ATOM 5518 O O . THR D 2 183 ? 4.170 -2.315 -47.934 1.00 19.08 177 THR B O 1
ATOM 5522 N N . LEU D 2 184 ? 4.512 -0.492 -49.225 1.00 15.60 178 LEU B N 1
ATOM 5523 C CA . LEU D 2 184 ? 5.326 -1.249 -50.137 1.00 13.62 178 LEU B CA 1
ATOM 5524 C C . LEU D 2 184 ? 6.700 -1.504 -49.517 1.00 12.82 178 LEU B C 1
ATOM 5525 O O . LEU D 2 184 ? 7.170 -0.763 -48.636 1.00 16.81 178 LEU B O 1
ATOM 5530 N N . PRO D 2 185 ? 7.412 -2.512 -50.027 1.00 12.33 179 PRO B N 1
ATOM 5531 C CA . PRO D 2 185 ? 8.789 -2.735 -49.557 1.00 17.80 179 PRO B CA 1
ATOM 5532 C C . PRO D 2 185 ? 9.673 -1.561 -49.957 1.00 19.43 179 PRO B C 1
ATOM 5533 O O . PRO D 2 185 ? 9.381 -0.820 -50.885 1.00 19.54 179 PRO B O 1
ATOM 5537 N N . SER D 2 186 ? 10.773 -1.413 -49.248 1.00 16.61 180 SER B N 1
ATOM 5538 C CA . SER D 2 186 ? 11.793 -0.407 -49.524 1.00 16.41 180 SER B CA 1
ATOM 5539 C C . SER D 2 186 ? 12.963 -0.950 -50.343 1.00 16.89 180 SER B C 1
ATOM 5540 O O . SER D 2 186 ? 13.800 -0.173 -50.791 1.00 20.30 180 SER B O 1
ATOM 5543 N N . GLU D 2 187 ? 13.018 -2.251 -50.540 1.00 18.28 181 GLU B N 1
ATOM 5544 C CA . GLU D 2 187 ? 14.082 -2.925 -51.240 1.00 16.87 181 GLU B CA 1
ATOM 5545 C C . GLU D 2 187 ? 13.520 -4.211 -51.797 1.00 12.02 181 GLU B C 1
ATOM 5546 O O . GLU D 2 187 ? 12.483 -4.728 -51.331 1.00 15.98 181 GLU B O 1
ATOM 5552 N N . TYR D 2 188 ? 14.195 -4.735 -52.810 1.00 13.10 182 TYR B N 1
ATOM 5553 C CA . TYR D 2 188 ? 13.771 -5.952 -53.475 1.00 11.53 182 TYR B CA 1
ATOM 5554 C C . TYR D 2 188 ? 14.990 -6.842 -53.725 1.00 13.17 182 TYR B C 1
ATOM 5555 O O . TYR D 2 188 ? 16.138 -6.434 -53.482 1.00 17.59 182 TYR B O 1
ATOM 5564 N N . ASP D 2 189 ? 14.719 -8.064 -54.209 1.00 13.97 183 ASP B N 1
ATOM 5565 C CA . ASP D 2 189 ? 15.770 -9.010 -54.579 1.00 15.01 183 ASP B CA 1
ATOM 5566 C C . ASP D 2 189 ? 15.810 -9.218 -56.099 1.00 13.36 183 ASP B C 1
ATOM 5567 O O . ASP D 2 189 ? 16.174 -10.288 -56.598 1.00 12.45 183 ASP B O 1
ATOM 5572 N N . THR D 2 190 ? 15.327 -8.236 -56.884 1.00 13.86 184 THR B N 1
ATOM 5573 C CA . THR D 2 190 ? 15.586 -8.323 -58.300 1.00 13.45 184 THR B CA 1
ATOM 5574 C C . THR D 2 190 ? 17.102 -8.203 -58.521 1.00 17.60 184 THR B C 1
ATOM 5575 O O . THR D 2 190 ? 17.818 -7.640 -57.706 1.00 16.52 184 THR B O 1
ATOM 5579 N N . PRO D 2 191 ? 17.607 -8.712 -59.641 1.00 14.83 185 PRO B N 1
ATOM 5580 C CA . PRO D 2 191 ? 19.057 -8.636 -59.876 1.00 15.27 185 PRO B CA 1
ATOM 5581 C C . PRO D 2 191 ? 19.603 -7.230 -59.911 1.00 16.16 185 PRO B C 1
ATOM 5582 O O . PRO D 2 191 ? 20.811 -7.066 -59.736 1.00 14.68 185 PRO B O 1
ATOM 5586 N N . LEU D 2 192 ? 18.767 -6.196 -60.123 1.00 14.32 186 LEU B N 1
ATOM 5587 C CA . LEU D 2 192 ? 19.243 -4.815 -59.955 1.00 13.56 186 LEU B CA 1
ATOM 5588 C C . LEU D 2 192 ? 19.882 -4.542 -58.604 1.00 19.20 186 LEU B C 1
ATOM 5589 O O . LEU D 2 192 ? 20.678 -3.610 -58.485 1.00 18.45 186 LEU B O 1
ATOM 5594 N N . TYR D 2 193 ? 19.555 -5.330 -57.581 1.00 13.80 187 TYR B N 1
ATOM 5595 C CA . TYR D 2 193 ? 20.068 -5.149 -56.250 1.00 13.03 187 TYR B CA 1
ATOM 5596 C C . TYR D 2 193 ? 21.247 -6.063 -55.927 1.00 18.05 187 TYR B C 1
ATOM 5597 O O . TYR D 2 193 ? 21.821 -5.936 -54.849 1.00 16.43 187 TYR B O 1
ATOM 5606 N N . PHE D 2 194 ? 21.611 -6.949 -56.835 1.00 16.42 188 PHE B N 1
ATOM 5607 C CA . PHE D 2 194 ? 22.679 -7.899 -56.582 1.00 16.74 188 PHE B CA 1
ATOM 5608 C C . PHE D 2 194 ? 24.057 -7.222 -56.571 1.00 18.68 188 PHE B C 1
ATOM 5609 O O . PHE D 2 194 ? 24.349 -6.261 -57.308 1.00 16.15 188 PHE B O 1
ATOM 5617 N N . GLU D 2 195 ? 24.934 -7.771 -55.744 1.00 15.01 189 GLU B N 1
ATOM 5618 C CA . GLU D 2 195 ? 26.361 -7.466 -55.861 1.00 17.24 189 GLU B CA 1
ATOM 5619 C C . GLU D 2 195 ? 26.953 -8.050 -57.140 1.00 15.82 189 GLU B C 1
ATOM 5620 O O . GLU D 2 195 ? 26.442 -9.007 -57.731 1.00 16.56 189 GLU B O 1
ATOM 5626 N N . GLU D 2 196 ? 28.049 -7.445 -57.594 1.00 16.63 190 GLU B N 1
ATOM 5627 C CA . GLU D 2 196 ? 28.725 -7.973 -58.783 1.00 18.95 190 GLU B CA 1
ATOM 5628 C C . GLU D 2 196 ? 29.054 -9.462 -58.638 1.00 20.73 190 GLU B C 1
ATOM 5629 O O . GLU D 2 196 ? 28.831 -10.256 -59.555 1.00 17.36 190 GLU B O 1
ATOM 5635 N N . ASP D 2 197 ? 29.544 -9.881 -57.474 1.00 18.35 191 ASP B N 1
ATOM 5636 C CA . ASP D 2 197 ? 29.948 -11.281 -57.351 1.00 21.90 191 ASP B CA 1
ATOM 5637 C C . ASP D 2 197 ? 28.736 -12.201 -57.218 1.00 20.12 191 ASP B C 1
ATOM 5638 O O . ASP D 2 197 ? 28.860 -13.398 -57.504 1.00 21.77 191 ASP B O 1
ATOM 5643 N N . GLU D 2 198 ? 27.556 -11.666 -56.851 1.00 16.77 192 GLU B N 1
ATOM 5644 C CA . GLU D 2 198 ? 26.340 -12.469 -56.873 1.00 16.32 192 GLU B CA 1
ATOM 5645 C C . GLU D 2 198 ? 25.902 -12.739 -58.307 1.00 19.32 192 GLU B C 1
ATOM 5646 O O . GLU D 2 198 ? 25.569 -13.877 -58.644 1.00 20.59 192 GLU B O 1
ATOM 5652 N N . VAL D 2 199 ? 26.020 -11.743 -59.195 1.00 16.93 193 VAL B N 1
ATOM 5653 C CA . VAL D 2 199 ? 25.715 -11.942 -60.603 1.00 17.04 193 VAL B CA 1
ATOM 5654 C C . VAL D 2 199 ? 26.767 -12.816 -61.257 1.00 19.45 193 VAL B C 1
ATOM 5655 O O . VAL D 2 199 ? 26.459 -13.589 -62.164 1.00 19.08 193 VAL B O 1
ATOM 5659 N N . ARG D 2 200 ? 28.019 -12.735 -60.794 1.00 17.78 194 ARG B N 1
ATOM 5660 C CA . ARG D 2 200 ? 29.088 -13.519 -61.370 1.00 18.79 194 ARG B CA 1
ATOM 5661 C C . ARG D 2 200 ? 28.785 -15.016 -61.351 1.00 19.24 194 ARG B C 1
ATOM 5662 O O . ARG D 2 200 ? 29.268 -15.748 -62.228 1.00 20.09 194 ARG B O 1
ATOM 5670 N N . TYR D 2 201 ? 28.060 -15.504 -60.344 1.00 18.85 195 TYR B N 1
ATOM 5671 C CA . TYR D 2 201 ? 27.722 -16.921 -60.316 1.00 19.40 195 TYR B CA 1
ATOM 5672 C C . TYR D 2 201 ? 26.963 -17.343 -61.580 1.00 19.50 195 TYR B C 1
ATOM 5673 O O . TYR D 2 201 ? 26.976 -18.522 -61.946 1.00 20.33 195 TYR B O 1
ATOM 5682 N N . LEU D 2 202 ? 26.280 -16.405 -62.242 1.00 18.82 196 LEU B N 1
ATOM 5683 C CA . LEU D 2 202 ? 25.448 -16.745 -63.409 1.00 19.01 196 LEU B CA 1
ATOM 5684 C C . LEU D 2 202 ? 26.240 -16.749 -64.706 1.00 19.89 196 LEU B C 1
ATOM 5685 O O . LEU D 2 202 ? 25.664 -17.020 -65.773 1.00 21.27 196 LEU B O 1
ATOM 5690 N N . GLN D 2 203 ? 27.547 -16.478 -64.669 1.00 20.36 197 GLN B N 1
ATOM 5691 C CA . GLN D 2 203 ? 28.302 -16.539 -65.930 1.00 21.32 197 GLN B CA 1
ATOM 5692 C C . GLN D 2 203 ? 28.148 -17.898 -66.595 1.00 23.72 197 GLN B C 1
ATOM 5693 O O . GLN D 2 203 ? 28.117 -18.941 -65.920 1.00 22.84 197 GLN B O 1
ATOM 5699 N N . SER D 2 204 ? 28.004 -17.882 -67.930 1.00 22.99 198 SER B N 1
ATOM 5700 C CA . SER D 2 204 ? 27.847 -19.045 -68.794 1.00 24.18 198 SER B CA 1
ATOM 5701 C C . SER D 2 204 ? 26.437 -19.637 -68.806 1.00 23.97 198 SER B C 1
ATOM 5702 O O . SER D 2 204 ? 26.217 -20.657 -69.463 1.00 25.06 198 SER B O 1
ATOM 5705 N N . THR D 2 205 ? 25.469 -19.019 -68.150 1.00 22.75 199 THR B N 1
ATOM 5706 C CA . THR D 2 205 ? 24.104 -19.531 -68.145 1.00 22.59 199 THR B CA 1
ATOM 5707 C C . THR D 2 205 ? 23.263 -18.904 -69.263 1.00 22.65 199 THR B C 1
ATOM 5708 O O . THR D 2 205 ? 23.654 -17.919 -69.883 1.00 22.61 199 THR B O 1
ATOM 5712 N N . GLN D 2 206 ? 22.050 -19.449 -69.450 1.00 22.81 200 GLN B N 1
ATOM 5713 C CA . GLN D 2 206 ? 21.076 -18.830 -70.347 1.00 23.76 200 GLN B CA 1
ATOM 5714 C C . GLN D 2 206 ? 20.498 -17.562 -69.730 1.00 26.08 200 GLN B C 1
ATOM 5715 O O . GLN D 2 206 ? 20.153 -16.627 -70.457 1.00 29.26 200 GLN B O 1
ATOM 5721 N N . ALA D 2 207 ? 20.400 -17.513 -68.391 1.00 21.44 201 ALA B N 1
ATOM 5722 C CA . ALA D 2 207 ? 19.708 -16.424 -67.717 1.00 19.33 201 ALA B CA 1
ATOM 5723 C C . ALA D 2 207 ? 20.503 -15.123 -67.702 1.00 18.88 201 ALA B C 1
ATOM 5724 O O . ALA D 2 207 ? 19.932 -14.034 -67.582 1.00 19.27 201 ALA B O 1
ATOM 5726 N N . ILE D 2 208 ? 21.824 -15.189 -67.781 1.00 19.26 202 ILE B N 1
ATOM 5727 C CA . ILE D 2 208 ? 22.575 -13.981 -67.455 1.00 20.61 202 ILE B CA 1
ATOM 5728 C C . ILE D 2 208 ? 22.401 -12.900 -68.529 1.00 19.05 202 ILE B C 1
ATOM 5729 O O . ILE D 2 208 ? 22.481 -11.717 -68.220 1.00 18.53 202 ILE B O 1
ATOM 5734 N N . HIS D 2 209 ? 22.148 -13.269 -69.787 1.00 20.01 203 HIS B N 1
ATOM 5735 C CA . HIS D 2 209 ? 21.938 -12.217 -70.780 1.00 24.64 203 HIS B CA 1
ATOM 5736 C C . HIS D 2 209 ? 20.778 -11.291 -70.398 1.00 19.71 203 HIS B C 1
ATOM 5737 O O . HIS D 2 209 ? 20.875 -10.067 -70.531 1.00 19.94 203 HIS B O 1
ATOM 5744 N N . ASP D 2 210 ? 19.679 -11.855 -69.880 1.00 22.90 204 ASP B N 1
ATOM 5745 C CA . ASP D 2 210 ? 18.559 -11.008 -69.461 1.00 22.60 204 ASP B CA 1
ATOM 5746 C C . ASP D 2 210 ? 18.860 -10.181 -68.223 1.00 19.49 204 ASP B C 1
ATOM 5747 O O . ASP D 2 210 ? 18.261 -9.103 -68.038 1.00 18.41 204 ASP B O 1
ATOM 5752 N N . VAL D 2 211 ? 19.736 -10.662 -67.324 1.00 17.18 205 VAL B N 1
ATOM 5753 C CA . VAL D 2 211 ? 20.224 -9.820 -66.242 1.00 16.46 205 VAL B CA 1
ATOM 5754 C C . VAL D 2 211 ? 20.957 -8.600 -66.791 1.00 16.81 205 VAL B C 1
ATOM 5755 O O . VAL D 2 211 ? 20.784 -7.475 -66.300 1.00 16.45 205 VAL B O 1
ATOM 5759 N N . PHE D 2 212 ? 21.832 -8.822 -67.774 1.00 18.07 206 PHE B N 1
ATOM 5760 C CA . PHE D 2 212 ? 22.571 -7.720 -68.381 1.00 18.75 206 PHE B CA 1
ATOM 5761 C C . PHE D 2 212 ? 21.618 -6.694 -69.000 1.00 18.38 206 PHE B C 1
ATOM 5762 O O . PHE D 2 212 ? 21.767 -5.482 -68.805 1.00 20.47 206 PHE B O 1
ATOM 5770 N N . SER D 2 213 ? 20.640 -7.171 -69.756 1.00 19.21 207 SER B N 1
ATOM 5771 C CA . SER D 2 213 ? 19.676 -6.288 -70.415 1.00 22.82 207 SER B CA 1
ATOM 5772 C C . SER D 2 213 ? 18.882 -5.495 -69.412 1.00 20.11 207 SER B C 1
ATOM 5773 O O . SER D 2 213 ? 18.687 -4.283 -69.567 1.00 22.66 207 SER B O 1
ATOM 5776 N N . GLN D 2 214 ? 18.416 -6.160 -68.355 1.00 17.57 208 GLN B N 1
ATOM 5777 C CA . GLN D 2 214 ? 17.713 -5.436 -67.299 1.00 16.86 208 GLN B CA 1
ATOM 5778 C C . GLN D 2 214 ? 18.546 -4.299 -66.730 1.00 17.58 208 GLN B C 1
ATOM 5779 O O . GLN D 2 214 ? 18.024 -3.210 -66.461 1.00 16.74 208 GLN B O 1
ATOM 5785 N N . TYR D 2 215 ? 19.837 -4.537 -66.494 1.00 17.43 209 TYR B N 1
ATOM 5786 C CA . TYR D 2 215 ? 20.653 -3.524 -65.854 1.00 17.97 209 TYR B CA 1
ATOM 5787 C C . TYR D 2 215 ? 20.890 -2.347 -66.791 1.00 19.10 209 TYR B C 1
ATOM 5788 O O . TYR D 2 215 ? 20.815 -1.187 -66.367 1.00 19.79 209 TYR B O 1
ATOM 5797 N N . LYS D 2 216 ? 21.207 -2.645 -68.048 1.00 21.55 210 LYS B N 1
ATOM 5798 C CA . LYS D 2 216 ? 21.473 -1.616 -69.051 1.00 20.64 210 LYS B CA 1
ATOM 5799 C C . LYS D 2 216 ? 20.221 -0.816 -69.373 1.00 21.52 210 LYS B C 1
ATOM 5800 O O . LYS D 2 216 ? 20.290 0.420 -69.418 1.00 20.22 210 LYS B O 1
ATOM 5806 N N . ASN D 2 217 ? 19.073 -1.502 -69.552 1.00 20.19 211 ASN B N 1
ATOM 5807 C CA . ASN D 2 217 ? 17.799 -0.815 -69.759 1.00 25.10 211 ASN B CA 1
ATOM 5808 C C . ASN D 2 217 ? 17.498 0.153 -68.619 1.00 24.15 211 ASN B C 1
ATOM 5809 O O . ASN D 2 217 ? 17.113 1.307 -68.838 1.00 20.11 211 ASN B O 1
ATOM 5814 N N . THR D 2 218 ? 17.609 -0.316 -67.371 1.00 19.74 212 THR B N 1
ATOM 5815 C CA . THR D 2 218 ? 17.263 0.520 -66.229 1.00 17.89 212 THR B CA 1
ATOM 5816 C C . THR D 2 218 ? 18.179 1.727 -66.115 1.00 18.43 212 THR B C 1
ATOM 5817 O O . THR D 2 218 ? 17.711 2.837 -65.851 1.00 18.86 212 THR B O 1
ATOM 5821 N N . ALA D 2 219 ? 19.483 1.541 -66.360 1.00 18.56 213 ALA B N 1
ATOM 5822 C CA . ALA D 2 219 ? 20.404 2.656 -66.268 1.00 19.19 213 ALA B CA 1
ATOM 5823 C C . ALA D 2 219 ? 20.156 3.653 -67.399 1.00 20.46 213 ALA B C 1
ATOM 5824 O O . ALA D 2 219 ? 20.200 4.873 -67.179 1.00 22.78 213 ALA B O 1
ATOM 5826 N N . ARG D 2 220 ? 19.883 3.154 -68.601 1.00 21.52 214 ARG B N 1
ATOM 5827 C CA . ARG D 2 220 ? 19.600 4.049 -69.725 1.00 22.79 214 ARG B CA 1
ATOM 5828 C C . ARG D 2 220 ? 18.337 4.858 -69.434 1.00 22.67 214 ARG B C 1
ATOM 5829 O O . ARG D 2 220 ? 18.297 6.075 -69.663 1.00 23.73 214 ARG B O 1
ATOM 5837 N N . GLN D 2 221 ? 17.281 4.183 -68.958 1.00 21.87 215 GLN B N 1
ATOM 5838 C CA . GLN D 2 221 ? 16.036 4.860 -68.628 1.00 22.16 215 GLN B CA 1
ATOM 5839 C C . GLN D 2 221 ? 16.262 5.921 -67.563 1.00 25.01 215 GLN B C 1
ATOM 5840 O O . GLN D 2 221 ? 15.798 7.063 -67.695 1.00 23.17 215 GLN B O 1
ATOM 5846 N N . TYR D 2 222 ? 16.966 5.573 -66.482 1.00 21.08 216 TYR B N 1
ATOM 5847 C CA . TYR D 2 222 ? 17.210 6.578 -65.451 1.00 21.19 216 TYR B CA 1
ATOM 5848 C C . TYR D 2 222 ? 17.889 7.812 -66.029 1.00 22.55 216 TYR B C 1
ATOM 5849 O O . TYR D 2 222 ? 17.455 8.941 -65.783 1.00 24.18 216 TYR B O 1
ATOM 5858 N N . ALA D 2 223 ? 18.966 7.610 -66.790 1.00 22.87 217 ALA B N 1
ATOM 5859 C CA . ALA D 2 223 ? 19.735 8.737 -67.292 1.00 24.20 217 ALA B CA 1
ATOM 5860 C C . ALA D 2 223 ? 18.911 9.554 -68.272 1.00 27.93 217 ALA B C 1
ATOM 5861 O O . ALA D 2 223 ? 18.984 10.788 -68.281 1.00 26.98 217 ALA B O 1
ATOM 5863 N N . TYR D 2 224 ? 18.132 8.885 -69.117 1.00 25.66 218 TYR B N 1
ATOM 5864 C CA . TYR D 2 224 ? 17.265 9.600 -70.049 1.00 29.49 218 TYR B CA 1
ATOM 5865 C C . TYR D 2 224 ? 16.251 10.458 -69.301 1.00 27.54 218 TYR B C 1
ATOM 5866 O O . TYR D 2 224 ? 16.148 11.668 -69.539 1.00 28.95 218 TYR B O 1
ATOM 5875 N N . PHE D 2 225 ? 15.497 9.849 -68.377 1.00 26.24 219 PHE B N 1
ATOM 5876 C CA . PHE D 2 225 ? 14.445 10.595 -67.705 1.00 26.63 219 PHE B CA 1
ATOM 5877 C C . PHE D 2 225 ? 15.008 11.627 -66.742 1.00 28.38 219 PHE B C 1
ATOM 5878 O O . PHE D 2 225 ? 14.366 12.650 -66.507 1.00 28.01 219 PHE B O 1
ATOM 5886 N N . TYR D 2 226 ? 16.190 11.392 -66.167 1.00 26.16 220 TYR B N 1
ATOM 5887 C CA . TYR D 2 226 ? 16.822 12.439 -65.370 1.00 26.75 220 TYR B CA 1
ATOM 5888 C C . TYR D 2 226 ? 17.021 13.700 -66.203 1.00 28.70 220 TYR B C 1
ATOM 5889 O O . TYR D 2 226 ? 16.751 14.811 -65.744 1.00 32.21 220 TYR B O 1
ATOM 5898 N N . LYS D 2 227 ? 17.536 13.546 -67.427 1.00 29.31 221 LYS B N 1
ATOM 5899 C CA . LYS D 2 227 ? 17.735 14.706 -68.295 1.00 32.74 221 LYS B CA 1
ATOM 5900 C C . LYS D 2 227 ? 16.407 15.349 -68.681 1.00 35.47 221 LYS B C 1
ATOM 5901 O O . LYS D 2 227 ? 16.291 16.581 -68.693 1.00 40.49 221 LYS B O 1
ATOM 5907 N N . VAL D 2 228 ? 15.409 14.535 -69.027 1.00 31.97 222 VAL B N 1
ATOM 5908 C CA . VAL D 2 228 ? 14.089 15.062 -69.369 1.00 34.32 222 VAL B CA 1
ATOM 5909 C C . VAL D 2 228 ? 13.520 15.891 -68.216 1.00 34.66 222 VAL B C 1
ATOM 5910 O O . VAL D 2 228 ? 13.057 17.020 -68.408 1.00 40.01 222 VAL B O 1
ATOM 5914 N N . ILE D 2 229 ? 13.549 15.342 -67.001 1.00 31.80 223 ILE B N 1
ATOM 5915 C CA . ILE D 2 229 ? 12.929 16.004 -65.861 1.00 32.83 223 ILE B CA 1
ATOM 5916 C C . ILE D 2 229 ? 13.637 17.299 -65.520 1.00 39.94 223 ILE B C 1
ATOM 5917 O O . ILE D 2 229 ? 12.992 18.272 -65.112 1.00 43.16 223 ILE B O 1
ATOM 5922 N N . GLN D 2 230 ? 14.952 17.360 -65.707 1.00 41.75 224 GLN B N 1
ATOM 5923 C CA . GLN D 2 230 ? 15.709 18.539 -65.314 1.00 49.58 224 GLN B CA 1
ATOM 5924 C C . GLN D 2 230 ? 15.703 19.644 -66.363 1.00 55.91 224 GLN B C 1
ATOM 5925 O O . GLN D 2 230 ? 16.111 20.768 -66.047 1.00 61.99 224 GLN B O 1
ATOM 5931 N N . THR D 2 231 ? 15.250 19.368 -67.587 1.00 56.14 225 THR B N 1
ATOM 5932 C CA . THR D 2 231 ? 15.376 20.337 -68.672 1.00 56.33 225 THR B CA 1
ATOM 5933 C C . THR D 2 231 ? 14.105 20.577 -69.480 1.00 49.70 225 THR B C 1
ATOM 5934 O O . THR D 2 231 ? 14.008 21.627 -70.126 1.00 50.36 225 THR B O 1
ATOM 5938 N N . HIS D 2 232 ? 13.146 19.668 -69.481 1.00 47.62 226 HIS B N 1
ATOM 5939 C CA . HIS D 2 232 ? 11.959 19.841 -70.319 1.00 53.28 226 HIS B CA 1
ATOM 5940 C C . HIS D 2 232 ? 10.874 20.588 -69.553 1.00 56.10 226 HIS B C 1
ATOM 5941 O O . HIS D 2 232 ? 10.520 20.179 -68.439 1.00 55.90 226 HIS B O 1
ATOM 5948 N N . PRO D 2 233 ? 10.334 21.674 -70.118 1.00 56.87 227 PRO B N 1
ATOM 5949 C CA . PRO D 2 233 ? 9.256 22.411 -69.434 1.00 58.20 227 PRO B CA 1
ATOM 5950 C C . PRO D 2 233 ? 8.066 21.582 -68.989 1.00 60.83 227 PRO B C 1
ATOM 5951 O O . PRO D 2 233 ? 7.403 21.959 -68.011 1.00 58.16 227 PRO B O 1
ATOM 5955 N N . HIS D 2 234 ? 7.750 20.483 -69.669 1.00 64.75 228 HIS B N 1
ATOM 5956 C CA . HIS D 2 234 ? 6.558 19.723 -69.309 1.00 69.80 228 HIS B CA 1
ATOM 5957 C C . HIS D 2 234 ? 6.763 18.832 -68.091 1.00 72.00 228 HIS B C 1
ATOM 5958 O O . HIS D 2 234 ? 5.832 18.108 -67.708 1.00 74.74 228 HIS B O 1
ATOM 5965 N N . ALA D 2 235 ? 7.945 18.884 -67.471 1.00 69.96 229 ALA B N 1
ATOM 5966 C CA . ALA D 2 235 ? 8.230 18.164 -66.238 1.00 62.82 229 ALA B CA 1
ATOM 5967 C C . ALA D 2 235 ? 8.586 19.091 -65.082 1.00 59.42 229 ALA B C 1
ATOM 5968 O O . ALA D 2 235 ? 8.845 18.605 -63.976 1.00 56.23 229 ALA B O 1
ATOM 5970 N N . ASN D 2 236 ? 8.605 20.409 -65.299 1.00 61.79 230 ASN B N 1
ATOM 5971 C CA . ASN D 2 236 ? 9.082 21.322 -64.268 1.00 63.57 230 ASN B CA 1
ATOM 5972 C C . ASN D 2 236 ? 8.091 21.489 -63.124 1.00 65.73 230 ASN B C 1
ATOM 5973 O O . ASN D 2 236 ? 8.449 22.097 -62.110 1.00 73.84 230 ASN B O 1
ATOM 5978 N N . LYS D 2 237 ? 6.868 20.976 -63.256 1.00 59.98 231 LYS B N 1
ATOM 5979 C CA . LYS D 2 237 ? 5.936 20.915 -62.135 1.00 57.23 231 LYS B CA 1
ATOM 5980 C C . LYS D 2 237 ? 5.815 19.508 -61.555 1.00 54.85 231 LYS B C 1
ATOM 5981 O O . LYS D 2 237 ? 4.910 19.251 -60.750 1.00 58.87 231 LYS B O 1
ATOM 5987 N N . LEU D 2 238 ? 6.707 18.586 -61.940 1.00 49.28 232 LEU B N 1
ATOM 5988 C CA . LEU D 2 238 ? 6.701 17.261 -61.341 1.00 44.22 232 LEU B CA 1
ATOM 5989 C C . LEU D 2 238 ? 7.313 17.305 -59.941 1.00 45.37 232 LEU B C 1
ATOM 5990 O O . LEU D 2 238 ? 8.258 18.059 -59.692 1.00 41.37 232 LEU B O 1
ATOM 5995 N N . PRO D 2 239 ? 6.812 16.482 -59.014 1.00 46.16 233 PRO B N 1
ATOM 5996 C CA . PRO D 2 239 ? 7.492 16.360 -57.711 1.00 48.96 233 PRO B CA 1
ATOM 5997 C C . PRO D 2 239 ? 8.921 15.866 -57.833 1.00 49.08 233 PRO B C 1
ATOM 5998 O O . PRO D 2 239 ? 9.715 16.068 -56.905 1.00 52.81 233 PRO B O 1
ATOM 6002 N N . LEU D 2 240 ? 9.278 15.238 -58.957 1.00 46.60 234 LEU B N 1
ATOM 6003 C CA . LEU D 2 240 ? 10.592 14.637 -59.126 1.00 39.66 234 LEU B CA 1
ATOM 6004 C C . LEU D 2 240 ? 11.671 15.651 -59.484 1.00 37.86 234 LEU B C 1
ATOM 6005 O O . LEU D 2 240 ? 12.862 15.321 -59.404 1.00 39.51 234 LEU B O 1
ATOM 6010 N N . LYS D 2 241 ? 11.298 16.878 -59.882 1.00 35.81 235 LYS B N 1
ATOM 6011 C CA . LYS D 2 241 ? 12.311 17.857 -60.257 1.00 37.79 235 LYS B CA 1
ATOM 6012 C C . LYS D 2 241 ? 13.221 18.181 -59.073 1.00 42.34 235 LYS B C 1
ATOM 6013 O O . LYS D 2 241 ? 14.424 18.415 -59.247 1.00 46.62 235 LYS B O 1
ATOM 6019 N N . ASP D 2 242 ? 12.667 18.202 -57.861 1.00 43.98 236 ASP B N 1
ATOM 6020 C CA . ASP D 2 242 ? 13.488 18.473 -56.683 1.00 50.59 236 ASP B CA 1
ATOM 6021 C C . ASP D 2 242 ? 14.499 17.353 -56.427 1.00 45.09 236 ASP B C 1
ATOM 6022 O O . ASP D 2 242 ? 15.624 17.611 -55.988 1.00 42.76 236 ASP B O 1
ATOM 6027 N N . SER D 2 243 ? 14.124 16.106 -56.698 1.00 38.37 237 SER B N 1
ATOM 6028 C CA . SER D 2 243 ? 14.986 14.982 -56.350 1.00 36.71 237 SER B CA 1
ATOM 6029 C C . SER D 2 243 ? 14.492 13.742 -57.079 1.00 32.26 237 SER B C 1
ATOM 6030 O O . SER D 2 243 ? 13.339 13.331 -56.905 1.00 32.81 237 SER B O 1
ATOM 6033 N N . PHE D 2 244 ? 15.378 13.152 -57.889 1.00 29.64 238 PHE B N 1
ATOM 6034 C CA . PHE D 2 244 ? 15.079 11.940 -58.637 1.00 28.55 238 PHE B CA 1
ATOM 6035 C C . PHE D 2 244 ? 16.400 11.176 -58.692 1.00 25.04 238 PHE B C 1
ATOM 6036 O O . PHE D 2 244 ? 17.264 11.485 -59.521 1.00 24.98 238 PHE B O 1
ATOM 6044 N N . THR D 2 245 ? 16.565 10.211 -57.782 1.00 23.04 239 THR B N 1
ATOM 6045 C CA . THR D 2 245 ? 17.818 9.460 -57.662 1.00 20.75 239 THR B CA 1
ATOM 6046 C C . THR D 2 245 ? 17.739 8.136 -58.383 1.00 19.57 239 THR B C 1
ATOM 6047 O O . THR D 2 245 ? 16.662 7.631 -58.691 1.00 20.21 239 THR B O 1
ATOM 6051 N N . TYR D 2 246 ? 18.914 7.561 -58.670 1.00 19.28 240 TYR B N 1
ATOM 6052 C CA . TYR D 2 246 ? 18.938 6.223 -59.236 1.00 18.36 240 TYR B CA 1
ATOM 6053 C C . TYR D 2 246 ? 18.202 5.249 -58.333 1.00 17.33 240 TYR B C 1
ATOM 6054 O O . TYR D 2 246 ? 17.475 4.366 -58.812 1.00 16.75 240 TYR B O 1
ATOM 6063 N N . GLU D 2 247 ? 18.420 5.390 -57.025 1.00 17.21 241 GLU B N 1
ATOM 6064 C CA . GLU D 2 247 ? 17.748 4.518 -56.068 1.00 16.38 241 GLU B CA 1
ATOM 6065 C C . GLU D 2 247 ? 16.233 4.625 -56.191 1.00 16.28 241 GLU B C 1
ATOM 6066 O O . GLU D 2 247 ? 15.541 3.608 -56.202 1.00 16.46 241 GLU B O 1
ATOM 6072 N N . ASP D 2 248 ? 15.705 5.835 -56.353 1.00 19.04 242 ASP B N 1
ATOM 6073 C CA . ASP D 2 248 ? 14.283 6.049 -56.644 1.00 18.51 242 ASP B CA 1
ATOM 6074 C C . ASP D 2 248 ? 13.842 5.205 -57.829 1.00 17.21 242 ASP B C 1
ATOM 6075 O O . ASP D 2 248 ? 12.828 4.498 -57.754 1.00 17.16 242 ASP B O 1
ATOM 6080 N N . TYR D 2 249 ? 14.578 5.289 -58.952 1.00 17.65 243 TYR B N 1
ATOM 6081 C CA . TYR D 2 249 ? 14.145 4.620 -60.171 1.00 17.24 243 TYR B CA 1
ATOM 6082 C C . TYR D 2 249 ? 14.270 3.105 -60.039 1.00 19.94 243 TYR B C 1
ATOM 6083 O O . TYR D 2 249 ? 13.382 2.357 -60.459 1.00 15.95 243 TYR B O 1
ATOM 6092 N N . ARG D 2 250 ? 15.360 2.631 -59.443 1.00 17.32 244 ARG B N 1
ATOM 6093 C CA . ARG D 2 250 ? 15.505 1.196 -59.208 1.00 18.23 244 ARG B CA 1
ATOM 6094 C C . ARG D 2 250 ? 14.351 0.658 -58.356 1.00 14.31 244 ARG B C 1
ATOM 6095 O O . ARG D 2 250 ? 13.795 -0.414 -58.650 1.00 15.80 244 ARG B O 1
ATOM 6103 N N . TRP D 2 251 ? 13.976 1.399 -57.321 1.00 16.77 245 TRP B N 1
ATOM 6104 C CA . TRP D 2 251 ? 12.887 0.999 -56.446 1.00 16.90 245 TRP B CA 1
ATOM 6105 C C . TRP D 2 251 ? 11.579 0.962 -57.222 1.00 18.19 245 TRP B C 1
ATOM 6106 O O . TRP D 2 251 ? 10.824 -0.011 -57.128 1.00 15.01 245 TRP B O 1
ATOM 6117 N N . ALA D 2 252 ? 11.343 1.970 -58.080 1.00 15.13 246 ALA B N 1
ATOM 6118 C CA . ALA D 2 252 ? 10.066 2.062 -58.788 1.00 18.53 246 ALA B CA 1
ATOM 6119 C C . ALA D 2 252 ? 9.918 0.948 -59.822 1.00 16.08 246 ALA B C 1
ATOM 6120 O O . ALA D 2 252 ? 8.869 0.292 -59.891 1.00 16.18 246 ALA B O 1
ATOM 6122 N N . VAL D 2 253 ? 10.955 0.717 -60.654 1.00 15.35 247 VAL B N 1
ATOM 6123 C CA . VAL D 2 253 ? 10.826 -0.326 -61.646 1.00 15.71 247 VAL B CA 1
ATOM 6124 C C . VAL D 2 253 ? 10.769 -1.688 -60.955 1.00 14.45 247 VAL B C 1
ATOM 6125 O O . VAL D 2 253 ? 10.094 -2.590 -61.449 1.00 14.47 247 VAL B O 1
ATOM 6129 N N . SER D 2 254 ? 11.470 -1.857 -59.836 1.00 15.12 248 SER B N 1
ATOM 6130 C CA . SER D 2 254 ? 11.423 -3.152 -59.141 1.00 13.16 248 SER B CA 1
ATOM 6131 C C . SER D 2 254 ? 10.051 -3.378 -58.511 1.00 13.00 248 SER B C 1
ATOM 6132 O O . SER D 2 254 ? 9.542 -4.502 -58.521 1.00 15.36 248 SER B O 1
ATOM 6135 N N . SER D 2 255 ? 9.434 -2.310 -58.000 1.00 15.29 249 SER B N 1
ATOM 6136 C CA . SER D 2 255 ? 8.067 -2.380 -57.496 1.00 15.23 249 SER B CA 1
ATOM 6137 C C . SER D 2 255 ? 7.109 -2.816 -58.585 1.00 19.43 249 SER B C 1
ATOM 6138 O O . SER D 2 255 ? 6.252 -3.686 -58.379 1.00 15.58 249 SER B O 1
ATOM 6141 N N . VAL D 2 256 ? 7.248 -2.242 -59.777 1.00 17.25 250 VAL B N 1
ATOM 6142 C CA . VAL D 2 256 ? 6.352 -2.574 -60.870 1.00 16.62 250 VAL B CA 1
ATOM 6143 C C . VAL D 2 256 ? 6.604 -3.997 -61.361 1.00 14.74 250 VAL B C 1
ATOM 6144 O O . VAL D 2 256 ? 5.667 -4.772 -61.576 1.00 16.07 250 VAL B O 1
ATOM 6148 N N . MET D 2 257 ? 7.868 -4.363 -61.600 1.00 14.47 251 MET B N 1
ATOM 6149 C CA . MET D 2 257 ? 8.085 -5.651 -62.234 1.00 14.49 251 MET B CA 1
ATOM 6150 C C . MET D 2 257 ? 7.673 -6.783 -61.292 1.00 15.60 251 MET B C 1
ATOM 6151 O O . MET D 2 257 ? 7.128 -7.791 -61.759 1.00 19.04 251 MET B O 1
ATOM 6156 N N . THR D 2 258 ? 7.841 -6.593 -59.980 1.00 15.17 252 THR B N 1
ATOM 6157 C CA . THR D 2 258 ? 7.530 -7.664 -59.056 1.00 12.82 252 THR B CA 1
ATOM 6158 C C . THR D 2 258 ? 6.042 -7.729 -58.728 1.00 17.03 252 THR B C 1
ATOM 6159 O O . THR D 2 258 ? 5.619 -8.704 -58.102 1.00 17.43 252 THR B O 1
ATOM 6163 N N . ARG D 2 259 ? 5.233 -6.723 -59.135 1.00 14.33 253 ARG B N 1
ATOM 6164 C CA . ARG D 2 259 ? 3.848 -6.656 -58.658 1.00 13.68 253 ARG B CA 1
ATOM 6165 C C . ARG D 2 259 ? 2.806 -6.365 -59.719 1.00 16.31 253 ARG B C 1
ATOM 6166 O O . ARG D 2 259 ? 1.606 -6.534 -59.435 1.00 21.44 253 ARG B O 1
ATOM 6174 N N . GLN D 2 260 ? 3.196 -5.948 -60.913 1.00 16.75 254 GLN B N 1
ATOM 6175 C CA . GLN D 2 260 ? 2.204 -5.479 -61.881 1.00 21.03 254 GLN B CA 1
ATOM 6176 C C . GLN D 2 260 ? 1.362 -6.590 -62.497 1.00 19.07 254 GLN B C 1
ATOM 6177 O O . GLN D 2 260 ? 1.688 -7.777 -62.476 1.00 17.94 254 GLN B O 1
ATOM 6183 N N . ASN D 2 261 ? 0.251 -6.178 -63.099 1.00 18.65 255 ASN B N 1
ATOM 6184 C CA . ASN D 2 261 ? -0.766 -7.094 -63.586 1.00 19.39 255 ASN B CA 1
ATOM 6185 C C . ASN D 2 261 ? -1.421 -6.509 -64.817 1.00 21.15 255 ASN B C 1
ATOM 6186 O O . ASN D 2 261 ? -1.529 -5.287 -64.939 1.00 25.79 255 ASN B O 1
ATOM 6191 N N . GLN D 2 262 ? -1.885 -7.400 -65.705 1.00 21.71 256 GLN B N 1
ATOM 6192 C CA . GLN D 2 262 ? -2.755 -7.029 -66.818 1.00 22.50 256 GLN B CA 1
ATOM 6193 C C . GLN D 2 262 ? -4.219 -7.183 -66.406 1.00 25.79 256 GLN B C 1
ATOM 6194 O O . GLN D 2 262 ? -4.635 -8.249 -65.937 1.00 27.58 256 GLN B O 1
ATOM 6200 N N . ILE D 2 263 ? -5.004 -6.129 -66.603 1.00 24.54 257 ILE B N 1
ATOM 6201 C CA . ILE D 2 263 ? -6.450 -6.185 -66.374 1.00 25.77 257 ILE B CA 1
ATOM 6202 C C . ILE D 2 263 ? -7.156 -5.614 -67.589 1.00 27.19 257 ILE B C 1
ATOM 6203 O O . ILE D 2 263 ? -6.574 -4.836 -68.370 1.00 29.55 257 ILE B O 1
ATOM 6208 N N . PRO D 2 264 ? -8.413 -5.991 -67.812 1.00 28.16 258 PRO B N 1
ATOM 6209 C CA . PRO D 2 264 ? -9.166 -5.355 -68.887 1.00 30.14 258 PRO B CA 1
ATOM 6210 C C . PRO D 2 264 ? -9.382 -3.892 -68.558 1.00 34.27 258 PRO B C 1
ATOM 6211 O O . PRO D 2 264 ? -9.456 -3.490 -67.392 1.00 35.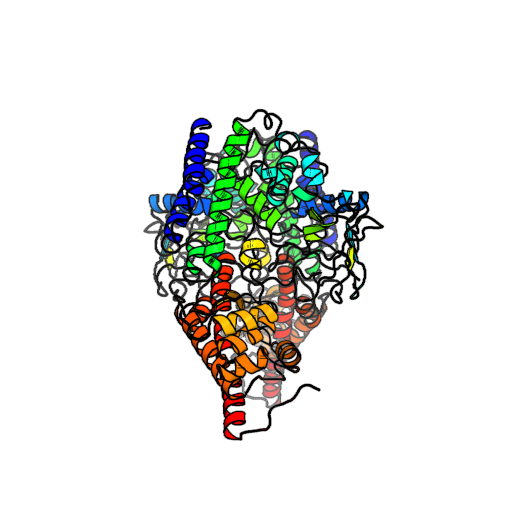64 258 PRO B O 1
ATOM 6215 N N . THR D 2 265 ? -9.499 -3.086 -69.605 1.00 42.89 259 THR B N 1
ATOM 6216 C CA . THR D 2 265 ? -9.922 -1.722 -69.366 1.00 45.17 259 THR B CA 1
ATOM 6217 C C . THR D 2 265 ? -11.346 -1.703 -68.821 1.00 50.17 259 THR B C 1
ATOM 6218 O O . THR D 2 265 ? -12.110 -2.669 -68.935 1.00 46.72 259 THR B O 1
ATOM 6222 N N . GLU D 2 266 ? -11.690 -0.558 -68.227 1.00 57.42 260 GLU B N 1
ATOM 6223 C CA . GLU D 2 266 ? -12.997 -0.353 -67.628 1.00 65.59 260 GLU B CA 1
ATOM 6224 C C . GLU D 2 266 ? -14.130 -0.723 -68.572 1.00 67.99 260 GLU B C 1
ATOM 6225 O O . GLU D 2 266 ? -15.215 -1.098 -68.113 1.00 68.94 260 GLU B O 1
ATOM 6231 N N . ASP D 2 267 ? -13.892 -0.648 -69.887 1.00 67.45 261 ASP B N 1
ATOM 6232 C CA . ASP D 2 267 ? -14.885 -1.004 -70.890 1.00 70.34 261 ASP B CA 1
ATOM 6233 C C . ASP D 2 267 ? -14.871 -2.485 -71.241 1.00 65.39 261 ASP B C 1
ATOM 6234 O O . ASP D 2 267 ? -15.909 -3.035 -71.633 1.00 70.39 261 ASP B O 1
ATOM 6239 N N . GLY D 2 268 ? -13.719 -3.138 -71.131 1.00 55.48 262 GLY B N 1
ATOM 6240 C CA . GLY D 2 268 ? -13.585 -4.542 -71.469 1.00 51.44 262 GLY B CA 1
ATOM 6241 C C . GLY D 2 268 ? -12.975 -4.822 -72.827 1.00 54.67 262 GLY B C 1
ATOM 6242 O O . GLY D 2 268 ? -12.683 -5.989 -73.129 1.00 55.61 262 GLY B O 1
ATOM 6243 N N . SER D 2 269 ? -12.768 -3.795 -73.648 1.00 54.45 263 SER B N 1
ATOM 6244 C CA . SER D 2 269 ? -12.301 -3.992 -75.016 1.00 56.39 263 SER B CA 1
ATOM 6245 C C . SER D 2 269 ? -10.783 -4.016 -75.147 1.00 53.89 263 SER B C 1
ATOM 6246 O O . SER D 2 269 ? -10.272 -4.554 -76.139 1.00 51.38 263 SER B O 1
ATOM 6249 N N . ARG D 2 270 ? -10.057 -3.451 -74.187 1.00 47.68 264 ARG B N 1
ATOM 6250 C CA . ARG D 2 270 ? -8.607 -3.406 -74.214 1.00 46.55 264 ARG B CA 1
ATOM 6251 C C . ARG D 2 270 ? -8.072 -4.038 -72.931 1.00 39.45 264 ARG B C 1
ATOM 6252 O O . ARG D 2 270 ? -8.833 -4.459 -72.051 1.00 38.33 264 ARG B O 1
ATOM 6260 N N . VAL D 2 271 ? -6.753 -4.097 -72.839 1.00 39.78 265 VAL B N 1
ATOM 6261 C CA . VAL D 2 271 ? -6.060 -4.478 -71.609 1.00 38.03 265 VAL B CA 1
ATOM 6262 C C . VAL D 2 271 ? -5.129 -3.345 -71.208 1.00 36.40 265 VAL B C 1
ATOM 6263 O O . VAL D 2 271 ? -4.665 -2.578 -72.054 1.00 34.85 265 VAL B O 1
ATOM 6267 N N . THR D 2 272 ? -4.836 -3.259 -69.909 1.00 31.77 266 THR B N 1
ATOM 6268 C CA . THR D 2 272 ? -3.931 -2.255 -69.380 1.00 32.81 266 THR B CA 1
ATOM 6269 C C . THR D 2 272 ? -3.130 -2.900 -68.260 1.00 27.01 266 THR B C 1
ATOM 6270 O O . THR D 2 272 ? -3.437 -4.011 -67.833 1.00 31.80 266 THR B O 1
ATOM 6274 N N . LEU D 2 273 ? -2.102 -2.201 -67.807 1.00 24.44 267 LEU B N 1
ATOM 6275 C CA . LEU D 2 273 ? -1.284 -2.627 -66.679 1.00 22.64 267 LEU B CA 1
ATOM 6276 C C . LEU D 2 273 ? -1.717 -1.918 -65.409 1.00 24.38 267 LEU B C 1
ATOM 6277 O O . LEU D 2 273 ? -2.135 -0.756 -65.436 1.00 26.25 267 LEU B O 1
ATOM 6282 N N . ALA D 2 274 ? -1.611 -2.626 -64.279 1.00 20.77 268 ALA B N 1
ATOM 6283 C CA . ALA D 2 274 ? -2.172 -2.124 -63.037 1.00 20.36 268 ALA B CA 1
ATOM 6284 C C . ALA D 2 274 ? -1.451 -2.705 -61.825 1.00 22.18 268 ALA B C 1
ATOM 6285 O O . ALA D 2 274 ? -1.004 -3.849 -61.839 1.00 22.46 268 ALA B O 1
ATOM 6287 N N . LEU D 2 275 ? -1.372 -1.898 -60.780 1.00 18.44 269 LEU B N 1
ATOM 6288 C CA . LEU D 2 275 ? -0.967 -2.328 -59.442 1.00 18.68 269 LEU B CA 1
ATOM 6289 C C . LEU D 2 275 ? -2.228 -2.481 -58.607 1.00 20.34 269 LEU B C 1
ATOM 6290 O O . LEU D 2 275 ? -3.098 -1.595 -58.643 1.00 21.65 269 LEU B O 1
ATOM 6295 N N . ILE D 2 276 ? -2.339 -3.601 -57.896 1.00 16.71 270 ILE B N 1
ATOM 6296 C CA . ILE D 2 276 ? -3.560 -3.993 -57.200 1.00 16.93 270 ILE B CA 1
ATOM 6297 C C . ILE D 2 276 ? -3.276 -4.089 -55.699 1.00 17.95 270 ILE B C 1
ATOM 6298 O O . ILE D 2 276 ? -2.790 -5.114 -55.201 1.00 17.51 270 ILE B O 1
ATOM 6303 N N . PRO D 2 277 ? -3.579 -3.034 -54.947 1.00 19.59 271 PRO B N 1
ATOM 6304 C CA . PRO D 2 277 ? -3.294 -3.052 -53.505 1.00 17.81 271 PRO B CA 1
ATOM 6305 C C . PRO D 2 277 ? -4.016 -4.164 -52.768 1.00 20.07 271 PRO B C 1
ATOM 6306 O O . PRO D 2 277 ? -5.068 -4.667 -53.179 1.00 19.47 271 PRO B O 1
ATOM 6310 N N . LEU D 2 278 ? -3.410 -4.538 -51.647 1.00 18.14 272 LEU B N 1
ATOM 6311 C CA . LEU D 2 278 ? -3.949 -5.514 -50.690 1.00 19.54 272 LEU B CA 1
ATOM 6312 C C . LEU D 2 278 ? -3.770 -6.922 -51.241 1.00 20.59 272 LEU B C 1
ATOM 6313 O O . LEU D 2 278 ? -3.028 -7.739 -50.661 1.00 18.10 272 LEU B O 1
ATOM 6318 N N . TRP D 2 279 ? -4.443 -7.232 -52.349 1.00 14.92 273 TRP B N 1
ATOM 6319 C CA . TRP D 2 279 ? -4.289 -8.552 -52.942 1.00 14.83 273 TRP B CA 1
ATOM 6320 C C . TRP D 2 279 ? -2.847 -8.839 -53.356 1.00 15.73 273 TRP B C 1
ATOM 6321 O O . TRP D 2 279 ? -2.407 -10.003 -53.283 1.00 15.49 273 TRP B O 1
ATOM 6332 N N . ASP D 2 280 ? -2.128 -7.822 -53.797 1.00 15.17 274 ASP B N 1
ATOM 6333 C CA . ASP D 2 280 ? -0.758 -8.056 -54.211 1.00 15.56 274 ASP B CA 1
ATOM 6334 C C . ASP D 2 280 ? 0.221 -8.503 -53.102 1.00 15.40 274 ASP B C 1
ATOM 6335 O O . ASP D 2 280 ? 1.305 -8.821 -53.375 1.00 15.59 274 ASP B O 1
ATOM 6340 N N . MET D 2 281 ? -0.237 -8.439 -51.870 1.00 14.53 275 MET B N 1
ATOM 6341 C CA . MET D 2 281 ? 0.537 -8.934 -50.736 1.00 13.89 275 MET B CA 1
ATOM 6342 C C . MET D 2 281 ? 0.583 -10.462 -50.659 1.00 13.88 275 MET B C 1
ATOM 6343 O O . MET D 2 281 ? 1.358 -10.980 -49.844 1.00 14.58 275 MET B O 1
ATOM 6348 N N . CYS D 2 282 ? -0.207 -11.168 -51.447 1.00 14.90 276 CYS B N 1
ATOM 6349 C CA . CYS D 2 282 ? -0.217 -12.611 -51.404 1.00 13.00 276 CYS B CA 1
ATOM 6350 C C . CYS D 2 282 ? 1.057 -13.147 -52.015 1.00 15.40 276 CYS B C 1
ATOM 6351 O O . CYS D 2 282 ? 1.424 -12.757 -53.125 1.00 15.58 276 CYS B O 1
ATOM 6354 N N . ASN D 2 283 ? 1.718 -14.081 -51.313 1.00 14.46 277 ASN B N 1
ATOM 6355 C CA . ASN D 2 283 ? 2.871 -14.763 -51.917 1.00 14.11 277 ASN B CA 1
ATOM 6356 C C . ASN D 2 283 ? 2.452 -15.968 -52.755 1.00 14.02 277 ASN B C 1
ATOM 6357 O O . ASN D 2 283 ? 1.296 -16.410 -52.760 1.00 15.63 277 ASN B O 1
ATOM 6362 N N . HIS D 2 284 ? 3.447 -16.556 -53.441 1.00 15.85 278 HIS B N 1
ATOM 6363 C CA . HIS D 2 284 ? 3.245 -17.554 -54.470 1.00 17.12 278 HIS B CA 1
ATOM 6364 C C . HIS D 2 284 ? 3.406 -18.981 -53.962 1.00 18.28 278 HIS B C 1
ATOM 6365 O O . HIS D 2 284 ? 4.307 -19.275 -53.184 1.00 14.83 278 HIS B O 1
ATOM 6372 N N . THR D 2 285 ? 2.560 -19.868 -54.463 1.00 18.67 279 THR B N 1
ATOM 6373 C CA . THR D 2 285 ? 2.736 -21.311 -54.363 1.00 18.51 279 THR B CA 1
ATOM 6374 C C . THR D 2 285 ? 2.279 -21.971 -55.667 1.00 21.05 279 THR B C 1
ATOM 6375 O O . THR D 2 285 ? 1.685 -21.334 -56.532 1.00 19.68 279 THR B O 1
ATOM 6379 N N . ASN D 2 286 ? 2.579 -23.261 -55.820 1.00 19.16 280 ASN B N 1
ATOM 6380 C CA . ASN D 2 286 ? 2.148 -23.995 -57.002 1.00 29.05 280 ASN B CA 1
ATOM 6381 C C . ASN D 2 286 ? 0.617 -24.126 -57.006 1.00 29.51 280 ASN B C 1
ATOM 6382 O O . ASN D 2 286 ? -0.034 -24.243 -55.958 1.00 21.93 280 ASN B O 1
ATOM 6387 N N . GLY D 2 287 ? 0.047 -24.076 -58.199 1.00 22.83 281 GLY B N 1
ATOM 6388 C CA . GLY D 2 287 ? -1.412 -24.244 -58.284 1.00 23.93 281 GLY B CA 1
ATOM 6389 C C . GLY D 2 287 ? -1.918 -23.759 -59.624 1.00 21.86 281 GLY B C 1
ATOM 6390 O O . GLY D 2 287 ? -1.246 -23.922 -60.656 1.00 24.80 281 GLY B O 1
ATOM 6391 N N . LEU D 2 288 ? -3.118 -23.182 -59.585 1.00 22.85 282 LEU B N 1
ATOM 6392 C CA . LEU D 2 288 ? -3.791 -22.637 -60.755 1.00 26.99 282 LEU B CA 1
ATOM 6393 C C . LEU D 2 288 ? -4.167 -21.184 -60.474 1.00 26.04 282 LEU B C 1
ATOM 6394 O O . LEU D 2 288 ? -4.377 -20.798 -59.325 1.00 21.72 282 LEU B O 1
ATOM 6399 N N . ILE D 2 289 ? -4.289 -20.375 -61.529 1.00 25.50 283 ILE B N 1
ATOM 6400 C CA . ILE D 2 289 ? -4.723 -18.996 -61.330 1.00 25.17 283 ILE B CA 1
ATOM 6401 C C . ILE D 2 289 ? -6.158 -18.998 -60.810 1.00 23.29 283 ILE B C 1
ATOM 6402 O O . ILE D 2 289 ? -7.033 -19.644 -61.395 1.00 25.10 283 ILE B O 1
ATOM 6407 N N . THR D 2 290 ? -6.387 -18.325 -59.678 1.00 24.19 284 THR B N 1
ATOM 6408 C CA . THR D 2 290 ? -7.737 -18.214 -59.114 1.00 25.43 284 THR B CA 1
ATOM 6409 C C . THR D 2 290 ? -8.165 -16.762 -58.966 1.00 27.07 284 THR B C 1
ATOM 6410 O O . THR D 2 290 ? -9.145 -16.478 -58.270 1.00 26.27 284 THR B O 1
ATOM 6414 N N . THR D 2 291 ? -7.436 -15.835 -59.569 1.00 25.19 285 THR B N 1
ATOM 6415 C CA . THR D 2 291 ? -7.748 -14.416 -59.480 1.00 25.14 285 THR B CA 1
ATOM 6416 C C . THR D 2 291 ? -8.221 -13.966 -60.855 1.00 24.05 285 THR B C 1
ATOM 6417 O O . THR D 2 291 ? -7.574 -14.254 -61.868 1.00 22.41 285 THR B O 1
ATOM 6421 N N . GLY D 2 292 ? -9.343 -13.263 -60.891 1.00 24.48 286 GLY B N 1
ATOM 6422 C CA . GLY D 2 292 ? -9.893 -12.787 -62.145 1.00 23.50 286 GLY B CA 1
ATOM 6423 C C . GLY D 2 292 ? -10.520 -11.419 -61.953 1.00 30.45 286 GLY B C 1
ATOM 6424 O O . GLY D 2 292 ? -10.805 -10.989 -60.830 1.00 29.22 286 GLY B O 1
ATOM 6425 N N . TYR D 2 293 ? -10.694 -10.717 -63.065 1.00 28.65 287 TYR B N 1
ATOM 6426 C CA . TYR D 2 293 ? -11.340 -9.418 -63.024 1.00 29.92 287 TYR B CA 1
ATOM 6427 C C . TYR D 2 293 ? -12.819 -9.594 -63.310 1.00 33.21 287 TYR B C 1
ATOM 6428 O O . TYR D 2 293 ? -13.201 -10.262 -64.287 1.00 34.19 287 TYR B O 1
ATOM 6437 N N . ASN D 2 294 ? -13.642 -9.010 -62.442 1.00 27.11 288 ASN B N 1
ATOM 6438 C CA . ASN D 2 294 ? -15.091 -9.022 -62.570 1.00 34.37 288 ASN B CA 1
ATOM 6439 C C . ASN D 2 294 ? -15.514 -7.696 -63.183 1.00 35.58 288 ASN B C 1
ATOM 6440 O O . ASN D 2 294 ? -15.521 -6.663 -62.506 1.00 35.89 288 ASN B O 1
ATOM 6445 N N . LEU D 2 295 ? -15.881 -7.732 -64.463 1.00 33.46 289 LEU B N 1
ATOM 6446 C CA . LEU D 2 295 ? -16.247 -6.512 -65.160 1.00 42.06 289 LEU B CA 1
ATOM 6447 C C . LEU D 2 295 ? -17.602 -5.969 -64.695 1.00 51.35 289 LEU B C 1
ATOM 6448 O O . LEU D 2 295 ? -17.837 -4.759 -64.775 1.00 53.85 289 LEU B O 1
ATOM 6453 N N . GLU D 2 296 ? -18.499 -6.836 -64.206 1.00 55.87 290 GLU B N 1
ATOM 6454 C CA . GLU D 2 296 ? -19.818 -6.388 -63.762 1.00 60.62 290 GLU B CA 1
ATOM 6455 C C . GLU D 2 296 ? -19.731 -5.532 -62.504 1.00 59.01 290 GLU B C 1
ATOM 6456 O O . GLU D 2 296 ? -20.297 -4.430 -62.453 1.00 62.47 290 GLU B O 1
ATOM 6462 N N . ASP D 2 297 ? -19.072 -6.050 -61.466 1.00 48.67 291 ASP B N 1
ATOM 6463 C CA . ASP D 2 297 ? -18.827 -5.321 -60.232 1.00 43.14 291 ASP B CA 1
ATOM 6464 C C . ASP D 2 297 ? -17.615 -4.404 -60.337 1.00 44.33 291 ASP B C 1
ATOM 6465 O O . ASP D 2 297 ? -17.360 -3.638 -59.415 1.00 44.64 291 ASP B O 1
ATOM 6470 N N . ASP D 2 298 ? -16.871 -4.472 -61.434 1.00 44.14 292 ASP B N 1
ATOM 6471 C CA . ASP D 2 298 ? -15.675 -3.658 -61.661 1.00 44.12 292 ASP B CA 1
ATOM 6472 C C . ASP D 2 298 ? -14.685 -3.805 -60.505 1.00 34.68 292 ASP B C 1
ATOM 6473 O O . ASP D 2 298 ? -14.285 -2.838 -59.832 1.00 29.00 292 ASP B O 1
ATOM 6478 N N . ARG D 2 299 ? -14.252 -5.044 -60.308 1.00 30.95 293 ARG B N 1
ATOM 6479 C CA . ARG D 2 299 ? -13.324 -5.305 -59.220 1.00 25.05 293 ARG B CA 1
ATOM 6480 C C . ARG D 2 299 ? -12.532 -6.578 -59.479 1.00 24.15 293 ARG B C 1
ATOM 6481 O O . ARG D 2 299 ? -12.998 -7.490 -60.158 1.00 26.54 293 ARG B O 1
ATOM 6489 N N A CYS D 2 300 ? -11.330 -6.625 -58.911 0.39 23.21 294 CYS B N 1
ATOM 6490 N N B CYS D 2 300 ? -11.321 -6.611 -58.941 0.61 22.70 294 CYS B N 1
ATOM 6491 C CA A CYS D 2 300 ? -10.512 -7.832 -58.923 0.39 24.87 294 CYS B CA 1
ATOM 6492 C CA B CYS D 2 300 ? -10.551 -7.843 -58.928 0.61 24.91 294 CYS B CA 1
ATOM 6493 C C A CYS D 2 300 ? -10.993 -8.781 -57.835 0.39 24.15 294 CYS B C 1
ATOM 6494 C C B CYS D 2 300 ? -11.136 -8.772 -57.877 0.61 24.49 294 CYS B C 1
ATOM 6495 O O A CYS D 2 300 ? -11.229 -8.354 -56.703 0.39 23.45 294 CYS B O 1
ATOM 6496 O O B CYS D 2 300 ? -11.608 -8.327 -56.828 0.61 23.44 294 CYS B O 1
ATOM 6501 N N . GLU D 2 301 ? -11.148 -10.060 -58.179 1.00 21.59 295 GLU B N 1
ATOM 6502 C CA . GLU D 2 301 ? -11.690 -11.060 -57.261 1.00 24.16 295 GLU B CA 1
ATOM 6503 C C . GLU D 2 301 ? -10.784 -12.277 -57.196 1.00 27.06 295 GLU B C 1
ATOM 6504 O O . GLU D 2 301 ? -10.302 -12.762 -58.219 1.00 30.12 295 GLU B O 1
ATOM 6510 N N . CYS D 2 302 ? -10.532 -12.755 -55.978 1.00 21.98 296 CYS B N 1
ATOM 6511 C CA . CYS D 2 302 ? -9.657 -13.900 -55.772 1.00 23.29 296 CYS B CA 1
ATOM 6512 C C . CYS D 2 302 ? -10.404 -14.942 -54.964 1.00 23.15 296 CYS B C 1
ATOM 6513 O O . CYS D 2 302 ? -10.924 -14.625 -53.878 1.00 22.42 296 CYS B O 1
ATOM 6516 N N . VAL D 2 303 ? -10.461 -16.163 -55.485 1.00 21.83 297 VAL B N 1
ATOM 6517 C CA . VAL D 2 303 ? -11.015 -17.297 -54.746 1.00 24.20 297 VAL B CA 1
ATOM 6518 C C . VAL D 2 303 ? -9.852 -18.146 -54.245 1.00 24.71 297 VAL B C 1
ATOM 6519 O O . VAL D 2 303 ? -8.771 -18.194 -54.847 1.00 23.08 297 VAL B O 1
ATOM 6523 N N . ALA D 2 304 ? -10.067 -18.817 -53.119 1.00 21.08 298 ALA B N 1
ATOM 6524 C CA . ALA D 2 304 ? -8.981 -19.528 -52.452 1.00 23.48 298 ALA B CA 1
ATOM 6525 C C . ALA D 2 304 ? -8.465 -20.673 -53.311 1.00 20.09 298 ALA B C 1
ATOM 6526 O O . ALA D 2 304 ? -9.227 -21.528 -53.756 1.00 23.04 298 ALA B O 1
ATOM 6528 N N . LEU D 2 305 ? -7.144 -20.678 -53.530 1.00 20.26 299 LEU B N 1
ATOM 6529 C CA . LEU D 2 305 ? -6.488 -21.713 -54.314 1.00 25.60 299 LEU B CA 1
ATOM 6530 C C . LEU D 2 305 ? -6.601 -23.077 -53.662 1.00 22.20 299 LEU B C 1
ATOM 6531 O O . LEU D 2 305 ? -6.597 -24.106 -54.356 1.00 23.45 299 LEU B O 1
ATOM 6536 N N . GLN D 2 306 ? -6.672 -23.116 -52.335 1.00 25.44 300 GLN B N 1
ATOM 6537 C CA . GLN D 2 306 ? -6.789 -24.375 -51.601 1.00 24.64 300 GLN B CA 1
ATOM 6538 C C . GLN D 2 306 ? -7.383 -24.038 -50.239 1.00 23.52 300 GLN B C 1
ATOM 6539 O O . GLN D 2 306 ? -7.619 -22.873 -49.916 1.00 27.80 300 GLN B O 1
ATOM 6545 N N . ASP D 2 307 ? -7.617 -25.060 -49.432 1.00 25.98 301 ASP B N 1
ATOM 6546 C CA . ASP D 2 307 ? -8.122 -24.827 -48.087 1.00 27.04 301 ASP B CA 1
ATOM 6547 C C . ASP D 2 307 ? -7.028 -24.159 -47.278 1.00 21.18 301 ASP B C 1
ATOM 6548 O O . ASP D 2 307 ? -5.876 -24.599 -47.312 1.00 27.57 301 ASP B O 1
ATOM 6553 N N . PHE D 2 308 ? -7.371 -23.075 -46.594 1.00 20.01 302 PHE B N 1
ATOM 6554 C CA . PHE D 2 308 ? -6.458 -22.416 -45.658 1.00 19.23 302 PHE B CA 1
ATOM 6555 C C . PHE D 2 308 ? -7.062 -22.466 -44.265 1.00 32.43 302 PHE B C 1
ATOM 6556 O O . PHE D 2 308 ? -8.115 -21.887 -44.030 1.00 37.32 302 PHE B O 1
ATOM 6564 N N . ARG D 2 309 ? -6.392 -23.129 -43.342 1.00 22.02 303 ARG B N 1
ATOM 6565 C CA . ARG D 2 309 ? -6.822 -23.126 -41.953 1.00 24.80 303 ARG B CA 1
ATOM 6566 C C . ARG D 2 309 ? -6.393 -21.835 -41.274 1.00 23.51 303 ARG B C 1
ATOM 6567 O O . ARG D 2 309 ? -5.409 -21.224 -41.654 1.00 20.65 303 ARG B O 1
ATOM 6575 N N . ALA D 2 310 ? -7.119 -21.441 -40.225 1.00 20.08 304 ALA B N 1
ATOM 6576 C CA . ALA D 2 310 ? -6.699 -20.293 -39.444 1.00 19.57 304 ALA B CA 1
ATOM 6577 C C . ALA D 2 310 ? -5.247 -20.488 -39.016 1.00 19.42 304 ALA B C 1
ATOM 6578 O O . ALA D 2 310 ? -4.887 -21.548 -38.476 1.00 21.88 304 ALA B O 1
ATOM 6580 N N . GLY D 2 311 ? -4.448 -19.457 -39.224 1.00 18.56 305 GLY B N 1
ATOM 6581 C CA . GLY D 2 311 ? -3.034 -19.510 -38.890 1.00 18.41 305 GLY B CA 1
ATOM 6582 C C . GLY D 2 311 ? -2.133 -19.936 -40.020 1.00 17.95 305 GLY B C 1
ATOM 6583 O O . GLY D 2 311 ? -0.903 -19.951 -39.838 1.00 20.36 305 GLY B O 1
ATOM 6584 N N . GLU D 2 312 ? -2.693 -20.340 -41.161 1.00 17.97 306 GLU B N 1
ATOM 6585 C CA . GLU D 2 312 ? -1.904 -20.705 -42.340 1.00 17.46 306 GLU B CA 1
ATOM 6586 C C . GLU D 2 312 ? -1.777 -19.518 -43.291 1.00 16.47 306 GLU B C 1
ATOM 6587 O O . GLU D 2 312 ? -2.704 -18.724 -43.444 1.00 16.44 306 GLU B O 1
ATOM 6593 N N . GLN D 2 313 ? -0.616 -19.402 -43.933 1.00 16.86 307 GLN B N 1
ATOM 6594 C CA . GLN D 2 313 ? -0.424 -18.339 -44.903 1.00 15.19 307 GLN B CA 1
ATOM 6595 C C . GLN D 2 313 ? -1.334 -18.563 -46.095 1.00 15.30 307 GLN B C 1
ATOM 6596 O O . GLN D 2 313 ? -1.497 -19.692 -46.546 1.00 15.86 307 GLN B O 1
ATOM 6602 N N . ILE D 2 314 ? -1.904 -17.473 -46.597 1.00 14.89 308 ILE B N 1
ATOM 6603 C CA . ILE D 2 314 ? -2.730 -17.464 -47.804 1.00 16.44 308 ILE B CA 1
ATOM 6604 C C . ILE D 2 314 ? -1.819 -17.228 -49.004 1.00 16.25 308 ILE B C 1
ATOM 6605 O O . ILE D 2 314 ? -1.143 -16.190 -49.095 1.00 17.86 308 ILE B O 1
ATOM 6610 N N . TYR D 2 315 ? -1.741 -18.221 -49.880 1.00 16.52 309 TYR B N 1
ATOM 6611 C CA . TYR D 2 315 ? -0.989 -18.122 -51.107 1.00 15.42 309 TYR B CA 1
ATOM 6612 C C . TYR D 2 315 ? -1.931 -17.992 -52.293 1.00 15.63 309 TYR B C 1
ATOM 6613 O O . TYR D 2 315 ? -3.075 -18.423 -52.261 1.00 16.77 309 TYR B O 1
ATOM 6622 N N . ILE D 2 316 ? -1.392 -17.465 -53.378 1.00 15.17 310 ILE B N 1
ATOM 6623 C CA . ILE D 2 316 ? -1.972 -17.551 -54.702 1.00 15.79 310 ILE B CA 1
ATOM 6624 C C . ILE D 2 316 ? -0.928 -18.154 -55.640 1.00 17.54 310 ILE B C 1
ATOM 6625 O O . ILE D 2 316 ? 0.252 -18.255 -55.296 1.00 16.85 310 ILE B O 1
ATOM 6630 N N . PHE D 2 317 ? -1.378 -18.502 -56.860 1.00 16.77 311 PHE B N 1
ATOM 6631 C CA . PHE D 2 317 ? -0.499 -18.911 -57.960 1.00 18.74 311 PHE B CA 1
ATOM 6632 C C . PHE D 2 317 ? -0.261 -17.702 -58.870 1.00 16.88 311 PHE B C 1
ATOM 6633 O O . PHE D 2 317 ? -1.193 -17.192 -59.503 1.00 18.08 311 PHE B O 1
ATOM 6641 N N . TYR D 2 318 ? 0.995 -17.271 -58.962 1.00 16.27 312 TYR B N 1
ATOM 6642 C CA . TYR D 2 318 ? 1.327 -16.096 -59.756 1.00 16.89 312 TYR B CA 1
ATOM 6643 C C . TYR D 2 318 ? 1.176 -16.323 -61.255 1.00 22.38 312 TYR B C 1
ATOM 6644 O O . TYR D 2 318 ? 0.848 -15.380 -61.972 1.00 26.85 312 TYR B O 1
ATOM 6653 N N . GLY D 2 319 ? 1.471 -17.515 -61.747 1.00 17.76 313 GLY B N 1
ATOM 6654 C CA . GLY D 2 319 ? 1.499 -17.822 -63.167 1.00 18.83 313 GLY B CA 1
ATOM 6655 C C . GLY D 2 319 ? 2.536 -18.901 -63.452 1.00 21.53 313 GLY B C 1
ATOM 6656 O O . GLY D 2 319 ? 3.382 -19.254 -62.609 1.00 21.15 313 GLY B O 1
ATOM 6657 N N . THR D 2 320 ? 2.471 -19.426 -64.666 1.00 20.36 314 THR B N 1
ATOM 6658 C CA . THR D 2 320 ? 3.273 -20.571 -65.073 1.00 21.05 314 THR B CA 1
ATOM 6659 C C . THR D 2 320 ? 4.691 -20.155 -65.478 1.00 23.32 314 THR B C 1
ATOM 6660 O O . THR D 2 320 ? 5.219 -20.628 -66.498 1.00 28.12 314 THR B O 1
ATOM 6664 N N . ARG D 2 321 ? 5.308 -19.274 -64.728 1.00 22.23 315 ARG B N 1
ATOM 6665 C CA . ARG D 2 321 ? 6.609 -18.724 -65.081 1.00 25.22 315 ARG B CA 1
ATOM 6666 C C . ARG D 2 321 ? 7.758 -19.623 -64.624 1.00 26.29 315 ARG B C 1
ATOM 6667 O O . ARG D 2 321 ? 7.643 -20.399 -63.661 1.00 21.41 315 ARG B O 1
ATOM 6675 N N . SER D 2 322 ? 8.859 -19.526 -65.354 1.00 19.24 316 SER B N 1
ATOM 6676 C CA A SER D 2 322 ? 10.076 -20.249 -65.022 0.50 20.89 316 SER B CA 1
ATOM 6677 C CA B SER D 2 322 ? 10.063 -20.262 -65.007 0.50 20.85 316 SER B CA 1
ATOM 6678 C C . SER D 2 322 ? 10.787 -19.598 -63.841 1.00 19.89 316 SER B C 1
ATOM 6679 O O . SER D 2 322 ? 10.501 -18.465 -63.456 1.00 17.70 316 SER B O 1
ATOM 6684 N N . ASN D 2 323 ? 11.742 -20.327 -63.267 1.00 19.59 317 ASN B N 1
ATOM 6685 C CA . ASN D 2 323 ? 12.526 -19.731 -62.180 1.00 21.48 317 ASN B CA 1
ATOM 6686 C C . ASN D 2 323 ? 13.444 -18.614 -62.691 1.00 18.84 317 ASN B C 1
ATOM 6687 O O . ASN D 2 323 ? 13.738 -17.682 -61.948 1.00 21.07 317 ASN B O 1
ATOM 6692 N N A ALA D 2 324 ? 13.892 -18.676 -63.947 0.42 19.94 318 ALA B N 1
ATOM 6693 N N B ALA D 2 324 ? 13.899 -18.678 -63.947 0.58 20.15 318 ALA B N 1
ATOM 6694 C CA A ALA D 2 324 ? 14.614 -17.529 -64.502 0.42 19.39 318 ALA B CA 1
ATOM 6695 C CA B ALA D 2 324 ? 14.618 -17.525 -64.496 0.58 19.36 318 ALA B CA 1
ATOM 6696 C C A ALA D 2 324 ? 13.739 -16.277 -64.493 0.42 18.55 318 ALA B C 1
ATOM 6697 C C B ALA D 2 324 ? 13.736 -16.275 -64.482 0.58 18.64 318 ALA B C 1
ATOM 6698 O O A ALA D 2 324 ? 14.197 -15.186 -64.121 0.42 18.08 318 ALA B O 1
ATOM 6699 O O B ALA D 2 324 ? 14.186 -15.186 -64.089 0.58 18.09 318 ALA B O 1
ATOM 6702 N N . GLU D 2 325 ? 12.470 -16.421 -64.884 1.00 16.97 319 GLU B N 1
ATOM 6703 C CA . GLU D 2 325 ? 11.542 -15.294 -64.833 1.00 16.70 319 GLU B CA 1
ATOM 6704 C C . GLU D 2 325 ? 11.258 -14.859 -63.401 1.00 15.51 319 GLU B C 1
ATOM 6705 O O . GLU D 2 325 ? 11.179 -13.662 -63.123 1.00 15.29 319 GLU B O 1
ATOM 6711 N N . PHE D 2 326 ? 11.079 -15.806 -62.476 1.00 17.07 320 PHE B N 1
ATOM 6712 C CA . PHE D 2 326 ? 10.783 -15.429 -61.095 1.00 14.89 320 PHE B CA 1
ATOM 6713 C C . PHE D 2 326 ? 11.955 -14.678 -60.499 1.00 13.99 320 PHE B C 1
ATOM 6714 O O . PHE D 2 326 ? 11.748 -13.701 -59.785 1.00 13.49 320 PHE B O 1
ATOM 6722 N N . VAL D 2 327 ? 13.196 -15.109 -60.790 1.00 15.73 321 VAL B N 1
ATOM 6723 C CA . VAL D 2 327 ? 14.370 -14.418 -60.239 1.00 16.46 321 VAL B CA 1
ATOM 6724 C C . VAL D 2 327 ? 14.492 -13.020 -60.837 1.00 13.70 321 VAL B C 1
ATOM 6725 O O . VAL D 2 327 ? 14.637 -12.035 -60.115 1.00 13.82 321 VAL B O 1
ATOM 6729 N N . ILE D 2 328 ? 14.470 -12.927 -62.181 1.00 15.26 322 ILE B N 1
ATOM 6730 C CA . ILE D 2 328 ? 14.803 -11.666 -62.847 1.00 14.30 322 ILE B CA 1
ATOM 6731 C C . ILE D 2 328 ? 13.695 -10.637 -62.679 1.00 14.02 322 ILE B C 1
ATOM 6732 O O . ILE D 2 328 ? 13.965 -9.462 -62.409 1.00 16.72 322 ILE B O 1
ATOM 6737 N N . HIS D 2 329 ? 12.429 -11.060 -62.800 1.00 14.80 323 HIS B N 1
ATOM 6738 C CA . HIS D 2 329 ? 11.326 -10.103 -62.765 1.00 17.02 323 HIS B CA 1
ATOM 6739 C C . HIS D 2 329 ? 10.545 -10.106 -61.466 1.00 19.84 323 HIS B C 1
ATOM 6740 O O . HIS D 2 329 ? 9.933 -9.078 -61.143 1.00 17.74 323 HIS B O 1
ATOM 6747 N N . SER D 2 330 ? 10.567 -11.203 -60.686 1.00 16.41 324 SER B N 1
ATOM 6748 C CA . SER D 2 330 ? 9.857 -11.219 -59.408 1.00 18.18 324 SER B CA 1
ATOM 6749 C C . SER D 2 330 ? 10.760 -11.242 -58.199 1.00 18.14 324 SER B C 1
ATOM 6750 O O . SER D 2 330 ? 10.264 -11.198 -57.070 1.00 18.44 324 SER B O 1
ATOM 6753 N N . GLY D 2 331 ? 12.068 -11.323 -58.394 1.00 17.28 325 GLY B N 1
ATOM 6754 C CA . GLY D 2 331 ? 13.014 -11.304 -57.303 1.00 17.68 325 GLY B CA 1
ATOM 6755 C C . GLY D 2 331 ? 12.906 -12.450 -56.317 1.00 17.64 325 GLY B C 1
ATOM 6756 O O . GLY D 2 331 ? 13.131 -12.243 -55.124 1.00 20.65 325 GLY B O 1
ATOM 6757 N N . PHE D 2 332 ? 12.646 -13.658 -56.788 1.00 15.49 326 PHE B N 1
ATOM 6758 C CA . PHE D 2 332 ? 12.797 -14.821 -55.931 1.00 14.77 326 PHE B CA 1
ATOM 6759 C C . PHE D 2 332 ? 12.988 -16.070 -56.760 1.00 15.21 326 PHE B C 1
ATOM 6760 O O . PHE D 2 332 ? 12.578 -16.150 -57.917 1.00 15.95 326 PHE B O 1
ATOM 6768 N N . PHE D 2 333 ? 13.519 -17.095 -56.102 1.00 14.30 327 PHE B N 1
ATOM 6769 C CA . PHE D 2 333 ? 13.617 -18.428 -56.672 1.00 15.98 327 PHE B CA 1
ATOM 6770 C C . PHE D 2 333 ? 12.611 -19.321 -55.985 1.00 19.98 327 PHE B C 1
ATOM 6771 O O . PHE D 2 333 ? 12.515 -19.305 -54.756 1.00 18.57 327 PHE B O 1
ATOM 6779 N N . PHE D 2 334 ? 11.858 -20.078 -56.763 1.00 17.79 328 PHE B N 1
ATOM 6780 C CA . PHE D 2 334 ? 10.827 -20.942 -56.231 1.00 15.85 328 PHE B CA 1
ATOM 6781 C C . PHE D 2 334 ? 11.239 -22.404 -56.325 1.00 19.90 328 PHE B C 1
ATOM 6782 O O . PHE D 2 334 ? 11.328 -22.980 -57.420 1.00 19.73 328 PHE B O 1
ATOM 6790 N N . ASP D 2 335 ? 11.502 -23.005 -55.162 1.00 20.58 329 ASP B N 1
ATOM 6791 C CA . ASP D 2 335 ? 11.845 -24.419 -55.139 1.00 22.31 329 ASP B CA 1
ATOM 6792 C C . ASP D 2 335 ? 10.663 -25.248 -55.642 1.00 26.68 329 ASP B C 1
ATOM 6793 O O . ASP D 2 335 ? 9.501 -24.914 -55.400 1.00 25.12 329 ASP B O 1
ATOM 6798 N N . ASN D 2 336 ? 10.959 -26.302 -56.375 1.00 27.79 330 ASN B N 1
ATOM 6799 C CA . ASN D 2 336 ? 9.898 -27.210 -56.857 1.00 34.90 330 ASN B CA 1
ATOM 6800 C C . ASN D 2 336 ? 8.833 -26.456 -57.674 1.00 32.54 330 ASN B C 1
ATOM 6801 O O . ASN D 2 336 ? 7.633 -26.705 -57.579 1.00 32.32 330 ASN B O 1
ATOM 6806 N N . ASN D 2 337 ? 9.283 -25.515 -58.486 1.00 30.09 331 ASN B N 1
ATOM 6807 C CA . ASN D 2 337 ? 8.465 -24.913 -59.546 1.00 24.32 331 ASN B CA 1
ATOM 6808 C C . ASN D 2 337 ? 8.166 -25.963 -60.609 1.00 22.69 331 ASN B C 1
ATOM 6809 O O . ASN D 2 337 ? 9.050 -26.363 -61.367 1.00 25.49 331 ASN B O 1
ATOM 6814 N N . SER D 2 338 ? 6.931 -26.426 -60.662 1.00 25.18 332 SER B N 1
ATOM 6815 C CA . SER D 2 338 ? 6.577 -27.461 -61.629 1.00 26.69 332 SER B CA 1
ATOM 6816 C C . SER D 2 338 ? 6.532 -26.951 -63.061 1.00 29.96 332 SER B C 1
ATOM 6817 O O . SER D 2 338 ? 6.369 -27.757 -63.989 1.00 36.36 332 SER B O 1
ATOM 6820 N N . HIS D 2 339 ? 6.650 -25.653 -63.270 1.00 22.83 333 HIS B N 1
ATOM 6821 C CA . HIS D 2 339 ? 6.635 -25.051 -64.593 1.00 26.80 333 HIS B CA 1
ATOM 6822 C C . HIS D 2 339 ? 8.009 -24.563 -65.039 1.00 27.13 333 HIS B C 1
ATOM 6823 O O . HIS D 2 339 ? 8.125 -23.785 -65.997 1.00 30.82 333 HIS B O 1
ATOM 6830 N N . ASP D 2 340 ? 9.057 -24.997 -64.360 1.00 26.69 334 ASP B N 1
ATOM 6831 C CA . ASP D 2 340 ? 10.395 -24.564 -64.722 1.00 22.35 334 ASP B CA 1
ATOM 6832 C C . ASP D 2 340 ? 10.788 -25.116 -66.102 1.00 23.77 334 ASP B C 1
ATOM 6833 O O . ASP D 2 340 ? 10.346 -26.189 -66.520 1.00 25.30 334 ASP B O 1
ATOM 6838 N N . ARG D 2 341 ? 11.628 -24.360 -66.806 1.00 19.89 335 ARG B N 1
ATOM 6839 C CA A ARG D 2 341 ? 12.025 -24.746 -68.151 0.58 20.21 335 ARG B CA 1
ATOM 6840 C CA B ARG D 2 341 ? 11.989 -24.698 -68.178 0.42 20.49 335 ARG B CA 1
ATOM 6841 C C . ARG D 2 341 ? 13.289 -23.992 -68.534 1.00 20.65 335 ARG B C 1
ATOM 6842 O O . ARG D 2 341 ? 13.696 -23.043 -67.879 1.00 24.56 335 ARG B O 1
ATOM 6857 N N . VAL D 2 342 ? 13.949 -24.491 -69.561 1.00 19.01 336 VAL B N 1
ATOM 6858 C CA . VAL D 2 342 ? 15.080 -23.838 -70.184 1.00 18.83 336 VAL B CA 1
ATOM 6859 C C . VAL D 2 342 ? 14.779 -23.742 -71.676 1.00 22.50 336 VAL B C 1
ATOM 6860 O O . VAL D 2 342 ? 13.923 -24.455 -72.188 1.00 23.39 336 VAL B O 1
ATOM 6864 N N . LYS D 2 343 ? 15.487 -22.862 -72.370 1.00 22.38 337 LYS B N 1
ATOM 6865 C CA . LYS D 2 343 ? 15.297 -22.699 -73.807 1.00 22.78 337 LYS B CA 1
ATOM 6866 C C . LYS D 2 343 ? 16.222 -23.635 -74.575 1.00 24.75 337 LYS B C 1
ATOM 6867 O O . LYS D 2 343 ? 17.294 -24.015 -74.090 1.00 23.54 337 LYS B O 1
ATOM 6873 N N . ILE D 2 344 ? 15.798 -24.004 -75.780 1.00 24.34 338 ILE B N 1
ATOM 6874 C CA . ILE D 2 344 ? 16.629 -24.757 -76.707 1.00 22.96 338 ILE B CA 1
ATOM 6875 C C . ILE D 2 344 ? 16.303 -24.260 -78.105 1.00 25.07 338 ILE B C 1
ATOM 6876 O O . ILE D 2 344 ? 15.146 -24.337 -78.535 1.00 26.52 338 ILE B O 1
ATOM 6881 N N . LYS D 2 345 ? 17.315 -23.708 -78.791 1.00 24.64 339 LYS B N 1
ATOM 6882 C CA . LYS D 2 345 ? 17.130 -23.155 -80.126 1.00 25.34 339 LYS B CA 1
ATOM 6883 C C . LYS D 2 345 ? 17.446 -24.214 -81.159 1.00 24.42 339 LYS B C 1
ATOM 6884 O O . LYS D 2 345 ? 18.517 -24.833 -81.090 1.00 22.29 339 LYS B O 1
ATOM 6890 N N . LEU D 2 346 ? 16.523 -24.412 -82.117 1.00 23.26 340 LEU B N 1
ATOM 6891 C CA . LEU D 2 346 ? 16.663 -25.427 -83.142 1.00 22.21 340 LEU B CA 1
ATOM 6892 C C . LEU D 2 346 ? 16.110 -24.921 -84.464 1.00 24.66 340 LEU B C 1
ATOM 6893 O O . LEU D 2 346 ? 15.097 -24.211 -84.507 1.00 25.47 340 LEU B O 1
ATOM 6898 N N . GLY D 2 347 ? 16.743 -25.348 -85.552 1.00 23.21 341 GLY B N 1
ATOM 6899 C CA . GLY D 2 347 ? 16.205 -25.055 -86.871 1.00 27.86 341 GLY B CA 1
ATOM 6900 C C . GLY D 2 347 ? 16.760 -25.992 -87.910 1.00 28.78 341 GLY B C 1
ATOM 6901 O O . GLY D 2 347 ? 17.813 -26.602 -87.716 1.00 31.86 341 GLY B O 1
ATOM 6902 N N . VAL D 2 348 ? 16.026 -26.112 -89.021 1.00 25.15 342 VAL B N 1
ATOM 6903 C CA . VAL D 2 348 ? 16.485 -26.914 -90.147 1.00 25.25 342 VAL B CA 1
ATOM 6904 C C . VAL D 2 348 ? 17.563 -26.138 -90.886 1.00 31.31 342 VAL B C 1
ATOM 6905 O O . VAL D 2 348 ? 17.391 -24.949 -91.171 1.00 35.00 342 VAL B O 1
ATOM 6909 N N . SER D 2 349 ? 18.668 -26.811 -91.211 1.00 34.73 343 SER B N 1
ATOM 6910 C CA . SER D 2 349 ? 19.807 -26.148 -91.837 1.00 45.03 343 SER B CA 1
ATOM 6911 C C . SER D 2 349 ? 19.589 -25.970 -93.335 1.00 42.01 343 SER B C 1
ATOM 6912 O O . SER D 2 349 ? 19.158 -26.900 -94.031 1.00 37.80 343 SER B O 1
ATOM 6915 N N . LYS D 2 350 ? 19.892 -24.768 -93.833 1.00 41.75 344 LYS B N 1
ATOM 6916 C CA . LYS D 2 350 ? 19.707 -24.479 -95.247 1.00 48.48 344 LYS B CA 1
ATOM 6917 C C . LYS D 2 350 ? 20.572 -25.367 -96.134 1.00 48.37 344 LYS B C 1
ATOM 6918 O O . LYS D 2 350 ? 20.251 -25.547 -97.313 1.00 50.78 344 LYS B O 1
ATOM 6924 N N . SER D 2 351 ? 21.655 -25.930 -95.597 1.00 50.94 345 SER B N 1
ATOM 6925 C CA . SER D 2 351 ? 22.486 -26.837 -96.377 1.00 55.17 345 SER B CA 1
ATOM 6926 C C . SER D 2 351 ? 21.936 -28.257 -96.418 1.00 58.96 345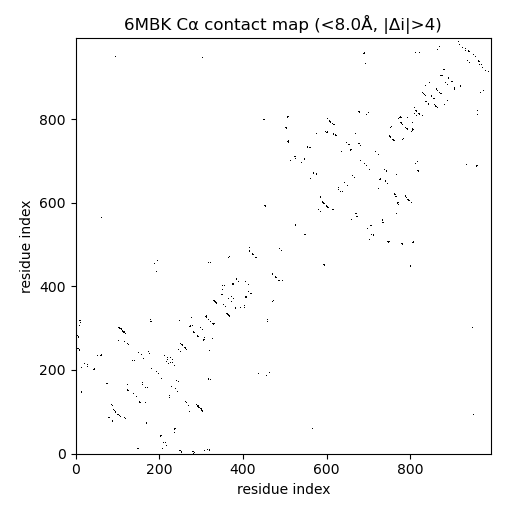 SER B C 1
ATOM 6927 O O . SER D 2 351 ? 22.393 -29.049 -97.250 1.00 63.24 345 SER B O 1
ATOM 6930 N N . ASP D 2 352 ? 20.979 -28.596 -95.551 1.00 53.71 346 ASP B N 1
ATOM 6931 C CA . ASP D 2 352 ? 20.340 -29.909 -95.597 1.00 45.90 346 ASP B CA 1
ATOM 6932 C C . ASP D 2 352 ? 19.727 -30.151 -96.969 1.00 41.02 346 ASP B C 1
ATOM 6933 O O . ASP D 2 352 ? 18.971 -29.321 -97.482 1.00 40.44 346 ASP B O 1
ATOM 6938 N N . ARG D 2 353 ? 20.049 -31.303 -97.564 1.00 38.76 347 ARG B N 1
ATOM 6939 C CA . ARG D 2 353 ? 19.539 -31.620 -98.891 1.00 44.26 347 ARG B CA 1
ATOM 6940 C C . ARG D 2 353 ? 18.016 -31.646 -98.919 1.00 41.32 347 ARG B C 1
ATOM 6941 O O . ARG D 2 353 ? 17.410 -31.407 -99.970 1.00 38.16 347 ARG B O 1
ATOM 6949 N N . LEU D 2 354 ? 17.383 -31.908 -97.770 1.00 37.33 348 LEU B N 1
ATOM 6950 C CA . LEU D 2 354 ? 15.937 -32.029 -97.679 1.00 38.86 348 LEU B CA 1
ATOM 6951 C C . LEU D 2 354 ? 15.292 -30.790 -97.072 1.00 39.04 348 LEU B C 1
ATOM 6952 O O . LEU D 2 354 ? 14.161 -30.858 -96.569 1.00 42.49 348 LEU B O 1
ATOM 6957 N N . TYR D 2 355 ? 15.989 -29.661 -97.096 1.00 34.75 349 TYR B N 1
ATOM 6958 C CA . TYR D 2 355 ? 15.479 -28.473 -96.427 1.00 32.06 349 TYR B CA 1
ATOM 6959 C C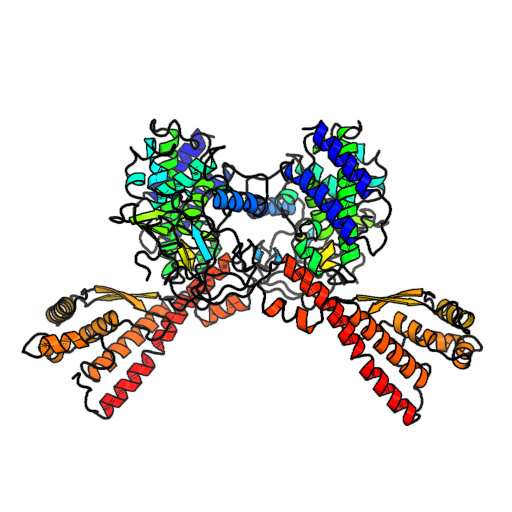 . TYR D 2 355 ? 14.111 -28.066 -96.972 1.00 29.04 349 TYR B C 1
ATOM 6960 O O . TYR D 2 355 ? 13.194 -27.741 -96.204 1.00 31.49 349 TYR B O 1
ATOM 6969 N N . ALA D 2 356 ? 13.976 -28.012 -98.294 1.00 31.35 350 ALA B N 1
ATOM 6970 C CA . ALA D 2 356 ? 12.735 -27.527 -98.882 1.00 31.30 350 ALA B CA 1
ATOM 6971 C C . ALA D 2 356 ? 11.541 -28.360 -98.411 1.00 28.83 350 ALA B C 1
ATOM 6972 O O . ALA D 2 356 ? 10.514 -27.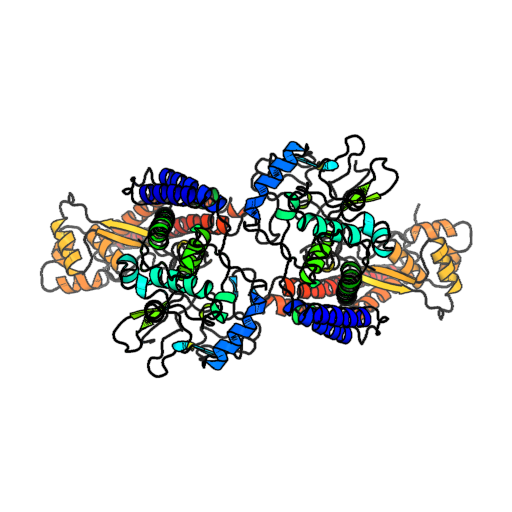810 -97.982 1.00 32.61 350 ALA B O 1
ATOM 6974 N N . MET D 2 357 ? 11.675 -29.686 -98.445 1.00 28.62 351 MET B N 1
ATOM 6975 C CA . MET D 2 357 ? 10.575 -30.547 -98.005 1.00 31.97 351 MET B CA 1
ATOM 6976 C C . MET D 2 357 ? 10.330 -30.422 -96.502 1.00 30.68 351 MET B C 1
ATOM 6977 O O . MET D 2 357 ? 9.175 -30.403 -96.053 1.00 29.83 351 MET B O 1
ATOM 6982 N N . LYS D 2 358 ? 11.395 -30.372 -95.706 1.00 26.99 352 LYS B N 1
ATOM 6983 C CA . LYS D 2 358 ? 11.198 -30.228 -94.266 1.00 26.27 352 LYS B CA 1
ATOM 6984 C C . LYS D 2 358 ? 10.513 -28.910 -93.950 1.00 30.45 352 LYS B C 1
ATOM 6985 O O . LYS D 2 358 ? 9.588 -28.856 -93.116 1.00 25.77 352 LYS B O 1
ATOM 6991 N N . ALA D 2 359 ? 10.952 -27.822 -94.600 1.00 26.72 353 ALA B N 1
ATOM 6992 C CA . ALA D 2 359 ? 10.329 -26.532 -94.337 1.00 31.75 353 ALA B CA 1
ATOM 6993 C C . ALA D 2 359 ? 8.858 -26.536 -94.745 1.00 26.98 353 ALA B C 1
ATOM 6994 O O . ALA D 2 359 ? 8.034 -25.910 -94.073 1.00 33.12 353 ALA B O 1
ATOM 6996 N N . GLU D 2 360 ? 8.497 -27.248 -95.798 1.00 29.99 354 GLU B N 1
ATOM 6997 C CA . GLU D 2 360 ? 7.099 -27.253 -96.220 1.00 32.86 354 GLU B CA 1
ATOM 6998 C C . GLU D 2 360 ? 6.246 -28.082 -95.264 1.00 34.80 354 GLU B C 1
ATOM 6999 O O . GLU D 2 360 ? 5.116 -27.694 -94.943 1.00 30.11 354 GLU B O 1
ATOM 7005 N N . VAL D 2 361 ? 6.765 -29.213 -94.780 1.00 26.52 355 VAL B N 1
ATOM 7006 C CA . VAL D 2 361 ? 6.005 -29.993 -93.801 1.00 27.91 355 VAL B CA 1
ATOM 7007 C C . VAL D 2 361 ? 5.763 -29.167 -92.537 1.00 25.63 355 VAL B C 1
ATOM 7008 O O . VAL D 2 361 ? 4.649 -29.114 -92.014 1.00 26.21 355 VAL B O 1
ATOM 7012 N N . LEU D 2 362 ? 6.820 -28.520 -92.013 1.00 25.41 356 LEU B N 1
ATOM 7013 C CA . LEU D 2 362 ? 6.661 -27.682 -90.838 1.00 25.07 356 LEU B CA 1
ATOM 7014 C C . LEU D 2 362 ? 5.638 -26.588 -91.097 1.00 32.29 356 LEU B C 1
ATOM 7015 O O . LEU D 2 362 ? 4.802 -26.319 -90.242 1.00 27.08 356 LEU B O 1
ATOM 7020 N N . ALA D 2 363 ? 5.644 -25.990 -92.295 1.00 27.86 357 ALA B N 1
ATOM 7021 C CA . ALA D 2 363 ? 4.715 -24.905 -92.590 1.00 30.26 357 ALA B CA 1
ATOM 7022 C C . ALA D 2 363 ? 3.276 -25.399 -92.567 1.00 30.09 357 ALA B C 1
ATOM 7023 O O . ALA D 2 363 ? 2.378 -24.717 -92.057 1.00 35.37 357 ALA B O 1
ATOM 7025 N N . ARG D 2 364 ? 3.043 -26.597 -93.086 1.00 28.36 358 ARG B N 1
ATOM 7026 C CA . ARG D 2 364 ? 1.698 -27.170 -93.072 1.00 29.68 358 ARG B CA 1
ATOM 7027 C C . ARG D 2 364 ? 1.291 -27.557 -91.661 1.00 33.44 358 ARG B C 1
ATOM 7028 O O . ARG D 2 364 ? 0.107 -27.506 -91.325 1.00 34.05 358 ARG B O 1
ATOM 7036 N N . ALA D 2 365 ? 2.256 -27.909 -90.819 1.00 31.05 359 ALA B N 1
ATOM 7037 C CA . ALA D 2 365 ? 2.002 -28.190 -89.417 1.00 30.27 359 ALA B CA 1
ATOM 7038 C C . ALA D 2 365 ? 1.875 -26.942 -88.567 1.00 32.09 359 ALA B C 1
ATOM 7039 O O . ALA D 2 365 ? 1.543 -27.056 -87.382 1.00 35.68 359 ALA B O 1
ATOM 7041 N N . GLY D 2 366 ? 2.163 -25.763 -89.117 1.00 31.48 360 GLY B N 1
ATOM 7042 C CA . GLY D 2 366 ? 2.117 -24.553 -88.322 1.00 30.37 360 GLY B CA 1
ATOM 7043 C C . GLY D 2 366 ? 3.297 -24.355 -87.396 1.00 31.76 360 GLY B C 1
ATOM 7044 O O . GLY D 2 366 ? 3.146 -23.782 -86.310 1.00 34.64 360 GLY B O 1
ATOM 7045 N N . ILE D 2 367 ? 4.479 -24.802 -87.800 1.00 31.92 361 ILE B N 1
ATOM 7046 C CA . ILE D 2 367 ? 5.680 -24.723 -86.980 1.00 31.20 361 ILE B CA 1
ATOM 7047 C C . ILE D 2 367 ? 6.736 -23.979 -87.785 1.00 27.97 361 ILE B C 1
ATOM 7048 O O . ILE D 2 367 ? 6.875 -24.216 -89.007 1.00 28.17 361 ILE B O 1
ATOM 7053 N N . PRO D 2 368 ? 7.492 -23.087 -87.153 1.00 28.32 362 PRO B N 1
ATOM 7054 C CA . PRO D 2 368 ? 8.538 -22.363 -87.881 1.00 31.81 362 PRO B CA 1
ATOM 7055 C C . PRO D 2 368 ? 9.702 -23.275 -88.242 1.00 29.16 362 PRO B C 1
ATOM 7056 O O . PRO D 2 368 ? 9.917 -24.326 -87.635 1.00 29.46 362 PRO B O 1
ATOM 7060 N N A THR D 2 369 ? 10.448 -22.851 -89.265 0.30 27.33 363 THR B N 1
ATOM 7061 N N B THR D 2 369 ? 10.471 -22.853 -89.253 0.70 27.37 363 THR B N 1
ATOM 7062 C CA A THR D 2 369 ? 11.644 -23.583 -89.671 0.30 27.13 363 THR B CA 1
ATOM 7063 C CA B THR D 2 369 ? 11.641 -23.625 -89.662 0.70 26.69 363 THR B CA 1
ATOM 7064 C C A THR D 2 369 ? 12.697 -23.567 -88.574 0.30 26.98 363 THR B C 1
ATOM 7065 C C B THR D 2 369 ? 12.785 -23.513 -88.660 0.70 27.09 363 THR B C 1
ATOM 7066 O O A THR D 2 369 ? 13.407 -24.565 -88.371 0.30 27.50 363 THR B O 1
ATOM 7067 O O B THR D 2 369 ? 13.643 -24.408 -88.619 0.70 28.39 363 THR B O 1
ATOM 7074 N N . SER D 2 370 ? 12.817 -22.436 -87.872 1.00 26.77 364 SER B N 1
ATOM 7075 C CA . SER D 2 370 ? 13.776 -22.264 -86.789 1.00 26.42 364 SER B CA 1
ATOM 7076 C C . SER D 2 370 ? 13.067 -21.527 -85.664 1.00 28.69 364 SER B C 1
ATOM 7077 O O . SER D 2 370 ? 12.292 -20.604 -85.921 1.00 32.94 364 SER B O 1
ATOM 7080 N N . SER D 2 371 ? 13.332 -21.921 -84.421 1.00 27.51 365 SER B N 1
ATOM 7081 C CA . SER D 2 371 ? 12.636 -21.308 -83.301 1.00 27.51 365 SER B CA 1
ATOM 7082 C C . SER D 2 371 ? 13.345 -21.644 -82.003 1.00 29.28 365 SER B C 1
ATOM 7083 O O . SER D 2 371 ? 14.261 -22.475 -81.959 1.00 27.51 365 SER B O 1
ATOM 7086 N N . VAL D 2 372 ? 12.923 -20.946 -80.948 1.00 27.23 366 VAL B N 1
ATOM 7087 C CA . VAL D 2 372 ? 13.391 -21.200 -79.599 1.00 24.34 366 VAL B CA 1
ATOM 7088 C C . VAL D 2 372 ? 12.318 -22.012 -78.895 1.00 32.47 366 VAL B C 1
ATOM 7089 O O . VAL D 2 372 ? 11.248 -21.498 -78.565 1.00 37.77 366 VAL B O 1
ATOM 7093 N N . PHE D 2 373 ? 12.602 -23.271 -78.648 1.00 20.73 367 PHE B N 1
ATOM 7094 C CA . PHE D 2 373 ? 11.679 -24.183 -78.000 1.00 20.65 367 PHE B CA 1
ATOM 7095 C C . PHE D 2 373 ? 12.032 -24.224 -76.516 1.00 22.51 367 PHE B C 1
ATOM 7096 O O . PHE D 2 373 ? 13.001 -23.627 -76.065 1.00 24.42 367 PHE B O 1
ATOM 7104 N N . ALA D 2 374 ? 11.252 -24.979 -75.757 1.00 23.81 368 ALA B N 1
ATOM 7105 C CA . ALA D 2 374 ? 11.546 -25.171 -74.349 1.00 22.93 368 ALA B CA 1
ATOM 7106 C C . ALA D 2 374 ? 11.768 -26.650 -74.054 1.00 23.40 368 ALA B C 1
ATOM 7107 O O . ALA D 2 374 ? 11.263 -27.535 -74.755 1.00 23.10 368 ALA B O 1
ATOM 7109 N N . LEU D 2 375 ? 12.583 -26.895 -73.034 1.00 23.00 369 LEU B N 1
ATOM 7110 C CA . LEU D 2 375 ? 12.690 -28.188 -72.373 1.00 25.35 369 LEU B CA 1
ATOM 7111 C C . LEU D 2 375 ? 12.138 -28.011 -70.959 1.00 20.09 369 LEU B C 1
ATOM 7112 O O . LEU D 2 375 ? 12.515 -27.073 -70.271 1.00 19.78 369 LEU B O 1
ATOM 7117 N N . HIS D 2 376 ? 11.265 -28.917 -70.542 1.00 20.45 370 HIS B N 1
ATOM 7118 C CA . HIS D 2 376 ? 10.524 -28.773 -69.294 1.00 21.81 370 HIS B CA 1
ATOM 7119 C C . HIS D 2 376 ? 11.038 -29.744 -68.239 1.00 21.85 370 HIS B C 1
ATOM 7120 O O . HIS D 2 376 ? 11.514 -30.839 -68.561 1.00 24.81 370 HIS B O 1
ATOM 7127 N N . PHE D 2 377 ? 10.938 -29.319 -66.971 1.00 23.07 371 PHE B N 1
ATOM 7128 C CA . PHE D 2 377 ? 11.321 -30.194 -65.875 1.00 34.43 371 PHE B CA 1
ATOM 7129 C C . PHE D 2 377 ? 10.326 -31.328 -65.694 1.00 36.28 371 PHE B C 1
ATOM 7130 O O . PHE D 2 377 ? 10.720 -32.495 -65.548 1.00 40.21 371 PHE B O 1
ATOM 7138 N N . THR D 2 378 ? 9.036 -31.013 -65.709 1.00 32.16 372 THR B N 1
ATOM 7139 C CA . THR D 2 378 ? 8.010 -32.028 -65.493 1.00 33.60 372 THR B CA 1
ATOM 7140 C C . THR D 2 378 ? 7.791 -32.839 -66.765 1.00 38.80 372 THR B C 1
ATOM 7141 O O . THR D 2 378 ? 7.894 -32.315 -67.877 1.00 38.83 372 THR B O 1
ATOM 7145 N N . GLU D 2 379 ? 7.499 -34.127 -66.589 1.00 40.65 373 GLU B N 1
ATOM 7146 C CA . GLU D 2 379 ? 7.200 -34.998 -67.724 1.00 42.07 373 GLU B CA 1
ATOM 7147 C C . GLU D 2 379 ? 5.982 -34.469 -68.480 1.00 40.52 373 GLU B C 1
ATOM 7148 O O . GLU D 2 379 ? 5.001 -34.033 -67.856 1.00 43.00 373 GLU B O 1
ATOM 7154 N N . PRO D 2 380 ? 6.003 -34.481 -69.824 1.00 38.90 374 PRO B N 1
ATOM 7155 C CA . PRO D 2 380 ? 7.131 -34.857 -70.687 1.00 35.43 374 PRO B CA 1
ATOM 7156 C C . PRO D 2 380 ? 8.095 -33.685 -70.883 1.00 30.77 374 PRO B C 1
ATOM 7157 O O . PRO D 2 380 ? 7.655 -32.542 -70.788 1.00 32.04 374 PRO B O 1
ATOM 7161 N N . PRO D 2 381 ? 9.366 -33.956 -71.184 1.00 30.58 375 PRO B N 1
ATOM 7162 C CA . PRO D 2 381 ? 10.335 -32.849 -71.300 1.00 27.78 375 PRO B CA 1
ATOM 7163 C C . PRO D 2 381 ? 10.113 -31.972 -72.522 1.00 26.42 375 PRO B C 1
ATOM 7164 O O . PRO D 2 381 ? 10.570 -30.824 -72.529 1.00 25.38 375 PRO B O 1
ATOM 7168 N N . ILE D 2 382 ? 9.439 -32.466 -73.545 1.00 28.68 376 ILE B N 1
ATOM 7169 C CA . ILE D 2 382 ? 9.207 -31.687 -74.760 1.00 24.36 376 ILE B CA 1
ATOM 7170 C C . ILE D 2 382 ? 7.721 -31.631 -75.069 1.00 23.45 376 ILE B C 1
ATOM 7171 O O . ILE D 2 382 ? 6.997 -32.618 -74.893 1.00 26.49 376 ILE B O 1
ATOM 7176 N N . SER D 2 383 ? 7.295 -30.495 -75.604 1.00 21.71 377 SER B N 1
ATOM 7177 C CA . SER D 2 383 ? 5.926 -30.235 -75.961 1.00 22.57 377 SER B CA 1
ATOM 7178 C C . SER D 2 383 ? 5.552 -30.967 -77.243 1.00 24.73 377 SER B C 1
ATOM 7179 O O . SER D 2 383 ? 6.394 -31.558 -77.950 1.00 24.10 377 SER B O 1
ATOM 7182 N N . ALA D 2 384 ? 4.259 -30.914 -77.562 1.00 22.65 378 ALA B N 1
ATOM 7183 C CA . ALA D 2 384 ? 3.798 -31.432 -78.851 1.00 22.99 378 ALA B CA 1
ATOM 7184 C C . ALA D 2 384 ? 4.474 -30.710 -80.010 1.00 24.05 378 ALA B C 1
ATOM 7185 O O . ALA D 2 384 ? 4.842 -31.340 -81.022 1.00 22.81 378 ALA B O 1
ATOM 7187 N N . GLN D 2 385 ? 4.665 -29.394 -79.876 1.00 23.95 379 GLN B N 1
ATOM 7188 C CA . GLN D 2 385 ? 5.268 -28.633 -80.960 1.00 25.76 379 GLN B CA 1
ATOM 7189 C C . GLN D 2 385 ? 6.708 -29.065 -81.187 1.00 24.69 379 GLN B C 1
ATOM 7190 O O . GLN D 2 385 ? 7.150 -29.226 -82.331 1.00 22.38 379 GLN B O 1
ATOM 7196 N N . LEU D 2 386 ? 7.456 -29.260 -80.106 1.00 21.93 380 LEU B N 1
ATOM 7197 C CA . LEU D 2 386 ? 8.855 -29.655 -80.238 1.00 21.77 380 LEU B CA 1
ATOM 7198 C C . LEU D 2 386 ? 8.983 -31.085 -80.729 1.00 22.02 380 LEU B C 1
ATOM 7199 O O . LEU D 2 386 ? 9.869 -31.393 -81.550 1.00 22.12 380 LEU B O 1
ATOM 7204 N N . LEU D 2 387 ? 8.091 -31.982 -80.271 1.00 22.21 381 LEU B N 1
ATOM 7205 C CA . LEU D 2 387 ? 8.119 -33.348 -80.802 1.00 22.53 381 LEU B CA 1
ATOM 7206 C C . LEU D 2 387 ? 7.884 -33.352 -82.309 1.00 22.75 381 LEU B C 1
ATOM 7207 O O . LEU D 2 387 ? 8.624 -33.994 -83.074 1.00 22.91 381 LEU B O 1
ATOM 7212 N N . ALA D 2 388 ? 6.866 -32.618 -82.756 1.00 22.82 382 ALA B N 1
ATOM 7213 C CA . ALA D 2 388 ? 6.597 -32.523 -84.197 1.00 23.08 382 ALA B CA 1
ATOM 7214 C C . ALA D 2 388 ? 7.813 -31.992 -84.936 1.00 23.03 382 ALA B C 1
ATOM 7215 O O . ALA D 2 388 ? 8.200 -32.523 -85.984 1.00 24.34 382 ALA B O 1
ATOM 7217 N N . PHE D 2 389 ? 8.423 -30.927 -84.417 1.00 22.77 383 PHE B N 1
ATOM 7218 C CA . PHE D 2 389 ? 9.611 -30.390 -85.065 1.00 22.80 383 PHE B CA 1
ATOM 7219 C C . PHE D 2 389 ? 10.695 -31.463 -85.181 1.00 22.89 383 PHE B C 1
ATOM 7220 O O . PHE D 2 389 ? 11.307 -31.636 -86.243 1.00 23.20 383 PHE B O 1
ATOM 7228 N N . LEU D 2 390 ? 11.005 -32.141 -84.060 1.00 22.83 384 LEU B N 1
ATOM 7229 C CA . LEU D 2 390 ? 12.087 -33.125 -84.079 1.00 22.88 384 LEU B CA 1
ATOM 7230 C C . LEU D 2 390 ? 11.782 -34.287 -85.029 1.00 23.30 384 LEU B C 1
ATOM 7231 O O . LEU D 2 390 ? 12.684 -34.800 -85.720 1.00 23.63 384 LEU B O 1
ATOM 7236 N N . ARG D 2 391 ? 10.515 -34.709 -85.099 1.00 23.36 385 ARG B N 1
ATOM 7237 C CA . ARG D 2 391 ? 10.155 -35.756 -86.054 1.00 23.77 385 ARG B CA 1
ATOM 7238 C C . ARG D 2 391 ? 10.452 -35.325 -87.489 1.00 24.01 385 ARG B C 1
ATOM 7239 O O . ARG D 2 391 ? 11.040 -36.082 -88.271 1.00 24.38 385 ARG B O 1
ATOM 7247 N N . VAL D 2 392 ? 10.061 -34.105 -87.849 1.00 23.90 386 VAL B N 1
ATOM 7248 C CA . VAL D 2 392 ? 10.321 -33.616 -89.202 1.00 24.24 386 VAL B CA 1
ATOM 7249 C C . VAL D 2 392 ? 11.815 -33.452 -89.443 1.00 24.40 386 VAL B C 1
ATOM 7250 O O . VAL D 2 392 ? 12.328 -33.764 -90.527 1.00 24.86 386 VAL B O 1
ATOM 7254 N N . PHE D 2 393 ? 12.522 -32.922 -88.446 1.00 24.08 387 PHE B N 1
ATOM 7255 C CA . PHE D 2 393 ? 13.959 -32.706 -88.532 1.00 24.28 387 PHE B CA 1
ATOM 7256 C C . PHE D 2 393 ? 14.697 -33.986 -88.857 1.00 25.55 387 PHE B C 1
ATOM 7257 O O . PHE D 2 393 ? 15.711 -33.951 -89.565 1.00 27.44 387 PHE B O 1
ATOM 7265 N N . CYS D 2 394 ? 14.172 -35.136 -88.423 1.00 24.63 388 CYS B N 1
ATOM 7266 C CA . CYS D 2 394 ? 14.846 -36.414 -88.627 1.00 25.09 388 CYS B CA 1
ATOM 7267 C C . CYS D 2 394 ? 14.212 -37.283 -89.712 1.00 26.72 388 CYS B C 1
ATOM 7268 O O . CYS D 2 394 ? 14.629 -38.436 -89.905 1.00 27.08 388 CYS B O 1
ATOM 7271 N N . MET D 2 395 ? 13.244 -36.762 -90.460 1.00 25.42 389 MET B N 1
ATOM 7272 C CA . MET D 2 395 ? 12.557 -37.607 -91.427 1.00 25.77 389 MET B CA 1
ATOM 7273 C C . MET D 2 395 ? 13.419 -37.891 -92.654 1.00 26.40 389 MET B C 1
ATOM 7274 O O . MET D 2 395 ? 14.263 -37.082 -93.063 1.00 26.58 389 MET B O 1
ATOM 7279 N N . THR D 2 396 ? 13.176 -39.054 -93.244 1.00 26.79 390 THR B N 1
ATOM 7280 C CA . THR D 2 396 ? 13.732 -39.396 -94.547 1.00 27.45 390 THR B CA 1
ATOM 7281 C C . THR D 2 396 ? 12.902 -38.757 -95.661 1.00 27.53 390 THR B C 1
ATOM 7282 O O . THR D 2 396 ? 11.780 -38.297 -95.458 1.00 27.14 390 THR B O 1
ATOM 7286 N N . GLU D 2 397 ? 13.469 -38.754 -96.869 1.00 28.16 391 GLU B N 1
ATOM 7287 C CA . GLU D 2 397 ? 12.747 -38.227 -98.020 1.00 28.40 391 GLU B CA 1
ATOM 7288 C C . GLU D 2 397 ? 11.426 -38.963 -98.240 1.00 28.26 391 GLU B C 1
ATOM 7289 O O . GLU D 2 397 ? 10.410 -38.335 -98.553 1.00 28.11 391 GLU B O 1
ATOM 7295 N N . GLU D 2 398 ? 11.420 -40.294 -98.091 1.00 28.39 392 GLU B N 1
ATOM 7296 C CA . GLU D 2 398 ? 10.187 -41.048 -98.259 1.00 28.32 392 GLU B CA 1
ATOM 7297 C C . GLU D 2 398 ? 9.145 -40.641 -97.225 1.00 27.68 392 GLU B C 1
ATOM 7298 O O . GLU D 2 398 ? 7.948 -40.545 -97.545 1.00 27.61 392 GLU B O 1
ATOM 7304 N N . GLU D 2 399 ? 9.578 -40.450 -95.965 1.00 27.29 393 GLU B N 1
ATOM 7305 C CA . GLU D 2 399 ? 8.641 -40.044 -94.924 1.00 26.76 393 GLU B CA 1
ATOM 7306 C C . GLU D 2 399 ? 8.109 -38.650 -95.200 1.00 26.57 393 GLU B C 1
ATOM 7307 O O . GLU D 2 399 ? 6.908 -38.395 -95.034 1.00 26.41 393 GLU B O 1
ATOM 7313 N N . LEU D 2 400 ? 8.983 -37.729 -95.616 1.00 26.69 394 LEU B N 1
ATOM 7314 C CA . LEU D 2 400 ? 8.534 -36.386 -95.966 1.00 26.66 394 LEU B CA 1
ATOM 7315 C C . LEU D 2 400 ? 7.481 -36.419 -97.085 1.00 27.02 394 LEU B C 1
ATOM 7316 O O . LEU D 2 400 ? 6.455 -35.734 -97.005 1.00 26.93 394 LEU B O 1
ATOM 7321 N N . LYS D 2 401 ? 7.733 -37.181 -98.146 1.00 27.49 395 LYS B N 1
ATOM 7322 C CA . LYS D 2 401 ? 6.758 -37.235 -99.231 1.00 27.86 395 LYS B CA 1
ATOM 7323 C C . LYS D 2 401 ? 5.394 -37.734 -98.750 1.00 28.49 395 LYS B C 1
ATOM 7324 O O . LYS D 2 401 ? 4.352 -37.271 -99.225 1.00 27.76 395 LYS B O 1
ATOM 7330 N N . GLU D 2 402 ? 5.379 -38.702 -97.838 1.00 27.31 396 GLU B N 1
ATOM 7331 C CA . GLU D 2 402 ? 4.122 -39.181 -97.283 1.00 27.15 396 GLU B CA 1
ATOM 7332 C C . GLU D 2 402 ? 3.400 -38.120 -96.467 1.00 28.67 396 GLU B C 1
ATOM 7333 O O . GLU D 2 402 ? 2.175 -38.207 -96.303 1.00 26.88 396 GLU B O 1
ATOM 7339 N N . HIS D 2 403 ? 4.111 -37.133 -95.936 1.00 26.59 397 HIS B N 1
ATOM 7340 C CA . HIS D 2 403 ? 3.466 -36.024 -95.243 1.00 26.38 397 HIS B CA 1
ATOM 7341 C C . HIS D 2 403 ? 3.113 -34.873 -96.174 1.00 26.74 397 HIS B C 1
ATOM 7342 O O . HIS D 2 403 ? 2.520 -33.884 -95.724 1.00 26.70 397 HIS B O 1
ATOM 7349 N N . LEU D 2 404 ? 3.452 -34.995 -97.456 1.00 27.18 398 LEU B N 1
ATOM 7350 C CA . LEU D 2 404 ? 3.210 -33.943 -98.428 1.00 27.68 398 LEU B CA 1
ATOM 7351 C C . LEU D 2 404 ? 2.233 -34.324 -99.537 1.00 28.18 398 LEU B C 1
ATOM 7352 O O . LEU D 2 404 ? 1.608 -33.428 -100.094 1.00 28.61 398 LEU B O 1
ATOM 7357 N N . LEU D 2 405 ? 2.115 -35.597 -99.879 1.00 28.19 399 LEU B N 1
ATOM 7358 C CA . LEU D 2 405 ? 1.335 -36.012 -101.045 1.00 28.70 399 LEU B CA 1
ATOM 7359 C C . LEU D 2 405 ? 0.251 -37.015 -100.685 1.00 28.57 399 LEU B C 1
ATOM 7360 O O . LEU D 2 405 ? 0.453 -37.911 -99.862 1.00 28.19 399 LEU B O 1
ATOM 7365 N N . GLY D 2 406 ? -0.909 -36.871 -101.335 1.00 28.98 400 GLY B N 1
ATOM 7366 C CA . GLY D 2 406 ? -1.924 -37.891 -101.250 1.00 29.01 400 GLY B CA 1
ATOM 7367 C C . GLY D 2 406 ? -2.947 -37.634 -100.173 1.00 28.86 400 GLY B C 1
ATOM 7368 O O . GLY D 2 406 ? -2.845 -36.713 -99.367 1.00 28.65 400 GLY B O 1
ATOM 7369 N N . ASP D 2 407 ? -3.959 -38.508 -100.166 1.00 29.02 401 ASP B N 1
ATOM 7370 C CA . ASP D 2 407 ? -5.160 -38.300 -99.372 1.00 29.12 401 ASP B CA 1
ATOM 7371 C C . ASP D 2 407 ? -4.954 -38.536 -97.890 1.00 28.67 401 ASP B C 1
ATOM 7372 O O . ASP D 2 407 ? -5.802 -38.111 -97.091 1.00 28.76 401 ASP B O 1
ATOM 7377 N N . SER D 2 408 ? -3.843 -39.143 -97.491 1.00 28.26 402 SER B N 1
ATOM 7378 C CA . SER D 2 408 ? -3.559 -39.316 -96.068 1.00 27.88 402 SER B CA 1
ATOM 7379 C C . SER D 2 408 ? -2.528 -38.336 -95.543 1.00 27.48 402 SER B C 1
ATOM 7380 O O . SER D 2 408 ? -2.215 -38.365 -94.338 1.00 27.15 402 SER B O 1
ATOM 7383 N N . ALA D 2 409 ? -2.018 -37.438 -96.390 1.00 27.55 403 ALA B N 1
ATOM 7384 C CA . ALA D 2 409 ? -0.918 -36.568 -95.933 1.00 27.21 403 ALA B CA 1
ATOM 7385 C C . ALA D 2 409 ? -1.364 -35.662 -94.790 1.00 27.03 403 ALA B C 1
ATOM 7386 O O . ALA D 2 409 ? -0.630 -35.459 -93.811 1.00 26.61 403 ALA B O 1
ATOM 7388 N N . ILE D 2 410 ? -2.558 -35.083 -94.901 1.00 27.40 404 ILE B N 1
ATOM 7389 C CA . ILE D 2 410 ? -3.020 -34.179 -93.842 1.00 27.33 404 ILE B CA 1
ATOM 7390 C C . ILE D 2 410 ? -3.254 -34.932 -92.538 1.00 27.06 404 ILE B C 1
ATOM 7391 O O . ILE D 2 410 ? -3.005 -34.386 -91.453 1.00 26.78 404 ILE B O 1
ATOM 7396 N N . ASP D 2 411 ? -3.721 -36.184 -92.617 1.00 28.31 405 ASP B N 1
ATOM 7397 C CA . ASP D 2 411 ? -3.875 -37.003 -91.408 1.00 31.22 405 ASP B CA 1
ATOM 7398 C C . ASP D 2 411 ? -2.530 -37.249 -90.743 1.00 26.57 405 ASP B C 1
ATOM 7399 O O . ASP D 2 411 ? -2.431 -37.250 -89.513 1.00 27.20 405 ASP B O 1
ATOM 7404 N N . ARG D 2 412 ? -1.486 -37.488 -91.544 1.00 26.41 406 ARG B N 1
ATOM 7405 C CA . ARG D 2 412 ? -0.156 -37.703 -90.972 1.00 29.18 406 ARG B CA 1
ATOM 7406 C C . ARG D 2 412 ? 0.378 -36.442 -90.304 1.00 29.35 406 ARG B C 1
ATOM 7407 O O . ARG D 2 412 ? 0.988 -36.511 -89.231 1.00 25.55 406 ARG B O 1
ATOM 7415 N N . ILE D 2 413 ? 0.155 -35.275 -90.907 1.00 25.76 407 ILE B N 1
ATOM 7416 C CA . ILE D 2 413 ? 0.592 -34.038 -90.273 1.00 25.50 407 ILE B CA 1
ATOM 7417 C C . ILE D 2 413 ? -0.166 -33.827 -88.965 1.00 25.44 407 ILE B C 1
ATOM 7418 O O . ILE D 2 413 ? 0.393 -33.315 -87.986 1.00 25.79 407 ILE B O 1
ATOM 7423 N N . PHE D 2 414 ? -1.424 -34.267 -88.910 1.00 25.81 408 PHE B N 1
ATOM 7424 C CA . PHE D 2 414 ? -2.248 -34.014 -87.726 1.00 26.37 408 PHE B CA 1
ATOM 7425 C C . PHE D 2 414 ? -1.692 -34.710 -86.495 1.00 27.01 408 PHE B C 1
ATOM 7426 O O . PHE D 2 414 ? -1.853 -34.198 -85.373 1.00 29.00 408 PHE B O 1
ATOM 7434 N N . THR D 2 415 ? -1.067 -35.879 -86.663 1.00 25.52 409 THR B N 1
ATOM 7435 C CA . THR D 2 415 ? -0.577 -36.640 -85.518 1.00 28.97 409 THR B CA 1
ATOM 7436 C C . THR D 2 415 ? 0.884 -36.369 -85.189 1.00 26.50 409 THR B C 1
ATOM 7437 O O . THR D 2 415 ? 1.419 -37.015 -84.277 1.00 28.23 409 THR B O 1
ATOM 7441 N N . LEU D 2 416 ? 1.528 -35.398 -85.857 1.00 24.65 410 LEU B N 1
ATOM 7442 C CA . LEU D 2 416 ? 2.965 -35.199 -85.662 1.00 30.34 410 LEU B CA 1
ATOM 7443 C C . LEU D 2 416 ? 3.337 -34.853 -84.223 1.00 29.22 410 LEU B C 1
ATOM 7444 O O . LEU D 2 416 ? 4.440 -35.177 -83.771 1.00 29.38 410 LEU B O 1
ATOM 7449 N N . GLY D 2 417 ? 2.480 -34.158 -83.504 1.00 24.00 411 GLY B N 1
ATOM 7450 C CA . GLY D 2 417 ? 2.787 -33.811 -82.140 1.00 24.62 411 GLY B CA 1
ATOM 7451 C C . GLY D 2 417 ? 2.355 -34.835 -81.124 1.00 27.28 411 GLY B C 1
ATOM 7452 O O . GLY D 2 417 ? 2.480 -34.569 -79.926 1.00 29.55 411 GLY B O 1
ATOM 7453 N N . ASN D 2 418 ? 1.881 -36.002 -81.552 1.00 25.46 412 ASN B N 1
ATOM 7454 C CA . ASN D 2 418 ? 1.292 -36.984 -80.642 1.00 28.33 412 ASN B CA 1
ATOM 7455 C C . ASN D 2 418 ? 2.287 -38.107 -80.374 1.00 26.17 412 ASN B C 1
ATOM 7456 O O . ASN D 2 418 ? 2.632 -38.858 -81.291 1.00 26.74 412 ASN B O 1
ATOM 7461 N N . SER D 2 419 ? 2.720 -38.228 -79.112 1.00 29.02 413 SER B N 1
ATOM 7462 C CA A SER D 2 419 ? 3.700 -39.240 -78.740 0.55 29.50 413 SER B CA 1
ATOM 7463 C CA B SER D 2 419 ? 3.700 -39.239 -78.739 0.45 29.54 413 SER B CA 1
ATOM 7464 C C . SER D 2 419 ? 3.219 -40.656 -79.007 1.00 31.54 413 SER B C 1
ATOM 7465 O O . SER D 2 419 ? 4.053 -41.557 -79.181 1.00 39.11 413 SER B O 1
ATOM 7470 N N . GLU D 2 420 ? 1.908 -40.875 -79.074 1.00 30.59 414 GLU B N 1
ATOM 7471 C CA . GLU D 2 420 ? 1.382 -42.220 -79.258 1.00 33.01 414 GLU B CA 1
ATOM 7472 C C . GLU D 2 420 ? 1.432 -42.719 -80.700 1.00 33.53 414 GLU B C 1
ATOM 7473 O O . GLU D 2 420 ? 1.174 -43.905 -80.926 1.00 34.55 414 GLU B O 1
ATOM 7479 N N . PHE D 2 421 ? 1.740 -41.864 -81.678 1.00 31.87 415 PHE B N 1
ATOM 7480 C CA . PHE D 2 421 ? 1.681 -42.229 -83.089 1.00 29.96 415 PHE B CA 1
ATOM 7481 C C . PHE D 2 421 ? 2.942 -41.762 -83.799 1.00 31.12 415 PHE B C 1
ATOM 7482 O O . PHE D 2 421 ? 2.958 -40.717 -84.467 1.00 27.84 415 PHE B O 1
ATOM 7490 N N . PRO D 2 422 ? 4.021 -42.526 -83.691 1.00 31.26 416 PRO B N 1
ATOM 7491 C CA . PRO D 2 422 ? 5.251 -42.152 -84.385 1.00 28.98 416 PRO B CA 1
ATOM 7492 C C . PRO D 2 422 ? 5.138 -42.268 -85.894 1.00 25.97 416 PRO B C 1
ATOM 7493 O O . PRO D 2 422 ? 4.330 -43.027 -86.461 1.00 26.19 416 PRO B O 1
ATOM 7497 N N . VAL D 2 423 ? 6.014 -41.508 -86.557 1.00 25.52 417 VAL B N 1
ATOM 7498 C CA . VAL D 2 423 ? 6.199 -41.652 -88.005 1.00 25.78 417 VAL B CA 1
ATOM 7499 C C . VAL D 2 423 ? 6.747 -43.037 -88.336 1.00 26.20 417 VAL B C 1
ATOM 7500 O O . VAL D 2 423 ? 6.262 -43.725 -89.255 1.00 26.54 417 VAL B O 1
ATOM 7504 N N . SER D 2 424 ? 7.730 -43.487 -87.561 1.00 28.21 418 SER B N 1
ATOM 7505 C CA . SER D 2 424 ? 8.401 -44.774 -87.716 1.00 26.93 418 SER B CA 1
ATOM 7506 C C . SER D 2 424 ? 9.251 -44.964 -86.462 1.00 27.01 418 SER B C 1
ATOM 7507 O O . SER D 2 424 ? 9.612 -43.986 -85.793 1.00 26.54 418 SER B O 1
ATOM 7510 N N . TRP D 2 425 ? 9.555 -46.229 -86.139 1.00 27.79 419 TRP B N 1
ATOM 7511 C CA . TRP D 2 425 ? 10.441 -46.481 -85.000 1.00 27.90 419 TRP B CA 1
ATOM 7512 C C . TRP D 2 425 ? 11.793 -45.827 -85.242 1.00 27.75 419 TRP B C 1
ATOM 7513 O O . TRP D 2 425 ? 12.373 -45.233 -84.340 1.00 27.45 419 TRP B O 1
ATOM 7524 N N . ASP D 2 426 ? 12.313 -45.946 -86.472 1.00 29.17 420 ASP B N 1
ATOM 7525 C CA . ASP D 2 426 ? 13.611 -45.355 -86.802 1.00 34.85 420 ASP B CA 1
ATOM 7526 C C . ASP D 2 426 ? 13.610 -43.844 -86.604 1.00 27.11 420 ASP B C 1
ATOM 7527 O O . ASP D 2 426 ? 14.591 -43.274 -86.101 1.00 26.98 420 ASP B O 1
ATOM 7532 N N . ASN D 2 427 ? 12.510 -43.177 -86.959 1.00 26.63 421 ASN B N 1
ATOM 7533 C CA . ASN D 2 427 ? 12.429 -41.734 -86.769 1.00 25.97 421 ASN B CA 1
ATOM 7534 C C . ASN D 2 427 ? 12.539 -41.380 -85.295 1.00 25.64 421 ASN B C 1
ATOM 7535 O O . ASN D 2 427 ? 13.231 -40.425 -84.931 1.00 25.30 421 ASN B O 1
ATOM 7540 N N . GLU D 2 428 ? 11.906 -42.177 -84.426 1.00 25.83 422 GLU B N 1
ATOM 7541 C CA . GLU D 2 428 ? 11.983 -41.924 -82.984 1.00 25.62 422 GLU B CA 1
ATOM 7542 C C . GLU D 2 428 ? 13.395 -42.136 -82.470 1.00 25.87 422 GLU B C 1
ATOM 7543 O O . GLU D 2 428 ? 13.921 -41.317 -81.717 1.00 25.49 422 GLU B O 1
ATOM 7549 N N . VAL D 2 429 ? 14.032 -43.240 -82.856 1.00 26.57 423 VAL B N 1
ATOM 7550 C CA . VAL D 2 429 ? 15.401 -43.473 -82.397 1.00 26.94 423 VAL B CA 1
ATOM 7551 C C . VAL D 2 429 ? 16.286 -42.295 -82.787 1.00 26.52 423 VAL B C 1
ATOM 7552 O O . VAL D 2 429 ? 17.078 -41.792 -81.986 1.00 26.37 423 VAL B O 1
ATOM 7556 N N . LYS D 2 430 ? 16.165 -41.833 -84.029 1.00 26.39 424 LYS B N 1
ATOM 7557 C CA . LYS D 2 430 ? 16.979 -40.703 -84.483 1.00 26.66 424 LYS B CA 1
ATOM 7558 C C . LYS D 2 430 ? 16.705 -39.442 -83.659 1.00 25.36 424 LYS B C 1
ATOM 7559 O O . LYS D 2 430 ? 17.632 -38.725 -83.280 1.00 25.22 424 LYS B O 1
ATOM 7565 N N . LEU D 2 431 ? 15.431 -39.130 -83.398 1.00 24.92 425 LEU B N 1
ATOM 7566 C CA . LEU D 2 431 ? 15.147 -37.840 -82.785 1.00 24.27 425 LEU B CA 1
ATOM 7567 C C . LEU D 2 431 ? 15.546 -37.842 -81.312 1.00 24.13 425 LEU B C 1
ATOM 7568 O O . LEU D 2 431 ? 16.048 -36.838 -80.799 1.00 23.74 425 LEU B O 1
ATOM 7573 N N . TRP D 2 432 ? 15.374 -38.977 -80.634 1.00 24.52 426 TRP B N 1
ATOM 7574 C CA . TRP D 2 432 ? 15.770 -39.042 -79.226 1.00 24.50 426 TRP B CA 1
ATOM 7575 C C . TRP D 2 432 ? 17.286 -39.132 -79.083 1.00 24.80 426 TRP B C 1
ATOM 7576 O O . TRP D 2 432 ? 17.845 -38.625 -78.114 1.00 24.58 426 TRP B O 1
ATOM 7587 N N . THR D 2 433 ? 17.962 -39.740 -80.047 1.00 25.34 427 THR B N 1
ATOM 7588 C CA . THR D 2 433 ? 19.418 -39.688 -80.093 1.00 26.99 427 THR B CA 1
ATOM 7589 C C . THR D 2 433 ? 19.889 -38.254 -80.278 1.00 26.98 427 THR B C 1
ATOM 7590 O O . THR D 2 433 ? 20.793 -37.786 -79.578 1.00 25.07 427 THR B O 1
ATOM 7594 N N . PHE D 2 434 ? 19.269 -37.527 -81.218 1.00 27.35 428 PHE B N 1
ATOM 7595 C CA . PHE D 2 434 ? 19.626 -36.122 -81.396 1.00 24.33 428 PHE B CA 1
ATOM 7596 C C . PHE D 2 434 ? 19.440 -35.336 -80.098 1.00 23.73 428 PHE B C 1
ATOM 7597 O O . PHE D 2 434 ? 20.316 -34.571 -79.706 1.00 23.58 428 PHE B O 1
ATOM 7605 N N . LEU D 2 435 ? 18.275 -35.477 -79.450 1.00 23.41 429 LEU B N 1
ATOM 7606 C CA . LEU D 2 435 ? 17.953 -34.665 -78.285 1.00 26.40 429 LEU B CA 1
ATOM 7607 C C . LEU D 2 435 ? 18.874 -35.003 -77.125 1.00 23.02 429 LEU B C 1
ATOM 7608 O O . LEU D 2 435 ? 19.352 -34.107 -76.418 1.00 22.65 429 LEU B O 1
ATOM 7613 N N . GLU D 2 436 ? 19.146 -36.291 -76.933 1.00 23.62 430 GLU B N 1
ATOM 7614 C CA . GLU D 2 436 ? 20.099 -36.693 -75.903 1.00 23.93 430 GLU B CA 1
ATOM 7615 C C . GLU D 2 436 ? 21.450 -36.037 -76.143 1.00 23.96 430 GLU B C 1
ATOM 7616 O O . GLU D 2 436 ? 22.059 -35.477 -75.225 1.00 23.87 430 GLU B O 1
ATOM 7622 N N . ASP D 2 437 ? 21.916 -36.067 -77.391 1.00 24.27 431 ASP B N 1
ATOM 7623 C CA . ASP D 2 437 ? 23.217 -35.502 -77.726 1.00 24.86 431 ASP B CA 1
ATOM 7624 C C . ASP D 2 437 ? 23.225 -33.993 -77.558 1.00 23.77 431 ASP B C 1
ATOM 7625 O O . ASP D 2 437 ? 24.209 -33.433 -77.081 1.00 23.77 431 ASP B O 1
ATOM 7630 N N . ARG D 2 438 ? 22.167 -33.304 -78.009 1.00 23.27 432 ARG B N 1
ATOM 7631 C CA . ARG D 2 438 ? 22.157 -31.838 -77.885 1.00 22.71 432 ARG B CA 1
ATOM 7632 C C . ARG D 2 438 ? 22.073 -31.386 -76.429 1.00 24.01 432 ARG B C 1
ATOM 7633 O O . ARG D 2 438 ? 22.759 -30.450 -76.029 1.00 22.00 432 ARG B O 1
ATOM 7641 N N . ALA D 2 439 ? 21.253 -32.044 -75.616 1.00 22.12 433 ALA B N 1
ATOM 7642 C CA . ALA D 2 439 ? 21.168 -31.655 -74.211 1.00 21.74 433 ALA B CA 1
ATOM 7643 C C . ALA D 2 439 ? 22.482 -31.935 -73.497 1.00 23.23 433 ALA B C 1
ATOM 7644 O O . ALA D 2 439 ? 22.901 -31.149 -72.648 1.00 21.70 433 ALA B O 1
ATOM 7646 N N . SER D 2 440 ? 23.144 -33.051 -73.830 1.00 22.73 434 SER B N 1
ATOM 7647 C CA . SER D 2 440 ? 24.448 -33.330 -73.232 1.00 23.16 434 SER B CA 1
ATOM 7648 C C . SER D 2 440 ? 25.464 -32.255 -73.612 1.00 23.52 434 SER B C 1
ATOM 7649 O O . SER D 2 440 ? 26.268 -31.813 -72.784 1.00 22.97 434 SER B O 1
ATOM 7652 N N . LEU D 2 441 ? 25.430 -31.816 -74.869 1.00 24.69 435 LEU B N 1
ATOM 7653 C CA . LEU D 2 441 ? 26.328 -30.756 -75.321 1.00 23.48 435 LEU B CA 1
ATOM 7654 C C . LEU D 2 441 ? 26.057 -29.456 -74.583 1.00 27.95 435 LEU B C 1
ATOM 7655 O O . LEU D 2 441 ? 26.983 -28.815 -74.082 1.00 27.46 435 LEU B O 1
ATOM 7660 N N . LEU D 2 442 ? 24.779 -29.067 -74.480 1.00 21.75 436 LEU B N 1
ATOM 7661 C CA . LEU D 2 442 ? 24.429 -27.861 -73.733 1.00 21.10 436 LEU B CA 1
ATOM 7662 C C . LEU D 2 442 ? 24.923 -27.939 -72.296 1.00 20.95 436 LEU B C 1
ATOM 7663 O O . LEU D 2 442 ? 25.372 -26.934 -71.725 1.00 20.62 436 LEU B O 1
ATOM 7668 N N . LEU D 2 443 ? 24.863 -29.132 -71.695 1.00 21.39 437 LEU B N 1
ATOM 7669 C CA . LEU D 2 443 ? 25.319 -29.258 -70.304 1.00 21.20 437 LEU B CA 1
ATOM 7670 C C . LEU D 2 443 ? 26.811 -28.965 -70.163 1.00 23.31 437 LEU B C 1
ATOM 7671 O O . LEU D 2 443 ? 27.255 -28.489 -69.116 1.00 25.10 437 LEU B O 1
ATOM 7676 N N . LYS D 2 444 ? 27.596 -29.265 -71.197 1.00 22.04 438 LYS B N 1
ATOM 7677 C CA . LYS D 2 444 ? 29.030 -29.024 -71.218 1.00 22.47 438 LYS B CA 1
ATOM 7678 C C . LYS D 2 444 ? 29.408 -27.575 -71.493 1.00 26.09 438 LYS B C 1
ATOM 7679 O O . LYS D 2 444 ? 30.601 -27.250 -71.482 1.00 30.28 438 LYS B O 1
ATOM 7685 N N . THR D 2 445 ? 28.446 -26.694 -71.742 1.00 21.49 439 THR B N 1
ATOM 7686 C CA . THR D 2 445 ? 28.778 -25.275 -71.907 1.00 21.21 439 THR B CA 1
ATOM 7687 C C . THR D 2 445 ? 28.706 -24.485 -70.597 1.00 22.04 439 THR B C 1
ATOM 7688 O O . THR D 2 445 ? 28.971 -23.265 -70.590 1.00 20.52 439 THR B O 1
ATOM 7692 N N . TYR D 2 446 ? 28.407 -25.140 -69.462 1.00 20.89 440 TYR B N 1
ATOM 7693 C CA . TYR D 2 446 ? 28.364 -24.460 -68.177 1.00 19.91 440 TYR B CA 1
ATOM 7694 C C . TYR D 2 446 ? 29.722 -24.513 -67.476 1.00 20.91 440 TYR B C 1
ATOM 7695 O O . TYR D 2 446 ? 30.491 -25.470 -67.623 1.00 24.24 440 TYR B O 1
ATOM 7704 N N . LYS D 2 447 ? 30.027 -23.457 -66.745 1.00 21.72 441 LYS B N 1
ATOM 7705 C CA . LYS D 2 447 ? 31.333 -23.376 -66.081 1.00 27.87 441 LYS B CA 1
ATOM 7706 C C . LYS D 2 447 ? 31.426 -24.227 -64.820 1.00 31.20 441 LYS B C 1
ATOM 7707 O O . LYS D 2 447 ? 32.529 -24.402 -64.296 1.00 31.15 441 LYS B O 1
ATOM 7713 N N . THR D 2 448 ? 30.310 -24.751 -64.312 1.00 26.59 442 THR B N 1
ATOM 7714 C CA . THR D 2 448 ? 30.330 -25.685 -63.185 1.00 26.43 442 THR B CA 1
ATOM 7715 C C . THR D 2 448 ? 29.424 -26.865 -63.521 1.00 29.07 442 THR B C 1
ATOM 7716 O O . THR D 2 448 ? 28.574 -26.788 -64.409 1.00 28.50 442 THR B O 1
ATOM 7720 N N . THR D 2 449 ? 29.610 -27.964 -62.793 1.00 28.66 443 THR B N 1
ATOM 7721 C CA . THR D 2 449 ? 28.776 -29.141 -62.949 1.00 24.03 443 THR B CA 1
ATOM 7722 C C . THR D 2 449 ? 27.672 -29.135 -61.881 1.00 22.25 443 THR B C 1
ATOM 7723 O O . THR D 2 449 ? 27.735 -28.406 -60.905 1.00 21.66 443 THR B O 1
ATOM 7727 N N . ILE D 2 450 ? 26.673 -30.010 -62.088 1.00 25.30 444 ILE B N 1
ATOM 7728 C CA . ILE D 2 450 ? 25.600 -30.157 -61.106 1.00 23.88 444 ILE B CA 1
ATOM 7729 C C . ILE D 2 450 ? 26.168 -30.514 -59.738 1.00 23.32 444 ILE B C 1
ATOM 7730 O O . ILE D 2 450 ? 25.769 -29.956 -58.710 1.00 21.46 444 ILE B O 1
ATOM 7735 N N . GLU D 2 451 ? 27.106 -31.458 -59.693 1.00 27.85 445 GLU B N 1
ATOM 7736 C CA . GLU D 2 451 ? 27.632 -31.869 -58.392 1.00 30.69 445 GLU B CA 1
ATOM 7737 C C . GLU D 2 451 ? 28.452 -30.761 -57.732 1.00 27.61 445 GLU B C 1
ATOM 7738 O O . GLU D 2 451 ? 28.437 -30.632 -56.515 1.00 24.25 445 GLU B O 1
ATOM 7744 N N . GLU D 2 452 ? 29.159 -29.945 -58.514 1.00 26.48 446 GLU B N 1
ATOM 7745 C CA . GLU D 2 452 ? 29.865 -28.810 -57.937 1.00 27.93 446 GLU B CA 1
ATOM 7746 C C . GLU D 2 452 ? 28.896 -27.792 -57.346 1.00 22.42 446 GLU B C 1
ATOM 7747 O O . GLU D 2 452 ? 29.172 -27.204 -56.298 1.00 21.02 446 GLU B O 1
ATOM 7753 N N . ASP D 2 453 ? 27.774 -27.532 -58.039 1.00 21.13 447 ASP B N 1
ATOM 7754 C CA . ASP D 2 453 ? 26.791 -26.594 -57.502 1.00 21.37 447 ASP B CA 1
ATOM 7755 C C . ASP D 2 453 ? 26.180 -27.118 -56.196 1.00 20.06 447 ASP B C 1
ATOM 7756 O O . ASP D 2 453 ? 26.007 -26.372 -55.236 1.00 19.72 447 ASP B O 1
ATOM 7761 N N . LYS D 2 454 ? 25.835 -28.399 -56.147 1.00 20.81 448 LYS B N 1
ATOM 7762 C CA . LYS D 2 454 ? 25.292 -28.956 -54.918 1.00 21.30 448 LYS B CA 1
ATOM 7763 C C . LYS D 2 454 ? 26.303 -28.852 -53.793 1.00 21.54 448 LYS B C 1
ATOM 7764 O O . LYS D 2 454 ? 25.947 -28.592 -52.635 1.00 22.49 448 LYS B O 1
ATOM 7770 N N . SER D 2 455 ? 27.579 -29.006 -54.116 1.00 21.97 449 SER B N 1
ATOM 7771 C CA A SER D 2 455 ? 28.620 -28.856 -53.103 0.50 23.01 449 SER B CA 1
ATOM 7772 C CA B SER D 2 455 ? 28.613 -28.857 -53.097 0.50 22.99 449 SER B CA 1
ATOM 7773 C C . SER D 2 455 ? 28.685 -27.421 -52.580 1.00 25.37 449 SER B C 1
ATOM 7774 O O . SER D 2 455 ? 28.780 -27.193 -51.373 1.00 27.10 449 SER B O 1
ATOM 7779 N N . VAL D 2 456 ? 28.643 -26.440 -53.478 1.00 21.16 450 VAL B N 1
ATOM 7780 C CA . VAL D 2 456 ? 28.651 -25.044 -53.074 1.00 21.54 450 VAL B CA 1
ATOM 7781 C C . VAL D 2 456 ? 27.488 -24.760 -52.136 1.00 20.67 450 VAL B C 1
ATOM 7782 O O . VAL D 2 456 ? 27.659 -24.157 -51.075 1.00 22.42 450 VAL B O 1
ATOM 7786 N N . LEU D 2 457 ? 26.285 -25.199 -52.500 1.00 19.44 451 LEU B N 1
ATOM 7787 C CA . LEU D 2 457 ? 25.111 -24.953 -51.667 1.00 19.39 451 LEU B CA 1
ATOM 7788 C C . LEU D 2 457 ? 25.224 -25.662 -50.326 1.00 32.57 451 LEU B C 1
ATOM 7789 O O . LEU D 2 457 ? 24.688 -25.182 -49.326 1.00 32.79 451 LEU B O 1
ATOM 7794 N N . LYS D 2 458 ? 25.910 -26.799 -50.288 1.00 27.32 452 LYS B N 1
ATOM 7795 C CA . LYS D 2 458 ? 26.067 -27.573 -49.059 1.00 29.65 452 LYS B CA 1
ATOM 7796 C C . LYS D 2 458 ? 27.165 -27.012 -48.169 1.00 27.56 452 LYS B C 1
ATOM 7797 O O . LYS D 2 458 ? 27.013 -26.974 -46.938 1.00 33.40 452 LYS B O 1
ATOM 7803 N N . ASN D 2 459 ? 28.281 -26.584 -48.750 1.00 29.87 453 ASN B N 1
ATOM 7804 C CA . ASN D 2 459 ? 29.499 -26.328 -47.988 1.00 29.61 453 ASN B CA 1
ATOM 7805 C C . ASN D 2 459 ? 29.843 -24.853 -47.820 1.00 29.98 453 ASN B C 1
ATOM 7806 O O . ASN D 2 459 ? 30.821 -24.536 -47.134 1.00 31.17 453 ASN B O 1
ATOM 7811 N N . HIS D 2 460 ? 29.078 -23.947 -48.407 1.00 21.01 454 HIS B N 1
ATOM 7812 C CA A HIS D 2 460 ? 29.295 -22.512 -48.265 0.50 18.74 454 HIS B CA 1
ATOM 7813 C CA B HIS D 2 460 ? 29.313 -22.524 -48.210 0.50 18.76 454 HIS B CA 1
ATOM 7814 C C . HIS D 2 460 ? 28.076 -21.873 -47.605 1.00 18.41 454 HIS B C 1
ATOM 7815 O O . HIS D 2 460 ? 26.945 -22.345 -47.795 1.00 23.17 454 HIS B O 1
ATOM 7828 N N . ASP D 2 461 ? 28.300 -20.778 -46.884 1.00 17.91 455 ASP B N 1
ATOM 7829 C CA . ASP D 2 461 ? 27.240 -19.998 -46.247 1.00 17.60 455 ASP B CA 1
ATOM 7830 C C . ASP D 2 461 ? 26.986 -18.752 -47.081 1.00 19.22 455 ASP B C 1
ATOM 7831 O O . ASP D 2 461 ? 27.907 -17.959 -47.304 1.00 17.38 455 ASP B O 1
ATOM 7836 N N . LEU D 2 462 ? 25.766 -18.677 -47.648 1.00 18.61 456 LEU B N 1
ATOM 7837 C CA . LEU D 2 462 ? 25.446 -17.749 -48.728 1.00 19.13 456 LEU B CA 1
ATOM 7838 C C . LEU D 2 462 ? 24.311 -16.797 -48.364 1.00 33.20 456 LEU B C 1
ATOM 7839 O O . LEU D 2 462 ? 23.452 -17.124 -47.550 1.00 22.08 456 LEU B O 1
ATOM 7844 N N . SER D 2 463 ? 24.305 -15.628 -48.993 1.00 15.52 457 SER B N 1
ATOM 7845 C CA . SER D 2 463 ? 23.167 -14.727 -48.891 1.00 15.41 457 SER B CA 1
ATOM 7846 C C . SER D 2 463 ? 21.974 -15.288 -49.681 1.00 16.59 457 SER B C 1
ATOM 7847 O O . SER D 2 463 ? 22.098 -16.180 -50.514 1.00 15.88 457 SER B O 1
ATOM 7850 N N . VAL D 2 464 ? 20.809 -14.719 -49.417 1.00 15.83 458 VAL B N 1
ATOM 7851 C CA . VAL D 2 464 ? 19.631 -15.098 -50.181 1.00 16.13 458 VAL B CA 1
ATOM 7852 C C . VAL D 2 464 ? 19.866 -14.885 -51.674 1.00 15.89 458 VAL B C 1
ATOM 7853 O O . VAL D 2 464 ? 19.510 -15.724 -52.510 1.00 16.11 458 VAL B O 1
ATOM 7857 N N . ARG D 2 465 ? 20.422 -13.742 -52.020 1.00 15.51 459 ARG B N 1
ATOM 7858 C CA . ARG D 2 465 ? 20.612 -13.409 -53.435 1.00 15.38 459 ARG B CA 1
ATOM 7859 C C . ARG D 2 465 ? 21.639 -14.329 -54.081 1.00 15.35 459 ARG B C 1
ATOM 7860 O O . ARG D 2 465 ? 21.434 -14.795 -55.204 1.00 15.48 459 ARG B O 1
ATOM 7868 N N . ALA D 2 466 ? 22.722 -14.650 -53.375 1.00 15.25 460 ALA B N 1
ATOM 7869 C CA . ALA D 2 466 ? 23.699 -15.599 -53.933 1.00 15.37 460 ALA B CA 1
ATOM 7870 C C . ALA D 2 466 ? 23.070 -16.966 -54.111 1.00 15.78 460 ALA B C 1
ATOM 7871 O O . ALA D 2 466 ? 23.313 -17.656 -55.110 1.00 15.94 460 ALA B O 1
ATOM 7873 N N . LYS D 2 467 ? 22.230 -17.385 -53.156 1.00 16.55 461 LYS B N 1
ATOM 7874 C CA . LYS D 2 467 ? 21.564 -18.661 -53.315 1.00 16.50 461 LYS B CA 1
ATOM 7875 C C . LYS D 2 467 ? 20.611 -18.637 -54.496 1.00 16.54 461 LYS B C 1
ATOM 7876 O O . LYS D 2 467 ? 20.490 -19.633 -55.215 1.00 16.82 461 LYS B O 1
ATOM 7882 N N . MET D 2 468 ? 19.923 -17.505 -54.725 1.00 16.34 462 MET B N 1
ATOM 7883 C CA . MET D 2 468 ? 19.042 -17.426 -55.900 1.00 16.42 462 MET B CA 1
ATOM 7884 C C . MET D 2 468 ? 19.848 -17.666 -57.160 1.00 16.31 462 MET B C 1
ATOM 7885 O O . MET D 2 468 ? 19.419 -18.423 -58.039 1.00 16.54 462 MET B O 1
ATOM 7890 N N . ALA D 2 469 ? 21.035 -17.044 -57.248 1.00 16.02 463 ALA B N 1
ATOM 7891 C CA . ALA D 2 469 ? 21.852 -17.194 -58.457 1.00 16.01 463 ALA B CA 1
ATOM 7892 C C . ALA D 2 469 ? 22.318 -18.640 -58.641 1.00 16.32 463 ALA B C 1
ATOM 7893 O O . ALA D 2 469 ? 22.270 -19.189 -59.746 1.00 16.51 463 ALA B O 1
ATOM 7895 N N . ILE D 2 470 ? 22.835 -19.261 -57.575 1.00 16.43 464 ILE B N 1
ATOM 7896 C CA . ILE D 2 470 ? 23.360 -20.622 -57.713 1.00 16.84 464 ILE B CA 1
ATOM 7897 C C . ILE D 2 470 ? 22.257 -21.632 -57.973 1.00 17.21 464 ILE B C 1
ATOM 7898 O O . ILE D 2 470 ? 22.425 -22.559 -58.764 1.00 17.52 464 ILE B O 1
ATOM 7903 N N . LYS D 2 471 ? 21.111 -21.483 -57.305 1.00 17.24 465 LYS B N 1
ATOM 7904 C CA . LYS D 2 471 ? 20.015 -22.394 -57.565 1.00 17.65 465 LYS B CA 1
ATOM 7905 C C . LYS D 2 471 ? 19.507 -22.234 -58.994 1.00 17.57 465 LYS B C 1
ATOM 7906 O O . LYS D 2 471 ? 19.044 -23.192 -59.575 1.00 17.91 465 LYS B O 1
ATOM 7912 N N . LEU D 2 472 ? 19.561 -21.027 -59.541 1.00 17.18 466 LEU B N 1
ATOM 7913 C CA . LEU D 2 472 ? 19.132 -20.795 -60.917 1.00 17.17 466 LEU B CA 1
ATOM 7914 C C . LEU D 2 472 ? 20.052 -21.522 -61.869 1.00 17.61 466 LEU B C 1
ATOM 7915 O O . LEU D 2 472 ? 19.581 -22.195 -62.778 1.00 17.54 466 LEU B O 1
ATOM 7920 N N . ARG D 2 473 ? 21.367 -21.437 -61.660 1.00 17.21 467 ARG B N 1
ATOM 7921 C CA . ARG D 2 473 ? 22.269 -22.121 -62.589 1.00 17.46 467 ARG B CA 1
ATOM 7922 C C . ARG D 2 473 ? 22.214 -23.637 -62.416 1.00 17.93 467 ARG B C 1
ATOM 7923 O O . ARG D 2 473 ? 22.325 -24.393 -63.402 1.00 18.23 467 ARG B O 1
ATOM 7931 N N . LEU D 2 474 ? 22.076 -24.108 -61.179 1.00 18.07 468 LEU B N 1
ATOM 7932 C CA . LEU D 2 474 ? 21.843 -25.532 -60.941 1.00 18.63 468 LEU B CA 1
ATOM 7933 C C . LEU D 2 474 ? 20.559 -25.997 -61.620 1.00 18.79 468 LEU B C 1
ATOM 7934 O O . LEU D 2 474 ? 20.522 -27.074 -62.211 1.00 19.22 468 LEU B O 1
ATOM 7939 N N . GLY D 2 475 ? 19.506 -25.182 -61.551 1.00 18.50 469 GLY B N 1
ATOM 7940 C CA . GLY D 2 475 ? 18.223 -25.591 -62.089 1.00 18.71 469 GLY B CA 1
ATOM 7941 C C . GLY D 2 475 ? 18.269 -25.756 -63.586 1.00 18.72 469 GLY B C 1
ATOM 7942 O O . GLY D 2 475 ? 17.658 -26.671 -64.124 1.00 20.39 469 GLY B O 1
ATOM 7943 N N . GLU D 2 476 ? 18.967 -24.857 -64.283 1.00 18.39 470 GLU B N 1
ATOM 7944 C CA . GLU D 2 476 ? 19.114 -25.003 -65.730 1.00 20.86 470 GLU B CA 1
ATOM 7945 C C . GLU D 2 476 ? 19.734 -26.356 -66.051 1.00 19.64 470 GLU B C 1
ATOM 7946 O O . GLU D 2 476 ? 19.239 -27.093 -66.900 1.00 19.34 470 GLU B O 1
ATOM 7952 N N . LYS D 2 477 ? 20.819 -26.704 -65.359 1.00 19.06 471 LYS B N 1
ATOM 7953 C CA . LYS D 2 477 ? 21.500 -27.961 -65.631 1.00 19.61 471 LYS B CA 1
ATOM 7954 C C . LYS D 2 477 ? 20.642 -29.155 -65.240 1.00 21.78 471 LYS B C 1
ATOM 7955 O O . LYS D 2 477 ? 20.649 -30.175 -65.920 1.00 21.21 471 LYS B O 1
ATOM 7961 N N . GLU D 2 478 ? 19.894 -29.064 -64.135 1.00 20.02 472 GLU B N 1
ATOM 7962 C CA . GLU D 2 478 ? 19.045 -30.197 -63.758 1.00 20.57 472 GLU B CA 1
ATOM 7963 C C . GLU D 2 478 ? 17.980 -30.483 -64.820 1.00 21.41 472 GLU B C 1
ATOM 7964 O O . GLU D 2 478 ? 17.646 -31.642 -65.046 1.00 21.18 472 GLU B O 1
ATOM 7970 N N . ILE D 2 479 ? 17.438 -29.452 -65.475 1.00 20.13 473 ILE B N 1
ATOM 7971 C CA . ILE D 2 479 ? 16.464 -29.696 -66.541 1.00 20.23 473 ILE B CA 1
ATOM 7972 C C . ILE D 2 479 ? 17.154 -30.380 -67.716 1.00 20.45 473 ILE B C 1
ATOM 7973 O O . ILE D 2 479 ? 16.613 -31.305 -68.310 1.00 20.84 473 ILE B O 1
ATOM 7978 N N . LEU D 2 480 ? 18.360 -29.930 -68.071 1.00 20.28 474 LEU B N 1
ATOM 7979 C CA . LEU D 2 480 ? 19.100 -30.557 -69.164 1.00 20.60 474 LEU B CA 1
ATOM 7980 C C . LEU D 2 480 ? 19.438 -32.010 -68.832 1.00 21.26 474 LEU B C 1
ATOM 7981 O O . LEU D 2 480 ? 19.335 -32.891 -69.681 1.00 21.67 474 LEU B O 1
ATOM 7986 N N . GLU D 2 481 ? 19.842 -32.280 -67.596 1.00 21.44 475 GLU B N 1
ATOM 7987 C CA . GLU D 2 481 ? 20.189 -33.648 -67.217 1.00 22.21 475 GLU B CA 1
ATOM 7988 C C . GLU D 2 481 ? 18.960 -34.537 -67.231 1.00 25.14 475 GLU B C 1
ATOM 7989 O O . GLU D 2 481 ? 19.020 -35.688 -67.658 1.00 25.22 475 GLU B O 1
ATOM 7995 N N . LYS D 2 482 ? 17.820 -34.010 -66.801 1.00 24.43 476 LYS B N 1
ATOM 7996 C CA . LYS D 2 482 ? 16.598 -34.803 -66.862 1.00 28.20 476 LYS B CA 1
ATOM 7997 C C . LYS D 2 482 ? 16.202 -35.097 -68.307 1.00 25.28 476 LYS B C 1
ATOM 7998 O O . LYS D 2 482 ? 15.729 -36.193 -68.607 1.00 26.84 476 LYS B O 1
ATOM 8004 N N . ALA D 2 483 ? 16.422 -34.147 -69.214 1.00 22.82 477 ALA B N 1
ATOM 8005 C CA . ALA D 2 483 ? 16.135 -34.364 -70.621 1.00 23.73 477 ALA B CA 1
ATOM 8006 C C . ALA D 2 483 ? 17.047 -35.439 -71.208 1.00 22.72 477 ALA B C 1
ATOM 8007 O O . ALA D 2 483 ? 16.591 -36.294 -71.971 1.00 23.10 477 ALA B O 1
ATOM 8009 N N . VAL D 2 484 ? 18.336 -35.402 -70.867 1.00 22.82 478 VAL B N 1
ATOM 8010 C CA . VAL D 2 484 ? 19.265 -36.445 -71.296 1.00 23.50 478 VAL B CA 1
ATOM 8011 C C . VAL D 2 484 ? 18.761 -37.813 -70.862 1.00 24.25 478 VAL B C 1
ATOM 8012 O O . VAL D 2 484 ? 18.690 -38.748 -71.654 1.00 25.86 478 VAL B O 1
ATOM 8016 N N . LYS D 2 485 ? 18.406 -37.958 -69.588 1.00 24.39 479 LYS B N 1
ATOM 8017 C CA . LYS D 2 485 ? 17.969 -39.266 -69.095 1.00 25.26 479 LYS B CA 1
ATOM 8018 C C . LYS D 2 485 ? 16.648 -39.693 -69.723 1.00 28.18 479 LYS B C 1
ATOM 8019 O O . LYS D 2 485 ? 16.466 -40.873 -70.061 1.00 27.10 479 LYS B O 1
ATOM 8025 N N A SER D 2 486 ? 15.717 -38.752 -69.901 0.17 26.29 480 SER B N 1
ATOM 8026 N N B SER D 2 486 ? 15.712 -38.755 -69.884 0.83 27.22 480 SER B N 1
ATOM 8027 C CA A SER D 2 486 ? 14.448 -39.097 -70.535 0.17 27.90 480 SER B CA 1
ATOM 8028 C CA B SER D 2 486 ? 14.451 -39.065 -70.546 0.83 24.71 480 SER B CA 1
ATOM 8029 C C A SER D 2 486 ? 14.648 -39.475 -71.998 0.17 24.79 480 SER B C 1
ATOM 8030 C C B SER D 2 486 ? 14.684 -39.498 -71.983 0.83 24.81 480 SER B C 1
ATOM 8031 O O A SER D 2 486 ? 14.022 -40.419 -72.491 0.17 25.29 480 SER B O 1
ATOM 8032 O O B SER D 2 486 ? 14.110 -40.489 -72.447 0.83 25.34 480 SER B O 1
ATOM 8037 N N . ALA D 2 487 ? 15.516 -38.748 -72.707 1.00 28.21 481 ALA B N 1
ATOM 8038 C CA . ALA D 2 487 ? 15.794 -39.065 -74.099 1.00 25.94 481 ALA B CA 1
ATOM 8039 C C . ALA D 2 487 ? 16.458 -40.434 -74.229 1.00 27.44 481 ALA B C 1
ATOM 8040 O O . ALA D 2 487 ? 16.178 -41.195 -75.160 1.00 26.69 481 ALA B O 1
ATOM 8042 N N . ALA D 2 488 ? 17.309 -40.785 -73.283 1.00 25.75 482 ALA B N 1
ATOM 8043 C CA . ALA D 2 488 ? 17.951 -42.106 -73.313 1.00 28.42 482 ALA B CA 1
ATOM 8044 C C . ALA D 2 488 ? 16.952 -43.232 -73.068 1.00 27.40 482 ALA B C 1
ATOM 8045 O O . ALA D 2 488 ? 17.021 -44.271 -73.727 1.00 28.10 482 ALA B O 1
ATOM 8047 N N . VAL D 2 489 ? 16.003 -43.037 -72.152 1.00 27.96 483 VAL B N 1
ATOM 8048 C CA . VAL D 2 489 ? 14.952 -44.030 -71.942 1.00 30.05 483 VAL B CA 1
ATOM 8049 C C . VAL D 2 489 ? 14.126 -44.206 -73.213 1.00 29.04 483 VAL B C 1
ATOM 8050 O O . VAL D 2 489 ? 13.811 -45.332 -73.624 1.00 28.49 483 VAL B O 1
ATOM 8054 N N . ASN D 2 490 ? 13.726 -43.091 -73.835 1.00 28.37 484 ASN B N 1
ATOM 8055 C CA . ASN D 2 490 ? 12.912 -43.179 -75.050 1.00 26.69 484 ASN B CA 1
ATOM 8056 C C . ASN D 2 490 ? 13.681 -43.818 -76.201 1.00 27.04 484 ASN B C 1
ATOM 8057 O O . ASN D 2 490 ? 13.125 -44.627 -76.955 1.00 27.44 484 ASN B O 1
ATOM 8062 N N . ARG D 2 491 ? 14.944 -43.446 -76.367 1.00 26.92 485 ARG B N 1
ATOM 8063 C CA . ARG D 2 491 ? 15.775 -44.022 -77.422 1.00 27.36 485 ARG B CA 1
ATOM 8064 C C . ARG D 2 491 ? 15.832 -45.531 -77.293 1.00 28.43 485 ARG B C 1
ATOM 8065 O O . ARG D 2 491 ? 15.687 -46.256 -78.282 1.00 28.92 485 ARG B O 1
ATOM 8073 N N . GLU D 2 492 ? 16.036 -46.027 -76.069 1.00 30.18 486 GLU B N 1
ATOM 8074 C CA . GLU D 2 492 ? 16.159 -47.470 -75.869 1.00 32.70 486 GLU B CA 1
ATOM 8075 C C . GLU D 2 492 ? 14.815 -48.162 -76.065 1.00 30.51 486 GLU B C 1
ATOM 8076 O O . GLU D 2 492 ? 14.755 -49.259 -76.628 1.00 32.75 486 GLU B O 1
ATOM 8082 N N . TYR D 2 493 ? 13.718 -47.529 -75.626 1.00 29.82 487 TYR B N 1
ATOM 8083 C CA . TYR D 2 493 ? 12.398 -48.110 -75.856 1.00 30.09 487 TYR B CA 1
ATOM 8084 C C . TYR D 2 493 ? 12.139 -48.289 -77.352 1.00 29.93 487 TYR B C 1
ATOM 8085 O O . TYR D 2 493 ? 11.747 -49.371 -77.817 1.00 32.73 487 TYR B O 1
ATOM 8094 N N . TYR D 2 494 ? 12.378 -47.248 -78.135 1.00 29.06 488 TYR B N 1
ATOM 8095 C CA . TYR D 2 494 ? 12.077 -47.313 -79.568 1.00 28.90 488 TYR B CA 1
ATOM 8096 C C . TYR D 2 494 ? 13.090 -48.147 -80.336 1.00 29.56 488 TYR B C 1
ATOM 8097 O O . TYR D 2 494 ? 12.770 -48.660 -81.420 1.00 29.78 488 TYR B O 1
ATOM 8106 N N . ARG D 2 495 ? 14.310 -48.300 -79.812 1.00 29.94 489 ARG B N 1
ATOM 8107 C CA . ARG D 2 495 ? 15.256 -49.213 -80.456 1.00 30.78 489 ARG B CA 1
ATOM 8108 C C . ARG D 2 495 ? 14.804 -50.663 -80.308 1.00 32.16 489 ARG B C 1
ATOM 8109 O O . ARG D 2 495 ? 14.984 -51.477 -81.225 1.00 33.93 489 ARG B O 1
ATOM 8117 N N . GLN D 2 496 ? 14.210 -51.004 -79.163 1.00 34.65 490 GLN B N 1
ATOM 8118 C CA . GLN D 2 496 ? 13.660 -52.344 -78.971 1.00 39.01 490 GLN B CA 1
ATOM 8119 C C . GLN D 2 496 ? 12.472 -52.589 -79.895 1.00 37.51 490 GLN B C 1
ATOM 8120 O O . GLN D 2 496 ? 12.361 -53.658 -80.509 1.00 38.68 490 GLN B O 1
ATOM 8126 N N . GLN D 2 497 ? 11.571 -51.611 -80.018 1.00 34.56 491 GLN B N 1
ATOM 8127 C CA . GLN D 2 497 ? 10.453 -51.766 -80.939 1.00 35.14 491 GLN B CA 1
ATOM 8128 C C . GLN D 2 497 ? 10.954 -51.975 -82.365 1.00 35.33 491 GLN B C 1
ATOM 8129 O O . GLN D 2 497 ? 10.382 -52.759 -83.133 1.00 34.41 491 GLN B O 1
ATOM 8135 N N . MET D 2 498 ? 12.042 -51.301 -82.725 1.00 34.27 492 MET B N 1
ATOM 8136 C CA . MET D 2 498 ? 12.592 -51.419 -84.071 1.00 37.46 492 MET B CA 1
ATOM 8137 C C . MET D 2 498 ? 13.226 -52.783 -84.296 1.00 42.12 492 MET B C 1
ATOM 8138 O O . MET D 2 498 ? 13.027 -53.398 -85.355 1.00 43.11 492 MET B O 1
ATOM 8143 N N . GLU D 2 499 ? 13.986 -53.290 -83.323 1.00 46.45 493 GLU B N 1
ATOM 8144 C CA . GLU D 2 499 ? 14.616 -54.597 -83.515 1.00 53.12 493 GLU B CA 1
ATOM 8145 C C . GLU D 2 499 ? 13.567 -55.702 -83.641 1.00 54.75 493 GLU B C 1
ATOM 8146 O O . GLU D 2 499 ? 13.700 -56.610 -84.474 1.00 49.52 493 GLU B O 1
ATOM 8152 N N . GLU D 2 500 ? 12.516 -55.654 -82.817 1.00 56.30 494 GLU B N 1
ATOM 8153 C CA . GLU D 2 500 ? 11.404 -56.584 -82.992 1.00 59.38 494 GLU B CA 1
ATOM 8154 C C . GLU D 2 500 ? 10.662 -56.342 -84.302 1.00 54.14 494 GLU B C 1
ATOM 8155 O O . GLU D 2 500 ? 10.009 -57.254 -84.817 1.00 58.92 494 GLU B O 1
ATOM 8161 N N . LYS D 2 501 ? 10.780 -55.153 -84.875 1.00 46.53 495 LYS B N 1
ATOM 8162 C CA . LYS D 2 501 ? 9.952 -54.749 -86.001 1.00 42.04 495 LYS B CA 1
ATOM 8163 C C . LYS D 2 501 ? 8.480 -54.840 -85.608 1.00 42.99 495 LYS B C 1
ATOM 8164 O O . LYS D 2 501 ? 7.657 -55.430 -86.308 1.00 48.87 495 LYS B O 1
ATOM 8170 N N . ALA D 2 502 ? 8.158 -54.247 -84.456 1.00 41.05 496 ALA B N 1
ATOM 8171 C CA . ALA D 2 502 ? 6.792 -54.254 -83.972 1.00 39.35 496 ALA B CA 1
ATOM 8172 C C . ALA D 2 502 ? 5.901 -53.428 -84.897 1.00 43.43 496 ALA B C 1
ATOM 8173 O O . ALA D 2 502 ? 6.373 -52.498 -85.565 1.00 41.32 496 ALA B O 1
ATOM 8175 N N . PRO D 2 503 ? 4.607 -53.738 -84.953 1.00 48.44 497 PRO B N 1
ATOM 8176 C CA . PRO D 2 503 ? 3.712 -52.958 -85.819 1.00 49.48 497 PRO B CA 1
ATOM 8177 C C . PRO D 2 503 ? 3.471 -51.571 -85.242 1.00 42.95 497 PRO B C 1
ATOM 8178 O O . PRO D 2 503 ? 3.248 -51.413 -84.043 1.00 42.96 497 PRO B O 1
ATOM 8182 N N . LEU D 2 504 ? 3.527 -50.562 -86.109 1.00 40.44 498 LEU B N 1
ATOM 8183 C CA . LEU D 2 504 ? 3.320 -49.192 -85.666 1.00 41.35 498 LEU B CA 1
ATOM 8184 C C . LEU D 2 504 ? 1.857 -48.989 -85.267 1.00 47.33 498 LEU B C 1
ATOM 8185 O O . LEU D 2 504 ? 0.950 -49.443 -85.980 1.00 50.97 498 LEU B O 1
ATOM 8190 N N . PRO D 2 505 ? 1.591 -48.312 -84.151 1.00 44.25 499 PRO B N 1
ATOM 8191 C CA . PRO D 2 505 ? 0.207 -47.915 -83.858 1.00 45.72 499 PRO B CA 1
ATOM 8192 C C . PRO D 2 505 ? -0.330 -47.018 -84.963 1.00 53.06 499 PRO B C 1
ATOM 8193 O O . PRO D 2 505 ? 0.411 -46.275 -85.603 1.00 50.94 499 PRO B O 1
ATOM 8197 N N . LYS D 2 506 ? -1.630 -47.108 -85.194 1.00 59.51 500 LYS B N 1
ATOM 8198 C CA . LYS D 2 506 ? -2.266 -46.349 -86.266 1.00 66.96 500 LYS B CA 1
ATOM 8199 C C . LYS D 2 506 ? -3.626 -45.817 -85.818 1.00 68.91 500 LYS B C 1
ATOM 8200 O O . LYS D 2 506 ? -3.710 -44.807 -85.117 1.00 68.42 500 LYS B O 1
#

Solvent-accessible surface area: 44641 Å² total; per-residue (Å²): 176,66,163,52,67,2,37,5,0,28,54,28,100,22,82,102,113,73,78,18,55,104,25,2,46,88,0,39,147,64,0,64,44,118,86,51,26,122,81,119,18,52,88,16,4,41,70,2,28,84,33,0,56,109,2,40,178,97,32,151,12,28,46,44,98,54,93,29,42,55,60,45,32,10,90,70,1,34,130,18,0,55,116,22,42,10,7,35,147,12,13,69,29,13,75,8,100,120,64,26,30,0,0,32,1,71,97,94,3,152,43,144,53,69,6,1,74,0,21,20,115,1,4,0,8,23,56,24,0,99,130,25,55,0,7,73,2,20,75,113,8,178,33,0,90,81,28,19,3,0,0,0,0,2,0,0,5,0,13,16,32,23,128,146,13,82,32,26,23,3,1,41,3,9,21,76,70,19,45,0,2,2,13,3,96,61,94,17,0,109,57,0,41,53,15,64,6,14,93,76,2,21,37,16,7,27,21,5,0,54,6,0,1,52,0,24,74,2,0,56,70,64,111,57,0,76,167,11,39,6,63,143,47,4,10,2,7,6,0,14,0,0,1,0,1,0,5,12,20,1,0,71,2,3,13,120,94,22,78,144,102,16,29,0,1,0,1,2,1,5,12,0,19,12,31,52,28,137,50,20,3,6,11,29,43,150,88,54,61,1,35,0,45,3,31,82,92,3,120,43,11,35,4,0,40,3,10,14,2,72,7,7,4,28,53,1,0,5,32,12,9,54,36,34,69,137,8,47,62,17,73,8,125,5,156,10,29,11,58,156,108,38,189,20,51,78,37,14,19,72,0,0,68,125,32,62,12,65,37,74,33,68,11,27,0,51,82,55,126,92,6,11,46,63,86,0,9,5,0,0,0,0,50,19,5,51,56,116,24,0,75,90,7,28,126,62,149,50,5,142,92,82,24,149,20,3,25,60,71,117,43,13,28,20,26,51,0,2,24,85,0,19,33,42,0,35,80,80,0,34,100,43,43,166,83,27,100,28,74,22,144,92,0,102,53,30,46,174,68,68,49,7,10,62,34,4,57,9,0,0,61,5,12,16,9,9,2,55,3,0,55,60,0,27,134,17,0,38,104,38,93,72,118,28,93,71,33,71,112,109,174,29,125,60,55,149,125,179,190,73,161,55,70,1,41,5,0,34,54,26,92,21,112,110,112,72,75,15,62,102,19,2,60,78,0,29,138,59,1,66,42,115,87,48,27,123,79,122,21,53,99,18,4,39,78,2,28,86,33,1,39,101,2,28,137,98,34,91,11,20,27,43,96,54,78,28,48,54,53,45,37,10,88,66,1,35,140,20,0,55,123,34,42,10,6,40,147,12,17,71,35,12,74,8,84,122,63,27,28,0,0,31,1,72,96,94,3,154,45,144,54,68,5,1,75,1,25,32,135,0,3,0,11,15,36,23,0,80,128,23,62,0,8,71,0,19,78,90,8,201,70,0,88,81,38,19,3,2,0,0,0,1,0,0,5,0,14,15,30,25,124,143,14,74,34,22,26,3,1,47,4,10,22,77,63,20,47,0,2,3,14,4,98,61,90,18,0,108,56,0,41,53,16,65,5,14,91,67,2,20,34,17,6,27,13,6,0,56,12,0,1,63,0,24,83,1,0,54,72,63,108,85,0,76,189,9,40,6,70,141,39,4,6,2,8,5,0,15,0,0,0,0,0,0,6,14,22,1,0,74,1,4,3,84,113,22,107,153,84,11,23,0,2,0,0,1,1,4,12,0,18,10,29,54,27,136,52,22,3,10,12,35,50,158,83,48,55,1,33,0,44,2,31,80,94,3,162,44,12,48,4,0,41,3,10,14,2,73,8,7,5,26,53,0,0,5,33,12,10,55,35,35,69,135,8,51,59,16,74,8,124,5,155,9,28,12,62,154,105,43,188,17,49,78,35,12,20,72,0,1,66,109,32,64,15,58,40,70,32,85,12,27,0,55,80,65,117,91,10,9,47,63,79,0,9,4,1,0,0,0,52,19,5,34,59,115,23,0,90,89,6,27,126,62,149,52,4,116,95,86,19,174,40,4,24,61,63,114,71,14,29,20,29,55,0,2,24,77,0,17,36,41,0,32,84,76,0,36,99,44,39,170,82,25,105,26,78,22,117,92,0,95,57,32,43,168,66,70,49,16,11,50,37,4,68,9,0,0,50,6,11,15,10,10,1,56,3,0,52,84,1,20,136,17,0,36,104,35,94,78,115,28,99,92,43,57,94,121,168,19,118,77,58,228

Organism: Homo sapiens (NCBI:txid9606)

InterPro domains:
  IPR001214 SET domain [PF00856] (105-314)
  IPR001214 SET domain [PS50280] (94-314)
  IPR015353 Rubisco LSMT, substrate-binding domain [PF09273] (344-475)
  IPR025785 Actin-histidine N-methyltransferase SETD3 [PS51565] (20-507)
  IPR036464 Rubisco LSMT, substrate-binding domain superfamily [G3DSA:3.90.1420.10] (329-498)
  IPR036464 Rubisco LSMT, substrate-binding domain superfamily [SSF81822] (337-519)
  IPR044428 SETD3, SET domain [cd19176] (80-329)
  IPR046341 SET domain superfamily [SSF82199] (79-333)
  IPR050600 SETD3/SETD6 methyltransferase [PTHR13271] (66-470)

Radius of gyration: 34.7 Å; Cα contacts (8 Å, |Δi|>4): 1681; chains: 4; bounding box: 70×79×116 Å

Secondary structure (DSSP, 8-state):
-HHHHHHHHHHHHHHHTSPP--GGGHHHHHHHHHHHHHHHHHTS-S-S---SS-GGGGHHHHHHHHHHTT---SSEEEEEETTTEEEEEESS-B-TT-EEEEEEGGG-EEHHHHHTSTTHHHHTT-HHHHH-HHHHHHHHHHHHHT-TT-TTHHHHTTS-S---SGGG--HHHHHTTTTSSTHHHHHHHHHHHHHHHHHHHHHHHH-GGGTT-TTSS---HHHHHHHHHHHHHH-EEEE-TTSSSEEEEE-TTGGGPEE-SS---EEEETTTTEEEEE-SS-B-TTSEEEE---S--HHHHHHHHS---TT-TT-EEEEEEE--TT-TTHHHHHHHHHHTT--SEEEEEEESSSSSS-HHHHHHHHHHT--HHHHHHHHSSTTHHHHHHTTT-TTS-S-HHHHHHHHHHHHHHHHHHHTTSSS-HHHHHHHHHHS--BHHHHHHHHHHHHHHHHHHHHHHHHHHHHHHHHHHHHHTPPPP---/-HHHHHHHHHHHHHHHTSPP--GGGHHHHHHHHHHHHHHHHHTS-S-S---SS-GGGGHHHHHHHHHHTT---SSEEEEEETTTEEEEEESS-B-TT-EEEEEEGGG-EEHHHHHTSTTHHHHHH-HHHHH-HHHHHHHHHHHHHT-TT-TTHHHHTTS-S---SGGG--HHHHHTTTTSSSHHHHHHHHHHHHHHHHHHHHHHHH-GGGTTSGGGS---HHHHHHHHHHHHHH-EEEE-TTSSSEEEEE-TTGGGPEE-SS---EEEETTTTEEEEE-SS-B-TTSEEEE---S--HHHHHHHHS---TT-TT-EEEEEEE--TTSTTHHHHHHHHHHHT--SEEEEEEESSSSSS-HHHHHHHHHHT--HHHHHHHHSSTTHHHHHHTTT-TTS-S-HHHHHHHHHHHHHHHHHHHTTSSS-HHHHHHHHHHS--BHHHHHHHHHHHHHHHHHHHHHHHHHHHHHHHHHHHHHTPPPP-/--SSB--TT------/--SSB--TT------

Foldseek 3Di:
DCPPDDDVPPDDDPD/DVVVLLVLLVVLLVLLVDDDPDPVCLLVSLVVSVVSQVVQQVVDDFQPFDDDDDLLVLVVVLLVLQVVVPWARPQWDWDQDPPFGIAIFGQAKAAFQAFRTKGFPVLKDWLVNLCVDLNVLVCVPDPVCVVDRLLSQLVSLLQQSLPPDRSNVSQSSNDDLDFQALLPDDSVLLVLQPLHPLSVVVSVVNSVLSNVLSVVLVCCCDPPSNPRGSCNVPDGSNSSVRSSLRSLQAKDWAADLVRPHITIIGTPPVSRAAADDADAQWHADSVRRMIIGGQRHIHHGRGTGHGHPDLDAQSSCCNRNNAGDPPSQNHKDKDKDAQDPPDPCLVLLQVLCVLLVHHRIDIAIQGQDPPRHFLNVQLNLLSSQDDPVLSCCLPDDDCNNVVSVCSSPPQAHSALVSLLVSLVVLLVRLVVSQVSDPDHLVVLVCCVVPDDDDNSSCSSSVVRSVNNSSSVSSNVVSVVSNVVSVVCVVVVPDGDDDD/DDPDDDDVCPDDDPD/DVVVLLVLLVVLLVLLVDDDPDPVCLLVSLVVSVVSQVVQQVVDDFAPDDDDDDLLVLVVVLLVLQVVVPWARPQWDWDQDDPFGIFIFGQAKAAFQAFRTKGFPVQKDWLVVLCVDLCVLVCVVDPVCVVDRLLSQLVSLLQQSLPPPHSNVSQSSNDDLDFQALLPDDSVLLVLQPLHPLSVVVSVVNSVLSNVLSVVLVCLCPPPSNVPGSCNVPDGSNSSVRSSLSSLQAKDWAAPLVRPHITIIGTPPVSRAAADDADAQWHADSVSRMIIGGQRHIHHGGGTGHGHPDLDAQSSCCNRNNAGDPPSQSHKDKDKDAADPPPPCLVLLQVLCVLLVHHRIDIAIQGQDPPRHFLNVQLNLLSSQDDPVLSVCLPDDDCNNVVSVCSSPPQFHSALVSLLVSLVVLLVVLVVSQVSDPDHLVVLVCCVVPDDDDNSSVSSSVVRSVNNSSSVVSNVSSVVSNVVSVVCVVVVPDTDD

Nearest PDB structures (foldseek):
  6ox1-assembly2_B  TM=1.001E+00  e=1.269E-76  Homo sapiens
  6wk2-assembly1_A  TM=9.924E-01  e=7.277E-76  Homo sapiens
  6v62-assembly1_A  TM=1.001E+00  e=4.576E-75  Homo sapiens
  6ox4-assembly1_A  TM=9.907E-01  e=1.147E-74  Homo sapiens
  6ict-assembly1_A  TM=9.915E-01  e=6.004E-74  Homo sapiens

B-factor: mean 30.68, std 12.75, range [8.3, 92.26]

Sequence (994 aa):
TLKYPIEHGIVTNWDSPKEILNLTSELLQKCSSPAPGPGKEWEEYVQIRTLVEKIRKKQKGLSVTFDGKREDYFPDLMKWASENGASVEGFEMMVNFKKEEGFGLRATRDIKAEELFLWVPRKLLMTVESAKNSVLGPLYSSQDRILQAMMGNIALAFHLLCERASPNSFWQQPYIQTLPSSEYDTPLYFEEDEVRYLQSTQAIHDVFSQYKNTARQYAYFYKVIQTHPHANKLPLKDSFTYEDYRWAVSSVMTRQNQIPTEDGSRVTLALIPLWDMCNHTNGLITTGYNLEDDRCCECVALQDFRAGEQIYIFYGTRSNAAEFVIHSGFFFDNNSHDRRVKIKLGVSKSDRLYAMKAEVLARAGIPTTSSVFALHFTEPPISAQLLAFLRVFCMTEEELKEHLLGDSAIDRIFTLGNSSEFPVSWDNEVKLWTFLEDRASLLLKTYKTTIEEDKSVLKNHDLSVRAKMAIKLRLGEKEILEKAVKSSAAVNREYYRQQMEEKAPLPKYETLKYPIEHGIVTNWDSPKEILNLTSELLQKCSSPAPGPGKEWEEYVQIRTLVEKIRKKQKGLSVTFDGKREDYFPDLMKWASENGASVEGFEMMVNFKEEEGFGLRATRDIKAEELFLWVPRKLLMTVESAKNSVLGPLYSSQDRILQAMMGNIALAFHLLCERASPNSFWQPYIQTLPSEYDTPLYFEEDEVRYLQSTQAIHDVFSQYKNTARQYAYFYKVIQTHPHANKLPLKDSFTYEDYRWAVSSVMTRQNQIPTEDGSRVTLALIPLWDMCNHTNGLITTGYNLEDDRCCECVALQDFRAGEQIYIFYGTRSSNAAEFVIHSGFFFDNNSHDRRVKIKLGVSKSDRLYAMKAEVLARAGIPTTSSVFALHFTEPPISAQLLAFLRVFCMTEEELKEHLLGDSAIDRIFTLGNSSEFPVSWDNEVKLWTFLEDRASLLLKTYKTTIEEDKSSVLKNHHDLSVRAKMAIKLRLGEKEILEKAVKSSAAVNREYYRQQMEEKAPLPK